Protein AF-A0A2N0PTM6-F1 (afdb_monomer_lite)

Sequence (950 aa):
MLVSFNCSVLSDTFNLIDSFLVNFNKENDENIIAKLGNNHYDFKDFKVGHLKDYICDRRKVADSDRHAVKLWKVDVKDESDIKEKPKEDEMKPRLMFKDYFQDELNGVKFTMSNIHVIAIIPTDPSQQGVTQMSFNCSVLSDTVNPLDSFLVNFNKENNENIIAKLGNNHYDFKDFKVGHLKDYICDRRKVADSDRHAVKLWKVDVKDESDIKEKPKEDEMKPRLMFKDYFQDELNGVKFTMSNIHVIAIIPTDPSQQGVTQNGVNWNDVNSIYNWMMTLKRPPKTVVPKLVSTSGADFPLQGREETMKILMEGNGSRNGICERFTKRNETDRNIHPIPILANGPGTGKSRFLQEIPTLLREQAEKYTNDDELLNMIKDRMYSVNVTFGNGTPAKLDDVFFGETSVALRILYEHFISGGAYDYEKFVMMCGENCKIKISGALEIVLKDVDTDINIIILGIDELNNLHSLYDRDLFKNNPLRSIIHAVGGLNCLGKNIFHVPILAGTIQGPLEEILKESTYRYLQLPLRLLQSREVQNIIEFVSERYSLGDYINSGTFRRCISDFGGQVRALEIFFEDLVKKFGRGTNNVDYVHCITNVKEELMDRYKFKHFAYTVTPAIAHAILNIPVSKHNVADKDGRVSYIDLSSEGILNLEKVADSASFYVRMPYIWIAILTSFNKSCEFWEVMIKQDSHVFWESFEFFNVKFWTLRLTLLSILNKDVTIKDLFRGAYGFNEFEFLENQEYKFKLLDESSIKYQELKHRYPHTSRNEHLSPCTVYKNCKGAPFDIFFFINNCLFAIQVKSSDATTNQPQTLSKKIIQDEYEKTEKAYKELKAKIPELKDWMLFICTNGPKTEDALDLLQSNCLVVYKANFKDFYGYTYSSRAEFSEANDKLDANTASEYELRTVEMMEEETAHEICNKRLYNDEDDLYSKVSMNEQAKKRIKVVKKN

Foldseek 3Di:
DKAKAKEFEAEVVLHTDDIDIFIWDDPDPQWIWTDQPPDIDTLVPAFPLVVLVSVCVVVVPDPVQSVVKWKDKFQAPDPVSSVPPPPDDIRDRVDRPCVVCVCVVVVHDDDRHRIYIYIYGYDDPVPVPWPKQKAKEFEAEVQLHTDDIDIFIWTDDPPPWIWTDQPPDIDTLVPAFPQVVLVSVCVVVVPDPVQSVVKWKDKFQAPDPVSSVPVPPDDTRDRVDRPCVVCVCVVVPPDDDSVRIYIYIYRYDPPVPPPDDLPQQDLVDLVSVLVNLVVQFFDPPFDQDQLDDAPLLVFDDFDCPQLVLCQQQNDVQEGHPPQLVVCLQAQDQRNLAAEEAAWAPLLCLSSCLRCVLVCCLVPVVVRDPPPVVNCLSNFQEDEDEFECDPQNNDDLVCQVLQQVSLLLRLSCSQGHGSHPDGSVVSVVSCDPPNHHGNVSSVVSSVVPVPDQHAEYEYHYEACVRLVVSDDVVPDVDGSVLSNCLRLSNQSRPGDRHHYRYYYYHLQDPVNVVSCVVNSHHHGYRDRDAGDPVRLVSRVVVLCVVLVVPCPCVDLLNVQCSQLCLRRSVLSSQLSVVVSVVVVVVPPDDQVLVSLVSSLVVCVVVAVLLVQLAWQLLLVLQQQLQPWDQQQADRTNVRDAGNSRCRSRVLWPWDDDPPDNTTRTHDRLSSVLSSCVNPVLCVLVCVVRPVLQDLLDDQLLVVCLSLLLVLLLSCVVVPQFDFPCSSQFLWPPVVPAPVRVVDSRTWGGDHSVVAEEDEDPAAPPPPDQDDPADANYKYQGDPPHLAGIWHDTQLEIEGEHEFAADPPPRHGDAQALVVLVVSVVSVVVSVVVVCVSPVSRDYYAYEYEGAGHYDPCNRPDHDNRYIYDYLVSLCRRRNSHCSVSSNSSSCLALAALQDQDLSSLSSQPQQDSVQSVQSVVPDDAQWLVSVVVRGPGDPSSSVRHTHDDDD

Structure (mmCIF, N/CA/C/O backbone):
data_AF-A0A2N0PTM6-F1
#
_entry.id   AF-A0A2N0PTM6-F1
#
loop_
_atom_site.group_PDB
_atom_site.id
_atom_site.type_symbol
_atom_site.label_atom_id
_atom_site.label_alt_id
_atom_site.label_comp_id
_atom_site.label_asym_id
_atom_site.label_entity_id
_atom_site.label_seq_id
_atom_site.pdbx_PDB_ins_code
_atom_site.Cartn_x
_atom_site.Cartn_y
_atom_site.Cartn_z
_atom_site.occupancy
_atom_site.B_iso_or_equiv
_atom_site.auth_seq_id
_atom_site.auth_comp_id
_atom_site.auth_asym_id
_atom_site.auth_atom_id
_atom_site.pdbx_PDB_model_num
ATOM 1 N N . MET A 1 1 ? -21.902 -26.264 -7.940 1.00 46.03 1 MET A N 1
ATOM 2 C CA . MET A 1 1 ? -22.927 -25.924 -6.926 1.00 46.03 1 MET A CA 1
ATOM 3 C C . MET A 1 1 ? -23.228 -27.194 -6.147 1.00 46.03 1 MET A C 1
ATOM 5 O O . MET A 1 1 ? -23.335 -28.237 -6.784 1.00 46.03 1 MET A O 1
ATOM 9 N N . LEU A 1 2 ? -23.293 -27.127 -4.817 1.00 51.78 2 LEU A N 1
ATOM 10 C CA . LEU A 1 2 ? -23.765 -28.236 -3.984 1.00 51.78 2 LEU A CA 1
ATOM 11 C C . LEU A 1 2 ? -25.254 -28.000 -3.717 1.00 51.78 2 LEU A C 1
ATOM 13 O O . LEU A 1 2 ? -25.620 -26.876 -3.379 1.00 51.78 2 LEU A O 1
ATOM 17 N N . VAL A 1 3 ? -26.092 -29.020 -3.875 1.00 62.19 3 VAL A N 1
ATOM 18 C CA . VAL A 1 3 ? -27.514 -28.952 -3.510 1.00 62.19 3 VAL A CA 1
ATOM 19 C C . VAL A 1 3 ? -27.774 -30.031 -2.469 1.00 62.19 3 VAL A C 1
ATOM 21 O O . VAL A 1 3 ? -27.386 -31.180 -2.671 1.00 62.19 3 VAL A O 1
ATOM 24 N N . SER A 1 4 ? -28.394 -29.676 -1.349 1.00 65.00 4 SER A N 1
ATOM 25 C CA . SER A 1 4 ? -28.648 -30.604 -0.249 1.00 65.00 4 SER A CA 1
ATOM 26 C C . SER A 1 4 ? -30.067 -30.459 0.285 1.00 65.00 4 SER A C 1
ATOM 28 O O . SER A 1 4 ? -30.577 -29.351 0.421 1.00 65.00 4 SER A O 1
ATOM 30 N N . PHE A 1 5 ? -30.699 -31.594 0.583 1.00 66.31 5 PHE A N 1
ATOM 31 C CA . PHE A 1 5 ? -32.048 -31.659 1.147 1.00 66.31 5 PHE A CA 1
ATOM 32 C C . PHE A 1 5 ? -31.991 -32.273 2.547 1.00 66.31 5 PHE A C 1
ATOM 34 O O . PHE A 1 5 ? -31.264 -33.247 2.772 1.00 66.31 5 PHE A O 1
ATOM 41 N N . ASN A 1 6 ? -32.780 -31.733 3.474 1.00 71.81 6 ASN A N 1
ATOM 42 C CA . ASN A 1 6 ? -32.934 -32.299 4.811 1.00 71.81 6 ASN A CA 1
ATOM 43 C C . ASN A 1 6 ? -33.772 -33.583 4.741 1.00 71.81 6 ASN A C 1
ATOM 45 O O . ASN A 1 6 ? -34.850 -33.588 4.149 1.00 71.81 6 ASN A O 1
ATOM 49 N N . CYS A 1 7 ? -33.314 -34.662 5.372 1.00 74.31 7 CYS A N 1
ATOM 50 C CA . CYS A 1 7 ? -34.103 -35.870 5.591 1.00 74.31 7 CYS A CA 1
ATOM 51 C C . CYS A 1 7 ? -34.346 -36.057 7.093 1.00 74.31 7 CYS A C 1
ATOM 53 O O . CYS A 1 7 ? -33.397 -36.118 7.879 1.00 74.31 7 CYS A O 1
ATOM 55 N N . SER A 1 8 ? -35.614 -36.175 7.484 1.00 76.81 8 SER A N 1
ATOM 56 C CA . SER A 1 8 ? -36.067 -36.342 8.869 1.00 76.81 8 SER A CA 1
ATOM 57 C C . SER A 1 8 ? -36.780 -37.687 8.998 1.00 76.81 8 SER A C 1
ATOM 59 O O . SER A 1 8 ? -37.805 -37.909 8.355 1.00 76.81 8 SER A O 1
ATOM 61 N N . VAL A 1 9 ? -36.244 -38.603 9.804 1.00 73.38 9 VAL A N 1
ATOM 62 C CA . VAL A 1 9 ? -36.830 -39.935 10.007 1.00 73.38 9 VAL A CA 1
ATOM 63 C C . VAL A 1 9 ? -37.585 -39.949 11.331 1.00 73.38 9 VAL A C 1
ATOM 65 O O . VAL A 1 9 ? -37.002 -39.668 12.378 1.00 73.38 9 VAL A O 1
ATOM 68 N N . LEU A 1 10 ? -38.869 -40.288 11.281 1.00 70.62 10 LEU A N 1
ATOM 69 C CA . LEU A 1 10 ? -39.782 -40.355 12.415 1.00 70.62 10 LEU A CA 1
ATOM 70 C C . LEU A 1 10 ? -40.209 -41.803 12.707 1.00 70.62 10 LEU A C 1
ATOM 72 O O . LEU A 1 10 ? -40.201 -42.666 11.824 1.00 70.62 10 LEU A O 1
ATOM 76 N N . SER A 1 11 ? -40.644 -42.052 13.939 1.00 70.44 11 SER A N 1
ATOM 77 C CA . SER A 1 11 ? -41.499 -43.197 14.263 1.00 70.44 11 SER A CA 1
ATOM 78 C C . SER A 1 11 ? -42.935 -43.000 13.752 1.00 70.44 11 SER A C 1
ATOM 80 O O . SER A 1 11 ? -43.364 -41.883 13.460 1.00 70.44 11 SER A O 1
ATOM 82 N N . ASP A 1 12 ? -43.711 -44.082 13.729 1.00 67.19 12 ASP A N 1
ATOM 83 C CA . ASP A 1 12 ? -45.187 -44.078 13.670 1.00 67.19 12 ASP A CA 1
ATOM 84 C C . ASP A 1 12 ? -45.871 -43.148 14.699 1.00 67.19 12 ASP A C 1
ATOM 86 O O . ASP A 1 12 ? -46.964 -42.640 14.459 1.00 67.19 12 ASP A O 1
ATOM 90 N N . THR A 1 13 ? -45.206 -42.883 15.823 1.00 62.34 13 THR A N 1
ATOM 91 C CA . THR A 1 13 ? -45.595 -41.926 16.873 1.00 62.34 13 THR A CA 1
ATOM 92 C C . THR A 1 13 ? -45.092 -40.489 16.639 1.00 62.34 13 THR A C 1
ATOM 94 O O . THR A 1 13 ? -45.174 -39.662 17.543 1.00 62.34 13 THR A O 1
ATOM 97 N N . PHE A 1 14 ? -44.582 -40.172 15.442 1.00 59.53 14 PHE A N 1
ATOM 98 C CA . PHE A 1 14 ? -44.073 -38.851 15.022 1.00 59.53 14 PHE A CA 1
ATOM 99 C C . PHE A 1 14 ? -42.919 -38.281 15.873 1.00 59.53 14 PHE A C 1
ATOM 101 O O . PHE A 1 14 ? -42.666 -37.073 15.874 1.00 59.53 14 PHE A O 1
ATOM 108 N N . ASN A 1 15 ? -42.173 -39.146 16.567 1.00 61.91 15 ASN A N 1
ATOM 109 C CA . ASN A 1 15 ? -40.946 -38.767 17.266 1.00 61.91 15 ASN A CA 1
ATOM 110 C C . ASN A 1 15 ? -39.757 -38.827 16.301 1.00 61.91 15 ASN A C 1
ATOM 112 O O . ASN A 1 15 ? -39.614 -39.805 15.570 1.00 61.91 15 ASN A O 1
ATOM 116 N N . LEU A 1 16 ? -38.892 -37.808 16.305 1.00 63.19 16 LEU A N 1
ATOM 117 C CA . LEU A 1 16 ? -37.683 -37.779 15.475 1.00 63.19 16 LEU A CA 1
ATOM 118 C C . LEU A 1 16 ? -36.670 -38.818 15.977 1.00 63.19 16 LEU A C 1
ATOM 120 O O . LEU A 1 16 ? -36.214 -38.746 17.116 1.00 63.19 16 LEU A O 1
ATOM 124 N N . ILE A 1 17 ? -36.319 -39.780 15.121 1.00 67.12 17 ILE A N 1
ATOM 125 C CA . ILE A 1 17 ? -35.415 -40.896 15.445 1.00 67.12 17 ILE A CA 1
ATOM 126 C C . ILE A 1 17 ? -34.086 -40.856 14.672 1.00 67.12 17 ILE A C 1
ATOM 128 O O . ILE A 1 17 ? -33.127 -41.503 15.100 1.00 67.12 17 ILE A O 1
ATOM 132 N N . ASP A 1 18 ? -34.006 -40.117 13.560 1.00 69.88 18 ASP A N 1
ATOM 133 C CA . ASP A 1 18 ? -32.776 -39.832 12.800 1.00 69.88 18 ASP A CA 1
ATOM 134 C C . ASP A 1 18 ? -32.940 -38.542 11.980 1.00 69.88 18 ASP A C 1
ATOM 136 O O . ASP A 1 18 ? -34.054 -38.197 11.578 1.00 69.88 18 ASP A O 1
ATOM 140 N N . SER A 1 19 ? -31.839 -37.867 11.657 1.00 76.88 19 SER A N 1
ATOM 141 C CA . SER A 1 19 ? -31.821 -36.777 10.678 1.00 76.88 19 SER A CA 1
ATOM 142 C C . SER A 1 19 ? -30.472 -36.702 9.960 1.00 76.88 19 SER A C 1
ATOM 144 O O . SER A 1 19 ? -29.413 -36.934 10.547 1.00 76.88 19 SER A O 1
ATOM 146 N N . PHE A 1 20 ? -30.500 -36.432 8.653 1.00 73.06 20 PHE A N 1
ATOM 147 C CA . PHE A 1 20 ? -29.295 -36.332 7.823 1.00 73.06 20 PHE A CA 1
ATOM 148 C C . PHE A 1 20 ? -29.551 -35.545 6.530 1.00 73.06 20 PHE A C 1
ATOM 150 O O . PHE A 1 20 ? -30.689 -35.389 6.097 1.00 73.06 20 PHE A O 1
ATOM 157 N N . LEU A 1 21 ? -28.478 -35.071 5.894 1.00 73.56 21 LEU A N 1
ATOM 158 C CA . LEU A 1 21 ? -28.527 -34.395 4.595 1.00 73.56 21 LEU A CA 1
ATOM 159 C C . LEU A 1 21 ? -28.369 -35.393 3.440 1.00 73.56 21 LEU A C 1
ATOM 161 O O . LEU A 1 21 ? -27.474 -36.241 3.467 1.00 73.56 21 LEU A O 1
ATOM 165 N N . VAL A 1 22 ? -29.189 -35.248 2.398 1.00 68.81 22 VAL A N 1
ATOM 166 C CA . VAL A 1 22 ? -28.984 -35.901 1.095 1.00 68.81 22 VAL A CA 1
ATOM 167 C C . VAL A 1 22 ? -28.283 -34.908 0.174 1.00 68.81 22 VAL A C 1
ATOM 169 O O . VAL A 1 22 ? -28.878 -33.903 -0.212 1.00 68.81 22 VAL A O 1
ATOM 172 N N . ASN A 1 23 ? -27.023 -35.185 -0.169 1.00 71.38 23 ASN A N 1
ATOM 173 C CA . ASN A 1 23 ? -26.178 -34.281 -0.951 1.00 71.38 23 ASN A CA 1
ATOM 174 C C . ASN A 1 23 ? -26.137 -34.679 -2.434 1.00 71.38 23 ASN A C 1
ATOM 176 O O . ASN A 1 23 ? -25.891 -35.841 -2.778 1.00 71.38 23 ASN A O 1
ATOM 180 N N . PHE A 1 24 ? -26.310 -33.680 -3.296 1.00 69.62 24 PHE A N 1
ATOM 181 C CA . PHE A 1 24 ? -26.225 -33.768 -4.747 1.00 69.62 24 PHE A CA 1
ATOM 182 C C . PHE A 1 24 ? -25.052 -32.912 -5.238 1.00 69.62 24 PHE A C 1
ATOM 184 O O . PHE A 1 24 ? -25.039 -31.683 -5.106 1.00 69.62 24 PHE A O 1
ATOM 191 N N . ASN A 1 25 ? -24.055 -33.580 -5.816 1.00 70.62 25 ASN A N 1
ATOM 192 C CA . ASN A 1 25 ? -22.853 -32.954 -6.350 1.00 70.62 25 ASN A CA 1
ATOM 193 C C . ASN A 1 25 ? -23.032 -32.721 -7.853 1.00 70.62 25 ASN A C 1
ATOM 195 O O . ASN A 1 25 ? -23.236 -33.675 -8.603 1.00 70.62 25 ASN A O 1
ATOM 199 N N . LYS A 1 26 ? -22.925 -31.470 -8.308 1.00 64.25 26 LYS A N 1
ATOM 200 C CA . LYS A 1 26 ? -22.855 -31.144 -9.739 1.00 64.25 26 LYS A CA 1
ATOM 201 C C . LYS A 1 26 ? -21.396 -31.179 -10.199 1.00 64.25 26 LYS A C 1
ATOM 203 O O . LYS A 1 26 ? -20.628 -30.303 -9.802 1.00 64.25 26 LYS A O 1
ATOM 208 N N . GLU A 1 27 ? -21.032 -32.173 -11.009 1.00 60.09 27 GLU A N 1
ATOM 209 C CA . GLU A 1 27 ? -19.667 -32.328 -11.545 1.00 60.09 27 GLU A CA 1
ATOM 210 C C . GLU A 1 27 ? -19.466 -31.525 -12.837 1.00 60.09 27 GLU A C 1
ATOM 212 O O . GLU A 1 27 ? -18.449 -30.861 -12.992 1.00 60.09 27 GLU A O 1
ATOM 217 N N . ASN A 1 28 ? -20.461 -31.541 -13.729 1.00 57.59 28 ASN A N 1
ATOM 218 C CA . ASN A 1 28 ? -20.512 -30.774 -14.980 1.00 57.59 28 ASN A CA 1
ATOM 219 C C . ASN A 1 28 ? -21.949 -30.278 -15.222 1.00 57.59 28 ASN A C 1
ATOM 221 O O . ASN A 1 28 ? -22.859 -30.630 -14.468 1.00 57.59 28 ASN A O 1
ATOM 225 N N . ASP A 1 29 ? -22.189 -29.478 -16.267 1.00 53.88 29 ASP A N 1
ATOM 226 C CA . ASP A 1 29 ? -23.510 -28.867 -16.482 1.00 53.88 29 ASP A CA 1
ATOM 227 C C . ASP A 1 29 ? -24.668 -29.855 -16.681 1.00 53.88 29 ASP A C 1
ATOM 229 O O . ASP A 1 29 ? -25.777 -29.572 -16.230 1.00 53.88 29 ASP A O 1
ATOM 233 N N . GLU A 1 30 ? -24.400 -31.041 -17.235 1.00 54.03 30 GLU A N 1
ATOM 234 C CA . GLU A 1 30 ? -25.413 -32.077 -17.484 1.00 54.03 30 GLU A CA 1
ATOM 235 C C . GLU A 1 30 ? -25.405 -33.242 -16.475 1.00 54.03 30 GLU A C 1
ATOM 237 O O . GLU A 1 30 ? -26.304 -34.084 -16.523 1.00 54.03 30 GLU A O 1
ATOM 242 N N . ASN A 1 31 ? -24.421 -33.320 -15.566 1.00 63.78 31 ASN A N 1
ATOM 243 C CA . ASN A 1 31 ? -24.233 -34.462 -14.660 1.00 63.78 31 ASN A CA 1
ATOM 244 C C . ASN A 1 31 ? -24.274 -34.035 -13.185 1.00 63.78 31 ASN A C 1
ATOM 246 O O . ASN A 1 31 ? -23.386 -33.339 -12.682 1.00 63.78 31 ASN A O 1
ATOM 250 N N . ILE A 1 32 ? -25.307 -34.516 -12.490 1.00 71.81 32 ILE A N 1
ATOM 251 C CA . ILE A 1 32 ? -25.527 -34.357 -11.050 1.00 71.81 32 ILE A CA 1
ATOM 252 C C . ILE A 1 32 ? -25.522 -35.759 -10.434 1.00 71.81 32 ILE A C 1
ATOM 254 O O . ILE A 1 32 ? -26.200 -36.651 -10.940 1.00 71.81 32 ILE A O 1
ATOM 258 N N . ILE A 1 33 ? -24.779 -35.956 -9.345 1.00 76.00 33 ILE A N 1
ATOM 259 C CA . ILE A 1 33 ? -24.645 -37.250 -8.664 1.00 76.00 33 ILE A CA 1
ATOM 260 C C . ILE A 1 33 ? -25.177 -37.140 -7.234 1.00 76.00 33 ILE A C 1
ATOM 262 O O . ILE A 1 33 ? -24.703 -36.323 -6.443 1.00 76.00 33 ILE A O 1
ATOM 266 N N . ALA A 1 34 ? -26.142 -37.993 -6.896 1.00 73.75 34 ALA A N 1
ATOM 267 C CA . ALA A 1 34 ? -26.639 -38.182 -5.538 1.00 73.75 34 ALA A CA 1
ATOM 268 C C . ALA A 1 34 ? -25.706 -39.129 -4.769 1.00 73.75 34 ALA A C 1
ATOM 270 O O . ALA A 1 34 ? -25.383 -40.212 -5.271 1.00 73.75 34 ALA A O 1
ATOM 271 N N . LYS A 1 35 ? -25.301 -38.761 -3.546 1.00 74.25 35 LYS A N 1
ATOM 272 C CA . LYS A 1 35 ? -24.480 -39.625 -2.680 1.00 74.25 35 LYS A CA 1
ATOM 273 C C . LYS A 1 35 ? -25.248 -40.078 -1.438 1.00 74.25 35 LYS A C 1
ATOM 275 O O . LYS A 1 35 ? -25.657 -39.252 -0.625 1.00 74.25 35 LYS A O 1
ATOM 280 N N . LEU A 1 36 ? -25.373 -41.395 -1.260 1.00 73.19 36 LEU A N 1
ATOM 281 C CA . LEU A 1 36 ? -25.976 -42.032 -0.084 1.00 73.19 36 LEU A CA 1
ATOM 282 C C . LEU A 1 36 ? -24.975 -43.009 0.542 1.00 73.19 36 LEU A C 1
ATOM 284 O O . LEU A 1 36 ? -24.764 -44.120 0.054 1.00 73.19 36 LEU A O 1
ATOM 288 N N . GLY A 1 37 ? -24.313 -42.576 1.619 1.00 71.69 37 GLY A N 1
ATOM 289 C CA . GLY A 1 37 ? -23.209 -43.324 2.224 1.00 71.69 37 GLY A CA 1
ATOM 290 C C . GLY A 1 37 ? -22.062 -43.535 1.230 1.00 71.69 37 GLY A C 1
ATOM 291 O O . GLY A 1 37 ? -21.460 -42.569 0.762 1.00 71.69 37 GLY A O 1
ATOM 292 N N . ASN A 1 38 ? -21.782 -44.798 0.900 1.00 73.88 38 ASN A N 1
ATOM 293 C CA . ASN A 1 38 ? -20.767 -45.182 -0.087 1.00 73.88 38 ASN A CA 1
ATOM 294 C C . ASN A 1 38 ? -21.327 -45.321 -1.517 1.00 73.88 38 ASN A C 1
ATOM 296 O O . ASN A 1 38 ? -20.546 -45.474 -2.453 1.00 73.88 38 ASN A O 1
ATOM 300 N N . ASN A 1 39 ? -22.651 -45.261 -1.698 1.00 73.06 39 ASN A N 1
ATOM 301 C CA . ASN A 1 39 ? -23.294 -45.435 -2.997 1.00 73.06 39 ASN A CA 1
ATOM 302 C C . ASN A 1 39 ? -23.455 -44.090 -3.719 1.00 73.06 39 ASN A C 1
ATOM 304 O O . AS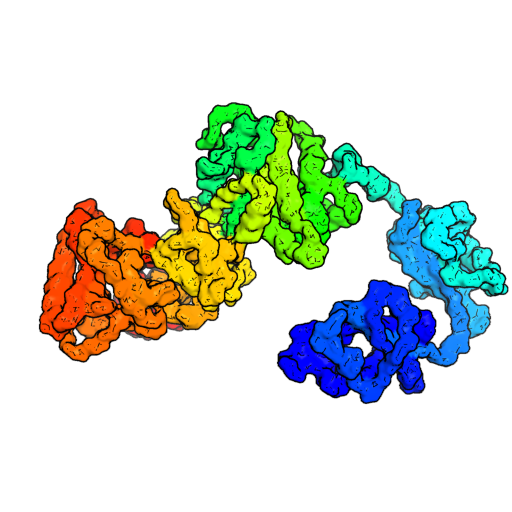N A 1 39 ? -23.765 -43.063 -3.108 1.00 73.06 39 ASN A O 1
ATOM 308 N N . HIS A 1 40 ? -23.271 -44.126 -5.036 1.00 81.44 40 HIS A N 1
ATOM 309 C CA . HIS A 1 40 ? -23.372 -42.987 -5.941 1.00 81.44 40 HIS A CA 1
ATOM 310 C C . HIS A 1 40 ? -24.394 -43.304 -7.041 1.00 81.44 40 HIS A C 1
ATOM 312 O O . HIS A 1 40 ? -24.359 -44.393 -7.614 1.00 81.44 40 HIS A O 1
ATOM 318 N N . TYR A 1 41 ? -25.286 -42.360 -7.343 1.00 80.06 41 TYR A N 1
ATOM 319 C CA . TYR A 1 41 ? -26.328 -42.503 -8.367 1.00 80.06 41 TYR A CA 1
ATOM 320 C C . TYR A 1 41 ? -26.353 -41.263 -9.269 1.00 80.06 41 TYR A C 1
ATOM 322 O O . TYR A 1 41 ? -26.359 -40.147 -8.748 1.00 80.06 41 TYR A O 1
ATOM 330 N N . ASP A 1 42 ? -26.423 -41.429 -10.595 1.00 79.44 42 ASP A N 1
ATOM 331 C CA . ASP A 1 42 ? -26.769 -40.311 -11.489 1.00 79.44 42 ASP A CA 1
ATOM 332 C C . ASP A 1 42 ? -28.192 -39.839 -11.151 1.00 79.44 42 ASP A C 1
ATOM 334 O O . ASP A 1 42 ? -29.118 -40.642 -10.997 1.00 79.44 42 ASP A O 1
ATOM 338 N N . PHE A 1 43 ? -28.371 -38.528 -11.020 1.00 77.38 43 PHE A N 1
ATOM 339 C CA . PHE A 1 43 ? -29.648 -37.901 -10.706 1.00 77.38 43 PHE A CA 1
ATOM 340 C C . PHE A 1 43 ? -30.769 -38.245 -11.704 1.00 77.38 43 PHE A C 1
ATOM 342 O O . PHE A 1 43 ? -31.942 -38.298 -11.327 1.00 77.38 43 PHE A O 1
ATOM 349 N N . LYS A 1 44 ? -30.427 -38.534 -12.965 1.00 76.31 44 LYS A N 1
ATOM 350 C CA . LYS A 1 44 ? -31.374 -38.948 -14.011 1.00 76.31 44 LYS A CA 1
ATOM 351 C C . LYS A 1 44 ? -32.057 -40.278 -13.670 1.00 76.31 44 LYS A C 1
ATOM 353 O O . LYS A 1 44 ? -33.240 -40.415 -13.999 1.00 76.31 44 LYS A O 1
ATOM 358 N N . ASP A 1 45 ? -31.350 -41.171 -12.972 1.00 80.62 45 ASP A N 1
ATOM 359 C CA . ASP A 1 45 ? -31.767 -42.529 -12.583 1.00 80.62 45 ASP A CA 1
ATOM 360 C C . ASP A 1 45 ? -32.031 -42.701 -11.072 1.00 80.62 45 ASP A C 1
ATOM 362 O O . ASP A 1 45 ? -32.420 -43.783 -10.614 1.00 80.62 45 ASP A O 1
ATOM 366 N N . PHE A 1 46 ? -31.822 -41.651 -10.274 1.00 84.25 46 PHE A N 1
ATOM 367 C CA . PHE A 1 46 ? -32.007 -41.685 -8.827 1.00 84.25 46 PHE A CA 1
ATOM 368 C C . PHE A 1 46 ? -33.498 -41.754 -8.459 1.00 84.25 46 PHE A C 1
ATOM 370 O O . PHE A 1 46 ? -34.263 -40.820 -8.703 1.00 84.25 46 PHE A O 1
ATOM 377 N N . LYS A 1 47 ? -33.917 -42.872 -7.856 1.00 86.19 47 LYS A N 1
ATOM 378 C CA . LYS A 1 47 ? -35.311 -43.160 -7.480 1.00 86.19 47 LYS A CA 1
ATOM 379 C C . LYS A 1 47 ? -35.563 -42.924 -6.002 1.00 86.19 47 LYS A C 1
ATOM 381 O O . LYS A 1 47 ? -34.678 -43.136 -5.175 1.00 86.19 47 LYS A O 1
ATOM 386 N N . VAL A 1 48 ? -36.817 -42.618 -5.667 1.00 84.00 48 VAL A N 1
ATOM 387 C CA . VAL A 1 48 ? -37.293 -42.539 -4.273 1.00 84.00 48 VAL A CA 1
ATOM 388 C C . VAL A 1 48 ? -36.977 -43.830 -3.501 1.00 84.00 48 VAL A C 1
ATOM 390 O O . VAL A 1 48 ? -36.599 -43.771 -2.332 1.00 84.00 48 VAL A O 1
ATOM 393 N N . GLY A 1 49 ? -37.049 -44.991 -4.165 1.00 81.25 49 GLY A N 1
ATOM 394 C CA . GLY A 1 49 ? -36.653 -46.282 -3.598 1.00 81.25 49 GLY A CA 1
ATOM 395 C C . GLY A 1 49 ? -35.222 -46.304 -3.058 1.00 81.25 49 GLY A C 1
ATOM 396 O O . GLY A 1 49 ? -35.025 -46.735 -1.933 1.00 81.25 49 GLY A O 1
ATOM 397 N N . HIS A 1 50 ? -34.242 -45.739 -3.774 1.00 85.38 50 HIS A N 1
ATOM 398 C CA . HIS A 1 50 ? -32.839 -45.762 -3.334 1.00 85.38 50 HIS A CA 1
ATOM 399 C C . HIS A 1 50 ? -32.629 -44.986 -2.018 1.00 85.38 50 HIS A C 1
ATOM 401 O O . HIS A 1 50 ? -31.825 -45.391 -1.180 1.00 85.38 50 HIS A O 1
ATOM 407 N N . LEU A 1 51 ? -33.378 -43.893 -1.809 1.00 84.44 51 LEU A N 1
ATOM 408 C CA . LEU A 1 51 ? -33.377 -43.154 -0.542 1.00 84.44 51 LEU A CA 1
ATOM 409 C C . LEU A 1 51 ? -34.089 -43.936 0.572 1.00 84.44 51 LEU A C 1
ATOM 411 O O . LEU A 1 51 ? -33.572 -44.020 1.685 1.00 84.44 51 LEU A O 1
ATOM 415 N N . LYS A 1 52 ? -35.243 -44.544 0.271 1.00 85.06 52 LYS A N 1
ATOM 416 C CA . LYS A 1 52 ? -35.980 -45.403 1.209 1.00 85.06 52 LYS A CA 1
ATOM 417 C C . LYS A 1 52 ? -35.136 -46.596 1.676 1.00 85.06 52 LYS A C 1
ATOM 419 O O . LYS A 1 52 ? -35.091 -46.862 2.875 1.00 85.06 52 LYS A O 1
ATOM 424 N N . ASP A 1 53 ? -34.448 -47.273 0.763 1.00 84.50 53 ASP A N 1
ATOM 425 C CA . ASP A 1 53 ? -33.609 -48.434 1.070 1.00 84.50 53 ASP A CA 1
ATOM 426 C C . ASP A 1 53 ? -32.402 -48.028 1.932 1.00 84.50 53 ASP A C 1
ATOM 428 O O . ASP A 1 53 ? -32.148 -48.663 2.954 1.00 84.50 53 ASP A O 1
ATOM 432 N N . TYR A 1 54 ? -31.750 -46.899 1.619 1.00 84.75 54 TYR A N 1
ATOM 433 C CA . TYR A 1 54 ? -30.686 -46.328 2.456 1.00 84.75 54 TYR A CA 1
ATOM 434 C C . TYR A 1 54 ? -31.161 -45.983 3.877 1.00 84.75 54 TYR A C 1
ATOM 436 O O . TYR A 1 54 ? -30.449 -46.256 4.843 1.00 84.75 54 TYR A O 1
ATOM 444 N N . ILE A 1 55 ? -32.368 -45.421 4.030 1.00 81.25 55 ILE A N 1
ATOM 445 C CA . ILE A 1 55 ? -32.980 -45.169 5.347 1.00 81.25 55 ILE A CA 1
ATOM 446 C C . ILE A 1 55 ? -33.217 -46.490 6.090 1.00 81.25 55 ILE A C 1
ATOM 448 O O . ILE A 1 55 ? -32.893 -46.588 7.274 1.00 81.25 55 ILE A O 1
ATOM 452 N N . CYS A 1 56 ? -33.726 -47.517 5.402 1.00 80.38 56 CYS A N 1
ATOM 453 C CA . CYS A 1 56 ? -33.954 -48.837 5.988 1.00 80.38 56 CYS A CA 1
ATOM 454 C C . CYS A 1 56 ? -32.648 -49.479 6.481 1.00 80.38 56 CYS A C 1
ATOM 456 O O . CYS A 1 56 ? -32.588 -49.900 7.635 1.00 80.38 56 CYS A O 1
ATOM 458 N N . ASP A 1 57 ? -31.591 -49.487 5.662 1.00 81.88 57 ASP A N 1
ATOM 459 C CA . ASP A 1 57 ? -30.278 -50.035 6.034 1.00 81.88 57 ASP A CA 1
ATOM 460 C C . ASP A 1 57 ? -29.642 -49.250 7.190 1.00 81.88 57 ASP A C 1
ATOM 462 O O . ASP A 1 57 ? -29.190 -49.836 8.177 1.00 81.88 57 ASP A O 1
ATOM 466 N N . ARG A 1 58 ? -29.665 -47.910 7.116 1.00 78.31 58 ARG A N 1
ATOM 467 C CA . ARG A 1 58 ? -29.145 -47.011 8.160 1.00 78.31 58 ARG A CA 1
ATOM 468 C C . ARG A 1 58 ? -29.832 -47.234 9.510 1.00 78.31 58 ARG A C 1
ATOM 470 O O . ARG A 1 58 ? -29.175 -47.157 10.547 1.00 78.31 58 ARG A O 1
ATOM 477 N N . ARG A 1 59 ? -31.138 -47.519 9.502 1.00 80.31 59 ARG A N 1
ATOM 478 C CA . ARG A 1 59 ? -31.945 -47.786 10.704 1.00 80.31 59 ARG A CA 1
ATOM 479 C C . ARG A 1 59 ? -32.056 -49.265 11.076 1.00 80.31 59 ARG A C 1
ATOM 481 O O . ARG A 1 59 ? -32.631 -49.555 12.120 1.00 80.31 59 ARG A O 1
ATOM 488 N N . LYS A 1 60 ? -31.479 -50.172 10.278 1.00 79.31 60 LYS A N 1
ATOM 489 C CA . LYS A 1 60 ? -31.578 -51.636 10.425 1.00 79.31 60 LYS A CA 1
ATOM 490 C C . LYS A 1 60 ? -33.029 -52.141 10.476 1.00 79.31 60 LYS A C 1
ATOM 492 O O . LYS A 1 60 ? -33.349 -53.030 11.260 1.00 79.31 60 LYS A O 1
ATOM 497 N N . VAL A 1 61 ? -33.901 -51.559 9.651 1.00 74.81 61 VAL A N 1
ATOM 498 C CA . VAL A 1 61 ? -35.292 -52.014 9.485 1.00 74.81 61 VAL A CA 1
ATOM 499 C C . VAL A 1 61 ? -35.280 -53.431 8.915 1.00 74.81 61 VAL A C 1
ATOM 501 O O . VAL A 1 61 ? -34.579 -53.687 7.935 1.00 74.81 61 VAL A O 1
ATOM 504 N N . ALA A 1 62 ? -36.051 -54.341 9.513 1.00 74.00 62 ALA A N 1
ATOM 505 C CA . ALA A 1 62 ? -36.150 -55.718 9.043 1.00 74.00 62 ALA A CA 1
ATOM 506 C C . ALA A 1 62 ? -36.678 -55.776 7.600 1.00 74.00 62 ALA A C 1
ATOM 508 O O . ALA A 1 62 ? -37.546 -54.993 7.210 1.00 74.00 62 ALA A O 1
ATOM 509 N N . ASP A 1 63 ? -36.187 -56.728 6.803 1.00 71.44 63 ASP A N 1
ATOM 510 C CA . ASP A 1 63 ? -36.556 -56.854 5.384 1.00 71.44 63 ASP A CA 1
ATOM 511 C C . ASP A 1 63 ? -38.062 -57.108 5.178 1.00 71.44 63 ASP A C 1
ATOM 513 O O . ASP A 1 63 ? -38.623 -56.707 4.156 1.00 71.44 63 ASP A O 1
ATOM 517 N N . SER A 1 64 ? -38.732 -57.695 6.177 1.00 71.06 64 SER A N 1
ATOM 518 C CA . SER A 1 64 ? -40.193 -57.811 6.254 1.00 71.06 64 SER A CA 1
ATOM 519 C C . SER A 1 64 ? -40.899 -56.456 6.294 1.00 71.06 64 SER A C 1
ATOM 521 O O . SER A 1 64 ? -41.967 -56.315 5.705 1.00 71.06 64 SER A O 1
ATOM 523 N N . ASP A 1 65 ? -40.300 -55.450 6.928 1.00 73.44 65 ASP A N 1
ATOM 524 C CA . ASP A 1 65 ? -40.974 -54.220 7.359 1.00 73.44 65 ASP A CA 1
ATOM 525 C C . ASP A 1 65 ? -40.614 -53.027 6.465 1.00 73.44 65 ASP A C 1
ATOM 527 O O . ASP A 1 65 ? -41.377 -52.062 6.372 1.00 73.44 65 ASP A O 1
ATOM 531 N N . ARG A 1 66 ? -39.506 -53.125 5.705 1.00 79.56 66 ARG A N 1
ATOM 532 C CA . ARG A 1 66 ? -39.100 -52.143 4.678 1.00 79.56 66 ARG A CA 1
ATOM 533 C C . ARG A 1 66 ? -40.259 -51.728 3.779 1.00 79.56 66 ARG A C 1
ATOM 535 O O . ARG A 1 66 ? -40.362 -50.562 3.402 1.00 79.56 66 ARG A O 1
ATOM 542 N N . HIS A 1 67 ? -41.153 -52.654 3.422 1.00 77.06 67 HIS A N 1
ATOM 543 C CA . HIS A 1 67 ? -42.288 -52.346 2.551 1.00 77.06 67 HIS A CA 1
ATOM 544 C C . HIS A 1 67 ? -43.196 -51.248 3.139 1.00 77.06 67 HIS A C 1
ATOM 546 O O . HIS A 1 67 ? -43.640 -50.385 2.382 1.00 77.06 67 HIS A O 1
ATOM 552 N N . ALA A 1 68 ? -43.373 -51.218 4.463 1.00 77.50 68 ALA A N 1
ATOM 553 C CA . ALA A 1 68 ? -44.269 -50.320 5.186 1.00 77.50 68 ALA A CA 1
ATOM 554 C C . ALA A 1 68 ? -43.639 -48.971 5.601 1.00 77.50 68 ALA A C 1
ATOM 556 O O . ALA A 1 68 ? -44.362 -48.086 6.053 1.00 77.50 68 ALA A O 1
ATOM 557 N N . VAL A 1 69 ? -42.328 -48.770 5.401 1.00 80.31 69 VAL A N 1
ATOM 558 C CA . VAL A 1 69 ? -41.676 -47.450 5.549 1.00 80.31 69 VAL A CA 1
ATOM 559 C C . VAL A 1 69 ? -42.186 -46.486 4.470 1.00 80.31 69 VAL A C 1
ATOM 561 O O . VAL A 1 69 ? -42.170 -46.828 3.285 1.00 80.31 69 VAL A O 1
ATOM 564 N N . LYS A 1 70 ? -42.608 -45.275 4.843 1.00 81.69 70 LYS A N 1
ATOM 565 C CA . LYS A 1 70 ? -43.227 -44.293 3.927 1.00 81.69 70 LYS A CA 1
ATOM 566 C C . LYS A 1 70 ? -42.459 -42.977 3.888 1.00 81.69 70 LYS A C 1
ATOM 568 O O . LYS A 1 70 ? -41.855 -42.614 4.892 1.00 81.69 70 LYS A O 1
ATOM 573 N N . LEU A 1 71 ? -42.467 -42.286 2.745 1.00 84.56 71 LEU A N 1
ATOM 574 C CA . LEU A 1 71 ? -41.752 -41.021 2.522 1.00 84.56 71 LEU A CA 1
ATOM 575 C C . LEU A 1 71 ? -42.705 -39.925 2.009 1.00 84.56 71 LEU A C 1
ATOM 577 O O . LEU A 1 71 ? -43.596 -40.211 1.210 1.00 84.56 71 LEU A O 1
ATOM 581 N N . TRP A 1 72 ? -42.464 -38.675 2.407 1.00 79.94 72 TRP A N 1
ATOM 582 C CA . TRP A 1 72 ? -43.178 -37.466 1.971 1.00 79.94 72 TRP A CA 1
ATOM 583 C C . TRP A 1 72 ? -42.204 -36.309 1.726 1.00 79.94 72 TRP A C 1
ATOM 585 O O . TRP A 1 72 ? -41.180 -36.206 2.401 1.00 79.94 72 TRP A O 1
ATOM 595 N N . LYS A 1 73 ? -42.560 -35.404 0.810 1.00 79.25 73 LYS A N 1
ATOM 596 C CA . LYS A 1 73 ? -41.952 -34.073 0.658 1.00 79.25 73 LYS A CA 1
ATOM 597 C C . LYS A 1 73 ? -42.775 -33.085 1.488 1.00 79.25 73 LYS A C 1
ATOM 599 O O . LYS A 1 73 ? -43.993 -33.097 1.366 1.00 79.25 73 LYS A O 1
ATOM 604 N N . VAL A 1 74 ? -42.136 -32.246 2.305 1.00 72.19 74 VAL A N 1
ATOM 605 C CA . VAL A 1 74 ? -42.819 -31.235 3.135 1.00 72.19 74 VAL A CA 1
ATOM 606 C C . VAL A 1 74 ? -42.063 -29.907 3.102 1.00 72.19 74 VAL A C 1
ATOM 608 O O . VAL A 1 74 ? -40.849 -29.871 3.290 1.00 72.19 74 VAL A O 1
ATOM 611 N N . ASP A 1 75 ? -42.797 -28.816 2.882 1.00 69.75 75 ASP A N 1
ATOM 612 C CA . ASP A 1 75 ? -42.344 -27.432 3.065 1.00 69.75 75 ASP A CA 1
ATOM 613 C C . ASP A 1 75 ? -42.561 -27.023 4.535 1.00 69.75 75 ASP A C 1
ATOM 615 O O . ASP A 1 75 ? -43.702 -26.847 4.990 1.00 69.75 75 ASP A O 1
ATOM 619 N N . VAL A 1 76 ? -41.448 -26.961 5.270 1.00 64.81 76 VAL A N 1
ATOM 620 C CA . VAL A 1 76 ? -41.339 -26.710 6.712 1.00 64.81 76 VAL A CA 1
ATOM 621 C C . VAL A 1 76 ? -41.028 -25.233 6.948 1.00 64.81 76 VAL A C 1
ATOM 623 O O . VAL A 1 76 ? -40.027 -24.699 6.462 1.00 64.81 76 VAL A O 1
ATOM 626 N N . LYS A 1 77 ? -41.891 -24.564 7.709 1.00 64.81 77 LYS A N 1
ATOM 627 C CA . LYS A 1 77 ? -41.752 -23.156 8.114 1.00 64.81 77 LYS A CA 1
ATOM 628 C C . LYS A 1 77 ? -41.656 -23.000 9.631 1.00 64.81 77 LYS A C 1
ATOM 630 O O . LYS A 1 77 ? -40.931 -22.120 10.075 1.00 64.81 77 LYS A O 1
ATOM 635 N N . ASP A 1 78 ? -42.273 -23.914 10.378 1.00 59.53 78 ASP A N 1
ATOM 636 C CA . ASP A 1 78 ? -42.105 -24.114 11.823 1.00 59.53 78 ASP A CA 1
ATOM 637 C C . ASP A 1 78 ? -41.958 -25.616 12.137 1.00 59.53 78 ASP A C 1
ATOM 639 O O . ASP A 1 78 ? -42.408 -26.461 11.363 1.00 59.53 78 ASP A O 1
ATOM 643 N N . GLU A 1 79 ? -41.374 -25.989 13.284 1.00 56.22 79 GLU A N 1
ATOM 644 C CA . GLU A 1 79 ? -41.189 -27.410 13.658 1.00 56.22 79 GLU A CA 1
ATOM 645 C C . GLU A 1 79 ? -42.505 -28.207 13.777 1.00 56.22 79 GLU A C 1
ATOM 647 O O . GLU A 1 79 ? -42.506 -29.435 13.648 1.00 56.22 79 GLU A O 1
ATOM 652 N N . SER A 1 80 ? -43.639 -27.534 13.993 1.00 60.00 80 SER A N 1
ATOM 653 C CA . SER A 1 80 ? -44.976 -28.146 14.006 1.00 60.00 80 SER A CA 1
ATOM 654 C C . SER A 1 80 ? -45.364 -28.759 12.654 1.00 60.00 80 SER A C 1
ATOM 656 O O . SER A 1 80 ? -46.015 -29.808 12.625 1.00 60.00 80 SER A O 1
ATOM 658 N N . ASP A 1 81 ? -44.899 -28.187 11.537 1.00 56.97 81 ASP A N 1
ATOM 659 C CA . ASP A 1 81 ? -45.176 -28.687 10.183 1.00 56.97 81 ASP A CA 1
ATOM 660 C C . ASP A 1 81 ? -44.741 -30.146 10.000 1.00 56.97 81 ASP A C 1
ATOM 662 O O . ASP A 1 81 ? -45.433 -30.928 9.345 1.00 56.97 81 ASP A O 1
ATOM 666 N N . ILE A 1 82 ? -43.624 -30.526 10.630 1.00 58.88 82 ILE A N 1
ATOM 667 C CA . ILE A 1 82 ? -43.040 -31.875 10.580 1.00 58.88 82 ILE A CA 1
ATOM 668 C C . ILE A 1 82 ? -44.008 -32.924 11.160 1.00 58.88 82 ILE A C 1
ATOM 670 O O . ILE A 1 82 ? -43.977 -34.088 10.755 1.00 58.88 82 ILE A O 1
ATOM 674 N N . LYS A 1 83 ? -44.891 -32.520 12.083 1.00 58.59 83 LYS A N 1
ATOM 675 C CA . LYS A 1 83 ? -45.855 -33.397 12.766 1.00 58.59 83 LYS A CA 1
ATOM 676 C C . LYS A 1 83 ? -47.270 -33.303 12.183 1.00 58.59 83 LYS A C 1
ATOM 678 O O . LYS A 1 83 ? -47.992 -34.297 12.197 1.00 58.59 83 LYS A O 1
ATOM 683 N N . GLU A 1 84 ? -47.683 -32.149 11.653 1.00 53.53 84 GLU A N 1
ATOM 684 C CA . GLU A 1 84 ? -49.078 -31.924 11.230 1.00 53.53 84 GLU A CA 1
ATOM 685 C C . GLU A 1 84 ? -49.379 -32.201 9.743 1.00 53.53 84 GLU A C 1
ATOM 687 O O . GLU A 1 84 ? -50.527 -32.550 9.413 1.00 53.53 84 GLU A O 1
ATOM 692 N N . LYS A 1 85 ? -48.372 -32.076 8.859 1.00 51.06 85 LYS A N 1
ATOM 693 C CA . LYS A 1 85 ? -48.507 -32.156 7.388 1.00 51.06 85 LYS A CA 1
ATOM 694 C C . LYS A 1 85 ? -48.359 -33.524 6.673 1.00 51.06 85 LYS A C 1
ATOM 696 O O . LYS A 1 85 ? -48.555 -33.512 5.458 1.00 51.06 85 LYS A O 1
ATOM 701 N N . PRO A 1 86 ? -48.107 -34.710 7.281 1.00 55.19 86 PRO A N 1
ATOM 702 C CA . PRO A 1 86 ? -47.997 -35.982 6.532 1.00 55.19 86 PRO A CA 1
ATOM 703 C C . PRO A 1 86 ? -49.358 -36.552 6.050 1.00 55.19 86 PRO A C 1
ATOM 705 O O . PRO A 1 86 ? -49.680 -37.725 6.227 1.00 55.19 86 PRO A O 1
ATOM 708 N N . LYS A 1 87 ? -50.177 -35.685 5.442 1.00 49.97 87 LYS A N 1
ATOM 709 C CA . LYS A 1 87 ? -51.493 -35.930 4.826 1.00 49.97 87 LYS A CA 1
ATOM 710 C C . LYS A 1 87 ? -51.479 -35.682 3.307 1.00 49.97 87 LYS A C 1
ATOM 712 O O . LYS A 1 87 ? -52.500 -35.884 2.657 1.00 49.97 87 LYS A O 1
ATOM 717 N N . GLU A 1 88 ? -50.351 -35.226 2.760 1.00 55.38 88 GLU A N 1
ATOM 718 C CA . GLU A 1 88 ? -50.123 -35.055 1.319 1.00 55.38 88 GLU A CA 1
ATOM 719 C C . GLU A 1 88 ? -49.684 -36.373 0.642 1.00 55.38 88 GLU A C 1
ATOM 721 O O . GLU A 1 88 ? -49.499 -37.401 1.301 1.00 55.38 88 GLU A O 1
ATOM 726 N N . ASP A 1 89 ? -49.551 -36.352 -0.688 1.00 64.56 89 ASP A N 1
ATOM 727 C CA . ASP A 1 89 ? -49.285 -37.536 -1.515 1.00 64.56 89 ASP A CA 1
ATOM 728 C C . ASP A 1 89 ? -47.952 -38.231 -1.164 1.00 64.56 89 ASP A C 1
ATOM 730 O O . ASP A 1 89 ? -46.868 -37.648 -1.231 1.00 64.56 89 ASP A O 1
ATOM 734 N N . GLU A 1 90 ? -48.031 -39.524 -0.844 1.00 78.19 90 GLU A N 1
ATOM 735 C CA . GLU A 1 90 ? -46.878 -40.367 -0.508 1.00 78.19 90 GLU A CA 1
ATOM 736 C C . GLU A 1 90 ? -45.900 -40.496 -1.694 1.00 78.19 90 GLU A C 1
ATOM 738 O O . GLU A 1 90 ? -46.292 -40.767 -2.838 1.00 78.19 90 GLU A O 1
ATOM 743 N N . MET A 1 91 ? -44.600 -40.353 -1.420 1.00 82.38 91 MET A N 1
ATOM 744 C CA . MET A 1 91 ? -43.542 -40.481 -2.421 1.00 82.38 91 MET A CA 1
ATOM 745 C C . MET A 1 91 ? -43.374 -41.942 -2.859 1.00 82.38 91 MET A C 1
ATOM 747 O O . MET A 1 91 ? -42.921 -42.800 -2.101 1.00 82.38 91 MET A O 1
ATOM 751 N N . LYS A 1 92 ? -43.713 -42.238 -4.117 1.00 82.56 92 LYS A N 1
ATOM 752 C CA . LYS A 1 92 ? -43.817 -43.609 -4.640 1.00 82.56 92 LYS A CA 1
ATOM 753 C C . LYS A 1 92 ? -42.423 -44.163 -4.984 1.00 82.56 92 LYS A C 1
ATOM 755 O O . LYS A 1 92 ? -41.807 -43.653 -5.920 1.00 82.56 92 LYS A O 1
ATOM 760 N N . PRO A 1 93 ? -41.939 -45.256 -4.349 1.00 82.38 93 PRO A N 1
ATOM 761 C CA . PRO A 1 93 ? -40.560 -45.751 -4.510 1.00 82.38 93 PRO A CA 1
ATOM 762 C C . PRO A 1 93 ? -40.094 -46.061 -5.944 1.00 82.38 93 PRO A C 1
ATOM 764 O O . PRO A 1 93 ? -38.893 -46.118 -6.198 1.00 82.38 93 PRO A O 1
ATOM 767 N N . ARG A 1 94 ? -41.028 -46.280 -6.882 1.00 79.19 94 ARG A N 1
ATOM 768 C CA . ARG A 1 94 ? -40.741 -46.585 -8.296 1.00 79.19 94 ARG A CA 1
ATOM 769 C C . ARG A 1 94 ? -40.518 -45.349 -9.180 1.00 79.19 94 ARG A C 1
ATOM 771 O O . ARG A 1 94 ? -40.032 -45.524 -10.295 1.00 79.19 94 ARG A O 1
ATOM 778 N N . LEU A 1 95 ? -40.888 -44.152 -8.721 1.00 83.06 95 LEU A N 1
ATOM 779 C CA . LEU A 1 95 ? -40.701 -42.896 -9.456 1.00 83.06 95 LEU A CA 1
ATOM 780 C C . LEU A 1 95 ? -39.298 -42.317 -9.217 1.00 83.06 95 LEU A C 1
ATOM 782 O O . LEU A 1 95 ? -38.620 -42.677 -8.243 1.00 83.06 95 LEU A O 1
ATOM 786 N N . MET A 1 96 ? -38.853 -41.432 -10.111 1.00 81.56 96 MET A N 1
ATOM 787 C CA . MET A 1 96 ? -37.570 -40.757 -9.948 1.00 81.56 96 MET A CA 1
ATOM 788 C C . MET A 1 96 ? -37.702 -39.668 -8.879 1.00 81.56 96 MET A C 1
ATOM 790 O O . MET A 1 96 ? -38.748 -39.045 -8.721 1.00 81.56 96 MET A O 1
ATOM 794 N N . PHE A 1 97 ? -36.627 -39.411 -8.140 1.00 81.56 97 PHE A N 1
ATOM 795 C CA . PHE A 1 97 ? -36.606 -38.360 -7.124 1.00 81.56 97 PHE A CA 1
ATOM 796 C C . PHE A 1 97 ? -36.835 -36.980 -7.758 1.00 81.56 97 PHE A C 1
ATOM 798 O O . PHE A 1 97 ? -37.598 -36.180 -7.228 1.00 81.56 97 PHE A O 1
ATOM 805 N N . LYS A 1 98 ? -36.254 -36.735 -8.943 1.00 75.31 98 LYS A N 1
ATOM 806 C CA . LYS A 1 98 ? -36.451 -35.499 -9.718 1.00 75.31 98 LYS A CA 1
ATOM 807 C C . LYS A 1 98 ? -37.926 -35.165 -9.963 1.00 75.31 98 LYS A C 1
ATOM 809 O O . LYS A 1 98 ? -38.285 -34.001 -9.868 1.00 75.31 98 LYS A O 1
ATOM 814 N N . ASP A 1 99 ? -38.780 -36.172 -10.161 1.00 78.62 99 ASP A N 1
ATOM 815 C CA . ASP A 1 99 ? -40.209 -35.998 -10.456 1.00 78.62 99 ASP A CA 1
ATOM 816 C C . ASP A 1 99 ? -40.961 -35.299 -9.298 1.00 78.62 99 ASP A C 1
ATOM 818 O O . ASP A 1 99 ? -42.013 -34.705 -9.516 1.00 78.62 99 ASP A O 1
ATOM 822 N N . TYR A 1 100 ? -40.404 -35.335 -8.079 1.00 74.25 100 TYR A N 1
ATOM 823 C CA . TYR A 1 100 ? -40.922 -34.657 -6.884 1.00 74.25 100 TYR A CA 1
ATOM 824 C C . TYR A 1 100 ? -40.238 -33.312 -6.573 1.00 74.25 100 TYR A C 1
ATOM 826 O O . TYR A 1 100 ? -40.766 -32.547 -5.766 1.00 74.25 100 TYR A O 1
ATOM 834 N N . PHE A 1 101 ? -39.078 -33.012 -7.172 1.00 73.56 101 PHE A N 1
ATOM 835 C CA . PHE A 1 101 ? -38.231 -31.853 -6.824 1.00 73.56 101 PHE A CA 1
ATOM 836 C C . PHE A 1 101 ? -37.805 -30.997 -8.033 1.00 73.56 101 PHE A C 1
ATOM 838 O O . PHE A 1 101 ? -36.838 -30.235 -7.969 1.00 73.56 101 PHE A O 1
ATOM 845 N N . GLN A 1 102 ? -38.491 -31.148 -9.169 1.00 65.88 102 GLN A N 1
ATOM 846 C CA . GLN A 1 102 ? -38.094 -30.518 -10.428 1.00 65.88 102 GLN A CA 1
ATOM 847 C C . GLN A 1 102 ? -38.220 -28.986 -10.395 1.00 65.88 102 GLN A C 1
ATOM 849 O O . GLN A 1 102 ? -37.387 -28.308 -10.993 1.00 65.88 102 GLN A O 1
ATOM 854 N N . ASP A 1 103 ? -39.212 -28.442 -9.686 1.00 65.44 103 ASP A N 1
ATOM 855 C CA . ASP A 1 103 ? -39.450 -26.995 -9.598 1.00 65.44 103 ASP A CA 1
ATOM 856 C C . ASP A 1 103 ? -38.402 -26.291 -8.724 1.00 65.44 103 ASP A C 1
ATOM 858 O O . ASP A 1 103 ? -37.897 -25.229 -9.096 1.00 65.44 103 ASP A O 1
ATOM 862 N N . GLU A 1 104 ? -37.998 -26.918 -7.613 1.00 66.19 104 GLU A N 1
ATOM 863 C CA . GLU A 1 104 ? -36.905 -26.439 -6.760 1.00 66.19 104 GLU A CA 1
ATOM 864 C C . GLU A 1 104 ? -35.578 -26.408 -7.523 1.00 66.19 104 GLU A C 1
ATOM 866 O O . GLU A 1 104 ? -34.849 -25.418 -7.478 1.00 66.19 104 GLU A O 1
ATOM 871 N N . LEU A 1 105 ? -35.280 -27.478 -8.265 1.00 61.09 105 LEU A N 1
ATOM 872 C CA . LEU A 1 105 ? -34.043 -27.612 -9.039 1.00 61.09 105 LEU A CA 1
ATOM 873 C C . LEU A 1 105 ? -34.020 -26.726 -10.293 1.00 61.09 105 LEU A C 1
ATOM 875 O O . LEU A 1 105 ? -32.942 -26.371 -10.769 1.00 61.09 105 LEU A O 1
ATOM 879 N N . ASN A 1 106 ? -35.193 -26.321 -10.787 1.00 58.59 106 ASN A N 1
ATOM 880 C CA . ASN A 1 106 ? -35.355 -25.316 -11.839 1.00 58.59 106 ASN A CA 1
ATOM 881 C C . ASN A 1 106 ? -35.416 -23.871 -11.290 1.00 58.59 106 ASN A C 1
ATOM 883 O O . ASN A 1 106 ? -35.567 -22.932 -12.072 1.00 58.59 106 ASN A O 1
ATOM 887 N N . GLY A 1 107 ? -35.291 -23.670 -9.970 1.00 53.88 107 GLY A N 1
ATOM 888 C CA . GLY A 1 107 ? -35.215 -22.348 -9.335 1.00 53.88 107 GLY A CA 1
ATOM 889 C C . GLY A 1 107 ? -36.550 -21.606 -9.194 1.00 53.88 107 GLY A C 1
ATOM 890 O O . GLY A 1 107 ? -36.560 -20.381 -9.060 1.00 53.88 107 GLY A O 1
ATOM 891 N N . VAL A 1 108 ? -37.687 -22.306 -9.235 1.00 43.03 108 VAL A N 1
ATOM 892 C CA . VAL A 1 108 ? -39.015 -21.676 -9.224 1.00 43.03 108 VAL A CA 1
ATOM 893 C C . VAL A 1 108 ? -39.577 -21.582 -7.799 1.00 43.03 108 VAL A C 1
ATOM 895 O O . VAL A 1 108 ? -40.101 -22.541 -7.250 1.00 43.03 108 VAL A O 1
ATOM 898 N N . LYS A 1 109 ? -39.560 -20.364 -7.239 1.00 47.84 109 LYS A N 1
ATOM 899 C CA . LYS A 1 109 ? -40.407 -19.898 -6.113 1.00 47.84 109 LYS A CA 1
ATOM 900 C C . LYS A 1 109 ? -40.250 -20.515 -4.706 1.00 47.84 109 LYS A C 1
ATOM 902 O O . LYS A 1 109 ? -41.005 -20.097 -3.829 1.00 47.84 109 LYS A O 1
ATOM 907 N N . PHE A 1 110 ? -39.277 -21.387 -4.438 1.00 41.81 110 PHE A N 1
ATOM 908 C CA . PHE A 1 110 ? -39.057 -21.953 -3.092 1.00 41.81 110 PHE A CA 1
ATOM 909 C C . PHE A 1 110 ? -37.664 -21.668 -2.514 1.00 41.81 110 PHE A C 1
ATOM 911 O O . PHE A 1 110 ? -36.659 -21.726 -3.221 1.00 41.81 110 PHE A O 1
ATOM 918 N N . THR A 1 111 ? -37.595 -21.429 -1.201 1.00 47.88 111 THR A N 1
ATOM 919 C CA . THR A 1 111 ? -36.333 -21.376 -0.446 1.00 47.88 111 THR A CA 1
ATOM 920 C C . THR A 1 111 ? -35.901 -22.803 -0.107 1.00 47.88 111 THR A C 1
ATOM 922 O O . THR A 1 111 ? -36.542 -23.464 0.708 1.00 47.88 111 THR A O 1
ATOM 925 N N . MET A 1 112 ? -34.828 -23.308 -0.728 1.00 49.88 112 MET A N 1
ATOM 926 C CA . MET A 1 112 ? -34.458 -24.734 -0.631 1.00 49.88 112 MET A CA 1
ATOM 927 C C . MET A 1 112 ? -34.195 -25.244 0.797 1.00 49.88 112 MET A C 1
ATOM 929 O O . MET A 1 112 ? -34.381 -26.430 1.052 1.00 49.88 112 MET A O 1
ATOM 933 N N . SER A 1 113 ? -33.815 -24.368 1.732 1.00 56.25 113 SER A N 1
ATOM 934 C CA . SER A 1 113 ? -33.612 -24.687 3.156 1.00 56.25 113 SER A CA 1
ATOM 935 C C . SER A 1 113 ? -34.832 -25.299 3.847 1.00 56.25 113 SER A C 1
ATOM 937 O O . SER A 1 113 ? -34.677 -26.048 4.806 1.00 56.25 113 SER A O 1
ATOM 939 N N . ASN A 1 114 ? -36.033 -24.966 3.375 1.00 59.59 114 ASN A N 1
ATOM 940 C CA . ASN A 1 114 ? -37.296 -25.282 4.038 1.00 59.59 114 ASN A CA 1
ATOM 941 C C . ASN A 1 114 ? -37.860 -26.651 3.636 1.00 59.59 114 ASN A C 1
ATOM 943 O O . ASN A 1 114 ? -38.829 -27.118 4.228 1.00 59.59 114 ASN A O 1
ATOM 947 N N . ILE A 1 115 ? -37.293 -27.303 2.619 1.00 63.41 115 ILE A N 1
ATOM 948 C CA . ILE A 1 115 ? -37.905 -28.482 2.005 1.00 63.41 115 ILE A CA 1
ATOM 949 C C . ILE A 1 115 ? -37.252 -29.760 2.540 1.00 63.41 115 ILE A C 1
ATOM 951 O O . ILE A 1 115 ? -36.087 -30.062 2.272 1.00 63.41 115 ILE A O 1
ATOM 955 N N . HIS A 1 116 ? -38.040 -30.518 3.302 1.00 71.38 116 HIS A N 1
ATOM 956 C CA . HIS A 1 116 ? -37.634 -31.750 3.968 1.00 71.38 116 HIS A CA 1
ATOM 957 C C . HIS A 1 116 ? -38.238 -32.983 3.283 1.00 71.38 116 HIS A C 1
ATOM 959 O O . HIS A 1 116 ? -39.389 -32.974 2.841 1.00 71.38 116 HIS A O 1
ATOM 965 N N . VAL A 1 117 ? -37.480 -34.080 3.269 1.00 73.44 117 VAL A N 1
ATOM 966 C CA . VAL A 1 117 ? -38.013 -35.434 3.081 1.00 73.44 117 VAL A CA 1
ATOM 967 C C . VAL A 1 117 ? -38.308 -36.016 4.460 1.00 73.44 117 VAL A C 1
ATOM 969 O O . VAL A 1 117 ? -37.387 -36.283 5.232 1.00 73.44 117 VAL A O 1
ATOM 972 N N . ILE A 1 118 ? -39.582 -36.227 4.779 1.00 75.44 118 ILE A N 1
ATOM 973 C CA . ILE A 1 118 ? -39.993 -36.919 6.006 1.00 75.44 118 ILE A CA 1
ATOM 974 C C . ILE A 1 118 ? -40.154 -38.403 5.690 1.00 75.44 118 ILE A C 1
ATOM 976 O O . ILE A 1 118 ? -40.837 -38.755 4.730 1.00 75.44 118 ILE A O 1
ATOM 980 N N . ALA A 1 119 ? -39.554 -39.276 6.497 1.00 76.56 119 ALA A N 1
ATOM 981 C CA . ALA A 1 119 ? -39.725 -40.722 6.400 1.00 76.56 119 ALA A CA 1
ATOM 982 C C . ALA A 1 119 ? -40.302 -41.283 7.704 1.00 76.56 119 ALA A C 1
ATOM 984 O O . ALA A 1 119 ? -39.752 -41.016 8.765 1.00 76.56 119 ALA A O 1
ATOM 985 N N . ILE A 1 120 ? -41.370 -42.080 7.642 1.00 75.88 120 ILE A N 1
ATOM 986 C CA . ILE A 1 120 ? -41.956 -42.749 8.816 1.00 75.88 120 ILE A CA 1
ATOM 987 C C . ILE A 1 120 ? -41.626 -44.237 8.763 1.00 75.88 120 ILE A C 1
ATOM 989 O O . ILE A 1 120 ? -41.910 -44.906 7.765 1.00 75.88 120 ILE A O 1
ATOM 993 N N . ILE A 1 121 ? -41.047 -44.745 9.851 1.00 74.75 121 ILE A N 1
ATOM 994 C CA . ILE A 1 121 ? -40.773 -46.168 10.063 1.00 74.75 121 ILE A CA 1
ATOM 995 C C . ILE A 1 121 ? -41.797 -46.713 11.076 1.00 74.75 121 ILE A C 1
ATOM 997 O O . ILE A 1 121 ? -41.845 -46.205 12.200 1.00 74.75 121 ILE A O 1
ATOM 1001 N N . PRO A 1 122 ? -42.611 -47.723 10.712 1.00 59.78 122 PRO A N 1
ATOM 1002 C CA . PRO A 1 122 ? -43.480 -48.407 11.665 1.00 59.78 122 PRO A CA 1
ATOM 1003 C C . PRO A 1 122 ? -42.653 -49.275 12.622 1.00 59.78 122 PRO A C 1
ATOM 1005 O O . PRO A 1 122 ? -41.630 -49.841 12.233 1.00 59.78 122 PRO A O 1
ATOM 1008 N N . THR A 1 123 ? -43.091 -49.377 13.873 1.00 53.69 123 THR A N 1
ATOM 1009 C CA . THR A 1 123 ? -42.408 -50.173 14.899 1.00 53.69 123 THR A CA 1
ATOM 1010 C C . THR A 1 123 ? -42.666 -51.677 14.752 1.00 53.69 123 THR A C 1
ATOM 1012 O O . THR A 1 123 ? -43.760 -52.117 14.399 1.00 53.69 123 THR A O 1
ATOM 1015 N N . ASP A 1 124 ? -41.622 -52.468 15.015 1.00 42.97 124 ASP A N 1
ATOM 1016 C CA . ASP A 1 124 ? -41.611 -53.932 14.906 1.00 42.97 124 ASP A CA 1
ATOM 1017 C C . ASP A 1 124 ? -42.626 -54.572 15.886 1.00 42.97 124 ASP A C 1
ATOM 1019 O O . ASP A 1 124 ? -42.488 -54.401 17.107 1.00 42.97 124 ASP A O 1
ATOM 1023 N N . PRO A 1 125 ? -43.624 -55.343 15.402 1.00 34.25 125 PRO A N 1
ATOM 1024 C CA . PRO A 1 125 ? -44.611 -56.007 16.256 1.00 34.25 125 PRO A CA 1
ATOM 1025 C C . PRO A 1 125 ? -44.010 -56.948 17.311 1.00 34.25 125 PRO A C 1
ATOM 1027 O O . PRO A 1 125 ? -44.646 -57.198 18.336 1.00 34.25 125 PRO A O 1
ATOM 1030 N N . SER A 1 126 ? -42.790 -57.456 17.105 1.00 35.09 126 SER A N 1
ATOM 1031 C CA . SER A 1 126 ? -42.104 -58.345 18.049 1.00 35.09 126 SER A CA 1
ATOM 1032 C C . SER A 1 126 ? -41.636 -57.652 19.338 1.00 35.09 126 SER A C 1
ATOM 1034 O O . SER A 1 126 ? -41.303 -58.340 20.303 1.00 35.09 126 SER A O 1
ATOM 1036 N N . GLN A 1 127 ? -41.690 -56.313 19.413 1.00 35.59 127 GLN A N 1
ATOM 1037 C CA . GLN A 1 127 ? -41.458 -55.561 20.656 1.00 35.59 127 GLN A CA 1
ATOM 1038 C C . GLN A 1 127 ? -42.739 -55.231 21.449 1.00 35.59 127 GLN A C 1
ATOM 1040 O O . GLN A 1 127 ? -42.667 -54.552 22.477 1.00 35.59 127 GLN A O 1
ATOM 1045 N N . GLN A 1 128 ? -43.904 -55.777 21.067 1.00 34.06 128 GLN A N 1
ATOM 1046 C CA . GLN A 1 128 ? -45.111 -55.761 21.909 1.00 34.06 128 GLN A CA 1
ATOM 1047 C C . GLN A 1 128 ? -44.963 -56.692 23.131 1.00 34.06 128 GLN A C 1
ATOM 1049 O O . GLN A 1 128 ? -45.534 -57.777 23.202 1.00 34.06 128 GLN A O 1
ATOM 1054 N N . GLY A 1 129 ? -44.184 -56.245 24.118 1.00 34.84 129 GLY A N 1
ATOM 1055 C CA . GLY A 1 129 ? -43.952 -56.970 25.372 1.00 34.84 129 GLY A CA 1
ATOM 1056 C C . GLY A 1 129 ? -43.302 -56.154 26.494 1.00 34.84 129 GLY A C 1
ATOM 1057 O O . GLY A 1 129 ? -43.457 -56.506 27.663 1.00 34.84 129 GLY A O 1
ATOM 1058 N N . VAL A 1 130 ? -42.621 -55.044 26.182 1.00 33.38 130 VAL A N 1
ATOM 1059 C CA . VAL A 1 130 ? -41.987 -54.187 27.197 1.00 33.38 130 VAL A CA 1
ATOM 1060 C C . VAL A 1 130 ? -42.876 -52.983 27.502 1.00 33.38 130 VAL A C 1
ATOM 1062 O O . VAL A 1 130 ? -42.889 -51.999 26.768 1.00 33.38 130 VAL A O 1
ATOM 1065 N N . THR A 1 131 ? -43.574 -53.015 28.640 1.00 38.19 131 THR A N 1
ATOM 1066 C CA . THR A 1 131 ? -44.110 -51.796 29.266 1.00 38.19 131 THR A CA 1
ATOM 1067 C C . THR A 1 131 ? -42.944 -50.974 29.817 1.00 38.19 131 THR A C 1
ATOM 1069 O O . THR A 1 131 ? -42.591 -51.098 30.992 1.00 38.19 131 THR A O 1
ATOM 1072 N N . GLN A 1 132 ? -42.301 -50.188 28.953 1.00 43.81 132 GLN A N 1
ATOM 1073 C CA . GLN A 1 132 ? -41.251 -49.256 29.346 1.00 43.81 132 GLN A CA 1
ATOM 1074 C C . GLN A 1 132 ? -41.898 -48.053 30.034 1.00 43.81 132 GLN A C 1
ATOM 1076 O O . GLN A 1 132 ? -42.606 -47.272 29.403 1.00 43.81 132 GLN A O 1
ATOM 1081 N N . MET A 1 133 ? -41.653 -47.909 31.333 1.00 57.03 133 MET A N 1
ATOM 1082 C CA . MET A 1 133 ? -42.048 -46.718 32.079 1.00 57.03 133 MET A CA 1
ATOM 1083 C C . MET A 1 133 ? -40.872 -45.748 32.076 1.00 57.03 133 MET A C 1
ATOM 1085 O O . MET A 1 133 ? -39.753 -46.132 32.416 1.00 57.03 133 MET A O 1
ATOM 1089 N N . SER A 1 134 ? -41.102 -44.497 31.698 1.00 59.22 134 SER A N 1
ATOM 1090 C CA . SER A 1 134 ? -40.070 -43.464 31.705 1.00 59.22 134 SER A CA 1
ATOM 1091 C C . SER A 1 134 ? -40.575 -42.196 32.385 1.00 59.22 134 SER A C 1
ATOM 1093 O O . SER A 1 134 ? -41.754 -41.860 32.305 1.00 59.22 134 SER A O 1
ATOM 1095 N N . PHE A 1 135 ? -39.671 -41.522 33.093 1.00 64.31 135 PHE A N 1
ATOM 1096 C CA . PHE A 1 135 ? -39.945 -40.269 33.794 1.00 64.31 135 PHE A CA 1
ATOM 1097 C C . PHE A 1 135 ? -38.964 -39.206 33.304 1.00 64.31 135 PHE A C 1
ATOM 1099 O O . PHE A 1 135 ? -37.760 -39.471 33.205 1.00 64.31 135 PHE A O 1
ATOM 1106 N N . ASN A 1 136 ? -39.465 -38.005 33.022 1.00 66.94 136 ASN A N 1
ATOM 1107 C CA . ASN A 1 136 ? -38.625 -36.863 32.676 1.00 66.94 136 ASN A CA 1
ATOM 1108 C C . ASN A 1 136 ? -37.862 -36.405 33.924 1.00 66.94 136 ASN A C 1
ATOM 1110 O O . ASN A 1 136 ? -38.477 -36.126 34.950 1.00 66.94 136 ASN A O 1
ATOM 1114 N N . CYS A 1 137 ? -36.537 -36.292 33.854 1.00 70.62 137 CYS A N 1
ATOM 1115 C CA . CYS A 1 137 ? -35.734 -35.644 34.886 1.00 70.62 137 CYS A CA 1
ATOM 1116 C C . CYS A 1 137 ? -35.203 -34.310 34.351 1.00 70.62 137 CYS A C 1
ATOM 1118 O O . CYS A 1 137 ? -34.543 -34.272 33.310 1.00 70.62 137 CYS A O 1
ATOM 1120 N N . SER A 1 138 ? -35.468 -33.225 35.077 1.00 73.75 138 SER A N 1
ATOM 1121 C CA . SER A 1 138 ? -35.071 -31.858 34.723 1.00 73.75 138 SER A CA 1
ATOM 1122 C C . SER A 1 138 ? -34.142 -31.316 35.809 1.00 73.75 138 SER A C 1
ATOM 1124 O O . SER A 1 138 ? -34.572 -31.082 36.936 1.00 73.75 138 SER A O 1
ATOM 1126 N N . VAL A 1 139 ? -32.857 -31.145 35.495 1.00 73.31 139 VAL A N 1
ATOM 1127 C CA . VAL A 1 139 ? -31.862 -30.625 36.442 1.00 73.31 139 VAL A CA 1
ATOM 1128 C C . VAL A 1 139 ? -31.757 -29.116 36.261 1.00 73.31 139 VAL A C 1
ATOM 1130 O O . VAL A 1 139 ? -31.483 -28.653 35.154 1.00 73.31 139 VAL A O 1
ATOM 1133 N N . LEU A 1 140 ? -31.960 -28.359 37.336 1.00 70.06 140 LEU A N 1
ATOM 1134 C CA . LEU A 1 140 ? -31.985 -26.898 37.354 1.00 70.06 140 LEU A CA 1
ATOM 1135 C C . LEU A 1 140 ? -30.951 -26.335 38.349 1.00 70.06 140 LEU A C 1
ATOM 1137 O O . LEU A 1 140 ? -30.491 -27.040 39.252 1.00 70.06 140 LEU A O 1
ATOM 1141 N N . SER A 1 141 ? -30.605 -25.056 38.208 1.00 69.31 141 SER A N 1
ATOM 1142 C CA . SER A 1 141 ? -29.886 -24.292 39.238 1.00 69.31 141 SER A CA 1
ATOM 1143 C C . SER A 1 141 ? -30.809 -23.869 40.390 1.00 69.31 141 SER A C 1
ATOM 1145 O O . SER A 1 141 ? -32.035 -23.934 40.279 1.00 69.31 141 SER A O 1
ATOM 1147 N N . ASP A 1 142 ? -30.231 -23.364 41.483 1.00 67.94 142 ASP A N 1
ATOM 1148 C CA . ASP A 1 142 ? -30.944 -22.614 42.541 1.00 67.94 142 ASP A CA 1
ATOM 1149 C C . ASP A 1 142 ? -31.825 -21.464 42.006 1.00 67.94 142 ASP A C 1
ATOM 1151 O O . ASP A 1 142 ? -32.878 -21.148 42.556 1.00 67.94 142 ASP A O 1
ATOM 1155 N N . THR A 1 143 ? -31.399 -20.883 40.892 1.00 63.94 143 THR A N 1
ATOM 1156 C CA . THR A 1 143 ? -32.037 -19.828 40.100 1.00 63.94 143 THR A CA 1
ATOM 1157 C C . THR A 1 143 ? -33.050 -20.359 39.075 1.00 63.94 143 THR A C 1
ATOM 1159 O O . THR A 1 143 ? -33.574 -19.585 38.279 1.00 63.94 143 THR A O 1
ATOM 1162 N N . VAL A 1 144 ? -33.367 -21.660 39.119 1.00 60.75 144 VAL A N 1
ATOM 1163 C CA . VAL A 1 144 ? -34.393 -22.347 38.308 1.00 60.75 144 VAL A CA 1
ATOM 1164 C C . VAL A 1 144 ? -34.101 -22.321 36.792 1.00 60.75 144 VAL A C 1
ATOM 1166 O O . VAL A 1 144 ? -34.991 -22.503 35.962 1.00 60.75 144 VAL A O 1
ATOM 1169 N N . ASN A 1 145 ? -32.830 -22.142 36.410 1.00 59.91 145 ASN A N 1
ATOM 1170 C CA . ASN A 1 145 ? -32.377 -22.236 35.020 1.00 59.91 145 ASN A CA 1
ATOM 1171 C C . ASN A 1 145 ? -32.055 -23.697 34.657 1.00 59.91 145 ASN A C 1
ATOM 1173 O O . ASN A 1 145 ? -31.435 -24.384 35.473 1.00 59.91 145 ASN A O 1
ATOM 1177 N N . PRO A 1 146 ? -32.419 -24.192 33.459 1.00 59.38 146 PRO A N 1
ATOM 1178 C CA . PRO A 1 146 ? -32.132 -25.564 33.050 1.00 59.38 146 PRO A CA 1
ATOM 1179 C C . PRO A 1 146 ? -30.631 -25.811 32.853 1.00 59.38 146 PRO A C 1
ATOM 1181 O O . PRO A 1 146 ? -29.948 -25.077 32.142 1.00 59.38 146 PRO A O 1
ATOM 1184 N N . LEU A 1 147 ? -30.128 -26.879 33.475 1.00 58.19 147 LEU A N 1
ATOM 1185 C CA . LEU A 1 147 ? -28.728 -27.311 33.431 1.00 58.19 147 LEU A CA 1
ATOM 1186 C C . LEU A 1 147 ? -28.535 -28.610 32.635 1.00 58.19 147 LEU A C 1
ATOM 1188 O O . LEU A 1 147 ? -27.498 -28.780 31.993 1.00 58.19 147 LEU A O 1
ATOM 1192 N N . ASP A 1 148 ? -29.485 -29.544 32.725 1.00 68.31 148 ASP A N 1
ATOM 1193 C CA . ASP A 1 148 ? -29.481 -30.862 32.069 1.00 68.31 148 ASP A CA 1
ATOM 1194 C C . ASP A 1 148 ? -30.920 -31.407 32.019 1.00 68.31 148 ASP A C 1
ATOM 1196 O O . ASP A 1 148 ? -31.751 -31.054 32.860 1.00 68.31 148 ASP A O 1
ATOM 1200 N N . SER A 1 149 ? -31.221 -32.304 31.083 1.00 71.06 149 SER A N 1
ATOM 1201 C CA . SER A 1 149 ? -32.464 -33.080 31.115 1.00 71.06 149 SER A CA 1
ATOM 1202 C C . SER A 1 149 ? -32.270 -34.462 30.496 1.00 71.06 149 SER A C 1
ATOM 1204 O O . SER A 1 149 ? -31.510 -34.635 29.541 1.00 71.06 149 SER A O 1
ATOM 1206 N N . PHE A 1 150 ? -32.911 -35.474 31.079 1.00 69.75 150 PHE A N 1
ATOM 1207 C CA . PHE A 1 150 ? -32.795 -36.862 30.630 1.00 69.75 150 PHE A CA 1
ATOM 1208 C C . PHE A 1 150 ? -33.978 -37.714 31.104 1.00 69.75 150 PHE A C 1
ATOM 1210 O O . PHE A 1 150 ? -34.623 -37.407 32.103 1.00 69.75 150 PHE A O 1
ATOM 1217 N N . LEU A 1 151 ? -34.239 -38.818 30.403 1.00 67.06 151 LEU A N 1
ATOM 1218 C CA . LEU A 1 151 ? -35.243 -39.807 30.797 1.00 67.06 151 LEU A CA 1
ATOM 1219 C C . LEU A 1 151 ? -34.652 -40.823 31.782 1.00 67.06 151 LEU A C 1
ATOM 1221 O O . LEU A 1 151 ? -33.617 -41.433 31.504 1.00 67.06 151 LEU A O 1
ATOM 1225 N N . VAL A 1 152 ? -35.343 -41.060 32.899 1.00 64.19 152 VAL A N 1
ATOM 1226 C CA . VAL A 1 152 ? -35.100 -42.225 33.763 1.00 64.19 152 VAL A CA 1
ATOM 1227 C C . VAL A 1 152 ? -35.968 -43.370 33.254 1.00 64.19 152 VAL A C 1
ATOM 1229 O O . VAL A 1 152 ? -37.191 -43.316 33.368 1.00 64.19 152 VAL A O 1
ATOM 1232 N N . ASN A 1 153 ? -35.336 -44.392 32.674 1.00 66.81 153 ASN A N 1
ATOM 1233 C CA . ASN A 1 153 ? -36.020 -45.540 32.081 1.00 66.81 153 ASN A CA 1
ATOM 1234 C C . ASN A 1 153 ? -36.102 -46.720 33.059 1.00 66.81 153 ASN A C 1
ATOM 1236 O O . ASN A 1 153 ? -35.093 -47.139 33.639 1.00 66.81 153 ASN A O 1
ATOM 1240 N N . PHE A 1 154 ? -37.304 -47.279 33.175 1.00 64.94 154 PHE A N 1
ATOM 1241 C CA . PHE A 1 154 ? -37.627 -48.475 33.940 1.00 64.94 154 PHE A CA 1
ATOM 1242 C C . PHE A 1 154 ? -38.093 -49.568 32.974 1.00 64.94 154 PHE A C 1
ATOM 1244 O O . PHE A 1 154 ? -39.172 -49.487 32.380 1.00 64.94 154 PHE A O 1
ATOM 1251 N N . ASN A 1 155 ? -37.262 -50.596 32.821 1.00 61.56 155 ASN A N 1
ATOM 1252 C CA . ASN A 1 155 ? -37.504 -51.706 31.905 1.00 61.56 155 ASN A CA 1
ATOM 1253 C C . ASN A 1 155 ? -38.078 -52.898 32.677 1.00 61.56 155 ASN A C 1
ATOM 1255 O O . ASN A 1 155 ? -37.644 -53.182 33.793 1.00 61.56 155 ASN A O 1
ATOM 1259 N N . LYS A 1 156 ? -39.034 -53.619 32.087 1.00 56.00 156 LYS A N 1
ATOM 1260 C CA . LYS A 1 156 ? -39.605 -54.834 32.681 1.00 56.00 156 LYS A CA 1
ATOM 1261 C C . LYS A 1 156 ? -38.910 -56.064 32.098 1.00 56.00 156 LYS A C 1
ATOM 1263 O O . LYS A 1 156 ? -39.097 -56.367 30.923 1.00 56.00 156 LYS A O 1
ATOM 1268 N N . GLU A 1 157 ? -38.129 -56.770 32.910 1.00 53.31 157 GLU A N 1
ATOM 1269 C CA . GLU A 1 157 ? -37.444 -58.000 32.498 1.00 53.31 157 GLU A CA 1
ATOM 1270 C C . GLU A 1 157 ? -38.188 -59.219 33.059 1.00 53.31 157 GLU A C 1
ATOM 1272 O O . GLU A 1 157 ? -38.413 -59.333 34.262 1.00 53.31 157 GLU A O 1
ATOM 1277 N N . ASN A 1 158 ? -38.592 -60.131 32.167 1.00 47.22 158 ASN A N 1
ATOM 1278 C CA . ASN A 1 158 ? -39.162 -61.447 32.488 1.00 47.22 158 ASN A CA 1
ATOM 1279 C C . ASN A 1 158 ? -40.290 -61.430 33.547 1.00 47.22 158 ASN A C 1
ATOM 1281 O O . ASN A 1 158 ? -40.280 -62.163 34.533 1.00 47.22 158 ASN A O 1
ATOM 1285 N N . ASN A 1 159 ? -41.309 -60.611 33.274 1.00 51.22 159 ASN A N 1
ATOM 1286 C CA . ASN A 1 159 ? -42.626 -60.532 33.925 1.00 51.22 159 ASN A CA 1
ATOM 1287 C C . ASN A 1 159 ? -42.739 -60.112 35.407 1.00 51.22 159 ASN A C 1
ATOM 1289 O O . ASN A 1 159 ? -43.758 -59.491 35.717 1.00 51.22 159 ASN A O 1
ATOM 1293 N N . GLU A 1 160 ? -41.763 -60.351 36.292 1.00 53.12 160 GLU A N 1
ATOM 1294 C CA . GLU A 1 160 ? -41.925 -60.079 37.745 1.00 53.12 160 GLU A CA 1
ATOM 1295 C C . GLU A 1 160 ? -41.012 -58.995 38.353 1.00 53.12 160 GLU A C 1
ATOM 1297 O O . GLU A 1 160 ? -41.310 -58.491 39.446 1.00 53.12 160 GLU A O 1
ATOM 1302 N N . ASN A 1 161 ? -39.948 -58.578 37.655 1.00 57.91 161 ASN A N 1
ATOM 1303 C CA . ASN A 1 161 ? -39.055 -57.504 38.101 1.00 57.91 161 ASN A CA 1
ATOM 1304 C C . ASN A 1 161 ? -39.032 -56.331 37.106 1.00 57.91 161 ASN A C 1
ATOM 1306 O O . ASN A 1 161 ? -39.042 -56.499 35.886 1.00 57.91 161 ASN A O 1
ATOM 1310 N N . ILE A 1 162 ? -38.992 -55.120 37.662 1.00 67.69 162 ILE A N 1
ATOM 1311 C CA . ILE A 1 162 ? -38.804 -53.862 36.934 1.00 67.69 162 ILE A CA 1
ATOM 1312 C C . ILE A 1 162 ? -37.429 -53.341 37.347 1.00 67.69 162 ILE A C 1
ATOM 1314 O O . ILE A 1 162 ? -37.112 -53.344 38.534 1.00 67.69 162 ILE A O 1
ATOM 1318 N N . ILE A 1 163 ? -36.610 -52.909 36.392 1.00 71.50 163 ILE A N 1
ATOM 1319 C CA . ILE A 1 163 ? -35.230 -52.480 36.629 1.00 71.50 163 ILE A CA 1
ATOM 1320 C C . ILE A 1 163 ? -35.060 -51.030 36.177 1.00 71.50 163 ILE A C 1
ATOM 1322 O O . ILE A 1 163 ? -35.288 -50.696 35.014 1.00 71.50 163 ILE A O 1
ATOM 1326 N N . ALA A 1 164 ? -34.629 -50.176 37.103 1.00 70.94 164 ALA A N 1
ATOM 1327 C CA . ALA A 1 164 ? -34.201 -48.811 36.829 1.00 70.94 164 ALA A CA 1
ATOM 1328 C C . ALA A 1 164 ? -32.761 -48.823 36.299 1.00 70.94 164 ALA A C 1
ATOM 1330 O O . ALA A 1 164 ? -31.877 -49.392 36.950 1.00 70.94 164 ALA A O 1
ATOM 1331 N N . LYS A 1 165 ? -32.505 -48.178 35.154 1.00 68.94 165 LYS A N 1
ATOM 1332 C CA . LYS A 1 165 ? -31.146 -48.052 34.602 1.00 68.94 165 LYS A CA 1
ATOM 1333 C C . LYS A 1 165 ? -30.637 -46.613 34.682 1.00 68.94 165 LYS A C 1
ATOM 1335 O O . LYS A 1 165 ? -31.208 -45.715 34.067 1.00 68.94 165 LYS A O 1
ATOM 1340 N N . LEU A 1 166 ? -29.524 -46.415 35.389 1.00 71.50 166 LEU A N 1
ATOM 1341 C CA . LEU A 1 166 ? -28.842 -45.127 35.539 1.00 71.50 166 LEU A CA 1
ATOM 1342 C C . LEU A 1 166 ? -27.386 -45.260 35.076 1.00 71.50 166 LEU A C 1
ATOM 1344 O O . LEU A 1 166 ? -26.519 -45.755 35.797 1.00 71.50 166 LEU A O 1
ATOM 1348 N N . GLY A 1 167 ? -27.123 -44.858 33.829 1.00 70.06 167 GLY A N 1
ATOM 1349 C CA . GLY A 1 167 ? -25.832 -45.084 33.176 1.00 70.06 167 GLY A CA 1
ATOM 1350 C C . GLY A 1 167 ? -25.512 -46.578 33.069 1.00 70.06 167 GLY A C 1
ATOM 1351 O O . GLY A 1 167 ? -26.234 -47.323 32.404 1.00 70.06 167 GLY A O 1
ATOM 1352 N N . ASN A 1 168 ? -24.440 -47.008 33.740 1.00 71.56 168 ASN A N 1
ATOM 1353 C CA . ASN A 1 168 ? -24.025 -48.414 33.812 1.00 71.56 168 ASN A CA 1
ATOM 1354 C C . ASN A 1 168 ? -24.637 -49.169 35.008 1.00 71.56 168 ASN A C 1
ATOM 1356 O O . ASN A 1 168 ? -24.506 -50.390 35.076 1.00 71.56 168 ASN A O 1
ATOM 1360 N N . ASN A 1 169 ? -25.304 -48.475 35.937 1.00 71.31 169 ASN A N 1
ATOM 1361 C CA . ASN A 1 169 ? -25.884 -49.085 37.131 1.00 71.31 169 ASN A CA 1
ATOM 1362 C C . ASN A 1 169 ? -27.323 -49.549 36.871 1.00 71.31 169 ASN A C 1
ATOM 1364 O O . ASN A 1 169 ? -28.103 -48.878 36.190 1.00 71.31 169 ASN A O 1
ATOM 1368 N N . HIS A 1 170 ? -27.671 -50.691 37.461 1.00 77.88 170 HIS A N 1
ATOM 1369 C CA . HIS A 1 170 ? -28.987 -51.318 37.390 1.00 77.88 170 HIS A CA 1
ATOM 1370 C C . HIS A 1 170 ? -29.515 -51.536 38.815 1.00 77.88 170 HIS A C 1
ATOM 1372 O O . HIS A 1 170 ? -28.784 -52.038 39.669 1.00 77.88 170 HIS A O 1
ATOM 1378 N N . TYR A 1 171 ? -30.774 -51.177 39.071 1.00 78.31 171 TYR A N 1
ATOM 1379 C CA . TYR A 1 171 ? -31.426 -51.327 40.378 1.00 78.31 171 TYR A CA 1
ATOM 1380 C C . TYR A 1 171 ? -32.799 -51.984 40.208 1.00 78.31 171 TYR A C 1
ATOM 1382 O O . TYR A 1 171 ? -33.573 -51.533 39.365 1.00 78.31 171 TYR A O 1
ATOM 1390 N N . ASP A 1 172 ? -33.143 -52.988 41.022 1.00 77.00 172 ASP A N 1
ATOM 1391 C CA . ASP A 1 172 ? -34.535 -53.452 41.105 1.00 77.00 172 ASP A CA 1
ATOM 1392 C C . ASP A 1 172 ? -35.409 -52.306 41.637 1.00 77.00 172 ASP A C 1
ATOM 1394 O O . ASP A 1 172 ? -35.076 -51.644 42.623 1.00 77.00 172 ASP A O 1
ATOM 1398 N N . PHE A 1 173 ? -36.537 -52.060 40.979 1.00 73.81 173 PHE A N 1
ATOM 1399 C CA . PHE A 1 173 ? -37.503 -51.028 41.331 1.00 73.81 173 PHE A CA 1
ATOM 1400 C C . PHE A 1 173 ? -38.056 -51.166 42.759 1.00 73.81 173 PHE A C 1
ATOM 1402 O O . PHE A 1 173 ? -38.426 -50.170 43.384 1.00 73.81 173 PHE A O 1
ATOM 1409 N N . LYS A 1 174 ? -38.073 -52.387 43.307 1.00 73.25 174 LYS A N 1
ATOM 1410 C CA . LYS A 1 174 ? -38.465 -52.672 44.694 1.00 73.25 174 LYS A CA 1
ATOM 1411 C C . LYS A 1 174 ? -37.509 -52.009 45.697 1.00 73.25 174 LYS A C 1
ATOM 1413 O O . LYS A 1 174 ? -37.994 -51.555 46.737 1.00 73.25 174 LYS A O 1
ATOM 1418 N N . ASP A 1 175 ? -36.229 -51.871 45.339 1.00 78.62 175 ASP A N 1
ATOM 1419 C CA . ASP A 1 175 ? -35.136 -51.329 46.164 1.00 78.62 175 ASP A CA 1
ATOM 1420 C C . ASP A 1 175 ? -34.570 -49.983 45.664 1.00 78.62 175 ASP A C 1
ATOM 1422 O O . ASP A 1 175 ? -33.658 -49.409 46.272 1.00 78.62 175 ASP A O 1
ATOM 1426 N N . PHE A 1 176 ? -35.093 -49.457 44.553 1.00 82.19 176 PHE A N 1
ATOM 1427 C CA . PHE A 1 176 ? -34.644 -48.203 43.958 1.00 82.19 176 PHE A CA 1
ATOM 1428 C C . PHE A 1 176 ? -35.057 -47.000 44.820 1.00 82.19 176 PHE A C 1
ATOM 1430 O O . PHE A 1 176 ? -36.240 -46.689 44.967 1.00 82.19 176 PHE A O 1
ATOM 1437 N N . LYS A 1 177 ? -34.067 -46.308 45.393 1.00 86.31 177 LYS A N 1
ATOM 1438 C CA . LYS A 1 177 ? -34.249 -45.150 46.283 1.00 86.31 177 LYS A CA 1
ATOM 1439 C C . LYS A 1 177 ? -34.073 -43.836 45.545 1.00 86.31 177 LYS A C 1
ATOM 1441 O O . LYS A 1 177 ? -33.269 -43.742 44.621 1.00 86.31 177 LYS A O 1
ATOM 1446 N N . VAL A 1 178 ? -34.727 -42.791 46.053 1.00 83.25 178 VAL A N 1
ATOM 1447 C CA . VAL A 1 178 ? -34.521 -41.404 45.596 1.00 83.25 178 VAL A CA 1
ATOM 1448 C C . VAL A 1 178 ? -33.034 -41.012 45.662 1.00 83.25 178 VAL A C 1
ATOM 1450 O O . VAL A 1 178 ? -32.536 -40.332 44.767 1.00 83.25 178 VAL A O 1
ATOM 1453 N N . GLY A 1 179 ? -32.300 -41.508 46.667 1.00 79.75 179 GLY A N 1
ATOM 1454 C CA . GLY A 1 179 ? -30.850 -41.338 46.780 1.00 79.75 179 GLY A CA 1
ATOM 1455 C C . GLY A 1 179 ? -30.071 -41.822 45.555 1.00 79.75 179 GLY A C 1
ATOM 1456 O O . GLY A 1 179 ? -29.231 -41.084 45.065 1.00 79.75 179 GLY A O 1
ATOM 1457 N N . HIS A 1 180 ? -30.408 -42.981 44.976 1.00 84.06 180 HIS A N 1
ATOM 1458 C CA . HIS A 1 180 ? -29.677 -43.516 43.817 1.00 84.06 180 HIS A CA 1
ATOM 1459 C C . HIS A 1 180 ? -29.813 -42.610 42.577 1.00 84.06 180 HIS A C 1
ATOM 1461 O O . HIS A 1 180 ? -28.864 -42.461 41.809 1.00 84.06 180 HIS A O 1
ATOM 1467 N N . LEU A 1 181 ? -30.978 -41.970 42.396 1.00 82.38 181 LEU A N 1
ATOM 1468 C CA . LEU A 1 181 ? -31.184 -40.973 41.340 1.00 82.38 181 LEU A CA 1
ATOM 1469 C C . LEU A 1 181 ? -30.423 -39.673 41.634 1.00 82.38 181 LEU A C 1
ATOM 1471 O O . LEU A 1 181 ? -29.769 -39.130 40.746 1.00 82.38 181 LEU A O 1
ATOM 1475 N N . LYS A 1 182 ? -30.471 -39.197 42.884 1.00 83.62 182 LYS A N 1
ATOM 1476 C CA . LYS A 1 182 ? -29.726 -38.015 43.338 1.00 83.62 182 LYS A CA 1
ATOM 1477 C C . LYS A 1 182 ? -28.214 -38.184 43.149 1.00 83.62 182 LYS A C 1
ATOM 1479 O O . LYS A 1 182 ? -27.575 -37.281 42.614 1.00 83.62 182 LYS A O 1
ATOM 1484 N N . ASP A 1 183 ? -27.658 -39.330 43.530 1.00 83.62 183 ASP A N 1
ATOM 1485 C CA . ASP A 1 183 ? -26.230 -39.628 43.401 1.00 83.62 183 ASP A CA 1
ATOM 1486 C C . ASP A 1 183 ? -25.811 -39.687 41.923 1.00 83.62 183 ASP A C 1
ATOM 1488 O O . ASP A 1 183 ? -24.828 -39.049 41.546 1.00 83.62 183 ASP A O 1
ATOM 1492 N N . TYR A 1 184 ? -26.617 -40.321 41.058 1.00 83.56 184 TYR A N 1
ATOM 1493 C CA . TYR A 1 184 ? -26.394 -40.318 39.606 1.00 83.56 184 TYR A CA 1
ATOM 1494 C C . TYR A 1 184 ? -26.410 -38.905 39.000 1.00 83.56 184 TYR A C 1
ATOM 1496 O O . TYR A 1 184 ? -25.570 -38.594 38.156 1.00 83.56 184 TYR A O 1
ATOM 1504 N N . ILE A 1 185 ? -27.327 -38.030 39.433 1.00 79.44 185 ILE A N 1
ATOM 1505 C CA . ILE A 1 185 ? -27.364 -36.620 39.004 1.00 79.44 185 ILE A CA 1
ATOM 1506 C C . ILE A 1 185 ? -26.096 -35.886 39.460 1.00 79.44 185 ILE A C 1
ATOM 1508 O O . ILE A 1 185 ? -25.502 -35.150 38.670 1.00 79.44 185 ILE A O 1
ATOM 1512 N N . CYS A 1 186 ? -25.648 -36.122 40.697 1.00 78.38 186 CYS A N 1
ATOM 1513 C CA . CYS A 1 186 ? -24.420 -35.534 41.229 1.00 78.38 186 CYS A CA 1
ATOM 1514 C C . CYS A 1 186 ? -23.185 -35.967 40.427 1.00 78.38 186 CYS A C 1
ATOM 1516 O O . CYS A 1 186 ? -22.418 -35.108 39.997 1.00 78.38 186 CYS A O 1
ATOM 1518 N N . ASP A 1 187 ? -23.023 -37.267 40.155 1.00 81.69 187 ASP A N 1
ATOM 1519 C CA . ASP A 1 187 ? -21.905 -37.796 39.361 1.00 81.69 187 ASP A CA 1
ATOM 1520 C C . ASP A 1 187 ? -21.939 -37.276 37.916 1.00 81.69 187 ASP A C 1
ATOM 1522 O O . ASP A 1 187 ? -20.932 -36.789 37.396 1.00 81.69 187 ASP A O 1
ATOM 1526 N N . ARG A 1 188 ? -23.118 -37.303 37.278 1.00 76.88 188 ARG A N 1
ATOM 1527 C CA . ARG A 1 188 ? -23.339 -36.815 35.907 1.00 76.88 188 ARG A CA 1
ATOM 1528 C C . ARG A 1 188 ? -23.011 -35.326 35.756 1.00 76.88 188 ARG A C 1
ATOM 1530 O O . ARG A 1 188 ? -22.504 -34.920 34.711 1.00 76.88 188 ARG A O 1
ATOM 1537 N N . ARG A 1 189 ? -23.266 -34.520 36.793 1.00 79.31 189 ARG A N 1
ATOM 1538 C CA . ARG A 1 189 ? -22.960 -33.079 36.834 1.00 79.31 189 ARG A CA 1
ATOM 1539 C C . ARG A 1 189 ? -21.629 -32.731 37.504 1.00 79.31 189 ARG A C 1
ATOM 1541 O O . ARG A 1 189 ? -21.280 -31.555 37.517 1.00 79.31 189 ARG A O 1
ATOM 1548 N N . LYS A 1 190 ? -20.876 -33.722 38.000 1.00 79.38 190 LYS A N 1
ATOM 1549 C CA . LYS A 1 190 ? -19.617 -33.556 38.754 1.00 79.38 190 LYS A CA 1
ATOM 1550 C C . LYS A 1 190 ? -19.755 -32.633 39.978 1.00 79.38 190 LYS A C 1
ATOM 1552 O O . LYS A 1 190 ? -18.863 -31.836 40.257 1.00 79.38 190 LYS A O 1
ATOM 1557 N N . VAL A 1 191 ? -20.878 -32.736 40.691 1.00 73.12 191 VAL A N 1
ATOM 1558 C CA . VAL A 1 191 ? -21.114 -32.015 41.954 1.00 73.12 191 VAL A CA 1
ATOM 1559 C C . VAL A 1 191 ? -20.103 -32.495 42.998 1.00 73.12 191 VAL A C 1
ATOM 1561 O O . VAL A 1 191 ? -19.920 -33.702 43.158 1.00 73.12 191 VAL A O 1
ATOM 1564 N N . ALA A 1 192 ? -19.454 -31.567 43.704 1.00 74.75 192 ALA A N 1
ATOM 1565 C CA . ALA A 1 192 ? -18.468 -31.908 44.723 1.00 74.75 192 ALA A CA 1
ATOM 1566 C C . ALA A 1 192 ? -19.107 -32.684 45.886 1.00 74.75 192 ALA A C 1
ATOM 1568 O O . ALA A 1 192 ? -20.255 -32.439 46.264 1.00 74.75 192 ALA A O 1
ATOM 1569 N N . ASP A 1 193 ? -18.355 -33.609 46.487 1.00 72.50 193 ASP A N 1
ATOM 1570 C CA . ASP A 1 193 ? -18.856 -34.490 47.553 1.00 72.50 193 ASP A CA 1
ATOM 1571 C C . ASP A 1 193 ? -19.334 -33.718 48.797 1.00 72.50 193 ASP A C 1
ATOM 1573 O O . ASP A 1 193 ? -20.238 -34.176 49.499 1.00 72.50 193 ASP A O 1
ATOM 1577 N N . SER A 1 194 ? -18.791 -32.516 49.026 1.00 69.62 194 SER A N 1
ATOM 1578 C CA . SER A 1 194 ? -19.273 -31.555 50.025 1.00 69.62 194 SER A CA 1
ATOM 1579 C C . SER A 1 194 ? -20.710 -31.103 49.773 1.00 69.62 194 SER A C 1
ATOM 1581 O O . SER A 1 194 ? -21.462 -30.924 50.727 1.00 69.62 194 SER A O 1
ATOM 1583 N N . ASP A 1 195 ? -21.121 -30.972 48.512 1.00 73.00 195 ASP A N 1
ATOM 1584 C CA . ASP A 1 195 ? -22.319 -30.229 48.105 1.00 73.00 195 ASP A CA 1
ATOM 1585 C C . ASP A 1 195 ? -23.463 -31.169 47.705 1.00 73.00 195 ASP A C 1
ATOM 1587 O O . ASP A 1 195 ? -24.637 -30.791 47.771 1.00 73.00 195 ASP A O 1
ATOM 1591 N N . ARG A 1 196 ? -23.146 -32.440 47.397 1.00 79.25 196 ARG A N 1
ATOM 1592 C CA . ARG A 1 196 ? -24.123 -33.520 47.150 1.00 79.25 196 ARG A CA 1
ATOM 1593 C C . ARG A 1 196 ? -25.246 -33.532 48.182 1.00 79.25 196 ARG A C 1
ATOM 1595 O O . ARG A 1 196 ? -26.400 -33.772 47.836 1.00 79.25 196 ARG A O 1
ATOM 1602 N N . HIS A 1 197 ? -24.944 -33.270 49.456 1.00 78.19 197 HIS A N 1
ATOM 1603 C CA . HIS A 1 197 ? -25.957 -33.280 50.512 1.00 78.19 197 HIS A CA 1
ATOM 1604 C C . HIS A 1 197 ? -27.080 -32.254 50.260 1.00 78.19 197 HIS A C 1
ATOM 1606 O O . HIS A 1 197 ? -28.241 -32.583 50.507 1.00 78.19 197 HIS A O 1
ATOM 1612 N N . ALA A 1 198 ? -26.759 -31.090 49.686 1.00 78.12 198 ALA A N 1
ATOM 1613 C CA . ALA A 1 198 ? -27.664 -29.963 49.479 1.00 78.12 198 ALA A CA 1
ATOM 1614 C C . ALA A 1 198 ? -28.451 -30.002 48.149 1.00 78.12 198 ALA A C 1
ATOM 1616 O O . ALA A 1 198 ? -29.407 -29.245 47.999 1.00 78.12 198 ALA A O 1
ATOM 1617 N N . VAL A 1 199 ? -28.117 -30.903 47.213 1.00 79.38 199 VAL A N 1
ATOM 1618 C CA . VAL A 1 199 ? -28.930 -31.163 46.004 1.00 79.38 199 VAL A CA 1
ATOM 1619 C C . VAL A 1 199 ? -30.308 -31.709 46.400 1.00 79.38 199 VAL A C 1
ATOM 1621 O O . VAL A 1 199 ? -30.394 -32.658 47.184 1.00 79.38 199 VAL A O 1
ATOM 1624 N N . LYS A 1 200 ? -31.392 -31.153 45.856 1.00 82.12 200 LYS A N 1
ATOM 1625 C CA . LYS A 1 200 ? -32.778 -31.509 46.221 1.00 82.12 200 LYS A CA 1
ATOM 1626 C C . LYS A 1 200 ? -33.577 -31.997 45.019 1.00 82.12 200 LYS A C 1
ATOM 1628 O O . LYS A 1 200 ? -33.312 -31.559 43.905 1.00 82.12 200 LYS A O 1
ATOM 1633 N N . LEU A 1 201 ? -34.533 -32.899 45.250 1.00 82.38 201 LEU A N 1
ATOM 1634 C CA . LEU A 1 201 ? -35.407 -33.478 44.223 1.00 82.38 201 LEU A CA 1
ATOM 1635 C C . LEU A 1 201 ? -36.889 -33.243 44.576 1.00 82.38 201 LEU A C 1
ATOM 1637 O O . LEU A 1 201 ? -37.253 -33.311 45.749 1.00 82.38 201 LEU A O 1
ATOM 1641 N N . TRP A 1 202 ? -37.735 -33.039 43.565 1.00 78.19 202 TRP A N 1
ATOM 1642 C CA . TRP A 1 202 ? -39.194 -32.884 43.672 1.00 78.19 202 TRP A CA 1
ATOM 1643 C C . TRP A 1 202 ? -39.910 -33.653 42.561 1.00 78.19 202 TRP A C 1
ATOM 1645 O O . TRP A 1 202 ? -39.396 -33.755 41.447 1.00 78.19 202 TRP A O 1
ATOM 1655 N N . LYS A 1 203 ? -41.126 -34.127 42.846 1.00 77.25 203 LYS A N 1
ATOM 1656 C CA . LYS A 1 203 ? -42.099 -34.594 41.849 1.00 77.25 203 LYS A CA 1
ATOM 1657 C C . LYS A 1 203 ? -42.984 -33.409 41.461 1.00 77.25 203 LYS A C 1
ATOM 1659 O O . LYS A 1 203 ? -43.500 -32.751 42.355 1.00 77.25 203 LYS A O 1
ATOM 1664 N N . VAL A 1 204 ? -43.181 -33.160 40.166 1.00 70.44 204 VAL A N 1
ATOM 1665 C CA . VAL A 1 204 ? -44.061 -32.090 39.663 1.00 70.44 204 VAL A CA 1
ATOM 1666 C C . VAL A 1 204 ? -44.929 -32.605 38.514 1.00 70.44 204 VAL A C 1
ATOM 1668 O O . VAL A 1 204 ? -44.423 -33.222 37.578 1.00 70.44 204 VAL A O 1
ATOM 1671 N N . ASP A 1 205 ? -46.234 -32.333 38.583 1.00 68.50 205 ASP A N 1
ATOM 1672 C CA . ASP A 1 205 ? -47.190 -32.486 37.477 1.00 68.50 205 ASP A CA 1
ATOM 1673 C C . ASP A 1 205 ? -47.178 -31.207 36.622 1.00 68.50 205 ASP A C 1
ATOM 1675 O O . ASP A 1 205 ? -47.571 -30.132 37.091 1.00 68.50 205 ASP A O 1
ATOM 1679 N N . VAL A 1 206 ? -46.666 -31.338 35.397 1.00 61.97 206 VAL A N 1
ATOM 1680 C CA . VAL A 1 206 ? -46.378 -30.273 34.430 1.00 61.97 206 VAL A CA 1
ATOM 1681 C C . VAL A 1 206 ? -47.439 -30.277 33.328 1.00 61.97 206 VAL A C 1
ATOM 1683 O O . VAL A 1 206 ? -47.610 -31.257 32.597 1.00 61.97 206 VAL A O 1
ATOM 1686 N N . LYS A 1 207 ? -48.159 -29.163 33.193 1.00 61.38 207 LYS A N 1
ATOM 1687 C CA . LYS A 1 207 ? -49.173 -28.929 32.148 1.00 61.38 207 LYS A CA 1
ATOM 1688 C C . LYS A 1 207 ? -48.738 -27.857 31.149 1.00 61.38 207 LYS A C 1
ATOM 1690 O O . LYS A 1 207 ? -49.192 -27.885 30.009 1.00 61.38 207 LYS A O 1
ATOM 1695 N N . ASP A 1 208 ? -47.818 -26.989 31.557 1.00 59.31 208 ASP A N 1
ATOM 1696 C CA . ASP A 1 208 ? -47.115 -26.000 30.739 1.00 59.31 208 ASP A CA 1
ATOM 1697 C C . ASP A 1 208 ? -45.706 -25.727 31.316 1.00 59.31 208 ASP A C 1
ATOM 1699 O O . ASP A 1 208 ? -45.357 -26.222 32.386 1.00 59.31 208 ASP A O 1
ATOM 1703 N N . GLU A 1 209 ? -44.863 -24.955 30.623 1.00 53.97 209 GLU A N 1
ATOM 1704 C CA . GLU A 1 209 ? -43.495 -24.664 31.095 1.00 53.97 209 GLU A CA 1
ATOM 1705 C C . GLU A 1 209 ? -43.429 -23.751 32.337 1.00 53.97 209 GLU A C 1
ATOM 1707 O O . GLU A 1 209 ? -42.386 -23.681 32.996 1.00 53.97 209 GLU A O 1
ATOM 1712 N N . SER A 1 210 ? -44.515 -23.050 32.681 1.00 57.78 210 SER A N 1
ATOM 1713 C CA . SER A 1 210 ? -44.597 -22.200 33.881 1.00 57.78 210 SER A CA 1
ATOM 1714 C C . SER A 1 210 ? -44.643 -23.044 35.155 1.00 57.78 210 SER A C 1
ATOM 1716 O O . SER A 1 210 ? -43.980 -22.702 36.137 1.00 57.78 210 SER A O 1
ATOM 1718 N N . ASP A 1 211 ? -45.338 -24.186 35.118 1.00 58.69 211 ASP A N 1
ATOM 1719 C CA . ASP A 1 211 ? -45.419 -25.141 36.232 1.00 58.69 211 ASP A CA 1
ATOM 1720 C C . ASP A 1 211 ? -44.037 -25.535 36.781 1.00 58.69 211 ASP A C 1
ATOM 1722 O O . ASP A 1 211 ? -43.843 -25.599 37.996 1.00 58.69 211 ASP A O 1
ATOM 1726 N N . ILE A 1 212 ? -43.057 -25.739 35.891 1.00 59.66 212 ILE A N 1
ATOM 1727 C CA . ILE A 1 212 ? -41.670 -26.104 36.235 1.00 59.66 212 ILE A CA 1
ATOM 1728 C C . ILE A 1 212 ? -40.998 -25.021 37.097 1.00 59.66 212 ILE A C 1
ATOM 1730 O O . ILE A 1 212 ? -40.136 -25.334 37.921 1.00 59.66 212 ILE A O 1
ATOM 1734 N N . LYS A 1 213 ? -41.391 -23.752 36.930 1.00 58.25 213 LYS A N 1
ATOM 1735 C CA . LYS A 1 213 ? -40.788 -22.597 37.612 1.00 58.25 213 LYS A CA 1
ATOM 1736 C C . LYS A 1 213 ? -41.524 -22.198 38.891 1.00 58.25 213 LYS A C 1
ATOM 1738 O O . LYS A 1 213 ? -40.882 -21.725 39.827 1.00 58.25 213 LYS A O 1
ATOM 1743 N N . GLU A 1 214 ? -42.840 -22.399 38.964 1.00 55.69 214 GLU A N 1
ATOM 1744 C CA . GLU A 1 214 ? -43.638 -21.973 40.125 1.00 55.69 214 GLU A CA 1
ATOM 1745 C C . GLU A 1 214 ? -43.818 -23.057 41.204 1.00 55.69 214 GLU A C 1
ATOM 1747 O O . GLU A 1 214 ? -43.819 -22.727 42.397 1.00 55.69 214 GLU A O 1
ATOM 1752 N N . LYS A 1 215 ? -43.909 -24.339 40.810 1.00 55.34 215 LYS A N 1
ATOM 1753 C CA . LYS A 1 215 ? -44.169 -25.489 41.703 1.00 55.34 215 LYS A CA 1
ATOM 1754 C C . LYS A 1 215 ? -42.990 -26.104 42.493 1.00 55.34 215 LYS A C 1
ATOM 1756 O O . LYS A 1 215 ? -43.292 -26.937 43.348 1.00 55.34 215 LYS A O 1
ATOM 1761 N N . PRO A 1 216 ? -41.693 -25.725 42.369 1.00 56.47 216 PRO A N 1
ATOM 1762 C CA . PRO A 1 216 ? -40.602 -26.234 43.236 1.00 56.47 216 PRO A CA 1
ATOM 1763 C C . PRO A 1 216 ? -40.692 -25.917 44.754 1.00 56.47 216 PRO A C 1
ATOM 1765 O O . PRO A 1 216 ? -39.678 -25.859 45.448 1.00 56.47 216 PRO A O 1
ATOM 1768 N N . LYS A 1 217 ? -41.899 -25.673 45.277 1.00 52.94 217 LYS A N 1
ATOM 1769 C CA . LYS A 1 217 ? -42.238 -25.369 46.676 1.00 52.94 217 LYS A CA 1
ATOM 1770 C C . LYS A 1 217 ? -43.085 -26.473 47.334 1.00 52.94 217 LYS A C 1
ATOM 1772 O O . LYS A 1 217 ? -43.440 -26.335 48.501 1.00 52.94 217 LYS A O 1
ATOM 1777 N N . GLU A 1 218 ? -43.421 -27.533 46.595 1.00 56.94 218 GLU A N 1
ATOM 1778 C CA . GLU A 1 218 ? -44.096 -28.733 47.109 1.00 56.94 218 GLU A CA 1
ATOM 1779 C C . GLU A 1 218 ? -43.119 -29.670 47.863 1.00 56.94 218 GLU A C 1
ATOM 1781 O O . GLU A 1 218 ? -41.938 -29.354 48.038 1.00 56.94 218 GLU A O 1
ATOM 1786 N N . ASP A 1 219 ? -43.614 -30.808 48.363 1.00 63.09 219 ASP A N 1
ATOM 1787 C CA . ASP A 1 219 ? -42.875 -31.702 49.268 1.00 63.09 219 ASP A CA 1
ATOM 1788 C C . ASP A 1 219 ? -41.598 -32.306 48.642 1.00 63.09 219 ASP A C 1
ATOM 1790 O O . ASP A 1 219 ? -41.619 -32.973 47.606 1.00 63.09 219 ASP A O 1
ATOM 1794 N N . GLU A 1 220 ? -40.467 -32.123 49.329 1.00 76.00 220 GLU A N 1
ATOM 1795 C CA . GLU A 1 220 ? -39.147 -32.598 48.898 1.00 76.00 220 GLU A CA 1
ATOM 1796 C C . GLU A 1 220 ? -39.043 -34.138 48.916 1.00 76.00 220 GLU A C 1
ATOM 1798 O O . GLU A 1 220 ? -39.385 -34.810 49.902 1.00 76.00 220 GLU A O 1
ATOM 1803 N N . MET A 1 221 ? -38.497 -34.714 47.841 1.00 81.88 221 MET A N 1
ATOM 1804 C CA . MET A 1 221 ? -38.255 -36.151 47.717 1.00 81.88 221 MET A CA 1
ATOM 1805 C C . MET A 1 221 ? -37.070 -36.584 48.594 1.00 81.88 221 MET A C 1
ATOM 1807 O O . MET A 1 221 ? -35.907 -36.293 48.311 1.00 81.88 221 MET A O 1
ATOM 1811 N N . LYS A 1 222 ? -37.356 -37.321 49.671 1.00 80.56 222 LYS A N 1
ATOM 1812 C CA . LYS A 1 222 ? -36.383 -37.662 50.720 1.00 80.56 222 LYS A CA 1
ATOM 1813 C C . LYS A 1 222 ? -35.463 -38.808 50.263 1.00 80.56 222 LYS A C 1
ATOM 1815 O O . LYS A 1 222 ? -35.958 -39.922 50.087 1.00 80.56 222 LYS A O 1
ATOM 1820 N N . PRO A 1 223 ? -34.125 -38.621 50.175 1.00 79.88 223 PRO A N 1
ATOM 1821 C CA . PRO A 1 223 ? -33.195 -39.606 49.593 1.00 79.88 223 PRO A CA 1
ATOM 1822 C C . PRO A 1 223 ? -33.224 -41.028 50.181 1.00 79.88 223 PRO A C 1
ATOM 1824 O O . PRO A 1 223 ? -32.801 -41.973 49.519 1.00 79.88 223 PRO A O 1
ATOM 1827 N N . ARG A 1 224 ? -33.703 -41.195 51.423 1.00 76.94 224 ARG A N 1
ATOM 1828 C CA . ARG A 1 224 ? -33.783 -42.495 52.116 1.00 76.94 224 ARG A CA 1
ATOM 1829 C C . ARG A 1 224 ? -35.034 -43.321 51.778 1.00 76.94 224 ARG A C 1
ATOM 1831 O O . ARG A 1 224 ? -35.053 -44.500 52.121 1.00 76.94 224 ARG A O 1
ATOM 1838 N N . LEU A 1 225 ? -36.055 -42.724 51.160 1.00 81.94 225 LEU A N 1
ATOM 1839 C CA . LEU A 1 225 ? -37.298 -43.405 50.779 1.00 81.94 225 LEU A CA 1
ATOM 1840 C C . LEU A 1 225 ? -37.170 -44.074 49.401 1.00 81.94 225 LEU A C 1
ATOM 1842 O O . LEU A 1 225 ? -36.296 -43.713 48.602 1.00 81.94 225 LEU A O 1
ATOM 1846 N N . MET A 1 226 ? -38.034 -45.055 49.121 1.00 80.00 226 MET A N 1
ATOM 1847 C CA . MET A 1 226 ? -38.055 -45.699 47.808 1.00 80.00 226 MET A CA 1
ATOM 1848 C C . MET A 1 226 ? -38.696 -44.754 46.790 1.00 80.00 226 MET A C 1
ATOM 1850 O O . MET A 1 226 ? -39.665 -44.060 47.085 1.00 80.00 226 MET A O 1
ATOM 1854 N N . PHE A 1 227 ? -38.175 -44.741 45.567 1.00 79.31 227 PHE A N 1
ATOM 1855 C CA . PHE A 1 227 ? -38.697 -43.909 44.484 1.00 79.31 227 PHE A CA 1
ATOM 1856 C C . PHE A 1 227 ? -40.168 -44.239 44.198 1.00 79.31 227 PHE A C 1
ATOM 1858 O O . PHE A 1 227 ? -40.992 -43.336 44.110 1.00 79.31 227 PHE A O 1
ATOM 1865 N N . LYS A 1 228 ? -40.512 -45.535 44.167 1.00 73.31 228 LYS A N 1
ATOM 1866 C CA . LYS A 1 228 ? -41.881 -46.045 43.970 1.00 73.31 228 LYS A CA 1
ATOM 1867 C C . LYS A 1 228 ? -42.917 -45.429 44.924 1.00 73.31 228 LYS A C 1
ATOM 1869 O O . LYS A 1 228 ? -44.068 -45.282 44.535 1.00 73.31 228 LYS A O 1
ATOM 1874 N N . ASP A 1 229 ? -42.515 -45.042 46.139 1.00 77.38 229 ASP A N 1
ATOM 1875 C CA . ASP A 1 229 ? -43.421 -44.517 47.167 1.00 77.38 229 ASP A CA 1
ATOM 1876 C C . ASP A 1 229 ? -43.946 -43.116 46.807 1.00 77.38 229 ASP A C 1
ATOM 1878 O O . ASP A 1 229 ? -45.028 -42.737 47.241 1.00 77.38 229 ASP A O 1
ATOM 1882 N N . TYR A 1 230 ? -43.224 -42.380 45.954 1.00 72.62 230 TYR A N 1
ATOM 1883 C CA . TYR A 1 230 ? -43.645 -41.085 45.412 1.00 72.62 230 TYR A CA 1
ATOM 1884 C C . TYR A 1 230 ? -44.533 -41.195 44.161 1.00 72.62 230 TYR A C 1
ATOM 1886 O O . TYR A 1 230 ? -45.117 -40.192 43.752 1.00 72.62 230 TYR A O 1
ATOM 1894 N N . PHE A 1 231 ? -44.653 -42.379 43.549 1.00 71.12 231 PHE A N 1
ATOM 1895 C CA . PHE A 1 231 ? -45.349 -42.572 42.266 1.00 71.12 231 PHE A CA 1
ATOM 1896 C C . PHE A 1 231 ? -46.420 -43.677 42.299 1.00 71.12 231 PHE A C 1
ATOM 1898 O O . PHE A 1 231 ? -46.763 -44.247 41.265 1.00 71.12 231 PHE A O 1
ATOM 1905 N N . GLN A 1 232 ? -46.929 -44.037 43.484 1.00 63.84 232 GLN A N 1
ATOM 1906 C CA . GLN A 1 232 ? -47.848 -45.175 43.624 1.00 63.84 232 GLN A CA 1
ATOM 1907 C C . GLN A 1 232 ? -49.148 -45.003 42.818 1.00 63.84 232 GLN A C 1
ATOM 1909 O O . GLN A 1 232 ? -49.639 -45.985 42.268 1.00 63.84 232 GLN A O 1
ATOM 1914 N N . ASP A 1 233 ? -49.685 -43.788 42.693 1.00 61.59 233 ASP A N 1
ATOM 1915 C CA . ASP A 1 233 ? -50.932 -43.535 41.956 1.00 61.59 233 ASP A CA 1
ATOM 1916 C C . ASP A 1 233 ? -50.753 -43.693 40.436 1.00 61.59 233 ASP A C 1
ATOM 1918 O O . ASP A 1 233 ? -51.594 -44.294 39.761 1.00 61.59 233 ASP A O 1
ATOM 1922 N N . GLU A 1 234 ? -49.616 -43.234 39.906 1.00 59.81 234 GLU A N 1
ATOM 1923 C CA . GLU A 1 234 ? -49.219 -43.419 38.509 1.00 59.81 234 GLU A CA 1
ATOM 1924 C C . GLU A 1 234 ? -48.985 -44.900 38.184 1.00 59.81 234 GLU A C 1
ATOM 1926 O O . GLU A 1 234 ? -49.491 -45.411 37.185 1.00 59.81 234 GLU A O 1
ATOM 1931 N N . LEU A 1 235 ? -48.258 -45.604 39.059 1.00 58.50 235 LEU A N 1
ATOM 1932 C CA . LEU A 1 235 ? -47.923 -47.025 38.910 1.00 58.50 235 LEU A CA 1
ATOM 1933 C C . LEU A 1 235 ? -49.158 -47.936 39.009 1.00 58.50 235 LEU A C 1
ATOM 1935 O O . LEU A 1 235 ? -49.177 -49.006 38.403 1.00 58.50 235 LEU A O 1
ATOM 1939 N N . ASN A 1 236 ? -50.188 -47.507 39.745 1.00 55.09 236 ASN A N 1
ATOM 1940 C CA . ASN A 1 236 ? -51.465 -48.211 39.887 1.00 55.09 236 ASN A CA 1
ATOM 1941 C C . ASN A 1 236 ? -52.534 -47.759 38.864 1.00 55.09 236 ASN A C 1
ATOM 1943 O O . ASN A 1 236 ? -53.674 -48.220 38.926 1.00 55.09 236 ASN A O 1
ATOM 1947 N N . GLY A 1 237 ? -52.186 -46.891 37.903 1.00 49.25 237 GLY A N 1
ATOM 1948 C CA . GLY A 1 237 ? -53.043 -46.544 36.761 1.00 49.25 237 GLY A CA 1
ATOM 1949 C C . GLY A 1 237 ? -54.145 -45.511 37.035 1.00 49.25 237 GLY A C 1
ATOM 1950 O O . GLY A 1 237 ? -55.114 -45.427 36.274 1.00 49.25 237 GLY A O 1
ATOM 1951 N N . VAL A 1 238 ? -54.033 -44.705 38.096 1.00 41.00 238 VAL A N 1
ATOM 1952 C CA . VAL A 1 238 ? -55.048 -43.699 38.447 1.00 41.00 238 VAL A CA 1
ATOM 1953 C C . VAL A 1 238 ? -54.859 -42.418 37.623 1.00 41.00 238 VAL A C 1
ATOM 1955 O O . VAL A 1 238 ? -54.209 -41.479 38.052 1.00 41.00 238 VAL A O 1
ATOM 1958 N N . LYS A 1 239 ? -55.481 -42.357 36.438 1.00 41.56 239 LYS A N 1
ATOM 1959 C CA . LYS A 1 239 ? -55.846 -41.115 35.709 1.00 41.56 239 LYS A CA 1
ATOM 1960 C C . LYS A 1 239 ? -54.777 -40.001 35.537 1.00 41.56 239 LYS A C 1
ATOM 1962 O O . LYS A 1 239 ? -55.148 -38.839 35.382 1.00 41.56 239 LYS A O 1
ATOM 1967 N N . PHE A 1 240 ? -53.493 -40.340 35.420 1.00 40.84 240 PHE A N 1
ATOM 1968 C CA . PHE A 1 240 ? -52.437 -39.404 34.996 1.00 40.84 240 PHE A CA 1
ATOM 1969 C C . PHE A 1 240 ? -51.841 -39.783 33.632 1.00 40.84 240 PHE A C 1
ATOM 1971 O O . PHE A 1 240 ? -51.571 -40.954 33.364 1.00 40.84 240 PHE A O 1
ATOM 1978 N N . THR A 1 241 ? -51.583 -38.793 32.771 1.00 45.56 241 THR A N 1
ATOM 1979 C CA . THR A 1 241 ? -50.698 -38.953 31.607 1.00 45.56 241 THR A CA 1
ATOM 1980 C C . THR A 1 241 ? -49.247 -38.899 32.076 1.00 45.56 241 THR A C 1
ATOM 1982 O O . THR A 1 241 ? -48.754 -37.836 32.441 1.00 45.56 241 THR A O 1
ATOM 1985 N N . MET A 1 242 ? -48.543 -40.037 32.053 1.00 45.34 242 MET A N 1
ATOM 1986 C CA . MET A 1 242 ? -47.150 -40.139 32.531 1.00 45.34 242 MET A CA 1
ATOM 1987 C C . MET A 1 242 ? -46.185 -39.122 31.898 1.00 45.34 242 MET A C 1
ATOM 1989 O O . MET A 1 242 ? -45.236 -38.703 32.552 1.00 45.34 242 MET A O 1
ATOM 1993 N N . SER A 1 243 ? -46.450 -38.687 30.662 1.00 50.53 243 SER A N 1
ATOM 1994 C CA . SER A 1 243 ? -45.701 -37.639 29.949 1.00 50.53 243 SER A CA 1
ATOM 1995 C C . SER A 1 243 ? -45.564 -36.320 30.712 1.00 50.53 243 SER A C 1
ATOM 1997 O O . SER A 1 243 ? -44.631 -35.567 30.456 1.00 50.53 243 SER A O 1
ATOM 1999 N N . ASN A 1 244 ? -46.499 -36.033 31.618 1.00 55.75 244 ASN A N 1
ATOM 2000 C CA . ASN A 1 244 ? -46.605 -34.763 32.329 1.00 55.75 244 ASN A CA 1
ATOM 2001 C C . ASN A 1 244 ? -45.783 -34.732 33.625 1.00 55.75 244 ASN A C 1
ATOM 2003 O O . ASN A 1 244 ? -45.646 -33.675 34.231 1.00 55.75 244 ASN A O 1
ATOM 2007 N N . ILE A 1 245 ? -45.263 -35.867 34.099 1.00 59.25 245 ILE A N 1
ATOM 2008 C CA . ILE A 1 245 ? -44.710 -35.959 35.454 1.00 59.25 245 ILE A CA 1
ATOM 2009 C C . ILE A 1 245 ? -43.182 -35.913 35.412 1.00 59.25 245 ILE A C 1
ATOM 2011 O O . ILE A 1 245 ? -42.511 -36.816 34.907 1.00 59.25 245 ILE A O 1
ATOM 2015 N N . HIS A 1 246 ? -42.640 -34.828 35.964 1.00 67.81 246 HIS A N 1
ATOM 2016 C CA . HIS A 1 246 ? -41.215 -34.527 35.988 1.00 67.81 246 HIS A CA 1
ATOM 2017 C C . HIS A 1 246 ? -40.625 -34.728 37.388 1.00 67.81 246 HIS A C 1
ATOM 2019 O O . HIS A 1 246 ? -41.221 -34.353 38.399 1.00 67.81 246 HIS A O 1
ATOM 2025 N N . VAL A 1 247 ? -39.405 -35.262 37.435 1.00 70.94 247 VAL A N 1
ATOM 2026 C CA . VAL A 1 247 ? -38.513 -35.178 38.592 1.00 70.94 247 VAL A CA 1
ATOM 2027 C C . VAL A 1 247 ? -37.622 -33.955 38.402 1.00 70.94 247 VAL A C 1
ATOM 2029 O O . VAL A 1 247 ? -36.685 -33.977 37.601 1.00 70.94 247 VAL A O 1
ATOM 2032 N N . ILE A 1 248 ? -37.913 -32.873 39.119 1.00 72.06 248 ILE A N 1
ATOM 2033 C CA . ILE A 1 248 ? -37.050 -31.688 39.134 1.00 72.06 248 ILE A CA 1
ATOM 2034 C C . ILE A 1 248 ? -35.930 -31.925 40.145 1.00 72.06 248 ILE A C 1
ATOM 2036 O O . ILE A 1 248 ? -36.200 -32.337 41.271 1.00 72.06 248 ILE A O 1
ATOM 2040 N N . ALA A 1 249 ? -34.684 -31.643 39.768 1.00 73.06 249 ALA A N 1
ATOM 2041 C CA . ALA A 1 249 ? -33.538 -31.677 40.669 1.00 73.06 249 ALA A CA 1
ATOM 2042 C C . ALA A 1 249 ? -32.833 -30.316 40.687 1.00 73.06 249 ALA A C 1
ATOM 2044 O O . ALA A 1 249 ? -32.318 -29.890 39.658 1.00 73.06 249 ALA A O 1
ATOM 2045 N N . ILE A 1 250 ? -32.780 -29.645 41.839 1.00 73.25 250 ILE A N 1
ATOM 2046 C CA . ILE A 1 250 ? -32.062 -28.371 41.992 1.00 73.25 250 ILE A CA 1
ATOM 2047 C C . ILE A 1 250 ? -30.676 -28.641 42.570 1.00 73.25 250 ILE A C 1
ATOM 2049 O O . ILE A 1 250 ? -30.542 -29.227 43.649 1.00 73.25 250 ILE A O 1
ATOM 2053 N N . ILE A 1 251 ? -29.656 -28.179 41.849 1.00 73.00 251 ILE A N 1
ATOM 2054 C CA . ILE A 1 251 ? -28.267 -28.136 42.304 1.00 73.00 251 ILE A CA 1
ATOM 2055 C C . ILE A 1 251 ? -27.993 -26.716 42.829 1.00 73.00 251 ILE A C 1
ATOM 2057 O O . ILE A 1 251 ? -28.095 -25.764 42.051 1.00 73.00 251 ILE A O 1
ATOM 2061 N N . PRO A 1 252 ? -27.660 -26.547 44.124 1.00 60.81 252 PRO A N 1
ATOM 2062 C CA . PRO A 1 252 ? -27.183 -25.273 44.649 1.00 60.81 252 PRO A CA 1
ATOM 2063 C C . PRO A 1 252 ? -25.876 -24.875 43.966 1.00 60.81 252 PRO A C 1
ATOM 2065 O O . PRO A 1 252 ? -24.980 -25.710 43.822 1.00 60.81 252 PRO A O 1
ATOM 2068 N N . THR A 1 253 ? -25.748 -23.613 43.568 1.00 52.59 253 THR A N 1
ATOM 2069 C CA . THR A 1 253 ? -24.477 -23.096 43.056 1.00 52.59 253 THR A CA 1
ATOM 2070 C C . THR A 1 253 ? -23.533 -22.853 44.234 1.00 52.59 253 THR A C 1
ATOM 2072 O O . THR A 1 253 ? -23.955 -22.308 45.256 1.00 52.59 253 THR A O 1
ATOM 2075 N N . ASP A 1 254 ? -22.267 -23.257 44.104 1.00 42.88 254 ASP A N 1
ATOM 2076 C CA . ASP A 1 254 ? -21.233 -23.042 45.125 1.00 42.88 254 ASP A CA 1
ATOM 2077 C C . ASP A 1 254 ? -21.197 -21.555 45.554 1.00 42.88 254 ASP A C 1
ATOM 2079 O O . ASP A 1 254 ? -21.081 -20.680 44.686 1.00 42.88 254 ASP A O 1
ATOM 2083 N N . PRO A 1 255 ? -21.268 -21.234 46.865 1.00 36.28 255 PRO A N 1
ATOM 2084 C CA . PRO A 1 255 ? -21.084 -19.876 47.374 1.00 36.28 255 PRO A CA 1
ATOM 2085 C C . PRO A 1 255 ? -19.813 -19.171 46.870 1.00 36.28 255 PRO A C 1
ATOM 2087 O O . PRO A 1 255 ? -19.797 -17.943 46.811 1.00 36.28 255 PRO A O 1
ATOM 2090 N N . SER A 1 256 ? -18.773 -19.909 46.457 1.00 34.12 256 SER A N 1
ATOM 2091 C CA . SER A 1 256 ? -17.565 -19.345 45.835 1.00 34.12 256 SER A CA 1
ATOM 2092 C C . SER A 1 256 ? -17.794 -18.719 44.446 1.00 34.12 256 SER A C 1
ATOM 2094 O O . SER A 1 256 ? -16.950 -17.950 43.987 1.00 34.12 256 SER A O 1
ATOM 2096 N N . GLN A 1 257 ? -18.937 -18.990 43.798 1.00 37.84 257 GLN A N 1
ATOM 2097 C CA . GLN A 1 257 ? -19.334 -18.416 42.502 1.00 37.84 257 GLN A CA 1
ATOM 2098 C C . GLN A 1 257 ? -20.608 -17.550 42.558 1.00 37.84 257 GLN A C 1
ATOM 2100 O O . GLN A 1 257 ? -21.115 -17.131 41.515 1.00 37.84 257 GLN A O 1
ATOM 2105 N N . GLN A 1 258 ? -21.126 -17.214 43.747 1.00 29.78 258 GLN A N 1
ATOM 2106 C CA . GLN A 1 258 ? -22.259 -16.285 43.869 1.00 29.78 258 GLN A CA 1
ATOM 2107 C C . GLN A 1 258 ? -21.825 -14.818 43.681 1.00 29.78 258 GLN A C 1
ATOM 2109 O O . GLN A 1 258 ? -21.618 -14.065 44.630 1.00 29.78 258 GLN A O 1
ATOM 2114 N N . GLY A 1 259 ? -21.713 -14.423 42.411 1.00 30.84 259 GLY A N 1
ATOM 2115 C CA . GLY A 1 259 ? -21.336 -13.085 41.949 1.00 30.84 259 GLY A CA 1
ATOM 2116 C C . GLY A 1 259 ? -20.616 -13.196 40.600 1.00 30.84 259 GLY A C 1
ATOM 2117 O O . GLY A 1 259 ? -19.399 -13.307 40.573 1.00 30.84 259 GLY A O 1
ATOM 2118 N N . VAL A 1 260 ? -21.302 -13.226 39.452 1.00 34.34 260 VAL A N 1
ATOM 2119 C CA . VAL A 1 260 ? -22.470 -12.397 39.095 1.00 34.34 260 VAL A CA 1
ATOM 2120 C C . VAL A 1 260 ? -23.636 -13.202 38.512 1.00 34.34 260 VAL A C 1
ATOM 2122 O O . VAL A 1 260 ? -23.445 -14.052 37.649 1.00 34.34 260 VAL A O 1
ATOM 2125 N N . THR A 1 261 ? -24.865 -12.850 38.893 1.00 35.03 261 THR A N 1
ATOM 2126 C CA . THR A 1 261 ? -26.096 -13.265 38.201 1.00 35.03 261 THR A CA 1
ATOM 2127 C C . THR A 1 261 ? -26.491 -12.250 37.117 1.00 35.03 261 THR A C 1
ATOM 2129 O O . THR A 1 261 ? -26.553 -11.049 37.375 1.00 35.03 261 THR A O 1
ATOM 2132 N N . GLN A 1 262 ? -26.814 -12.711 35.900 1.00 44.31 262 GLN A N 1
ATOM 2133 C CA . GLN A 1 262 ? -27.174 -11.826 34.771 1.00 44.31 262 GLN A CA 1
ATOM 2134 C C . GLN A 1 262 ? -28.433 -10.964 35.011 1.00 44.31 262 GLN A C 1
ATOM 2136 O O . GLN A 1 262 ? -28.587 -9.917 34.387 1.00 44.31 262 GLN A O 1
ATOM 2141 N N . ASN A 1 263 ? -29.301 -11.340 35.957 1.00 42.88 263 ASN A N 1
ATOM 2142 C CA . ASN A 1 263 ? -30.585 -10.678 36.239 1.00 42.88 263 ASN A CA 1
ATOM 2143 C C . ASN A 1 263 ? -30.477 -9.291 36.927 1.00 42.88 263 ASN A C 1
ATOM 2145 O O . ASN A 1 263 ? -31.464 -8.819 37.489 1.00 42.88 263 ASN A O 1
ATOM 2149 N N . GLY A 1 264 ? -29.301 -8.646 36.929 1.00 57.62 264 GLY A N 1
ATOM 2150 C CA . GLY A 1 264 ? -29.042 -7.392 37.656 1.00 57.62 264 GLY A CA 1
ATOM 2151 C C . GLY A 1 264 ? -28.459 -6.222 36.848 1.00 57.62 264 GLY A C 1
ATOM 2152 O O . GLY A 1 264 ? -28.336 -5.129 37.401 1.00 57.62 264 GLY A O 1
ATOM 2153 N N . VAL A 1 265 ? -28.091 -6.408 35.573 1.00 75.69 265 VAL A N 1
ATOM 2154 C CA . VAL A 1 265 ? -27.427 -5.356 34.774 1.00 75.69 265 VAL A CA 1
ATOM 2155 C C . VAL A 1 265 ? -28.458 -4.505 34.027 1.00 75.69 265 VAL A C 1
ATOM 2157 O O . VAL A 1 265 ? -29.000 -4.906 32.997 1.00 75.69 265 VAL A O 1
ATOM 2160 N N . ASN A 1 266 ? -28.714 -3.293 34.521 1.00 86.81 266 ASN A N 1
ATOM 2161 C CA . ASN A 1 266 ? -29.521 -2.303 33.815 1.00 86.81 266 ASN A CA 1
ATOM 2162 C C . ASN A 1 266 ? -28.665 -1.593 32.759 1.00 86.81 266 ASN A C 1
ATOM 2164 O O . ASN A 1 266 ? -27.978 -0.619 33.055 1.00 86.81 266 ASN A O 1
ATOM 2168 N N . TRP A 1 267 ? -28.777 -2.031 31.505 1.00 87.88 267 TRP A N 1
ATOM 2169 C CA . TRP A 1 267 ? -28.080 -1.438 30.357 1.00 87.88 267 TRP A CA 1
ATOM 2170 C C . TRP A 1 267 ? -28.417 0.041 30.061 1.00 87.88 267 TRP A C 1
ATOM 2172 O O . TRP A 1 267 ? -27.758 0.658 29.229 1.00 87.88 267 TRP A O 1
ATOM 2182 N N . ASN A 1 268 ? -29.391 0.638 30.760 1.00 86.06 268 ASN A N 1
ATOM 2183 C CA . ASN A 1 268 ? -29.688 2.074 30.691 1.00 86.06 268 ASN A CA 1
ATOM 2184 C C . ASN A 1 268 ? -29.042 2.894 31.831 1.00 86.06 268 ASN A C 1
ATOM 2186 O O . ASN A 1 268 ? -29.206 4.112 31.853 1.00 86.06 268 ASN A O 1
ATOM 2190 N N . ASP A 1 269 ? -28.337 2.262 32.779 1.00 89.00 269 ASP A N 1
ATOM 2191 C CA . ASP A 1 269 ? -27.631 2.929 33.881 1.00 89.00 269 ASP A CA 1
ATOM 2192 C C . ASP A 1 269 ? -26.125 2.629 33.846 1.00 89.00 269 ASP A C 1
ATOM 2194 O O . ASP A 1 269 ? -25.669 1.514 34.108 1.00 89.00 269 ASP A O 1
ATOM 2198 N N . VAL A 1 270 ? -25.345 3.683 33.599 1.00 89.06 270 VAL A N 1
ATOM 2199 C CA . VAL A 1 270 ? -23.874 3.696 33.636 1.00 89.06 270 VAL A CA 1
ATOM 2200 C C . VAL A 1 270 ? -23.319 3.124 34.947 1.00 89.06 270 VAL A C 1
ATOM 2202 O O . VAL A 1 270 ? -22.272 2.480 34.933 1.00 89.06 270 VAL A O 1
ATOM 2205 N N . ASN A 1 271 ? -24.007 3.295 36.081 1.00 90.75 271 ASN A N 1
ATOM 2206 C CA . ASN A 1 271 ? -23.537 2.788 37.372 1.00 90.75 271 ASN A CA 1
ATOM 2207 C C . ASN A 1 271 ? -23.703 1.274 37.499 1.00 90.75 271 ASN A C 1
ATOM 2209 O O . ASN A 1 271 ? -22.753 0.606 37.902 1.00 90.75 271 ASN A O 1
ATOM 2213 N N . SER A 1 272 ? -24.862 0.733 37.120 1.00 91.69 272 SER A N 1
ATOM 2214 C CA . SER A 1 272 ? -25.112 -0.708 37.042 1.00 91.69 272 SER A CA 1
ATOM 2215 C C . SER A 1 272 ? -24.097 -1.408 36.130 1.00 91.69 272 SER A C 1
ATOM 2217 O O . SER A 1 272 ? -23.471 -2.382 36.552 1.00 91.69 272 SER A O 1
ATOM 2219 N N . ILE A 1 273 ? -23.849 -0.866 34.930 1.00 93.25 273 ILE A N 1
ATOM 2220 C CA . ILE A 1 273 ? -22.887 -1.451 33.983 1.00 93.25 273 ILE A CA 1
ATOM 2221 C C . ILE A 1 273 ? -21.448 -1.321 34.508 1.00 93.25 273 ILE A C 1
ATOM 2223 O O . ILE A 1 273 ? -20.708 -2.298 34.465 1.00 93.25 273 ILE A O 1
ATOM 2227 N N . TYR A 1 274 ? -21.048 -0.165 35.057 1.00 94.06 274 TYR A N 1
ATOM 2228 C CA . TYR A 1 274 ? -19.721 0.021 35.666 1.00 94.06 274 TYR A CA 1
ATOM 2229 C C . TYR A 1 274 ? -19.464 -0.969 36.809 1.00 94.06 274 TYR A C 1
ATOM 2231 O O . TYR A 1 274 ? -18.436 -1.643 36.830 1.00 94.06 274 TYR A O 1
ATOM 2239 N N . ASN A 1 275 ? -20.419 -1.105 37.734 1.00 92.50 275 ASN A N 1
ATOM 2240 C CA . ASN A 1 275 ? -20.301 -2.032 38.859 1.00 92.50 275 ASN A CA 1
ATOM 2241 C C . ASN A 1 275 ? -20.154 -3.483 38.369 1.00 92.50 275 ASN A C 1
ATOM 2243 O O . ASN A 1 275 ? -19.421 -4.259 38.979 1.00 92.50 275 ASN A O 1
ATOM 2247 N N . TRP A 1 276 ? -20.794 -3.839 37.250 1.00 92.38 276 TRP A N 1
ATOM 2248 C CA . TRP A 1 276 ? -20.606 -5.138 36.609 1.00 92.38 276 TRP A CA 1
ATOM 2249 C C . TRP A 1 276 ? -19.240 -5.273 35.916 1.00 92.38 276 TRP A C 1
ATOM 2251 O O . TRP A 1 276 ? -18.553 -6.273 36.132 1.00 92.38 276 TRP A O 1
ATOM 2261 N N . MET A 1 277 ? -18.783 -4.261 35.169 1.00 93.69 277 MET A N 1
ATOM 2262 C CA . MET A 1 277 ? -17.447 -4.258 34.547 1.00 93.69 277 MET A CA 1
ATOM 2263 C C . MET A 1 277 ? -16.337 -4.478 35.581 1.00 93.69 277 MET A C 1
ATOM 2265 O O . MET A 1 277 ? -15.405 -5.239 35.328 1.00 93.69 277 MET A O 1
ATOM 2269 N N . MET A 1 278 ? -16.477 -3.902 36.779 1.00 91.94 278 MET A N 1
ATOM 2270 C CA . MET A 1 278 ? -15.531 -4.094 37.883 1.00 91.94 278 MET A CA 1
ATOM 2271 C C . MET A 1 278 ? -15.424 -5.545 38.376 1.00 91.94 278 MET A C 1
ATOM 2273 O O . MET A 1 278 ? -14.365 -5.926 38.868 1.00 91.94 278 MET A O 1
ATOM 2277 N N . THR A 1 279 ? -16.461 -6.375 38.212 1.00 89.38 279 THR A N 1
ATOM 2278 C CA . THR A 1 279 ? -16.397 -7.816 38.543 1.00 89.38 279 THR A CA 1
ATOM 2279 C C . THR A 1 279 ? -15.733 -8.661 37.453 1.00 89.38 279 THR A C 1
ATOM 2281 O O . THR A 1 279 ? -15.193 -9.725 37.745 1.00 89.38 279 THR A O 1
ATOM 2284 N N . LEU A 1 280 ? -15.735 -8.182 36.203 1.00 90.31 280 LEU A N 1
ATOM 2285 C CA . LEU A 1 280 ? -15.070 -8.825 35.063 1.00 90.31 280 LEU A CA 1
ATOM 2286 C C . LEU A 1 280 ? -13.643 -8.300 34.827 1.00 90.31 280 LEU A C 1
ATOM 2288 O O . LEU A 1 280 ? -12.934 -8.813 33.957 1.00 90.31 280 LEU A O 1
ATOM 2292 N N . LYS A 1 281 ? -13.227 -7.263 35.565 1.00 91.56 281 LYS A N 1
ATOM 2293 C CA . LYS A 1 281 ? -11.989 -6.522 35.322 1.00 91.56 281 LYS A CA 1
ATOM 2294 C C . LYS A 1 281 ? -10.753 -7.412 35.476 1.00 91.56 281 LYS A C 1
ATOM 2296 O O . LYS A 1 281 ? -10.543 -8.060 36.502 1.00 91.56 281 LYS A O 1
ATOM 2301 N N . ARG A 1 282 ? -9.899 -7.407 34.451 1.00 91.19 282 ARG A N 1
ATOM 2302 C CA . ARG A 1 282 ? -8.629 -8.143 34.407 1.00 91.19 282 ARG A CA 1
ATOM 2303 C C . ARG A 1 282 ? -7.692 -7.733 35.559 1.00 91.19 282 ARG A C 1
ATOM 2305 O O . ARG A 1 282 ? -7.672 -6.559 35.939 1.00 91.19 282 ARG A O 1
ATOM 2312 N N . PRO A 1 283 ? -6.863 -8.655 36.085 1.00 87.56 283 PRO A N 1
ATOM 2313 C CA . PRO A 1 283 ? -5.857 -8.325 37.092 1.00 87.56 283 PRO A CA 1
ATOM 2314 C C . PRO A 1 283 ? -4.928 -7.172 36.655 1.00 87.56 283 PRO A C 1
ATOM 2316 O O . PRO A 1 283 ? -4.504 -7.149 35.499 1.00 87.56 283 PRO A O 1
ATOM 2319 N N . PRO A 1 284 ? -4.494 -6.265 37.556 1.00 78.56 284 PRO A N 1
ATOM 2320 C CA . PRO A 1 284 ? -3.676 -5.097 37.185 1.00 78.56 284 PRO A CA 1
ATOM 2321 C C . PRO A 1 284 ? -2.307 -5.392 36.544 1.00 78.56 284 PRO A C 1
ATOM 2323 O O . PRO A 1 284 ? -1.660 -4.483 36.039 1.00 78.56 284 PRO A O 1
ATOM 2326 N N . LYS A 1 285 ? -1.837 -6.647 36.589 1.00 78.44 285 LYS A N 1
ATOM 2327 C CA . LYS A 1 285 ? -0.579 -7.098 35.962 1.00 78.44 285 LYS A CA 1
ATOM 2328 C C . LYS A 1 285 ? -0.777 -7.731 34.578 1.00 78.44 285 LYS A C 1
ATOM 2330 O O . LYS A 1 285 ? 0.196 -8.177 33.975 1.00 78.44 285 LYS A O 1
ATOM 2335 N N . THR A 1 286 ? -2.014 -7.821 34.092 1.00 82.56 286 THR A N 1
ATOM 2336 C CA . THR A 1 286 ? -2.334 -8.399 32.786 1.00 82.56 286 THR A CA 1
ATOM 2337 C C . THR A 1 286 ? -1.860 -7.480 31.663 1.00 82.56 286 THR A C 1
ATOM 2339 O O . THR A 1 286 ? -2.244 -6.314 31.599 1.00 82.56 286 THR A O 1
ATOM 2342 N N . VAL A 1 287 ? -1.045 -8.016 30.752 1.00 79.06 287 VAL A N 1
ATOM 2343 C CA . VAL A 1 287 ? -0.623 -7.301 29.542 1.00 79.06 287 VAL A CA 1
ATOM 2344 C C . VAL A 1 287 ? -1.817 -7.185 28.597 1.00 79.06 287 VAL A C 1
ATOM 2346 O O . VAL A 1 287 ? -2.369 -8.196 28.164 1.00 79.06 287 VAL A O 1
ATOM 2349 N N . VAL A 1 288 ? -2.206 -5.954 28.270 1.00 80.81 288 VAL A N 1
ATOM 2350 C CA . VAL A 1 288 ? -3.261 -5.686 27.285 1.00 80.81 288 VAL A CA 1
ATOM 2351 C C . VAL A 1 288 ? -2.754 -6.072 25.887 1.00 80.81 288 VAL A C 1
ATOM 2353 O O . VAL A 1 288 ? -1.633 -5.689 25.535 1.00 80.81 288 VAL A O 1
ATOM 2356 N N . PRO A 1 289 ? -3.534 -6.812 25.077 1.00 84.06 289 PRO A N 1
ATOM 2357 C CA . PRO A 1 289 ? -3.180 -7.107 23.694 1.00 84.06 289 PRO A CA 1
ATOM 2358 C C . PRO A 1 289 ? -2.886 -5.837 22.887 1.00 84.06 289 PRO A C 1
ATOM 2360 O O . PRO A 1 289 ? -3.625 -4.856 22.932 1.00 84.06 289 PRO A O 1
ATOM 2363 N N . LYS A 1 290 ? -1.793 -5.864 22.120 1.00 87.75 290 LYS A N 1
ATOM 2364 C CA . LYS A 1 290 ? -1.479 -4.829 21.129 1.00 87.75 290 LYS A CA 1
ATOM 2365 C C . LYS A 1 290 ? -2.305 -5.062 19.861 1.00 87.75 290 LYS A C 1
ATOM 2367 O O . LYS A 1 290 ? -2.375 -6.192 19.383 1.00 87.75 290 LYS A O 1
ATOM 2372 N N . LEU A 1 291 ? -2.834 -3.987 19.272 1.00 88.44 291 LEU A N 1
ATOM 2373 C CA . LEU A 1 291 ? -3.511 -4.001 17.967 1.00 88.44 291 LEU A CA 1
ATOM 2374 C C . LEU A 1 291 ? -2.569 -4.464 16.833 1.00 88.44 291 LEU A C 1
ATOM 2376 O O . LEU A 1 291 ? -3.019 -5.048 15.850 1.00 88.44 291 LEU A O 1
ATOM 2380 N N . VAL A 1 292 ? -1.254 -4.253 16.981 1.00 89.50 292 VAL A N 1
ATOM 2381 C CA . VAL A 1 292 ? -0.216 -4.865 16.135 1.00 89.50 292 VAL A CA 1
ATOM 2382 C C . VAL A 1 292 ? 0.899 -5.459 16.997 1.00 89.50 292 VAL A C 1
ATOM 2384 O O . VAL A 1 292 ? 1.560 -4.745 17.756 1.00 89.50 292 VAL A O 1
ATOM 2387 N N . SER A 1 293 ? 1.119 -6.765 16.830 1.00 86.75 293 SER A N 1
ATOM 2388 C CA . SER A 1 293 ? 2.080 -7.596 17.572 1.00 86.75 293 SER A CA 1
ATOM 2389 C C . SER A 1 293 ? 3.085 -8.350 16.681 1.00 86.75 293 SER A C 1
ATOM 2391 O O . SER A 1 293 ? 3.828 -9.193 17.179 1.00 86.75 293 SER A O 1
ATOM 2393 N N . THR A 1 294 ? 3.119 -8.069 15.372 1.00 87.19 294 THR A N 1
ATOM 2394 C CA . THR A 1 294 ? 4.112 -8.637 14.440 1.00 87.19 294 THR A CA 1
ATOM 2395 C C . THR A 1 294 ? 5.470 -7.933 14.569 1.00 87.19 294 THR A C 1
ATOM 2397 O O . THR A 1 294 ? 5.554 -6.856 15.160 1.00 87.19 294 THR A O 1
ATOM 2400 N N . SER A 1 295 ? 6.549 -8.521 14.040 1.00 83.81 295 SER A N 1
ATOM 2401 C CA . SER A 1 295 ? 7.920 -8.008 14.235 1.00 83.81 295 SER A CA 1
ATOM 2402 C C . SER A 1 295 ? 8.122 -6.567 13.738 1.00 83.81 295 SER A C 1
ATOM 2404 O O . SER A 1 295 ? 8.852 -5.794 14.355 1.00 83.81 295 SER A O 1
ATOM 2406 N N . GLY A 1 296 ? 7.402 -6.155 12.693 1.00 85.19 296 GLY A N 1
ATOM 2407 C CA . GLY A 1 296 ? 7.403 -4.793 12.163 1.00 85.19 296 GLY A CA 1
ATOM 2408 C C . GLY A 1 296 ? 6.703 -3.762 13.056 1.00 85.19 296 GLY A C 1
ATOM 2409 O O . GLY A 1 296 ? 6.704 -2.580 12.713 1.00 85.19 296 GLY A O 1
ATOM 2410 N N . ALA A 1 297 ? 6.124 -4.159 14.196 1.00 88.69 297 ALA A N 1
ATOM 2411 C CA . ALA A 1 297 ? 5.719 -3.237 15.260 1.00 88.69 297 ALA A CA 1
ATOM 2412 C C . ALA A 1 297 ? 6.920 -2.698 16.061 1.00 88.69 297 ALA A C 1
ATOM 2414 O O . ALA A 1 297 ? 6.820 -1.624 16.646 1.00 88.69 297 ALA A O 1
ATOM 2415 N N . ASP A 1 298 ? 8.045 -3.419 16.057 1.00 88.56 298 ASP A N 1
ATOM 2416 C CA . ASP A 1 298 ? 9.246 -3.114 16.842 1.00 88.56 298 ASP A CA 1
ATOM 2417 C C . ASP A 1 298 ? 10.274 -2.247 16.085 1.00 88.56 298 ASP A C 1
ATOM 2419 O O . ASP A 1 298 ? 11.216 -1.745 16.692 1.00 88.56 298 ASP A O 1
ATOM 2423 N N . PHE A 1 299 ? 10.114 -2.070 14.767 1.00 91.06 299 PHE A N 1
ATOM 2424 C CA . PHE A 1 299 ? 10.924 -1.164 13.932 1.00 91.06 299 PHE A CA 1
ATOM 2425 C C . PHE A 1 299 ? 10.533 0.305 14.187 1.00 91.06 299 PHE A C 1
ATOM 2427 O O . PHE A 1 299 ? 9.392 0.540 14.584 1.00 91.06 299 PHE A O 1
ATOM 2434 N N . PRO A 1 300 ? 11.362 1.327 13.902 1.00 91.94 300 PRO A N 1
ATOM 2435 C CA . PRO A 1 300 ? 10.929 2.722 14.010 1.00 91.94 300 PRO A CA 1
ATOM 2436 C C . PRO A 1 300 ? 9.724 3.003 13.097 1.00 91.94 300 PRO A C 1
ATOM 2438 O O . PRO A 1 300 ? 9.696 2.587 11.937 1.00 91.94 300 PRO A O 1
ATOM 2441 N N . LEU A 1 301 ? 8.714 3.713 13.611 1.00 92.06 301 LEU A N 1
ATOM 2442 C CA . LEU A 1 301 ? 7.604 4.198 12.789 1.00 92.06 301 LEU A CA 1
ATOM 2443 C C . LEU A 1 301 ? 8.098 5.363 11.924 1.00 92.06 301 LEU A C 1
ATOM 2445 O O . LEU A 1 301 ? 8.770 6.258 12.429 1.00 92.06 301 LEU A O 1
ATOM 2449 N N . GLN A 1 302 ? 7.784 5.349 10.629 1.00 92.94 302 GLN A N 1
ATOM 2450 C CA . GLN A 1 302 ? 8.333 6.283 9.640 1.00 92.94 302 GLN A CA 1
ATOM 2451 C C . GLN A 1 302 ? 7.282 6.703 8.604 1.00 92.94 302 GLN A C 1
ATOM 2453 O O . GLN A 1 302 ? 6.331 5.959 8.345 1.00 92.94 302 GLN A O 1
ATOM 2458 N N . GLY A 1 303 ? 7.464 7.875 7.987 1.00 89.06 303 GLY A N 1
ATOM 2459 C CA . GLY A 1 303 ? 6.620 8.343 6.882 1.00 89.06 303 GLY A CA 1
ATOM 2460 C C . GLY A 1 303 ? 5.197 8.688 7.318 1.00 89.06 303 GLY A C 1
ATOM 2461 O O . GLY A 1 303 ? 4.238 8.380 6.606 1.00 89.06 303 GLY A O 1
ATOM 2462 N N . ARG A 1 304 ? 5.038 9.235 8.528 1.00 92.12 304 ARG A N 1
ATOM 2463 C CA . ARG A 1 304 ? 3.744 9.603 9.141 1.00 92.12 304 ARG A CA 1
ATOM 2464 C C . ARG A 1 304 ? 3.661 11.085 9.510 1.00 92.12 304 ARG A C 1
ATOM 2466 O O . ARG A 1 304 ? 2.680 11.518 10.101 1.00 92.12 304 ARG A O 1
ATOM 2473 N N . GLU A 1 305 ? 4.658 11.874 9.128 1.00 91.31 305 GLU A N 1
ATOM 2474 C CA . GLU A 1 305 ? 4.801 13.297 9.442 1.00 91.31 305 GLU A CA 1
ATOM 2475 C C . GLU A 1 305 ? 3.699 14.120 8.759 1.00 91.31 305 GLU A C 1
ATOM 2477 O O . GLU A 1 305 ? 3.105 15.000 9.376 1.00 91.31 305 GLU A O 1
ATOM 2482 N N . GLU A 1 306 ? 3.370 13.778 7.508 1.00 91.50 306 GLU A N 1
ATOM 2483 C CA . GLU A 1 306 ? 2.233 14.329 6.759 1.00 91.50 306 GLU A CA 1
ATOM 2484 C C . GLU A 1 306 ? 0.890 13.873 7.355 1.00 91.50 306 GLU A C 1
ATOM 2486 O O . GLU A 1 306 ? -0.025 14.678 7.514 1.00 91.50 306 GLU A O 1
ATOM 2491 N N . THR A 1 307 ? 0.785 12.599 7.750 1.00 93.88 307 THR A N 1
ATOM 2492 C CA . THR A 1 307 ? -0.402 12.028 8.405 1.00 93.88 307 THR A CA 1
ATOM 2493 C C . THR A 1 307 ? -0.706 12.740 9.728 1.00 93.88 307 THR A C 1
ATOM 2495 O O . THR A 1 307 ? -1.850 13.120 9.973 1.00 93.88 307 THR A O 1
ATOM 2498 N N . MET A 1 308 ? 0.322 12.974 10.553 1.00 95.62 308 MET A N 1
ATOM 2499 C CA . MET A 1 308 ? 0.240 13.731 11.806 1.00 95.62 308 MET A CA 1
ATOM 2500 C C . MET A 1 308 ? -0.044 15.211 11.561 1.00 95.62 308 MET A C 1
ATOM 2502 O O . MET A 1 308 ? -0.914 15.768 12.226 1.00 95.62 308 MET A O 1
ATOM 2506 N N . LYS A 1 309 ? 0.611 15.836 10.572 1.00 95.44 309 LYS A N 1
ATOM 2507 C CA . LYS A 1 309 ? 0.334 17.228 10.194 1.00 95.44 309 LYS A CA 1
ATOM 2508 C C . LYS A 1 309 ? -1.134 17.418 9.817 1.00 95.44 309 LYS A C 1
ATOM 2510 O O . LYS A 1 309 ? -1.783 18.320 10.334 1.00 95.44 309 LYS A O 1
ATOM 2515 N N . ILE A 1 310 ? -1.678 16.542 8.972 1.00 95.75 310 ILE A N 1
ATOM 2516 C CA . ILE A 1 310 ? -3.079 16.616 8.542 1.00 95.75 310 ILE A CA 1
ATOM 2517 C C . ILE A 1 310 ? -4.038 16.300 9.696 1.00 95.75 310 ILE A C 1
ATOM 2519 O O . ILE A 1 310 ? -5.090 16.925 9.783 1.00 95.75 310 ILE A O 1
ATOM 2523 N N . LEU A 1 311 ? -3.681 15.396 10.614 1.00 97.00 311 LEU A N 1
ATOM 2524 C CA . LEU A 1 311 ? -4.465 15.144 11.827 1.00 97.00 311 LEU A CA 1
ATOM 2525 C C . LEU A 1 311 ? -4.496 16.369 12.766 1.00 97.00 311 LEU A C 1
ATOM 2527 O O . LEU A 1 311 ? -5.548 16.665 13.329 1.00 97.00 311 LEU A O 1
ATOM 2531 N N . MET A 1 312 ? -3.383 17.094 12.914 1.00 97.00 312 MET A N 1
ATOM 2532 C CA . MET A 1 312 ? -3.263 18.254 13.809 1.00 97.00 312 MET A CA 1
ATOM 2533 C C . MET A 1 312 ? -3.806 19.552 13.195 1.00 97.00 312 MET A C 1
ATOM 2535 O O . MET A 1 312 ? -4.717 20.163 13.751 1.00 97.00 312 MET A O 1
ATOM 2539 N N . GLU A 1 313 ? -3.285 19.963 12.040 1.00 96.31 313 GLU A N 1
ATOM 2540 C CA . GLU A 1 313 ? -3.620 21.230 11.373 1.00 96.31 313 GLU A CA 1
ATOM 2541 C C . GLU A 1 313 ? -4.862 21.113 10.477 1.00 96.31 313 GLU A C 1
ATOM 2543 O O . GLU A 1 313 ? -5.641 22.057 10.353 1.00 96.31 313 GLU A O 1
ATOM 2548 N N . GLY A 1 314 ? -5.077 19.946 9.864 1.00 94.25 314 GLY A N 1
ATOM 2549 C CA . GLY A 1 314 ? -6.088 19.739 8.828 1.00 94.25 314 GLY A CA 1
ATOM 2550 C C . GLY A 1 314 ? -5.496 19.748 7.418 1.00 94.25 314 GLY A C 1
ATOM 2551 O O . GLY A 1 314 ? -4.306 19.522 7.216 1.00 94.25 314 GLY A O 1
ATOM 2552 N N . ASN A 1 315 ? -6.333 19.996 6.407 1.00 89.12 315 ASN A N 1
ATOM 2553 C CA . ASN A 1 315 ? -5.912 19.994 4.993 1.00 89.12 315 ASN A CA 1
ATOM 2554 C C . ASN A 1 315 ? -6.292 21.270 4.215 1.00 89.12 315 ASN A C 1
ATOM 2556 O O . ASN A 1 315 ? -6.469 21.228 2.998 1.00 89.12 315 ASN A O 1
ATOM 2560 N N . GLY A 1 316 ? -6.503 22.388 4.918 1.00 84.44 316 GLY A N 1
ATOM 2561 C CA . GLY A 1 316 ? -6.950 23.667 4.344 1.00 84.44 316 GLY A CA 1
ATOM 2562 C C . GLY A 1 316 ? -8.426 23.710 3.917 1.00 84.44 316 GLY A C 1
ATOM 2563 O O . GLY A 1 316 ? -8.998 24.788 3.814 1.00 84.44 316 GLY A O 1
ATOM 2564 N N . SER A 1 317 ? -9.072 22.554 3.717 1.00 85.94 317 SER A N 1
ATOM 2565 C CA . SER A 1 317 ? -10.521 22.440 3.456 1.00 85.94 317 SER A CA 1
ATOM 2566 C C . SER A 1 317 ? -11.306 21.793 4.606 1.00 85.94 317 SER A C 1
ATOM 2568 O O . SER A 1 317 ? -12.541 21.800 4.608 1.00 85.94 317 SER A O 1
ATOM 2570 N N . ARG A 1 318 ? -10.596 21.184 5.562 1.00 91.56 318 ARG A N 1
ATOM 2571 C CA . ARG A 1 318 ? -11.115 20.439 6.713 1.00 91.56 318 ARG A CA 1
ATOM 2572 C C . ARG A 1 318 ? -10.191 20.645 7.907 1.00 91.56 318 ARG A C 1
ATOM 2574 O O . ARG A 1 318 ? -8.979 20.493 7.763 1.00 91.56 318 ARG A O 1
ATOM 2581 N N . ASN A 1 319 ? -10.800 20.943 9.046 1.00 94.75 319 ASN A N 1
ATOM 2582 C CA . ASN A 1 319 ? -10.178 21.259 10.327 1.00 94.75 319 ASN A CA 1
ATOM 2583 C C . ASN A 1 319 ? -9.459 20.037 10.927 1.00 94.75 319 ASN A C 1
ATOM 2585 O O . ASN A 1 319 ? -10.069 18.972 11.049 1.00 94.75 319 ASN A O 1
ATOM 2589 N N . GLY A 1 320 ? -8.201 20.194 11.344 1.00 95.75 320 GLY A N 1
ATOM 2590 C CA . GLY A 1 320 ? -7.512 19.221 12.203 1.00 95.75 320 GLY A CA 1
ATOM 2591 C C . GLY A 1 320 ? -7.853 19.400 13.688 1.00 95.75 320 GLY A C 1
ATOM 2592 O O . GLY A 1 320 ? -8.690 20.232 14.047 1.00 95.75 320 GLY A O 1
ATOM 2593 N N . ILE A 1 321 ? -7.190 18.635 14.561 1.00 95.88 321 ILE A N 1
ATOM 2594 C CA . ILE A 1 321 ? -7.325 18.707 16.028 1.00 95.88 321 ILE A CA 1
ATOM 2595 C C . ILE A 1 321 ? -7.234 20.150 16.545 1.00 95.88 321 ILE A C 1
ATOM 2597 O O . ILE A 1 321 ? -8.079 20.535 17.348 1.00 95.88 321 ILE A O 1
ATOM 2601 N N . CYS A 1 322 ? -6.282 20.959 16.072 1.00 95.81 322 CYS A N 1
ATOM 2602 C CA . CYS A 1 322 ? -6.049 22.311 16.591 1.00 95.81 322 CYS A CA 1
ATOM 2603 C C . CYS A 1 322 ? -7.254 23.242 16.357 1.00 95.81 322 CYS A C 1
ATOM 2605 O O . CYS A 1 322 ? -7.753 23.864 17.292 1.00 95.81 322 CYS A O 1
ATOM 2607 N N . GLU A 1 323 ? -7.781 23.305 15.129 1.00 94.62 323 GLU A N 1
ATOM 2608 C CA . GLU A 1 323 ? -8.940 24.160 14.820 1.00 94.62 323 GLU A CA 1
ATOM 2609 C C . GLU A 1 323 ? -10.263 23.555 15.330 1.00 94.62 323 GLU A C 1
ATOM 2611 O O . GLU A 1 323 ? -11.192 24.281 15.682 1.00 94.62 323 GLU A O 1
ATOM 2616 N N . ARG A 1 324 ? -10.355 22.222 15.439 1.00 93.88 324 ARG A N 1
ATOM 2617 C CA . ARG A 1 324 ? -11.461 21.571 16.157 1.00 93.88 324 ARG A CA 1
ATOM 2618 C C . ARG A 1 324 ? -11.448 21.907 17.650 1.00 93.88 324 ARG A C 1
ATOM 2620 O O . ARG A 1 324 ? -12.515 22.037 18.243 1.00 93.88 324 ARG A O 1
ATOM 2627 N N . PHE A 1 325 ? -10.270 22.051 18.257 1.00 93.31 325 PHE A N 1
ATOM 2628 C CA . PHE A 1 325 ? -10.125 22.368 19.675 1.00 93.31 325 PHE A CA 1
ATOM 2629 C 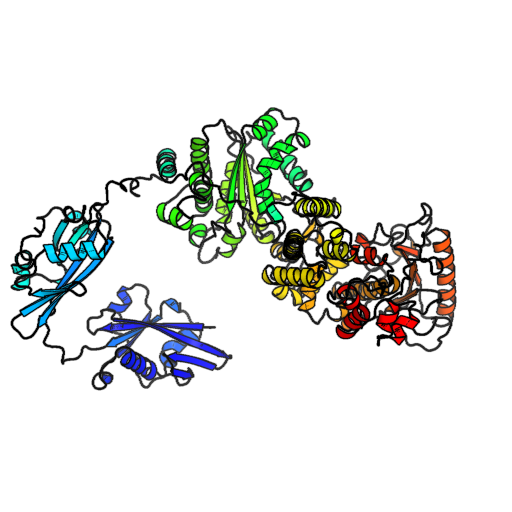C . PHE A 1 325 ? -10.496 23.819 19.989 1.00 93.31 325 PHE A C 1
ATOM 2631 O O . PHE A 1 325 ? -11.225 24.059 20.951 1.00 93.31 325 PHE A O 1
ATOM 2638 N N . THR A 1 326 ? -10.091 24.794 19.169 1.00 92.19 326 THR A N 1
ATOM 2639 C CA . THR A 1 326 ? -10.536 26.190 19.360 1.00 92.19 326 THR A CA 1
ATOM 2640 C C . THR A 1 326 ? -12.054 26.325 19.196 1.00 92.19 326 THR A C 1
ATOM 2642 O O . THR A 1 326 ? -12.696 27.051 19.953 1.00 92.19 326 THR A O 1
ATOM 2645 N N . LYS A 1 327 ? -12.653 25.536 18.295 1.00 91.38 327 LYS A N 1
ATOM 2646 C CA . LYS A 1 327 ? -14.105 25.475 18.049 1.00 91.38 327 LYS A CA 1
ATOM 2647 C C . LYS A 1 327 ? -14.847 24.405 18.867 1.00 91.38 327 LYS A C 1
ATOM 2649 O O . LYS A 1 327 ? -15.992 24.074 18.560 1.00 91.38 327 LYS A O 1
ATOM 2654 N N . ARG A 1 328 ? -14.241 23.855 19.930 1.00 89.75 328 ARG A N 1
ATOM 2655 C CA . ARG A 1 328 ? -14.767 22.688 20.682 1.00 89.75 328 ARG A CA 1
ATOM 2656 C C . ARG A 1 328 ? -16.141 22.873 21.333 1.00 89.75 328 ARG A C 1
ATOM 2658 O O . ARG A 1 328 ? -16.748 21.884 21.720 1.00 89.75 328 ARG A O 1
ATOM 2665 N N . ASN A 1 329 ? -16.618 24.111 21.461 1.00 88.00 329 ASN A N 1
ATOM 2666 C CA . ASN A 1 329 ? -17.931 24.451 22.024 1.00 88.00 329 ASN A CA 1
ATOM 2667 C C . ASN A 1 329 ? -19.028 24.654 20.956 1.00 88.00 329 ASN A C 1
ATOM 2669 O O . ASN A 1 329 ? -20.191 24.857 21.306 1.00 88.00 329 ASN A O 1
ATOM 2673 N N . GLU A 1 330 ? -18.675 24.618 19.669 1.00 89.38 330 GLU A N 1
ATOM 2674 C CA . GLU A 1 330 ? -19.612 24.708 18.547 1.00 89.38 330 GLU A CA 1
ATOM 2675 C C . GLU A 1 330 ? -20.143 23.321 18.150 1.00 89.38 330 GLU A C 1
ATOM 2677 O O . GLU A 1 330 ? -19.432 22.320 18.235 1.00 89.38 330 GLU A O 1
ATOM 2682 N N . THR A 1 331 ? -21.388 23.260 17.668 1.00 85.69 331 THR A N 1
ATOM 2683 C CA . THR A 1 331 ? -22.089 22.005 17.329 1.00 85.69 331 THR A CA 1
ATOM 2684 C C . THR A 1 331 ? -22.252 21.757 15.823 1.00 85.69 331 THR A C 1
ATOM 2686 O O . THR A 1 331 ? -22.913 20.792 15.431 1.00 85.69 331 THR A O 1
ATOM 2689 N N . ASP A 1 332 ? -21.661 22.593 14.959 1.00 87.06 332 ASP A N 1
ATOM 2690 C CA . ASP A 1 332 ? -21.682 22.364 13.510 1.00 87.06 332 ASP A CA 1
ATOM 2691 C C . ASP A 1 332 ? -20.821 21.148 13.121 1.00 87.06 332 ASP A C 1
ATOM 2693 O O . ASP A 1 332 ? -19.667 20.984 13.516 1.00 87.06 332 ASP A O 1
ATOM 2697 N N . ARG A 1 333 ? -21.402 20.286 12.288 1.00 86.25 333 ARG A N 1
ATOM 2698 C CA . ARG A 1 333 ? -20.808 19.037 11.801 1.00 86.25 333 ARG A CA 1
ATOM 2699 C C . ARG A 1 333 ? -19.766 19.253 10.701 1.00 86.25 333 ARG A C 1
ATOM 2701 O O . ARG A 1 333 ? -19.046 18.315 10.360 1.00 86.25 333 ARG A O 1
ATOM 2708 N N . ASN A 1 334 ? -19.703 20.448 10.103 1.00 86.81 334 ASN A N 1
ATOM 2709 C CA . ASN A 1 334 ? -18.753 20.745 9.028 1.00 86.81 334 ASN A CA 1
ATOM 2710 C C . ASN A 1 334 ? -17.356 21.103 9.555 1.00 86.81 334 ASN A C 1
ATOM 2712 O O . ASN A 1 334 ? -16.370 20.697 8.940 1.00 86.81 334 ASN A O 1
ATOM 2716 N N . ILE A 1 335 ? -17.286 21.805 10.689 1.00 89.81 335 ILE A N 1
ATOM 2717 C CA . ILE A 1 335 ? -16.042 22.187 11.383 1.00 89.81 335 ILE A CA 1
ATOM 2718 C C . ILE A 1 335 ? -15.437 21.066 12.240 1.00 89.81 335 ILE A C 1
ATOM 2720 O O . ILE A 1 335 ? -14.260 21.139 12.579 1.00 89.81 335 ILE A O 1
ATOM 2724 N N . HIS A 1 336 ? -16.197 20.006 12.546 1.00 91.12 336 HIS A N 1
ATOM 2725 C CA . HIS A 1 336 ? -15.727 18.836 13.303 1.00 91.12 336 HIS A CA 1
ATOM 2726 C C . HIS A 1 336 ? -15.670 17.561 12.443 1.00 91.12 336 HIS A C 1
ATOM 2728 O O . HIS A 1 336 ? -16.405 16.603 12.708 1.00 91.12 336 HIS A O 1
ATOM 2734 N N . PRO A 1 337 ? -14.825 17.513 11.393 1.00 93.00 337 PRO A N 1
ATOM 2735 C CA . PRO A 1 337 ? -14.719 16.346 10.531 1.00 93.00 337 PRO A CA 1
ATOM 2736 C C . PRO A 1 337 ? -14.182 15.120 11.282 1.00 93.00 337 PRO A C 1
ATOM 2738 O O . PRO A 1 337 ? -13.399 15.233 12.228 1.00 93.00 337 PRO A O 1
ATOM 2741 N N . ILE A 1 338 ? -14.583 13.936 10.824 1.00 92.62 338 ILE A N 1
ATOM 2742 C CA . ILE A 1 338 ? -14.100 12.641 11.319 1.00 92.62 338 ILE A CA 1
ATOM 2743 C C . ILE A 1 338 ? -12.772 12.303 10.604 1.00 92.62 338 ILE A C 1
ATOM 2745 O O . ILE A 1 338 ? -12.782 12.207 9.375 1.00 92.62 338 ILE A O 1
ATOM 2749 N N . PRO A 1 339 ? -11.632 12.134 11.302 1.00 94.06 339 PRO A N 1
ATOM 2750 C CA . PRO A 1 339 ? -10.383 11.642 10.714 1.00 94.06 339 PRO A CA 1
ATOM 2751 C C . PRO A 1 339 ? -10.470 10.175 10.270 1.00 94.06 339 PRO A C 1
ATOM 2753 O O . PRO A 1 339 ? -11.017 9.339 10.993 1.00 94.06 339 PRO A O 1
ATOM 2756 N N . ILE A 1 340 ? -9.929 9.853 9.087 1.00 91.12 340 ILE A N 1
ATOM 2757 C CA . ILE A 1 340 ? -10.084 8.524 8.467 1.00 91.12 340 ILE A CA 1
ATOM 2758 C C . ILE A 1 340 ? -8.793 8.002 7.832 1.00 91.12 340 ILE A C 1
ATOM 2760 O O . ILE A 1 340 ? -8.195 8.649 6.975 1.00 91.12 340 ILE A O 1
ATOM 2764 N N . LEU A 1 341 ? -8.427 6.777 8.204 1.00 90.19 341 LEU A N 1
ATOM 2765 C CA . LEU A 1 341 ? -7.310 5.980 7.697 1.00 90.19 341 LEU A CA 1
ATOM 2766 C C . LEU A 1 341 ? -7.841 4.894 6.749 1.00 90.19 341 LEU A C 1
ATOM 2768 O O . LEU A 1 341 ? -7.745 3.700 7.029 1.00 90.19 341 LEU A O 1
ATOM 2772 N N . ALA A 1 342 ? -8.441 5.304 5.633 1.00 85.44 342 ALA A N 1
ATOM 2773 C CA . ALA A 1 342 ? -8.903 4.386 4.593 1.00 85.44 342 ALA A CA 1
ATOM 2774 C C . ALA A 1 342 ? -7.781 4.165 3.572 1.00 85.44 342 ALA A C 1
ATOM 2776 O O . ALA A 1 342 ? -7.333 5.127 2.943 1.00 85.44 342 ALA A O 1
ATOM 2777 N N . ASN A 1 343 ? -7.273 2.935 3.472 1.00 82.81 343 ASN A N 1
ATOM 2778 C CA . ASN A 1 343 ? -6.146 2.563 2.607 1.00 82.81 343 ASN A CA 1
ATOM 2779 C C . ASN A 1 343 ? -5.996 1.033 2.541 1.00 82.81 343 ASN A C 1
ATOM 2781 O O . ASN A 1 343 ? -6.365 0.348 3.496 1.00 82.81 343 ASN A O 1
ATOM 2785 N N . GLY A 1 344 ? -5.383 0.486 1.489 1.00 80.88 344 GLY A N 1
ATOM 2786 C CA . GLY A 1 344 ? -5.238 -0.966 1.303 1.00 80.88 344 GLY A CA 1
ATOM 2787 C C . GLY A 1 344 ? -4.485 -1.710 2.429 1.00 80.88 344 GLY A C 1
ATOM 2788 O O . GLY A 1 344 ? -3.859 -1.085 3.298 1.00 80.88 344 GLY A O 1
ATOM 2789 N N . PRO A 1 345 ? -4.552 -3.053 2.489 1.00 83.75 345 PRO A N 1
ATOM 2790 C CA . PRO A 1 345 ? -3.775 -3.867 3.432 1.00 83.75 345 PRO A CA 1
ATOM 2791 C C . PRO A 1 345 ? -2.258 -3.570 3.402 1.00 83.75 345 PRO A C 1
ATOM 2793 O O . PRO A 1 345 ? -1.713 -3.067 2.425 1.00 83.75 345 PRO A O 1
ATOM 2796 N N . GLY A 1 346 ? -1.567 -3.820 4.522 1.00 82.19 346 GLY A N 1
ATOM 2797 C CA . GLY A 1 346 ? -0.110 -3.618 4.656 1.00 82.19 346 GLY A CA 1
ATOM 2798 C C . GLY A 1 346 ? 0.388 -2.169 4.800 1.00 82.19 346 GLY A C 1
ATOM 2799 O O . GLY A 1 346 ? 1.553 -1.963 5.120 1.00 82.19 346 GLY A O 1
ATOM 2800 N N . THR A 1 347 ? -0.475 -1.161 4.644 1.00 84.88 347 THR A N 1
ATOM 2801 C CA . THR A 1 347 ? -0.139 0.281 4.755 1.00 84.88 347 THR A CA 1
ATOM 2802 C C . THR A 1 347 ? 0.135 0.789 6.182 1.00 84.88 347 THR A C 1
ATOM 2804 O O . THR A 1 347 ? 0.555 1.930 6.372 1.00 84.88 347 THR A O 1
ATOM 2807 N N . GLY A 1 348 ? -0.079 -0.040 7.210 1.00 88.69 348 GLY A N 1
ATOM 2808 C CA . GLY A 1 348 ? 0.223 0.302 8.606 1.00 88.69 348 GLY A CA 1
ATOM 2809 C C . GLY A 1 348 ? -0.845 1.121 9.348 1.00 88.69 348 GLY A C 1
ATOM 2810 O O . GLY A 1 348 ? -0.513 1.723 10.364 1.00 88.69 348 GLY A O 1
ATOM 2811 N N . LYS A 1 349 ? -2.108 1.125 8.886 1.00 90.44 349 LYS A N 1
ATOM 2812 C CA . LYS A 1 349 ? -3.272 1.748 9.566 1.00 90.44 349 LYS A CA 1
ATOM 2813 C C . LYS A 1 349 ? -3.324 1.439 11.069 1.00 90.44 349 LYS A C 1
ATOM 2815 O O . LYS A 1 349 ? -3.224 2.337 11.899 1.00 90.44 349 LYS A O 1
ATOM 2820 N N . SER A 1 350 ? -3.408 0.150 11.386 1.00 92.38 350 SER A N 1
ATOM 2821 C CA . SER A 1 350 ? -3.518 -0.422 12.729 1.00 92.38 350 SER A CA 1
ATOM 2822 C C . SER A 1 350 ? -2.333 -0.036 13.614 1.00 92.38 350 SER A C 1
ATOM 2824 O O . SER A 1 350 ? -2.496 0.294 14.786 1.00 92.38 350 SER A O 1
ATOM 2826 N N . ARG A 1 351 ? -1.124 0.008 13.030 1.00 92.75 351 ARG A N 1
ATOM 2827 C CA . ARG A 1 351 ? 0.074 0.467 13.738 1.00 92.75 351 ARG A CA 1
ATOM 2828 C C . ARG A 1 351 ? -0.007 1.965 14.032 1.00 92.75 351 ARG A C 1
ATOM 2830 O O . ARG A 1 351 ? 0.261 2.361 15.154 1.00 92.75 351 ARG A O 1
ATOM 2837 N N . PHE A 1 352 ? -0.427 2.794 13.078 1.00 94.38 352 PHE A N 1
ATOM 2838 C CA . PHE A 1 352 ? -0.583 4.230 13.318 1.00 94.38 352 PHE A CA 1
ATOM 2839 C C . PHE A 1 352 ? -1.613 4.519 14.429 1.00 94.38 352 PHE A C 1
ATOM 2841 O O . PHE A 1 352 ? -1.301 5.286 15.334 1.00 94.38 352 PHE A O 1
ATOM 2848 N N . LEU A 1 353 ? -2.767 3.835 14.452 1.00 94.62 353 LEU A N 1
ATOM 2849 C CA . LEU A 1 353 ? -3.728 3.923 15.569 1.00 94.62 353 LEU A CA 1
ATOM 2850 C C . LEU A 1 353 ? -3.108 3.555 16.930 1.00 94.62 353 LEU A C 1
ATOM 2852 O O . LEU A 1 353 ? -3.373 4.219 17.931 1.00 94.62 353 LEU A O 1
ATOM 2856 N N . GLN A 1 354 ? -2.266 2.520 16.974 1.00 94.00 354 GLN A N 1
ATOM 2857 C CA . GLN A 1 354 ? -1.550 2.104 18.185 1.00 94.00 354 GLN A CA 1
ATOM 2858 C C . GLN A 1 354 ? -0.534 3.150 18.681 1.00 94.00 354 GLN A C 1
ATOM 2860 O O . GLN A 1 354 ? -0.303 3.244 19.883 1.00 94.00 354 GLN A O 1
ATOM 2865 N N . GLU A 1 355 ? 0.057 3.932 17.777 1.00 94.75 355 GLU A N 1
ATOM 2866 C CA . GLU A 1 355 ? 1.189 4.830 18.061 1.00 94.75 355 GLU A CA 1
ATOM 2867 C C . GLU A 1 355 ? 0.756 6.289 18.291 1.00 94.75 355 GLU A C 1
ATOM 2869 O O . GLU A 1 355 ? 1.455 7.035 18.976 1.00 94.75 355 GLU A O 1
ATOM 2874 N N . ILE A 1 356 ? -0.410 6.705 17.773 1.00 94.94 356 ILE A N 1
ATOM 2875 C CA . ILE A 1 356 ? -0.979 8.060 17.935 1.00 94.94 356 ILE A CA 1
ATOM 2876 C C . ILE A 1 356 ? -0.879 8.616 19.376 1.00 94.94 356 ILE A C 1
ATOM 2878 O O . ILE A 1 356 ? -0.476 9.771 19.515 1.00 94.94 356 ILE A O 1
ATOM 2882 N N . PRO A 1 357 ? -1.169 7.862 20.459 1.00 93.75 357 PRO A N 1
ATOM 2883 C CA . PRO A 1 357 ? -1.085 8.389 21.828 1.00 93.75 357 PRO A CA 1
ATOM 2884 C C . PRO A 1 357 ? 0.339 8.720 22.300 1.00 93.75 357 PRO A C 1
ATOM 2886 O O . PRO A 1 357 ? 0.500 9.492 23.247 1.00 93.75 357 PRO A O 1
ATOM 2889 N N . THR A 1 358 ? 1.356 8.140 21.661 1.00 94.44 358 THR A N 1
ATOM 2890 C CA . THR A 1 358 ? 2.773 8.472 21.859 1.00 94.44 358 THR A CA 1
ATOM 2891 C C . THR A 1 358 ? 3.148 9.651 20.962 1.00 94.44 358 THR A C 1
ATOM 2893 O O . THR A 1 358 ? 3.615 10.675 21.455 1.00 94.44 358 THR A O 1
ATOM 2896 N N . LEU A 1 359 ? 2.819 9.570 19.665 1.00 94.94 359 LEU A N 1
ATOM 2897 C CA . LEU A 1 359 ? 3.101 10.617 18.675 1.00 94.94 359 LEU A CA 1
ATOM 2898 C C . LEU A 1 359 ? 2.508 11.981 19.059 1.00 94.94 359 LEU A C 1
ATOM 2900 O O . LEU A 1 359 ? 3.153 13.004 18.852 1.00 94.94 359 LEU A O 1
ATOM 2904 N N . LEU A 1 360 ? 1.299 12.020 19.627 1.00 95.69 360 LEU A N 1
ATOM 2905 C CA . LEU A 1 360 ? 0.691 13.264 20.102 1.00 95.69 360 LEU A CA 1
ATOM 2906 C C . LEU A 1 360 ? 1.485 13.865 21.273 1.00 95.69 360 LEU A C 1
ATOM 2908 O O . LEU A 1 360 ? 1.806 15.049 21.233 1.00 95.69 360 LEU A O 1
ATOM 2912 N N . ARG A 1 361 ? 1.870 13.058 22.272 1.00 95.00 361 ARG A N 1
ATOM 2913 C CA . ARG A 1 361 ? 2.649 13.528 23.436 1.00 95.00 361 ARG A CA 1
ATOM 2914 C C . ARG A 1 361 ? 4.052 14.005 23.071 1.00 95.00 361 ARG A C 1
ATOM 2916 O O . ARG A 1 361 ? 4.536 14.958 23.665 1.00 95.00 361 ARG A O 1
ATOM 2923 N N . GLU A 1 362 ? 4.695 13.354 22.107 1.00 93.19 362 GLU A N 1
ATOM 2924 C CA . GLU A 1 362 ? 6.057 13.685 21.671 1.00 93.19 362 GLU A CA 1
ATOM 2925 C C . GLU A 1 362 ? 6.122 14.822 20.641 1.00 93.19 362 GLU A C 1
ATOM 2927 O O . GLU A 1 362 ? 7.199 15.373 20.407 1.00 93.19 362 GLU A O 1
ATOM 2932 N N . GLN A 1 363 ? 5.020 15.116 19.937 1.00 93.38 363 GLN A N 1
ATOM 2933 C CA . GLN A 1 363 ? 5.080 15.933 18.717 1.00 93.38 363 GLN A CA 1
ATOM 2934 C C . GLN A 1 363 ? 4.007 17.022 18.597 1.00 93.38 363 GLN A C 1
ATOM 2936 O O . GLN A 1 363 ? 4.104 17.813 17.662 1.00 93.38 363 GLN A O 1
ATOM 2941 N N . ALA A 1 364 ? 3.029 17.133 19.507 1.00 94.06 364 ALA A N 1
ATOM 2942 C CA . ALA A 1 364 ? 2.007 18.188 19.428 1.00 94.06 364 ALA A CA 1
ATOM 2943 C C . ALA A 1 364 ? 2.601 19.612 19.429 1.00 94.06 364 ALA A C 1
ATOM 2945 O O . ALA A 1 364 ? 2.135 20.456 18.666 1.00 94.06 364 ALA A O 1
ATOM 2946 N N . GLU A 1 365 ? 3.685 19.841 20.179 1.00 95.69 365 GLU A N 1
ATOM 2947 C CA . GLU A 1 365 ? 4.443 21.109 20.232 1.00 95.69 365 GLU A CA 1
ATOM 2948 C C . GLU A 1 365 ? 5.005 21.552 18.860 1.00 95.69 365 GLU A C 1
ATOM 2950 O O . GLU A 1 365 ? 5.359 22.712 18.675 1.00 95.69 365 GLU A O 1
ATOM 2955 N N . LYS A 1 366 ? 5.063 20.657 17.860 1.00 95.62 366 LYS A N 1
ATOM 2956 C CA . LYS A 1 366 ? 5.460 20.994 16.477 1.00 95.62 366 LYS A CA 1
ATOM 2957 C C . LYS A 1 366 ? 4.326 21.619 15.652 1.00 95.62 366 LYS A C 1
ATOM 2959 O O . LYS A 1 366 ? 4.594 22.149 14.576 1.00 95.62 366 LYS A O 1
ATOM 2964 N N . TYR A 1 367 ? 3.080 21.499 16.116 1.00 95.19 367 TYR A N 1
ATOM 2965 C CA . TYR A 1 367 ? 1.858 21.806 15.360 1.00 95.19 367 TYR A CA 1
ATOM 2966 C C . TYR A 1 367 ? 0.912 22.784 16.080 1.00 95.19 367 TYR A C 1
ATOM 2968 O O . TYR A 1 367 ? -0.073 23.231 15.489 1.00 95.19 367 TYR A O 1
ATOM 2976 N N . THR A 1 368 ? 1.160 23.100 17.354 1.00 94.44 368 THR A N 1
ATOM 2977 C CA . THR A 1 368 ? 0.382 24.084 18.116 1.00 94.44 368 THR A CA 1
ATOM 2978 C C . THR A 1 368 ? 1.200 24.715 19.240 1.00 94.44 368 THR A C 1
ATOM 2980 O O . THR A 1 368 ? 2.058 24.063 19.827 1.00 94.44 368 THR A O 1
ATOM 2983 N N . ASN A 1 369 ? 0.867 25.968 19.558 1.00 94.44 369 ASN A N 1
ATOM 2984 C CA . ASN A 1 369 ? 1.354 26.724 20.717 1.00 94.44 369 ASN A CA 1
ATOM 2985 C C . ASN A 1 369 ? 0.209 26.994 21.724 1.00 94.44 369 ASN A C 1
ATOM 2987 O O . ASN A 1 369 ? 0.257 27.959 22.480 1.00 94.44 369 ASN A O 1
ATOM 2991 N N . ASP A 1 370 ? -0.875 26.214 21.659 1.00 95.44 370 ASP A N 1
ATOM 2992 C CA . ASP A 1 370 ? -2.019 26.306 22.571 1.00 95.44 370 ASP A CA 1
ATOM 2993 C C . ASP A 1 370 ? -1.701 25.540 23.866 1.00 95.44 370 ASP A C 1
ATOM 2995 O O . ASP A 1 370 ? -1.741 24.308 23.897 1.00 95.44 370 ASP A O 1
ATOM 2999 N N . ASP A 1 371 ? -1.355 26.275 24.927 1.00 94.94 371 ASP A N 1
ATOM 3000 C CA . ASP A 1 371 ? -0.978 25.705 26.227 1.00 94.94 371 ASP A CA 1
ATOM 3001 C C . ASP A 1 371 ? -2.083 24.824 26.842 1.00 94.94 371 ASP A C 1
ATOM 3003 O O . ASP A 1 371 ? -1.777 23.852 27.534 1.00 94.94 371 ASP A O 1
ATOM 3007 N N . GLU A 1 372 ? -3.366 25.120 26.604 1.00 93.81 372 GLU A N 1
ATOM 3008 C CA . GLU A 1 372 ? -4.474 24.312 27.127 1.00 93.81 372 GLU A CA 1
ATOM 3009 C C . GLU A 1 372 ? -4.478 22.936 26.443 1.00 93.81 372 GLU A C 1
ATOM 3011 O O . GLU A 1 372 ? -4.443 21.899 27.113 1.00 93.81 372 GLU A O 1
ATOM 3016 N N . LEU A 1 373 ? -4.415 22.925 25.107 1.00 94.56 373 LEU A N 1
ATOM 3017 C CA . LEU A 1 373 ? -4.354 21.707 24.301 1.00 94.56 373 LEU A CA 1
ATOM 3018 C C . LEU A 1 373 ? -3.089 20.882 24.582 1.00 94.56 373 LEU A C 1
ATOM 3020 O O . LEU A 1 373 ? -3.177 19.658 24.689 1.00 94.56 373 LEU A O 1
ATOM 3024 N N . LEU A 1 374 ? -1.924 21.523 24.722 1.00 95.88 374 LEU A N 1
ATOM 3025 C CA . LEU A 1 374 ? -0.655 20.836 24.987 1.00 95.88 374 LEU A CA 1
ATOM 3026 C C . LEU A 1 374 ? -0.656 20.138 26.353 1.00 95.88 374 LEU A C 1
ATOM 3028 O O . LEU A 1 374 ? -0.360 18.942 26.424 1.00 95.88 374 LEU A O 1
ATOM 3032 N N . ASN A 1 375 ? -1.061 20.835 27.420 1.00 93.31 375 ASN A N 1
ATOM 3033 C CA . ASN A 1 375 ? -1.185 20.231 28.752 1.00 93.31 375 ASN A CA 1
ATOM 3034 C C . ASN A 1 375 ? -2.243 19.108 28.765 1.00 93.31 375 ASN A C 1
ATOM 3036 O O . ASN A 1 375 ? -2.027 18.052 29.366 1.00 93.31 375 ASN A O 1
ATOM 3040 N N . MET A 1 376 ? -3.358 19.282 28.043 1.00 93.31 376 MET A N 1
ATOM 3041 C CA . MET A 1 376 ? -4.381 18.242 27.914 1.00 93.31 376 MET A CA 1
ATOM 3042 C C . MET A 1 376 ? -3.885 16.990 27.166 1.00 93.31 376 MET A C 1
ATOM 3044 O O . MET A 1 376 ? -4.188 15.876 27.591 1.00 93.31 376 MET A O 1
ATOM 3048 N N . ILE A 1 377 ? -3.106 17.141 26.087 1.00 94.69 377 ILE A N 1
ATOM 3049 C CA . ILE A 1 377 ? -2.512 16.015 25.339 1.00 94.69 377 ILE A CA 1
ATOM 3050 C C . ILE A 1 377 ? -1.488 15.259 26.195 1.00 94.69 377 ILE A C 1
ATOM 3052 O O . ILE A 1 377 ? -1.449 14.026 26.175 1.00 94.69 377 ILE A O 1
ATOM 3056 N N . LYS A 1 378 ? -0.660 15.993 26.940 1.00 92.06 378 LYS A N 1
ATOM 3057 C CA . LYS A 1 378 ? 0.432 15.444 27.748 1.00 92.06 378 LYS A CA 1
ATOM 3058 C C . LYS A 1 378 ? -0.096 14.572 28.887 1.00 92.06 378 LYS A C 1
ATOM 3060 O O . LYS A 1 378 ? 0.147 13.360 28.903 1.00 92.06 378 LYS A O 1
ATOM 3065 N N . ASP A 1 379 ? -0.892 15.183 29.765 1.00 89.38 379 ASP A N 1
ATOM 3066 C CA . ASP A 1 379 ? -1.207 14.645 31.091 1.00 89.38 379 ASP A CA 1
ATOM 3067 C C . ASP A 1 379 ? -2.675 14.203 31.250 1.00 89.38 379 ASP A C 1
ATOM 3069 O O . ASP A 1 379 ? -2.999 13.486 32.193 1.00 89.38 379 ASP A O 1
ATOM 3073 N N . ARG A 1 380 ? -3.575 14.592 30.329 1.00 92.56 380 ARG A N 1
ATOM 3074 C CA . ARG A 1 380 ? -5.040 14.401 30.456 1.00 92.56 380 ARG A CA 1
ATOM 3075 C C . ARG A 1 380 ? -5.698 13.686 29.268 1.00 92.56 380 ARG A C 1
ATOM 3077 O O . ARG A 1 380 ? -6.911 13.791 29.058 1.00 92.56 380 ARG A O 1
ATOM 3084 N N . MET A 1 381 ? -4.899 12.962 28.486 1.00 93.94 381 MET A N 1
ATOM 3085 C CA . MET A 1 381 ? -5.338 12.223 27.302 1.00 93.94 381 MET A CA 1
ATOM 3086 C C . MET A 1 381 ? -5.444 10.722 27.576 1.00 93.94 381 MET A C 1
ATOM 3088 O O . MET A 1 381 ? -4.433 10.031 27.752 1.00 93.94 381 MET A O 1
ATOM 3092 N N . TYR A 1 382 ? -6.668 10.203 27.508 1.00 94.06 382 TYR A N 1
ATOM 3093 C CA . TYR A 1 382 ? -6.932 8.771 27.431 1.00 94.06 382 TYR A CA 1
ATOM 3094 C C . TYR A 1 382 ? -6.998 8.304 25.967 1.00 94.06 382 TYR A C 1
ATOM 3096 O O . TYR A 1 382 ? -7.341 9.072 25.065 1.00 94.06 382 TYR A O 1
ATOM 3104 N N . SER A 1 383 ? -6.676 7.033 25.721 1.00 94.25 383 SER A N 1
ATOM 3105 C CA . SER A 1 383 ? -6.817 6.407 24.406 1.00 94.25 383 SER A CA 1
ATOM 3106 C C . SER A 1 383 ? -7.314 4.974 24.531 1.00 94.25 383 SER A C 1
ATOM 3108 O O . SER A 1 383 ? -6.810 4.211 25.356 1.00 94.25 383 SER A O 1
ATOM 3110 N N . VAL A 1 384 ? -8.257 4.605 23.668 1.00 94.62 384 VAL A N 1
ATOM 3111 C CA . VAL A 1 384 ? -8.700 3.226 23.456 1.00 94.62 384 VAL A CA 1
ATOM 3112 C C . VAL A 1 384 ? -8.779 2.956 21.956 1.00 94.62 384 VAL A C 1
ATOM 3114 O O . VAL A 1 384 ? -9.306 3.759 21.187 1.00 94.62 384 VAL A O 1
ATOM 3117 N N . ASN A 1 385 ? -8.246 1.812 21.539 1.00 95.25 385 ASN A N 1
ATOM 3118 C CA . ASN A 1 385 ? -8.356 1.316 20.175 1.00 95.25 385 ASN A CA 1
ATOM 3119 C C . ASN A 1 385 ? -9.192 0.038 20.197 1.00 95.25 385 ASN A C 1
ATOM 3121 O O . ASN A 1 385 ? -8.919 -0.853 20.996 1.00 95.25 385 ASN A O 1
ATOM 3125 N N . VAL A 1 386 ? -10.177 -0.052 19.310 1.00 95.62 386 VAL A N 1
ATOM 3126 C CA . VAL A 1 386 ? -10.996 -1.248 19.081 1.00 95.62 386 VAL A CA 1
ATOM 3127 C C . VAL A 1 386 ? -10.850 -1.701 17.632 1.00 95.62 386 VAL A C 1
ATOM 3129 O O . VAL A 1 386 ? -10.545 -0.892 16.755 1.00 95.62 386 VAL A O 1
ATOM 3132 N N . THR A 1 387 ? -11.080 -2.982 17.358 1.00 94.69 387 THR A N 1
ATOM 3133 C CA . THR A 1 387 ? -11.019 -3.533 15.998 1.00 94.69 387 THR A CA 1
ATOM 3134 C C . THR A 1 387 ? -12.204 -4.447 15.707 1.00 94.69 387 THR A C 1
ATOM 3136 O O . THR A 1 387 ? -12.856 -4.963 16.611 1.00 94.69 387 THR A O 1
ATOM 3139 N N . PHE A 1 388 ? -12.498 -4.627 14.425 1.00 93.62 388 PHE A N 1
ATOM 3140 C CA . PHE A 1 388 ? -13.415 -5.642 13.907 1.00 93.62 388 PHE A CA 1
ATOM 3141 C C . PHE A 1 388 ? -12.665 -6.818 13.251 1.00 93.62 388 PHE A C 1
ATOM 3143 O O . PHE A 1 388 ? -13.272 -7.632 12.549 1.00 93.62 388 PHE A O 1
ATOM 3150 N N . GLY A 1 389 ? -11.345 -6.890 13.453 1.00 89.62 389 GLY A N 1
ATOM 3151 C CA . GLY A 1 389 ? -10.435 -7.922 12.954 1.00 89.62 389 GLY A CA 1
ATOM 3152 C C . GLY A 1 389 ? -9.914 -8.855 14.049 1.00 89.62 389 GLY A C 1
ATOM 3153 O O . GLY A 1 389 ? -10.672 -9.368 14.868 1.00 89.62 389 GLY A O 1
ATOM 3154 N N . ASN A 1 390 ? -8.604 -9.106 14.057 1.00 83.31 390 ASN A N 1
ATOM 3155 C CA . ASN A 1 390 ? -7.974 -10.064 14.975 1.00 83.31 390 ASN A CA 1
ATOM 3156 C C . ASN A 1 390 ? -8.273 -9.762 16.459 1.00 83.31 390 ASN A C 1
ATOM 3158 O O . ASN A 1 390 ? -8.115 -8.636 16.919 1.00 83.31 390 ASN A O 1
ATOM 3162 N N . GLY A 1 391 ? -8.664 -10.795 17.215 1.00 83.81 391 GLY A N 1
ATOM 3163 C CA . GLY A 1 391 ? -9.015 -10.714 18.641 1.00 83.81 391 GLY A CA 1
ATOM 3164 C C . GLY A 1 391 ? -10.489 -10.386 18.918 1.00 83.81 391 GLY A C 1
ATOM 3165 O O . GLY A 1 391 ? -11.070 -10.954 19.840 1.00 83.81 391 GLY A O 1
ATOM 3166 N N . THR A 1 392 ? -11.112 -9.544 18.092 1.00 92.69 392 THR A N 1
ATOM 3167 C CA . THR A 1 392 ? -12.509 -9.083 18.232 1.00 92.69 392 THR A CA 1
ATOM 3168 C C . THR A 1 392 ? -13.273 -9.118 16.884 1.00 92.69 392 THR A C 1
ATOM 3170 O O . THR A 1 392 ? -13.912 -8.129 16.501 1.00 92.69 392 THR A O 1
ATOM 3173 N N . PRO A 1 393 ? -13.229 -10.242 16.130 1.00 91.88 393 PRO A N 1
ATOM 3174 C CA . PRO A 1 393 ? -13.672 -10.295 14.734 1.00 91.88 393 PRO A CA 1
ATOM 3175 C C . PRO A 1 393 ? -15.164 -9.999 14.575 1.00 91.88 393 PRO A C 1
ATOM 3177 O O . PRO A 1 393 ? -15.973 -10.389 15.417 1.00 91.88 393 PRO A O 1
ATOM 3180 N N . ALA A 1 394 ? -15.523 -9.316 13.487 1.00 92.25 394 ALA A N 1
ATOM 3181 C CA . ALA A 1 394 ? -16.913 -8.998 13.176 1.00 92.25 394 ALA A CA 1
ATOM 3182 C C . ALA A 1 394 ? -17.773 -10.258 12.987 1.00 92.25 394 ALA A C 1
ATOM 3184 O O . ALA A 1 394 ? -17.379 -11.192 12.283 1.00 92.25 394 ALA A O 1
ATOM 3185 N N . LYS A 1 395 ? -18.980 -10.240 13.558 1.00 89.88 395 LYS A N 1
ATOM 3186 C CA . LYS A 1 395 ? -20.027 -11.252 13.348 1.00 89.88 395 LYS A CA 1
ATOM 3187 C C . LYS A 1 395 ? -21.309 -10.620 12.809 1.00 89.88 395 LYS A C 1
ATOM 3189 O O . LYS A 1 395 ? -21.461 -9.401 12.807 1.00 89.88 395 LYS A O 1
ATOM 3194 N N . LEU A 1 396 ? -22.244 -11.458 12.359 1.00 86.12 396 LEU A N 1
ATOM 3195 C CA . LEU A 1 396 ? -23.553 -11.010 11.869 1.00 86.12 396 LEU A CA 1
ATOM 3196 C C . LEU A 1 396 ? -24.314 -10.200 12.938 1.00 86.12 396 LEU A C 1
ATOM 3198 O O . LEU A 1 396 ? -24.964 -9.209 12.621 1.00 86.12 396 LEU A O 1
ATOM 3202 N N . ASP A 1 397 ? -24.143 -10.554 14.211 1.00 85.25 397 ASP A N 1
ATOM 3203 C CA . ASP A 1 397 ? -24.756 -9.851 15.342 1.00 85.25 397 ASP A CA 1
ATOM 3204 C C . ASP A 1 397 ? -24.234 -8.410 15.481 1.00 85.25 397 ASP A C 1
ATOM 3206 O O . ASP A 1 397 ? -24.992 -7.513 15.841 1.00 85.25 397 ASP A O 1
ATOM 3210 N N . ASP A 1 398 ? -22.978 -8.130 15.103 1.00 88.31 398 ASP A N 1
ATOM 3211 C CA . ASP A 1 398 ? -22.442 -6.762 15.105 1.00 88.31 398 ASP A CA 1
ATOM 3212 C C . ASP A 1 398 ? -23.145 -5.861 14.067 1.00 88.31 398 ASP A C 1
ATOM 3214 O O . ASP A 1 398 ? -23.290 -4.655 14.289 1.00 88.31 398 ASP A O 1
ATOM 3218 N N . VAL A 1 399 ? -23.636 -6.437 12.958 1.00 85.62 399 VAL A N 1
ATOM 3219 C CA . VAL A 1 399 ? -24.458 -5.733 11.952 1.00 85.62 399 VAL A CA 1
ATOM 3220 C C . VAL A 1 399 ? -25.824 -5.356 12.536 1.00 85.62 399 VAL A C 1
ATOM 3222 O O . VAL A 1 399 ? -26.340 -4.278 12.237 1.00 85.62 399 VAL A O 1
ATOM 3225 N N . PHE A 1 400 ? -26.385 -6.189 13.418 1.00 83.12 400 PHE A N 1
ATOM 3226 C CA . PHE A 1 400 ? -27.617 -5.885 14.150 1.00 83.12 400 PHE A CA 1
ATOM 3227 C C . PHE A 1 400 ? -27.391 -4.884 15.300 1.00 83.12 400 PHE A C 1
ATOM 3229 O O . PHE A 1 400 ? -28.182 -3.954 15.472 1.00 83.12 400 PHE A O 1
ATOM 3236 N N . PHE A 1 401 ? -26.300 -5.027 16.061 1.00 86.81 401 PHE A N 1
ATOM 3237 C CA . PHE A 1 401 ? -25.966 -4.153 17.191 1.00 86.81 401 PHE A CA 1
ATOM 3238 C C . PHE A 1 401 ? -25.519 -2.742 16.770 1.00 86.81 401 PHE A C 1
ATOM 3240 O O . PHE A 1 401 ? -25.696 -1.796 17.542 1.00 86.81 401 PHE A O 1
ATOM 3247 N N . GLY A 1 402 ? -24.938 -2.566 15.576 1.00 88.75 402 GLY A N 1
ATOM 3248 C CA . GLY A 1 402 ? -24.549 -1.252 15.048 1.00 88.75 402 GLY A CA 1
ATOM 3249 C C . GLY A 1 402 ? -23.599 -0.509 15.993 1.00 88.75 402 GLY A C 1
ATOM 3250 O O . GLY A 1 402 ? -22.527 -1.015 16.316 1.00 88.75 402 GLY A O 1
ATOM 3251 N N . GLU A 1 403 ? -23.995 0.671 16.483 1.00 92.38 403 GLU A N 1
ATOM 3252 C CA . GLU A 1 403 ? -23.256 1.433 17.509 1.00 92.38 403 GLU A CA 1
ATOM 3253 C C . GLU A 1 403 ? -22.846 0.576 18.729 1.00 92.38 403 GLU A C 1
ATOM 3255 O O . GLU A 1 403 ? -21.720 0.697 19.222 1.00 92.38 403 GLU A O 1
ATOM 3260 N N . THR A 1 404 ? -23.719 -0.324 19.197 1.00 93.56 404 THR A N 1
ATOM 3261 C CA . THR A 1 404 ? -23.457 -1.149 20.388 1.00 93.56 404 THR A CA 1
ATOM 3262 C C . THR A 1 404 ? -22.301 -2.137 20.180 1.00 93.56 404 THR A C 1
ATOM 3264 O O . THR A 1 404 ? -21.584 -2.424 21.137 1.00 93.56 404 THR A O 1
ATOM 3267 N N . SER A 1 405 ? -22.013 -2.559 18.940 1.00 94.31 405 SER A N 1
ATOM 3268 C CA . SER A 1 405 ? -20.847 -3.412 18.631 1.00 94.31 405 SER A CA 1
ATOM 3269 C C . SER A 1 405 ? -19.500 -2.730 18.923 1.00 94.31 405 SER A C 1
ATOM 3271 O O . SER A 1 405 ? -18.531 -3.392 19.303 1.00 94.31 405 SER A O 1
ATOM 3273 N N . VAL A 1 406 ? -19.441 -1.399 18.786 1.00 96.25 406 VAL A N 1
ATOM 3274 C CA . VAL A 1 406 ? -18.271 -0.570 19.114 1.00 96.25 406 VAL A CA 1
ATOM 3275 C C . VAL A 1 406 ? -18.222 -0.313 20.618 1.00 96.25 406 VAL A C 1
ATOM 3277 O O . VAL A 1 406 ? -17.169 -0.448 21.237 1.00 96.25 406 VAL A O 1
ATOM 3280 N N . ALA A 1 407 ? -19.366 0.025 21.220 1.00 96.44 407 ALA A N 1
ATOM 3281 C CA . ALA A 1 407 ? -19.477 0.293 22.652 1.00 96.44 407 ALA A CA 1
ATOM 3282 C C . ALA A 1 407 ? -19.070 -0.922 23.511 1.00 96.44 407 ALA A C 1
ATOM 3284 O O . ALA A 1 407 ? -18.333 -0.767 24.485 1.00 96.44 407 ALA A O 1
ATOM 3285 N N . LEU A 1 408 ? -19.467 -2.136 23.110 1.00 95.81 408 LEU A N 1
ATOM 3286 C CA . LEU A 1 408 ? -19.032 -3.378 23.753 1.00 95.81 408 LEU A CA 1
ATOM 3287 C C . LEU A 1 408 ? -17.525 -3.612 23.609 1.00 95.81 408 LEU A C 1
ATOM 3289 O O . LEU A 1 408 ? -16.870 -3.942 24.596 1.00 95.81 408 LEU A O 1
ATOM 3293 N N . ARG A 1 409 ? -16.940 -3.375 22.429 1.00 96.19 409 ARG A N 1
ATOM 3294 C CA . ARG A 1 409 ? -15.483 -3.484 22.246 1.00 96.19 409 ARG A CA 1
ATOM 3295 C C . ARG A 1 409 ? -14.709 -2.473 23.101 1.00 96.19 409 ARG A C 1
ATOM 3297 O O . ARG A 1 409 ? -13.672 -2.833 23.642 1.00 96.19 409 ARG A O 1
ATOM 3304 N N . ILE A 1 410 ? -15.223 -1.255 23.305 1.00 97.12 410 ILE A N 1
ATOM 3305 C CA . ILE A 1 410 ? -14.605 -0.259 24.206 1.00 97.12 410 ILE A CA 1
ATOM 3306 C C . ILE A 1 410 ? -14.555 -0.781 25.648 1.00 97.12 410 ILE A C 1
ATOM 3308 O O . ILE A 1 410 ? -13.503 -0.711 26.286 1.00 97.12 410 ILE A O 1
ATOM 3312 N N . LEU A 1 411 ? -15.662 -1.341 26.150 1.00 96.69 411 LEU A N 1
ATOM 3313 C CA . LEU A 1 411 ? -15.695 -1.956 27.481 1.00 96.69 411 LEU A CA 1
ATOM 3314 C C . LEU A 1 411 ? -14.755 -3.168 27.566 1.00 96.69 411 LEU A C 1
ATOM 3316 O O . LEU A 1 411 ? -13.992 -3.290 28.523 1.00 96.69 411 LEU A O 1
ATOM 3320 N N . TYR A 1 412 ? -14.753 -4.031 26.551 1.00 95.94 412 TYR A N 1
ATOM 3321 C CA . TYR A 1 412 ? -13.877 -5.198 26.507 1.00 95.94 412 TYR A CA 1
ATOM 3322 C C . TYR A 1 412 ? -12.389 -4.814 26.536 1.00 95.94 412 TYR A C 1
ATOM 3324 O O . TYR A 1 412 ? -11.654 -5.304 27.393 1.00 95.94 412 TYR A O 1
ATOM 3332 N N . GLU A 1 413 ? -11.933 -3.906 25.667 1.00 94.81 413 GLU A N 1
ATOM 3333 C CA . GLU A 1 413 ? -10.519 -3.511 25.608 1.00 94.81 413 GLU A CA 1
ATOM 3334 C C . GLU A 1 413 ? -10.063 -2.751 26.865 1.00 94.81 413 GLU A C 1
ATOM 3336 O O . GLU A 1 413 ? -8.913 -2.902 27.298 1.00 94.81 413 GLU A O 1
ATOM 3341 N N . HIS A 1 414 ? -10.961 -2.006 27.519 1.00 94.06 414 HIS A N 1
ATOM 3342 C CA . HIS A 1 414 ? -10.654 -1.324 28.776 1.00 94.06 414 HIS A CA 1
ATOM 3343 C C . HIS A 1 414 ? -10.632 -2.256 30.000 1.00 94.06 414 HIS A C 1
ATOM 3345 O O . HIS A 1 414 ? -9.687 -2.206 30.790 1.00 94.06 414 HIS A O 1
ATOM 3351 N N . PHE A 1 415 ? -11.648 -3.104 30.182 1.00 94.12 415 PHE A N 1
ATOM 3352 C CA . PHE A 1 415 ? -11.808 -3.880 31.416 1.00 94.12 415 PHE A CA 1
ATOM 3353 C C . PHE A 1 415 ? -11.266 -5.310 31.316 1.00 94.12 415 PHE A C 1
ATOM 3355 O O . PHE A 1 415 ? -10.713 -5.805 32.294 1.00 94.12 415 PHE A O 1
ATOM 3362 N N . ILE A 1 416 ? -11.399 -5.987 30.170 1.00 94.50 416 ILE A N 1
ATOM 3363 C CA . ILE A 1 416 ? -11.367 -7.463 30.106 1.00 94.50 416 ILE A CA 1
ATOM 3364 C C . ILE A 1 416 ? -10.198 -8.003 29.270 1.00 94.50 416 ILE A C 1
ATOM 3366 O O . ILE A 1 416 ? -9.567 -8.978 29.670 1.00 94.50 416 ILE A O 1
ATOM 3370 N N . SER A 1 417 ? -9.882 -7.370 28.139 1.00 92.19 417 SER A N 1
ATOM 3371 C CA . SER A 1 417 ? -8.968 -7.879 27.105 1.00 92.19 417 SER A CA 1
ATOM 3372 C C . SER A 1 417 ? -7.592 -8.301 27.645 1.00 92.19 417 SER A C 1
ATOM 3374 O O . SER A 1 417 ? -6.979 -7.596 28.449 1.00 92.19 417 SER A O 1
ATOM 3376 N N . GLY A 1 418 ? -7.125 -9.487 27.244 1.00 85.69 418 GLY A N 1
ATOM 3377 C CA . GLY A 1 418 ? -5.946 -10.163 27.813 1.00 85.69 418 GLY A CA 1
ATOM 3378 C C . GLY A 1 418 ? -6.192 -10.896 29.143 1.00 85.69 418 GLY A C 1
ATOM 3379 O O . GLY A 1 418 ? -5.298 -11.583 29.633 1.00 85.69 418 GLY A O 1
ATOM 3380 N N . GLY A 1 419 ? -7.376 -10.747 29.744 1.00 86.44 419 GLY A N 1
ATOM 3381 C CA . GLY A 1 419 ? -7.804 -11.428 30.966 1.00 86.44 419 GLY A CA 1
ATOM 3382 C C . GLY A 1 419 ? -8.349 -12.843 30.730 1.00 86.44 419 GLY A C 1
ATOM 3383 O O . GLY A 1 419 ? -7.987 -13.525 29.777 1.00 86.44 419 GLY A O 1
ATOM 3384 N N . ALA A 1 420 ? -9.227 -13.299 31.629 1.00 83.56 420 ALA A N 1
ATOM 3385 C CA . ALA A 1 420 ? -9.756 -14.669 31.627 1.00 83.56 420 ALA A CA 1
ATOM 3386 C C . ALA A 1 420 ? -10.816 -14.951 30.542 1.00 83.56 420 ALA A C 1
ATOM 3388 O O . ALA A 1 420 ? -11.118 -16.114 30.266 1.00 83.56 420 ALA A O 1
ATOM 3389 N N . TYR A 1 421 ? -11.387 -13.906 29.938 1.00 88.00 421 TYR A N 1
ATOM 3390 C CA . TYR A 1 421 ? -12.465 -14.008 28.959 1.00 88.00 421 TYR A CA 1
ATOM 3391 C C . TYR A 1 421 ? -12.044 -13.386 27.630 1.00 88.00 421 TYR A C 1
ATOM 3393 O O . TYR A 1 421 ? -11.543 -12.265 27.591 1.00 88.00 421 TYR A O 1
ATOM 3401 N N . ASP A 1 422 ? -12.279 -14.122 26.548 1.00 90.75 422 ASP A N 1
ATOM 3402 C CA . ASP A 1 422 ? -12.281 -13.593 25.187 1.00 90.75 422 ASP A CA 1
ATOM 3403 C C . ASP A 1 422 ? -13.556 -12.774 24.906 1.00 90.75 422 ASP A C 1
ATOM 3405 O O . ASP A 1 422 ? -14.530 -12.802 25.666 1.00 90.75 422 ASP A O 1
ATOM 3409 N N . TYR A 1 423 ? -13.545 -12.035 23.795 1.00 92.44 423 TYR A N 1
ATOM 3410 C CA . TYR A 1 423 ? -14.648 -11.157 23.406 1.00 92.44 423 TYR A CA 1
ATOM 3411 C C . TYR A 1 423 ? -15.963 -11.908 23.158 1.00 92.44 423 TYR A C 1
ATOM 3413 O O . TYR A 1 423 ? -17.036 -11.392 23.454 1.00 92.44 423 TYR A O 1
ATOM 3421 N N . GLU A 1 424 ? -15.897 -13.144 22.663 1.00 89.50 424 GLU A N 1
ATOM 3422 C CA . GLU A 1 424 ? -17.081 -13.963 22.400 1.00 89.50 424 GLU A CA 1
ATOM 3423 C C . GLU A 1 424 ? -17.781 -14.376 23.700 1.00 89.50 424 GLU A C 1
ATOM 3425 O O . GLU A 1 424 ? -18.992 -14.185 23.834 1.00 89.50 424 GLU A O 1
ATOM 3430 N N . LYS A 1 425 ? -17.024 -14.831 24.707 1.00 89.06 425 LYS A N 1
ATOM 3431 C CA . LYS A 1 425 ? -17.557 -15.057 26.060 1.00 89.06 425 LYS A CA 1
ATOM 3432 C C . LYS A 1 425 ? -18.119 -13.780 26.670 1.00 89.06 425 LYS A C 1
ATOM 3434 O O . LYS A 1 425 ? -19.186 -13.836 27.272 1.00 89.06 425 LYS A O 1
ATOM 3439 N N . PHE A 1 426 ? -17.451 -12.641 26.490 1.00 91.94 426 PHE A N 1
ATOM 3440 C CA . PHE A 1 426 ? -17.959 -11.361 26.980 1.00 91.94 426 PHE A CA 1
ATOM 3441 C C . PHE A 1 426 ? -19.316 -10.989 26.353 1.00 91.94 426 PHE A C 1
ATOM 3443 O O . PHE A 1 426 ? -20.256 -10.703 27.090 1.00 91.94 426 PHE A O 1
ATOM 3450 N N . VAL A 1 427 ? -19.466 -11.075 25.027 1.00 90.25 427 VAL A N 1
ATOM 3451 C CA . VAL A 1 427 ? -20.747 -10.790 24.349 1.00 90.25 427 VAL A CA 1
ATOM 3452 C C . VAL A 1 427 ? -21.849 -11.763 24.794 1.00 90.25 427 VAL A C 1
ATOM 3454 O O . VAL A 1 427 ? -22.963 -11.321 25.083 1.00 90.25 427 VAL A O 1
ATOM 3457 N N . MET A 1 428 ? -21.544 -13.058 24.956 1.00 86.81 428 MET A N 1
ATOM 3458 C CA . MET A 1 428 ? -22.497 -14.027 25.525 1.00 86.81 428 MET A CA 1
ATOM 3459 C C . MET A 1 428 ? -22.917 -13.671 26.963 1.00 86.81 428 MET A C 1
ATOM 3461 O O . MET A 1 428 ? -24.079 -13.850 27.326 1.00 86.81 428 MET A O 1
ATOM 3465 N N . MET A 1 429 ? -22.010 -13.120 27.777 1.00 86.75 429 MET A N 1
ATOM 3466 C CA . MET A 1 429 ? -22.339 -12.624 29.119 1.00 86.75 429 MET A CA 1
ATOM 3467 C C . MET A 1 429 ? -23.198 -11.349 29.094 1.00 86.75 429 MET A C 1
ATOM 3469 O O . MET A 1 429 ? -23.986 -11.146 30.018 1.00 86.75 429 MET A O 1
ATOM 3473 N N . CYS A 1 430 ? -23.092 -10.507 28.060 1.00 86.25 430 CYS A N 1
ATOM 3474 C CA . CYS A 1 430 ? -23.932 -9.313 27.905 1.00 86.25 430 CYS A CA 1
ATOM 3475 C C . CYS A 1 430 ? -25.393 -9.638 27.550 1.00 86.25 430 CYS A C 1
ATOM 3477 O O . CYS A 1 430 ? -26.298 -8.932 28.004 1.00 86.25 430 CYS A O 1
ATOM 3479 N N . GLY A 1 431 ? -25.610 -10.699 26.765 1.00 79.50 431 GLY A N 1
ATOM 3480 C CA . GLY A 1 431 ? -26.927 -11.170 26.330 1.00 79.50 431 GLY A CA 1
ATOM 3481 C C . GLY A 1 431 ? -27.578 -10.328 25.222 1.00 79.50 431 GLY A C 1
ATOM 3482 O O . GLY A 1 431 ? -27.247 -9.164 25.002 1.00 79.50 431 GLY A O 1
ATOM 3483 N N . GLU A 1 432 ? -28.557 -10.921 24.534 1.00 71.44 432 GLU A N 1
ATOM 3484 C CA . GLU A 1 432 ? -29.199 -10.388 23.314 1.00 71.44 432 GLU A CA 1
ATOM 3485 C C . GLU A 1 432 ? -29.837 -8.996 23.476 1.00 71.44 432 GLU A C 1
ATOM 3487 O O . GLU A 1 432 ? -29.923 -8.220 22.525 1.00 71.44 432 GLU A O 1
ATOM 3492 N N . ASN A 1 433 ? -30.285 -8.661 24.690 1.00 72.06 433 ASN A N 1
ATOM 3493 C CA . ASN A 1 433 ? -30.925 -7.380 25.001 1.00 72.06 433 ASN A CA 1
ATOM 3494 C C . ASN A 1 433 ? -29.938 -6.267 25.405 1.00 72.06 433 ASN A C 1
ATOM 3496 O O . ASN A 1 433 ? -30.376 -5.165 25.747 1.00 72.06 433 ASN A O 1
ATOM 3500 N N . CYS A 1 434 ? -28.625 -6.519 25.356 1.00 83.38 434 CYS A N 1
ATOM 3501 C CA . CYS A 1 434 ? -27.604 -5.502 25.588 1.00 83.38 434 CYS A CA 1
ATOM 3502 C C . CYS A 1 434 ? -27.750 -4.331 24.602 1.00 83.38 434 CYS A C 1
ATOM 3504 O O . CYS A 1 434 ? -27.681 -4.503 23.384 1.00 83.38 434 CYS A O 1
ATOM 3506 N N . LYS A 1 435 ? -27.938 -3.117 25.134 1.00 88.38 435 LYS A N 1
ATOM 3507 C CA . LYS A 1 435 ? -28.019 -1.875 24.353 1.00 88.38 435 LYS A CA 1
ATOM 3508 C C . LYS A 1 435 ? -27.262 -0.768 25.067 1.00 88.38 435 LYS A C 1
ATOM 3510 O O . LYS A 1 435 ? -27.749 -0.208 26.042 1.00 88.38 435 LYS A O 1
ATOM 3515 N N . ILE A 1 436 ? -26.080 -0.444 24.555 1.00 92.94 436 ILE A N 1
ATOM 3516 C CA . ILE A 1 436 ? -25.211 0.615 25.074 1.00 92.94 436 ILE A CA 1
ATOM 3517 C C . ILE A 1 436 ? -24.663 1.469 23.923 1.00 92.94 436 ILE A C 1
ATOM 3519 O O . ILE A 1 436 ? -24.331 0.960 22.853 1.00 92.94 436 ILE A O 1
ATOM 3523 N N . LYS A 1 437 ? -24.584 2.783 24.147 1.00 93.88 437 LYS A N 1
ATOM 3524 C CA . LYS A 1 437 ? -24.022 3.769 23.210 1.00 93.88 437 LYS A CA 1
ATOM 3525 C C . LYS A 1 437 ? -22.520 3.936 23.408 1.00 93.88 437 LYS A C 1
ATOM 3527 O O . LYS A 1 437 ? -22.034 3.776 24.527 1.00 93.88 437 LYS A O 1
ATOM 3532 N N . ILE A 1 438 ? -21.800 4.366 22.371 1.00 95.38 438 ILE A N 1
ATOM 3533 C CA . ILE A 1 438 ? -20.357 4.645 22.462 1.00 95.38 438 ILE A CA 1
ATOM 3534 C C . ILE A 1 438 ? -20.090 5.703 23.541 1.00 95.38 438 ILE A C 1
ATOM 3536 O O . ILE A 1 438 ? -19.172 5.539 24.338 1.00 95.38 438 ILE A O 1
ATOM 3540 N N . SER A 1 439 ? -20.929 6.743 23.635 1.00 92.56 439 SER A N 1
ATOM 3541 C CA . SER A 1 439 ? -20.800 7.767 24.682 1.00 92.56 439 SER A CA 1
ATOM 3542 C C . SER A 1 439 ? -20.913 7.186 26.098 1.00 92.56 439 SER A C 1
ATOM 3544 O O . SER A 1 439 ? -20.130 7.557 26.963 1.00 92.56 439 SER A O 1
ATOM 3546 N N . GLY A 1 440 ? -21.835 6.241 26.321 1.00 93.44 440 GLY A N 1
ATOM 3547 C CA . GLY A 1 440 ? -22.016 5.580 27.618 1.00 93.44 440 GLY A CA 1
ATOM 3548 C C . GLY A 1 440 ? -20.879 4.612 27.954 1.00 93.44 440 GLY A C 1
ATOM 3549 O O . GLY A 1 440 ? -20.440 4.559 29.097 1.00 93.44 440 GLY A O 1
ATOM 3550 N N . ALA A 1 441 ? -20.337 3.899 26.961 1.00 95.81 441 ALA A N 1
ATOM 3551 C CA . ALA A 1 441 ? -19.142 3.075 27.157 1.00 95.81 441 ALA A CA 1
ATOM 3552 C C . ALA A 1 441 ? -17.919 3.925 27.540 1.00 95.81 441 ALA A C 1
ATOM 3554 O O . ALA A 1 441 ? -17.173 3.554 28.443 1.00 95.81 441 ALA A O 1
ATOM 3555 N N . LEU A 1 442 ? -17.745 5.093 26.910 1.00 94.06 442 LEU A N 1
ATOM 3556 C CA . LEU A 1 442 ? -16.696 6.044 27.284 1.00 94.06 442 LEU A CA 1
ATOM 3557 C C . LEU A 1 442 ? -16.927 6.648 28.681 1.00 94.06 442 LEU A C 1
ATOM 3559 O O . LEU A 1 442 ? -15.965 6.800 29.423 1.00 94.06 442 LEU A O 1
ATOM 3563 N N . GLU A 1 443 ? -18.170 6.931 29.078 1.00 91.88 443 GLU A N 1
ATOM 3564 C CA . GLU A 1 443 ? -18.515 7.405 30.431 1.00 91.88 443 GLU A CA 1
ATOM 3565 C C . GLU A 1 443 ? -18.159 6.374 31.521 1.00 91.88 443 GLU A C 1
ATOM 3567 O O . GLU A 1 443 ? -17.560 6.722 32.539 1.00 91.88 443 GLU A O 1
ATOM 3572 N N . ILE A 1 444 ? -18.437 5.088 31.274 1.00 94.19 444 ILE A N 1
ATOM 3573 C CA . ILE A 1 444 ? -1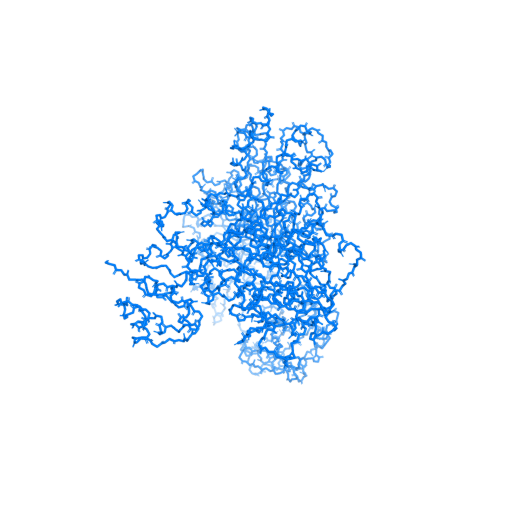8.045 3.973 32.155 1.00 94.19 444 ILE A CA 1
ATOM 3574 C C . ILE A 1 444 ? -16.515 3.863 32.265 1.00 94.19 444 ILE A C 1
ATOM 3576 O O . ILE A 1 444 ? -15.997 3.639 33.356 1.00 94.19 444 ILE A O 1
ATOM 3580 N N . VAL A 1 445 ? -15.791 4.042 31.155 1.00 93.88 445 VAL A N 1
ATOM 3581 C CA . VAL A 1 445 ? -14.318 4.035 31.126 1.00 93.88 445 VAL A CA 1
ATOM 3582 C C . VAL A 1 445 ? -13.728 5.223 31.891 1.00 93.88 445 VAL A C 1
ATOM 3584 O O . VAL A 1 445 ? -12.816 5.048 32.693 1.00 93.88 445 VAL A O 1
ATOM 3587 N N . LEU A 1 446 ? -14.267 6.427 31.703 1.00 91.00 446 LEU A N 1
ATOM 3588 C CA . LEU A 1 446 ? -13.836 7.632 32.421 1.00 91.00 446 LEU A CA 1
ATOM 3589 C C . LEU A 1 446 ? -13.991 7.494 33.939 1.00 91.00 446 LEU A C 1
ATOM 3591 O O . LEU A 1 446 ? -13.139 7.965 34.688 1.00 91.00 446 LEU A O 1
ATOM 3595 N N . LYS A 1 447 ? -15.052 6.809 34.381 1.00 91.25 447 LYS A N 1
ATOM 3596 C CA . LYS A 1 447 ? -15.311 6.509 35.792 1.00 91.25 447 LYS A CA 1
ATOM 3597 C C . LYS A 1 447 ? -14.292 5.534 36.409 1.00 91.25 447 LYS A C 1
ATOM 3599 O O . LYS A 1 447 ? -14.135 5.542 37.624 1.00 91.25 447 LYS A O 1
ATOM 3604 N N . ASP A 1 448 ? -13.604 4.722 35.602 1.00 92.00 448 ASP A N 1
ATOM 3605 C CA . ASP A 1 448 ? -12.573 3.780 36.070 1.00 92.00 448 ASP A CA 1
ATOM 3606 C C . ASP A 1 448 ? -11.182 4.411 36.215 1.00 92.00 448 ASP A C 1
ATOM 3608 O O . ASP A 1 448 ? -10.432 4.074 37.128 1.00 92.00 448 ASP A O 1
ATOM 3612 N N . VAL A 1 449 ? -10.837 5.327 35.304 1.00 86.94 449 VAL A N 1
ATOM 3613 C CA . VAL A 1 449 ? -9.470 5.858 35.140 1.00 86.94 449 VAL A CA 1
ATOM 3614 C C . VAL A 1 449 ? -9.037 6.788 36.292 1.00 86.94 449 VAL A C 1
ATOM 3616 O O . VAL A 1 449 ? -7.853 7.103 36.398 1.00 86.94 449 VAL A O 1
ATOM 3619 N N . ASP A 1 450 ? -9.968 7.213 37.157 1.00 69.56 450 ASP A N 1
ATOM 3620 C CA . ASP A 1 450 ? -9.741 8.002 38.390 1.00 69.56 450 ASP A CA 1
ATOM 3621 C C . ASP A 1 450 ? -8.800 9.216 38.200 1.00 69.56 450 ASP A C 1
ATOM 3623 O O . ASP A 1 450 ? -7.995 9.583 39.054 1.00 69.56 450 ASP A O 1
ATOM 3627 N N . THR A 1 451 ? -8.873 9.826 37.013 1.00 73.25 451 THR A N 1
ATOM 3628 C CA . THR A 1 451 ? -8.011 10.923 36.553 1.00 73.25 451 THR A CA 1
ATOM 3629 C C . THR A 1 451 ? -8.868 11.964 35.833 1.00 73.25 451 THR A C 1
ATOM 3631 O O . THR A 1 451 ? -9.833 11.616 35.153 1.00 73.25 451 THR A O 1
ATOM 3634 N N . ASP A 1 452 ? -8.499 13.244 35.933 1.00 84.75 452 ASP A N 1
ATOM 3635 C CA . ASP A 1 452 ? -9.126 14.358 35.204 1.00 84.75 452 ASP A CA 1
ATOM 3636 C C . ASP A 1 452 ? -8.768 14.301 33.701 1.00 84.75 452 ASP A C 1
ATOM 3638 O O . ASP A 1 452 ? -7.892 15.014 33.209 1.00 84.75 452 ASP A O 1
ATOM 3642 N N . ILE A 1 453 ? -9.405 13.369 32.986 1.00 90.25 453 ILE A N 1
ATOM 3643 C CA . ILE A 1 453 ? -9.260 13.154 31.544 1.00 90.25 453 ILE A CA 1
ATOM 3644 C C . ILE A 1 453 ? -10.138 14.150 30.787 1.00 90.25 453 ILE A C 1
ATOM 3646 O O . ILE A 1 453 ? -11.361 14.167 30.935 1.00 90.25 453 ILE A O 1
ATOM 3650 N N . ASN A 1 454 ? -9.522 14.941 29.907 1.00 90.31 454 ASN A N 1
ATOM 3651 C CA . ASN A 1 454 ? -10.232 15.919 29.077 1.00 90.31 454 ASN A CA 1
ATOM 3652 C C . ASN A 1 454 ? -10.090 15.649 27.566 1.00 90.31 454 ASN A C 1
ATOM 3654 O O . ASN A 1 454 ? -10.791 16.282 26.777 1.00 90.31 454 ASN A O 1
ATOM 3658 N N . ILE A 1 455 ? -9.243 14.697 27.144 1.00 92.81 455 ILE A N 1
ATOM 3659 C CA . ILE A 1 455 ? -9.161 14.215 25.751 1.00 92.81 455 ILE A CA 1
ATOM 3660 C C . ILE A 1 455 ? -9.358 12.698 25.704 1.00 92.81 455 ILE A C 1
ATOM 3662 O O . ILE A 1 455 ? -8.733 11.963 26.468 1.00 92.81 455 ILE A O 1
ATOM 3666 N N . ILE A 1 456 ? -10.171 12.229 24.752 1.00 94.19 456 ILE A N 1
ATOM 3667 C CA . ILE A 1 456 ? -10.277 10.807 24.393 1.00 94.19 456 ILE A CA 1
ATOM 3668 C C . ILE A 1 456 ? -9.915 10.620 22.922 1.00 94.19 456 ILE A C 1
ATOM 3670 O O . ILE A 1 456 ? -10.609 11.130 22.039 1.00 94.19 456 ILE A O 1
ATOM 3674 N N . ILE A 1 457 ? -8.881 9.820 22.666 1.00 95.56 457 ILE A N 1
ATOM 3675 C CA . ILE A 1 457 ? -8.607 9.243 21.348 1.00 95.56 457 ILE A CA 1
ATOM 3676 C C . ILE A 1 457 ? -9.352 7.902 21.244 1.00 95.56 457 ILE A C 1
ATOM 3678 O O . ILE A 1 457 ? -9.229 7.058 22.133 1.00 95.56 457 ILE A O 1
ATOM 3682 N N . LEU A 1 458 ? -10.136 7.706 20.181 1.00 96.88 458 LEU A N 1
ATOM 3683 C CA . LEU A 1 458 ? -10.886 6.464 19.935 1.00 96.88 458 LEU A CA 1
ATOM 3684 C C . LEU A 1 458 ? -10.565 5.922 18.537 1.00 96.88 458 LEU A C 1
ATOM 3686 O O . LEU A 1 458 ? -11.172 6.343 17.554 1.00 96.88 458 LEU A O 1
ATOM 3690 N N . GLY A 1 459 ? -9.617 4.993 18.430 1.00 96.44 459 GLY A N 1
ATOM 3691 C CA . GLY A 1 459 ? -9.360 4.290 17.172 1.00 96.44 459 GLY A CA 1
ATOM 3692 C C . GLY A 1 459 ? -10.376 3.173 16.946 1.00 96.44 459 GLY A C 1
ATOM 3693 O O . GLY A 1 459 ? -10.618 2.372 17.847 1.00 96.44 459 GLY A O 1
ATOM 3694 N N . ILE A 1 460 ? -10.963 3.104 15.750 1.00 95.06 460 ILE A N 1
ATOM 3695 C CA . ILE A 1 460 ? -11.894 2.039 15.350 1.00 95.06 460 ILE A CA 1
ATOM 3696 C C . ILE A 1 460 ? -11.381 1.420 14.046 1.00 95.06 460 ILE A C 1
ATOM 3698 O O . ILE A 1 460 ? -11.514 2.028 12.983 1.00 95.06 460 ILE A O 1
ATOM 3702 N N . ASP A 1 461 ? -10.769 0.239 14.133 1.00 94.06 461 ASP A N 1
ATOM 3703 C CA . ASP A 1 461 ? -10.092 -0.433 13.017 1.00 94.06 461 ASP A CA 1
ATOM 3704 C C . ASP A 1 461 ? -10.915 -1.560 12.371 1.00 94.06 461 ASP A C 1
ATOM 3706 O O . ASP A 1 461 ? -11.864 -2.095 12.947 1.00 94.06 461 ASP A O 1
ATOM 3710 N N . GLU A 1 462 ? -10.528 -1.917 11.148 1.00 90.25 462 GLU A N 1
ATOM 3711 C CA . GLU A 1 462 ? -11.130 -2.957 10.307 1.00 90.25 462 GLU A CA 1
ATOM 3712 C C . GLU A 1 462 ? -12.652 -2.843 10.068 1.00 90.25 462 GLU A C 1
ATOM 3714 O O . GLU A 1 462 ? -13.338 -3.842 9.842 1.00 90.25 462 GLU A O 1
ATOM 3719 N N . LEU A 1 463 ? -13.197 -1.622 10.001 1.00 88.00 463 LEU A N 1
ATOM 3720 C CA . LEU A 1 463 ? -14.624 -1.382 9.698 1.00 88.00 463 LEU A CA 1
ATOM 3721 C C . LEU A 1 463 ? -15.094 -1.963 8.344 1.00 88.00 463 LEU A C 1
ATOM 3723 O O . LEU A 1 463 ? -16.293 -2.149 8.128 1.00 88.00 463 LEU A O 1
ATOM 3727 N N . ASN A 1 464 ? -14.160 -2.326 7.457 1.00 84.50 464 ASN A N 1
ATOM 3728 C CA . ASN A 1 464 ? -14.399 -3.192 6.295 1.00 84.50 464 ASN A CA 1
ATOM 3729 C C . ASN A 1 464 ? -15.139 -4.496 6.631 1.00 84.50 464 ASN A C 1
ATOM 3731 O O . ASN A 1 464 ? -15.941 -4.947 5.819 1.00 84.50 464 ASN A O 1
ATOM 3735 N N . ASN A 1 465 ? -14.900 -5.101 7.795 1.00 87.88 465 ASN A N 1
ATOM 3736 C CA . ASN A 1 465 ? -15.473 -6.409 8.115 1.00 87.88 465 ASN A CA 1
ATOM 3737 C C . ASN A 1 465 ? -16.987 -6.313 8.373 1.00 87.88 465 ASN A C 1
ATOM 3739 O O . ASN A 1 465 ? -17.730 -7.178 7.919 1.00 87.88 465 ASN A O 1
ATOM 3743 N N . LEU A 1 466 ? -17.468 -5.209 8.965 1.00 86.25 466 LEU A N 1
ATOM 3744 C CA . LEU A 1 466 ? -18.907 -4.920 9.062 1.00 86.25 466 LEU A CA 1
ATOM 3745 C C . LEU A 1 466 ? -19.550 -4.665 7.694 1.00 86.25 466 LEU A C 1
ATOM 3747 O O . LEU A 1 466 ? -20.684 -5.078 7.469 1.00 86.25 466 LEU A O 1
ATOM 3751 N N . HIS A 1 467 ? -18.842 -4.002 6.774 1.00 81.06 467 HIS A N 1
ATOM 3752 C CA . HIS A 1 467 ? -19.349 -3.784 5.416 1.00 81.06 467 HIS A CA 1
ATOM 3753 C C . HIS A 1 467 ? -19.532 -5.104 4.660 1.00 81.06 467 HIS A C 1
ATOM 3755 O O . HIS A 1 467 ? -20.547 -5.304 4.003 1.00 81.06 467 HIS A O 1
ATOM 3761 N N . SER A 1 468 ? -18.561 -6.013 4.773 1.00 81.75 468 SER A N 1
ATOM 3762 C CA . SER A 1 468 ? -18.581 -7.324 4.111 1.00 81.75 468 SER A CA 1
ATOM 3763 C C . SER A 1 468 ? -19.675 -8.267 4.628 1.00 81.75 468 SER A C 1
ATOM 3765 O O . SER A 1 468 ? -20.000 -9.234 3.947 1.00 81.75 468 SER A O 1
ATOM 3767 N N . LEU A 1 469 ? -20.234 -7.995 5.812 1.00 84.75 469 LEU A N 1
ATOM 3768 C CA . LEU A 1 469 ? -21.345 -8.742 6.419 1.00 84.75 469 LEU A CA 1
ATOM 3769 C C . LEU A 1 469 ? -22.713 -8.058 6.229 1.00 84.75 469 LEU A C 1
ATOM 3771 O O . LEU A 1 469 ? -23.739 -8.631 6.592 1.00 84.75 469 LEU A O 1
ATOM 3775 N N . TYR A 1 470 ? -22.749 -6.835 5.690 1.00 82.06 470 TYR A N 1
ATOM 3776 C CA . TYR A 1 470 ? -23.980 -6.069 5.515 1.00 82.06 470 TYR A CA 1
ATOM 3777 C C . TYR A 1 470 ? -24.677 -6.408 4.191 1.00 82.06 470 TYR A C 1
ATOM 3779 O O . TYR A 1 470 ? -24.298 -5.930 3.120 1.00 82.06 470 TYR A O 1
ATOM 3787 N N . ASP A 1 471 ? -25.751 -7.188 4.291 1.00 79.69 471 ASP A N 1
ATOM 3788 C CA . ASP A 1 471 ? -26.703 -7.426 3.207 1.00 79.69 471 ASP A CA 1
ATOM 3789 C C . ASP A 1 471 ? -27.880 -6.432 3.289 1.00 79.69 471 ASP A C 1
ATOM 3791 O O . ASP A 1 471 ? -28.498 -6.269 4.344 1.00 79.69 471 ASP A O 1
ATOM 3795 N N . ARG A 1 472 ? -28.210 -5.772 2.171 1.00 75.00 472 ARG A N 1
ATOM 3796 C CA . ARG A 1 472 ? -29.322 -4.807 2.079 1.00 75.00 472 ARG A CA 1
ATOM 3797 C C . ARG A 1 472 ? -30.706 -5.456 2.124 1.00 75.00 472 ARG A C 1
ATOM 3799 O O . ARG A 1 472 ? -31.652 -4.786 2.539 1.00 75.00 472 ARG A O 1
ATOM 3806 N N . ASP A 1 473 ? -30.824 -6.717 1.719 1.00 77.69 473 ASP A N 1
ATOM 3807 C CA . ASP A 1 473 ? -32.104 -7.428 1.686 1.00 77.69 473 ASP A CA 1
ATOM 3808 C C . ASP A 1 473 ? -32.445 -8.017 3.067 1.00 77.69 473 ASP A C 1
ATOM 3810 O O . ASP A 1 473 ? -33.618 -8.094 3.441 1.00 77.69 473 ASP A O 1
ATOM 3814 N N . LEU A 1 474 ? -31.423 -8.339 3.874 1.00 75.25 474 LEU A N 1
ATOM 3815 C CA . LEU A 1 474 ? -31.574 -8.740 5.279 1.00 75.25 474 LEU A CA 1
ATOM 3816 C C . LEU A 1 474 ? -31.680 -7.533 6.230 1.00 75.25 474 LEU A C 1
ATOM 3818 O O . LEU A 1 474 ? -32.508 -7.533 7.146 1.00 75.25 474 LEU A O 1
ATOM 3822 N N . PHE A 1 475 ? -30.870 -6.486 6.028 1.00 72.12 475 PHE A N 1
ATOM 3823 C CA . PHE A 1 475 ? -30.738 -5.367 6.966 1.00 72.12 475 PHE A CA 1
ATOM 3824 C C . PHE A 1 475 ? -31.197 -4.034 6.361 1.00 72.12 475 PHE A C 1
ATOM 3826 O O . PHE A 1 475 ? -30.519 -3.410 5.551 1.00 72.12 475 PHE A O 1
ATOM 3833 N N . LYS A 1 476 ? -32.327 -3.517 6.862 1.00 68.12 476 LYS A N 1
ATOM 3834 C CA . LYS A 1 476 ? -32.918 -2.235 6.418 1.00 68.12 476 LYS A CA 1
ATOM 3835 C C . LYS A 1 476 ? -32.065 -0.991 6.717 1.00 68.12 476 LYS A C 1
ATOM 3837 O O . LYS A 1 476 ? -32.341 0.071 6.169 1.00 68.12 476 LYS A O 1
ATOM 3842 N N . ASN A 1 477 ? -31.079 -1.100 7.610 1.00 68.38 477 ASN A N 1
ATOM 3843 C CA . ASN A 1 477 ? -30.203 -0.009 8.036 1.00 68.38 477 ASN A CA 1
ATOM 3844 C C . ASN A 1 477 ? -28.740 -0.459 7.959 1.00 68.38 477 ASN A C 1
ATOM 3846 O O . ASN A 1 477 ? -28.383 -1.483 8.534 1.00 68.38 477 ASN A O 1
ATOM 3850 N N . ASN A 1 478 ? -27.882 0.343 7.327 1.00 77.62 478 ASN A N 1
ATOM 3851 C CA . ASN A 1 478 ? -26.442 0.093 7.288 1.00 77.62 478 ASN A CA 1
ATOM 3852 C C . ASN A 1 478 ? -25.809 0.320 8.684 1.00 77.62 478 ASN A C 1
ATOM 3854 O O . ASN A 1 478 ? -25.909 1.440 9.204 1.00 77.62 478 ASN A O 1
ATOM 3858 N N . PRO A 1 479 ? -25.122 -0.673 9.291 1.00 79.50 479 PRO A N 1
ATOM 3859 C CA . PRO A 1 479 ? -24.543 -0.540 10.631 1.00 79.50 479 PRO A CA 1
ATOM 3860 C C . PRO A 1 479 ? -23.486 0.566 10.694 1.00 79.50 479 PRO A C 1
ATOM 3862 O O . PRO A 1 479 ? -23.457 1.340 11.655 1.00 79.50 479 PRO A O 1
ATOM 3865 N N . LEU A 1 480 ? -22.675 0.717 9.640 1.00 81.81 480 LEU A N 1
ATOM 3866 C CA . LEU A 1 480 ? -21.633 1.740 9.558 1.00 81.81 480 LEU A CA 1
ATOM 3867 C C . LEU A 1 480 ? -22.227 3.146 9.568 1.00 81.81 480 LEU A C 1
ATOM 3869 O O . LEU A 1 480 ? -21.639 4.045 10.160 1.00 81.81 480 LEU A O 1
ATOM 3873 N N . ARG A 1 481 ? -23.422 3.337 8.998 1.00 84.19 481 ARG A N 1
ATOM 3874 C CA . ARG A 1 481 ? -24.132 4.620 9.073 1.00 84.19 481 ARG A CA 1
ATOM 3875 C C . ARG A 1 481 ? -24.539 4.955 10.513 1.00 84.19 481 ARG A C 1
ATOM 3877 O O . ARG A 1 481 ? -24.429 6.115 10.903 1.00 84.19 481 ARG A O 1
ATOM 3884 N N . SER A 1 482 ? -24.933 3.966 11.323 1.00 86.62 482 SER A N 1
ATOM 3885 C CA . SER A 1 482 ? -25.206 4.182 12.755 1.00 86.62 482 SER A CA 1
ATOM 3886 C C . SER A 1 482 ? -23.933 4.553 13.529 1.00 86.62 482 SER A C 1
ATOM 3888 O O . SER A 1 482 ? -23.925 5.552 14.248 1.00 86.62 482 SER A O 1
ATOM 3890 N N . ILE A 1 483 ? -22.829 3.836 13.282 1.00 90.31 483 ILE A N 1
ATOM 3891 C CA . ILE A 1 483 ? -21.518 4.088 13.898 1.00 90.31 483 ILE A CA 1
ATOM 3892 C C . ILE A 1 483 ? -20.996 5.481 13.515 1.00 90.31 483 ILE A C 1
ATOM 3894 O O . ILE A 1 483 ? -20.587 6.238 14.389 1.00 90.31 483 ILE A O 1
ATOM 3898 N N . ILE A 1 484 ? -21.078 5.870 12.238 1.00 89.44 484 ILE A N 1
ATOM 3899 C CA . ILE A 1 484 ? -20.666 7.197 11.752 1.00 89.44 484 ILE A CA 1
ATOM 3900 C C . ILE A 1 484 ? -21.526 8.310 12.368 1.00 89.44 484 ILE A C 1
ATOM 3902 O O . ILE A 1 484 ? -20.982 9.346 12.746 1.00 89.44 484 ILE A O 1
ATOM 3906 N N . HIS A 1 485 ? -22.842 8.118 12.524 1.00 89.75 485 HIS A N 1
ATOM 3907 C CA . HIS A 1 485 ? -23.685 9.109 13.200 1.00 89.75 485 HIS A CA 1
ATOM 3908 C C . HIS A 1 485 ? -23.364 9.244 14.697 1.00 89.75 485 HIS A C 1
ATOM 3910 O O . HIS A 1 485 ? -23.374 10.370 15.199 1.00 89.75 485 HIS A O 1
ATOM 3916 N N . ALA A 1 486 ? -23.046 8.146 15.389 1.00 91.44 486 ALA A N 1
ATOM 3917 C CA . ALA A 1 486 ? -22.626 8.163 16.791 1.00 91.44 486 ALA A CA 1
ATOM 3918 C C . ALA A 1 486 ? -21.251 8.832 16.971 1.00 91.44 486 ALA A C 1
ATOM 3920 O O . ALA A 1 486 ? -21.109 9.759 17.765 1.00 91.44 486 ALA A O 1
ATOM 3921 N N . VAL A 1 487 ? -20.265 8.433 16.163 1.00 92.12 487 VAL A N 1
ATOM 3922 C CA . VAL A 1 487 ? -18.901 8.988 16.130 1.00 92.12 487 VAL A CA 1
ATOM 3923 C C . VAL A 1 487 ? -18.899 10.477 15.774 1.00 92.12 487 VAL A C 1
ATOM 3925 O O . VAL A 1 487 ? -18.274 11.280 16.465 1.00 92.12 487 VAL A O 1
ATOM 3928 N N . GLY A 1 488 ? -19.648 10.871 14.742 1.00 89.69 488 GLY A N 1
ATOM 3929 C CA . GLY A 1 488 ? -19.867 12.277 14.408 1.00 89.69 488 GLY A CA 1
ATOM 3930 C C . GLY A 1 488 ? -20.630 13.032 15.504 1.00 89.69 488 GLY A C 1
ATOM 3931 O O . GLY A 1 488 ? -20.409 14.223 15.697 1.00 89.69 488 GLY A O 1
ATOM 3932 N N . GLY A 1 489 ? -21.478 12.338 16.269 1.00 89.69 489 GLY A N 1
ATOM 3933 C CA . GLY A 1 489 ? -22.116 12.871 17.469 1.00 89.69 489 GLY A CA 1
ATOM 3934 C C . GLY A 1 489 ? -21.094 13.260 18.538 1.00 89.69 489 GLY A C 1
ATOM 3935 O O . GLY A 1 489 ? -21.106 14.406 18.978 1.00 89.69 489 GLY A O 1
ATOM 3936 N N . LEU A 1 490 ? -20.170 12.353 18.894 1.00 89.31 490 LEU A N 1
ATOM 3937 C CA . LEU A 1 490 ? -19.084 12.614 19.860 1.00 89.31 490 LEU A CA 1
ATOM 3938 C C . LEU A 1 490 ? -18.263 13.855 19.488 1.00 89.31 490 LEU A C 1
ATOM 3940 O O . LEU A 1 490 ? -17.953 14.676 20.348 1.00 89.31 490 LEU A O 1
ATOM 3944 N N . ASN A 1 491 ? -17.964 14.010 18.195 1.00 86.19 491 ASN A N 1
ATOM 3945 C CA . ASN A 1 491 ? -17.263 15.166 17.634 1.00 86.19 491 ASN A CA 1
ATOM 3946 C C . ASN A 1 491 ? -17.950 16.518 17.922 1.00 86.19 491 ASN A C 1
ATOM 3948 O O . ASN A 1 491 ? -17.279 17.544 17.851 1.00 86.19 491 ASN A O 1
ATOM 3952 N N . CYS A 1 492 ? -19.251 16.524 18.239 1.00 85.25 492 CYS A N 1
ATOM 3953 C CA . CYS A 1 492 ? -20.078 17.715 18.453 1.00 85.25 492 CYS A CA 1
ATOM 3954 C C . CYS A 1 492 ? -20.675 17.821 19.879 1.00 85.25 492 CYS A C 1
ATOM 3956 O O . CYS A 1 492 ? -21.489 18.711 20.121 1.00 85.25 492 CYS A O 1
ATOM 3958 N N . LEU A 1 493 ? -20.297 16.956 20.835 1.00 77.19 493 LEU A N 1
ATOM 3959 C CA . LEU A 1 493 ? -20.810 16.947 22.228 1.00 77.19 493 LEU A CA 1
ATOM 3960 C C . LEU A 1 493 ? -20.210 18.043 23.146 1.00 77.19 493 LEU A C 1
ATOM 3962 O O . LEU A 1 493 ? -20.215 17.912 24.369 1.00 77.19 493 LEU A O 1
ATOM 3966 N N . GLY A 1 494 ? -19.673 19.119 22.572 1.00 60.06 494 GLY A N 1
ATOM 3967 C CA . GLY A 1 494 ? -18.795 20.085 23.235 1.00 60.06 494 GLY A CA 1
ATOM 3968 C C . GLY A 1 494 ? -19.255 20.624 24.596 1.00 60.06 494 GLY A C 1
ATOM 3969 O O . GLY A 1 494 ? -20.246 21.357 24.659 1.00 60.06 494 GLY A O 1
ATOM 3970 N N . LYS A 1 495 ? -18.484 20.306 25.655 1.00 60.78 495 LYS A N 1
ATOM 3971 C CA . LYS A 1 495 ? -18.294 21.132 26.874 1.00 60.78 495 LYS A CA 1
ATOM 3972 C C . LYS A 1 495 ? -17.239 20.607 27.854 1.00 60.78 495 LYS A C 1
ATOM 3974 O O . LYS A 1 495 ? -16.455 21.409 28.342 1.00 60.78 495 LYS A O 1
ATOM 3979 N N . ASN A 1 496 ? -17.204 19.298 28.127 1.00 75.06 496 ASN A N 1
ATOM 3980 C CA . ASN A 1 496 ? -16.344 18.740 29.189 1.00 75.06 496 ASN A CA 1
ATOM 3981 C C . ASN A 1 496 ? -15.160 17.909 28.668 1.00 75.06 496 ASN A C 1
ATOM 3983 O O . ASN A 1 496 ? -14.106 17.898 29.294 1.00 75.06 496 ASN A O 1
ATOM 3987 N N . ILE A 1 497 ? -15.332 17.182 27.559 1.00 88.25 497 ILE A N 1
ATOM 3988 C CA . ILE A 1 497 ? -14.327 16.253 27.021 1.00 88.25 497 ILE A CA 1
ATOM 3989 C C . ILE A 1 497 ? -14.239 16.428 25.508 1.00 88.25 497 ILE A C 1
ATOM 3991 O O . ILE A 1 497 ? -15.253 16.542 24.817 1.00 88.25 497 ILE A O 1
ATOM 3995 N N . PHE A 1 498 ? -13.012 16.458 24.995 1.00 92.31 498 PHE A N 1
ATOM 3996 C CA . PHE A 1 498 ? -12.711 16.595 23.580 1.00 92.31 498 PHE A CA 1
ATOM 3997 C C . PHE A 1 498 ? -12.444 15.219 22.953 1.00 92.31 498 PHE A C 1
ATOM 3999 O O . PHE A 1 498 ? -11.469 14.540 23.278 1.00 92.31 498 PHE A O 1
ATOM 4006 N N . HIS A 1 499 ? -13.331 14.794 22.051 1.00 93.25 499 HIS A N 1
ATOM 4007 C CA . HIS A 1 499 ? -13.247 13.489 21.399 1.00 93.25 499 HIS A CA 1
ATOM 4008 C C . HIS A 1 499 ? -12.529 13.570 20.042 1.00 93.25 499 HIS A C 1
ATOM 4010 O O . HIS A 1 499 ? -12.931 14.321 19.145 1.00 93.25 499 HIS A O 1
ATOM 4016 N N . VAL A 1 500 ? -11.516 12.719 19.865 1.00 94.25 500 VAL A N 1
ATOM 4017 C CA . VAL A 1 500 ? -10.823 12.467 18.592 1.00 94.25 500 VAL A CA 1
ATOM 4018 C C . VAL A 1 500 ? -11.009 10.991 18.202 1.00 94.25 500 VAL A C 1
ATOM 4020 O O . VAL A 1 500 ? -10.106 10.169 18.376 1.00 94.25 500 VAL A O 1
ATOM 4023 N N . PRO A 1 501 ? -12.198 10.611 17.706 1.00 94.56 501 PRO A N 1
ATOM 4024 C CA . PRO A 1 501 ? -12.415 9.303 17.113 1.00 94.56 501 PRO A CA 1
ATOM 4025 C C . PRO A 1 501 ? -11.757 9.236 15.729 1.00 94.56 501 PRO A C 1
ATOM 4027 O O . PRO A 1 501 ? -11.833 10.197 14.969 1.00 94.56 501 PRO A O 1
ATOM 4030 N N . ILE A 1 502 ? -11.127 8.114 15.385 1.00 95.50 502 ILE A N 1
ATOM 4031 C CA . ILE A 1 502 ? -10.402 7.913 14.123 1.00 95.50 502 ILE A CA 1
ATOM 4032 C C . ILE A 1 502 ? -10.839 6.574 13.526 1.00 95.50 502 ILE A C 1
ATOM 4034 O O . ILE A 1 502 ? -10.658 5.524 14.143 1.00 95.50 502 ILE A O 1
ATOM 4038 N N . LEU A 1 503 ? -11.416 6.606 12.323 1.00 92.75 503 LEU A N 1
ATOM 4039 C CA . LEU A 1 503 ? -11.920 5.405 11.647 1.00 92.75 503 LEU A CA 1
ATOM 4040 C C . LEU A 1 503 ? -10.844 4.819 10.727 1.00 92.75 503 LEU A C 1
ATOM 4042 O O . LEU A 1 503 ? -10.228 5.557 9.960 1.00 92.75 503 LEU A O 1
ATOM 4046 N N . ALA A 1 504 ? -10.645 3.505 10.747 1.00 91.12 504 ALA A N 1
ATOM 4047 C CA . ALA A 1 504 ? -9.698 2.814 9.880 1.00 91.12 504 ALA A CA 1
ATOM 4048 C C . ALA A 1 504 ? -10.322 1.583 9.206 1.00 91.12 504 ALA A C 1
ATOM 4050 O O . ALA A 1 504 ? -11.235 0.936 9.724 1.00 91.12 504 ALA A O 1
ATOM 4051 N N . GLY A 1 505 ? -9.831 1.278 8.004 1.00 87.12 505 GLY A N 1
ATOM 4052 C CA . GLY A 1 505 ? -10.270 0.117 7.237 1.00 87.12 505 GLY A CA 1
ATOM 4053 C C . GLY A 1 505 ? -9.608 0.014 5.864 1.00 87.12 505 GLY A C 1
ATOM 4054 O O . GLY A 1 505 ? -8.915 0.928 5.412 1.00 87.12 505 GLY A O 1
ATOM 4055 N N . THR A 1 506 ? -9.784 -1.129 5.206 1.00 79.94 506 THR A N 1
ATOM 4056 C CA . THR A 1 506 ? -9.312 -1.372 3.833 1.00 79.94 506 THR A CA 1
ATOM 4057 C C . THR A 1 506 ? -10.241 -0.787 2.777 1.00 79.94 506 THR A C 1
ATOM 4059 O O . THR A 1 506 ? -9.756 -0.305 1.761 1.00 79.94 506 THR A O 1
ATOM 4062 N N . ILE A 1 507 ? -11.555 -0.748 3.022 1.00 68.12 507 ILE A N 1
ATOM 4063 C CA . ILE A 1 507 ? -12.511 -0.125 2.098 1.00 68.12 507 ILE A CA 1
ATOM 4064 C C . ILE A 1 507 ? -12.322 1.397 2.055 1.00 68.12 507 ILE A C 1
ATOM 4066 O O . ILE A 1 507 ? -12.586 2.098 3.029 1.00 68.12 507 ILE A O 1
ATOM 4070 N N . GLN A 1 508 ? -11.894 1.926 0.908 1.00 71.38 508 GLN A N 1
ATOM 4071 C CA . GLN A 1 508 ? -11.883 3.365 0.662 1.00 71.38 508 GLN A CA 1
ATOM 4072 C C . GLN A 1 508 ? -13.151 3.803 -0.078 1.00 71.38 508 GLN A C 1
ATOM 4074 O O . GLN A 1 508 ? -13.843 4.698 0.399 1.00 71.38 508 GLN A O 1
ATOM 4079 N N . GLY A 1 509 ? -13.503 3.143 -1.188 1.00 69.69 509 GLY A N 1
ATOM 4080 C CA . GLY A 1 509 ? -14.678 3.488 -2.003 1.00 69.69 509 GLY A CA 1
ATOM 4081 C C . GLY A 1 509 ? -15.994 3.464 -1.210 1.00 69.69 509 GLY A C 1
ATOM 4082 O O . GLY A 1 509 ? -16.563 4.532 -0.972 1.00 69.69 509 GLY A O 1
ATOM 4083 N N . PRO A 1 510 ? -16.441 2.292 -0.717 1.00 68.50 510 PRO A N 1
ATOM 4084 C CA . PRO A 1 510 ? -17.707 2.176 0.012 1.00 68.50 510 PRO A CA 1
ATOM 4085 C C . PRO A 1 510 ? -17.771 3.003 1.304 1.00 68.50 510 PRO A C 1
ATOM 4087 O O . PRO A 1 510 ? -18.827 3.525 1.657 1.00 68.50 510 PRO A O 1
ATOM 4090 N N . LEU A 1 511 ? -16.641 3.187 2.001 1.00 71.00 511 LEU A N 1
ATOM 4091 C CA . LEU A 1 511 ? -16.596 4.034 3.195 1.00 71.00 511 LEU A CA 1
ATOM 4092 C C . LEU A 1 511 ? -16.804 5.512 2.829 1.00 71.00 511 LEU A C 1
ATOM 4094 O O . LEU A 1 511 ? -17.633 6.177 3.448 1.00 71.00 511 LEU A O 1
ATOM 4098 N N . GLU A 1 512 ? -16.126 6.014 1.789 1.00 70.88 512 GLU A N 1
ATOM 4099 C CA . GLU A 1 512 ? -16.358 7.366 1.264 1.00 70.88 512 GLU A CA 1
ATOM 4100 C C . GLU A 1 512 ? -17.805 7.578 0.784 1.00 70.88 512 GLU A C 1
ATOM 4102 O O . GLU A 1 512 ? -18.317 8.692 0.887 1.00 70.88 512 GLU A O 1
ATOM 4107 N N . GLU A 1 513 ? -18.484 6.549 0.273 1.00 70.31 513 GLU A N 1
ATOM 4108 C CA . GLU A 1 513 ? -19.900 6.626 -0.118 1.00 70.31 513 GLU A CA 1
ATOM 4109 C C . GLU A 1 513 ? -20.841 6.745 1.085 1.00 70.31 513 GLU A C 1
ATOM 4111 O O . GLU A 1 513 ? -21.620 7.698 1.156 1.00 70.31 513 GLU A O 1
ATOM 4116 N N . ILE A 1 514 ? -20.705 5.869 2.084 1.00 71.75 514 ILE A N 1
ATOM 4117 C CA . ILE A 1 514 ? -21.513 5.922 3.317 1.00 71.75 514 ILE A CA 1
ATOM 4118 C C . ILE A 1 514 ? -21.296 7.256 4.058 1.00 71.75 514 ILE A C 1
ATOM 4120 O O . ILE A 1 514 ? -22.229 7.825 4.629 1.00 71.75 514 ILE A O 1
ATOM 4124 N N . LEU A 1 515 ? -20.083 7.817 4.001 1.00 69.06 515 LEU A N 1
ATOM 4125 C CA . LEU A 1 515 ? -19.783 9.139 4.557 1.00 69.06 515 LEU A CA 1
ATOM 4126 C C . LEU A 1 515 ? -20.456 10.279 3.787 1.00 69.06 515 LEU A C 1
ATOM 4128 O O . LEU A 1 515 ? -20.964 11.199 4.431 1.00 69.06 515 LEU A O 1
ATOM 4132 N N . LYS A 1 516 ? -20.518 10.223 2.447 1.00 69.31 516 LYS A N 1
ATOM 4133 C CA . LYS A 1 516 ? -21.250 11.215 1.631 1.00 69.31 516 LYS A CA 1
ATOM 4134 C C . LYS A 1 516 ? -22.740 11.255 1.996 1.00 69.31 516 LYS A C 1
ATOM 4136 O O . LYS A 1 516 ? -23.309 12.344 2.034 1.00 69.31 516 LYS A O 1
ATOM 4141 N N . GLU A 1 517 ? -23.353 10.117 2.336 1.00 71.69 517 GLU A N 1
ATOM 4142 C CA . GLU A 1 517 ? -24.733 10.070 2.853 1.00 71.69 517 GLU A CA 1
ATOM 4143 C C . GLU A 1 517 ? -24.889 10.636 4.278 1.00 71.69 517 GLU A C 1
ATOM 4145 O O . GLU A 1 517 ? -25.965 11.105 4.653 1.00 71.69 517 GLU A O 1
ATOM 4150 N N . SER A 1 518 ? -23.841 10.570 5.104 1.00 68.06 518 SER A N 1
ATOM 4151 C CA . SER A 1 518 ? -23.940 10.734 6.564 1.00 68.06 518 SER A CA 1
ATOM 4152 C C . SER A 1 518 ? -24.186 12.164 7.070 1.00 68.06 518 SER A C 1
ATOM 4154 O O . SER A 1 518 ? -24.369 12.368 8.271 1.00 68.06 518 SER A O 1
ATOM 4156 N N . THR A 1 519 ? -24.160 13.173 6.193 1.00 77.25 519 THR A N 1
ATOM 4157 C CA . THR A 1 519 ? -24.077 14.627 6.492 1.00 77.25 519 THR A CA 1
ATOM 4158 C C . THR A 1 519 ? -22.797 15.102 7.195 1.00 77.25 519 THR A C 1
ATOM 4160 O O . THR A 1 519 ? -22.501 16.295 7.144 1.00 77.25 519 THR A O 1
ATOM 4163 N N . TYR A 1 520 ? -22.016 14.211 7.811 1.00 82.25 520 TYR A N 1
ATOM 4164 C CA . TYR A 1 520 ? -20.735 14.559 8.422 1.00 82.25 520 TYR A CA 1
ATOM 4165 C C . TYR A 1 520 ? -19.644 14.753 7.365 1.00 82.25 520 TYR A C 1
ATOM 4167 O O . TYR A 1 520 ? -19.651 14.144 6.293 1.00 82.25 520 TYR A O 1
ATOM 4175 N N . ARG A 1 521 ? -18.672 15.614 7.673 1.00 86.19 521 ARG A N 1
ATOM 4176 C CA . ARG A 1 521 ? -17.444 15.734 6.879 1.00 86.19 521 ARG A CA 1
ATOM 4177 C C . ARG A 1 521 ? -16.396 14.751 7.393 1.00 86.19 521 ARG A C 1
ATOM 4179 O O . ARG A 1 521 ? -16.381 14.412 8.572 1.00 86.19 521 ARG A O 1
ATOM 4186 N N . TYR A 1 522 ? -15.495 14.332 6.512 1.00 88.50 522 TYR A N 1
ATOM 4187 C CA . TYR A 1 522 ? -14.334 13.520 6.867 1.00 88.50 522 TYR A CA 1
ATOM 4188 C C . TYR A 1 522 ? -13.027 14.226 6.502 1.00 88.50 522 TYR A C 1
ATOM 4190 O O . TYR A 1 522 ? -12.985 15.086 5.617 1.00 88.50 522 TYR A O 1
ATOM 4198 N N . LEU A 1 523 ? -11.972 13.852 7.218 1.00 91.31 523 LEU A N 1
ATOM 4199 C CA . LEU A 1 523 ? -10.597 14.308 7.072 1.00 91.31 523 LEU A CA 1
ATOM 4200 C C . LEU A 1 523 ? -9.753 13.076 6.718 1.00 91.31 523 LEU A C 1
ATOM 4202 O O . LEU A 1 523 ? -9.368 12.299 7.588 1.00 91.31 523 LEU A O 1
ATOM 4206 N N . GLN A 1 524 ? -9.523 12.858 5.423 1.00 88.94 524 GLN A N 1
ATOM 4207 C CA . GLN A 1 524 ? -8.710 11.735 4.955 1.00 88.94 524 GLN A CA 1
ATOM 4208 C C . GLN A 1 524 ? -7.258 11.913 5.420 1.00 88.94 524 GLN A C 1
ATOM 4210 O O . GLN A 1 524 ? -6.611 12.902 5.073 1.00 88.94 524 GLN A O 1
ATOM 4215 N N . LEU A 1 525 ? -6.748 10.931 6.160 1.00 91.62 525 LEU A N 1
ATOM 4216 C CA . LEU A 1 525 ? -5.362 10.848 6.601 1.00 91.62 525 LEU A CA 1
ATOM 4217 C C . LEU A 1 525 ? -4.572 9.976 5.600 1.00 91.62 525 LEU A C 1
ATOM 4219 O O . LEU A 1 525 ? -4.945 8.818 5.378 1.00 91.62 525 LEU A O 1
ATOM 4223 N N . PRO A 1 526 ? -3.513 10.494 4.949 1.00 88.12 526 PRO A N 1
ATOM 4224 C CA . PRO A 1 526 ? -2.755 9.730 3.962 1.00 88.12 526 PRO A CA 1
ATOM 4225 C C . PRO A 1 526 ? -1.817 8.711 4.621 1.00 88.12 526 PRO A C 1
ATOM 4227 O O . PRO A 1 526 ? -1.155 9.004 5.616 1.00 88.12 526 PRO A O 1
ATOM 4230 N N . LEU A 1 527 ? -1.708 7.527 4.012 1.00 87.50 527 LEU A N 1
ATOM 4231 C CA . LEU A 1 527 ? -0.720 6.495 4.341 1.00 87.50 527 LEU A CA 1
ATOM 4232 C C . LEU A 1 527 ? 0.049 6.109 3.072 1.00 87.50 527 LEU A C 1
ATOM 4234 O O . LEU A 1 527 ? -0.158 5.048 2.476 1.00 87.50 527 LEU A O 1
ATOM 4238 N N . ARG A 1 528 ? 0.926 7.015 2.630 1.00 87.69 528 ARG A N 1
ATOM 4239 C CA . ARG A 1 528 ? 1.817 6.770 1.492 1.00 87.69 528 ARG A CA 1
ATOM 4240 C C . ARG A 1 528 ? 2.827 5.654 1.789 1.00 87.69 528 ARG A C 1
ATOM 4242 O O . ARG A 1 528 ? 3.100 5.316 2.945 1.00 87.69 528 ARG A O 1
ATOM 4249 N N . LEU A 1 529 ? 3.399 5.109 0.717 1.00 90.50 529 LEU A N 1
ATOM 4250 C CA . LEU A 1 529 ? 4.570 4.235 0.784 1.00 90.50 529 LEU A CA 1
ATOM 4251 C C . LEU A 1 529 ? 5.762 4.991 1.400 1.00 90.50 529 LEU A C 1
ATOM 4253 O O . LEU A 1 529 ? 5.833 6.226 1.337 1.00 90.50 529 LEU A O 1
ATOM 4257 N N . LEU A 1 530 ? 6.689 4.249 2.006 1.00 92.25 530 LEU A N 1
ATOM 4258 C CA . LEU A 1 530 ? 7.883 4.838 2.607 1.00 92.25 530 LEU A CA 1
ATOM 4259 C C . LEU A 1 530 ? 8.831 5.396 1.533 1.00 92.25 530 LEU A C 1
ATOM 4261 O O . LEU A 1 530 ? 9.028 4.802 0.471 1.00 92.25 530 LEU A O 1
ATOM 4265 N N . GLN A 1 531 ? 9.445 6.540 1.819 1.00 90.38 531 GLN A N 1
ATOM 4266 C CA . GLN A 1 531 ? 10.507 7.122 0.996 1.00 90.38 531 GLN A CA 1
ATOM 4267 C C . GLN A 1 531 ? 11.865 6.481 1.315 1.00 90.38 531 GLN A C 1
ATOM 4269 O O . GLN A 1 531 ? 12.065 5.920 2.389 1.00 90.38 531 GLN A O 1
ATOM 4274 N N . SER A 1 532 ? 12.844 6.606 0.414 1.00 87.81 532 SER A N 1
ATOM 4275 C CA . SER A 1 532 ? 14.156 5.951 0.555 1.00 87.81 532 SER A CA 1
ATOM 4276 C C . SER A 1 532 ? 14.856 6.244 1.892 1.00 87.81 532 SER A C 1
ATOM 4278 O O . SER A 1 532 ? 15.470 5.349 2.460 1.00 87.81 532 SER A O 1
ATOM 4280 N N . ARG A 1 533 ? 14.716 7.466 2.433 1.00 91.25 533 ARG A N 1
ATOM 4281 C CA . ARG A 1 533 ? 15.264 7.849 3.749 1.00 91.25 533 ARG A CA 1
ATOM 4282 C C . ARG A 1 533 ? 14.540 7.176 4.921 1.00 91.25 533 ARG A C 1
ATOM 4284 O O . ARG A 1 533 ? 15.176 6.767 5.879 1.00 91.25 533 ARG A O 1
ATOM 4291 N N . GLU A 1 534 ? 13.224 7.036 4.835 1.00 94.38 534 GLU A N 1
ATOM 4292 C CA . GLU A 1 534 ? 12.399 6.370 5.853 1.00 94.38 534 GLU A CA 1
ATOM 4293 C C . GLU A 1 534 ? 12.701 4.868 5.912 1.00 94.38 534 GLU A C 1
ATOM 4295 O O . GLU A 1 534 ? 12.784 4.285 6.989 1.00 94.38 534 GLU A O 1
ATOM 4300 N N . VAL A 1 535 ? 12.931 4.251 4.749 1.00 93.12 535 VAL A N 1
ATOM 4301 C CA . VAL A 1 535 ? 13.389 2.859 4.660 1.00 93.12 535 VAL A CA 1
ATOM 4302 C C . VAL A 1 535 ? 14.824 2.719 5.183 1.00 93.12 535 VAL A C 1
ATOM 4304 O O . VAL A 1 535 ? 15.099 1.779 5.922 1.00 93.12 535 VAL A O 1
ATOM 4307 N N . GLN A 1 536 ? 15.719 3.668 4.881 1.00 91.31 536 GLN A N 1
ATOM 4308 C CA . GLN A 1 536 ? 17.092 3.687 5.404 1.00 91.31 536 GLN A CA 1
ATOM 4309 C C . GLN A 1 536 ? 17.133 3.735 6.941 1.00 91.31 536 GLN A C 1
ATOM 4311 O O . GLN A 1 536 ? 17.833 2.929 7.548 1.00 91.31 536 GLN A O 1
ATOM 4316 N N . ASN A 1 537 ? 16.311 4.578 7.574 1.00 93.81 537 ASN A N 1
ATOM 4317 C CA . ASN A 1 537 ? 16.206 4.648 9.036 1.00 93.81 537 ASN A CA 1
ATOM 4318 C C . ASN A 1 537 ? 15.759 3.300 9.663 1.00 93.81 537 ASN A C 1
ATOM 4320 O O . ASN A 1 537 ? 16.146 2.972 10.784 1.00 93.81 537 ASN A O 1
ATOM 4324 N N . ILE A 1 538 ? 14.957 2.494 8.947 1.00 93.00 538 ILE A N 1
ATOM 4325 C CA . ILE A 1 538 ? 14.587 1.129 9.371 1.00 93.00 538 ILE A CA 1
ATOM 4326 C C . ILE A 1 538 ? 15.762 0.157 9.176 1.00 93.00 538 ILE A C 1
ATOM 4328 O O . ILE A 1 538 ? 16.022 -0.647 10.069 1.00 93.00 538 ILE A O 1
ATOM 4332 N N . ILE A 1 539 ? 16.488 0.231 8.050 1.00 91.69 539 ILE A N 1
ATOM 4333 C CA . ILE A 1 539 ? 17.688 -0.594 7.797 1.00 91.69 539 ILE A CA 1
ATOM 4334 C C . ILE A 1 539 ? 18.718 -0.396 8.914 1.00 91.69 539 ILE A C 1
ATOM 4336 O O . ILE A 1 539 ? 19.245 -1.380 9.426 1.00 91.69 539 ILE A O 1
ATOM 4340 N N . GLU A 1 540 ? 18.985 0.853 9.297 1.00 91.12 540 GLU A N 1
ATOM 4341 C CA . GLU A 1 540 ? 19.953 1.210 10.340 1.00 91.12 540 GLU A CA 1
ATOM 4342 C C . GLU A 1 540 ? 19.560 0.594 11.689 1.00 91.12 540 GLU A C 1
ATOM 4344 O O . GLU A 1 540 ? 20.320 -0.204 12.237 1.00 91.12 540 GLU A O 1
ATOM 4349 N N . PHE A 1 541 ? 18.326 0.831 12.151 1.00 91.75 541 PHE A N 1
ATOM 4350 C CA . PHE A 1 541 ? 17.808 0.244 13.392 1.00 91.75 541 PHE A CA 1
ATOM 4351 C C . PHE A 1 541 ? 17.861 -1.292 13.412 1.00 91.75 541 PHE A C 1
ATOM 4353 O O . PHE A 1 541 ? 18.264 -1.891 14.409 1.00 91.75 541 PHE A O 1
ATOM 4360 N N . VAL A 1 542 ? 17.446 -1.955 12.325 1.00 89.31 542 VAL A N 1
ATOM 4361 C CA . VAL A 1 542 ? 17.450 -3.426 12.252 1.00 89.31 542 VAL A CA 1
ATOM 4362 C C . VAL A 1 542 ? 18.887 -3.962 12.177 1.00 89.31 542 VAL A C 1
ATOM 4364 O O . VAL A 1 542 ? 19.184 -4.993 12.779 1.00 89.31 542 VAL A O 1
ATOM 4367 N N . SER A 1 543 ? 19.799 -3.252 11.510 1.00 87.56 543 SER A N 1
ATOM 4368 C CA . SER A 1 543 ? 21.214 -3.627 11.442 1.00 87.56 543 SER A CA 1
ATOM 4369 C C . SER A 1 543 ? 21.908 -3.530 12.799 1.00 87.56 543 SER A C 1
ATOM 4371 O O . SER A 1 543 ? 22.596 -4.472 13.188 1.00 87.56 543 SER A O 1
ATOM 4373 N N . GLU A 1 544 ? 21.674 -2.451 13.553 1.00 88.69 544 GLU A N 1
ATOM 4374 C CA . GLU A 1 544 ? 22.184 -2.289 14.921 1.00 88.69 544 GLU A CA 1
ATOM 4375 C C . GLU A 1 544 ? 21.587 -3.333 15.875 1.00 88.69 544 GLU A C 1
ATOM 4377 O O . GLU A 1 544 ? 22.318 -4.011 16.596 1.00 88.69 544 GLU A O 1
ATOM 4382 N N . ARG A 1 545 ? 20.259 -3.513 15.852 1.00 88.12 545 ARG A N 1
ATOM 4383 C CA . ARG A 1 545 ? 19.537 -4.397 16.782 1.00 88.12 545 ARG A CA 1
ATOM 4384 C C . ARG A 1 545 ? 19.869 -5.884 16.612 1.00 88.12 545 ARG A C 1
ATOM 4386 O O . ARG A 1 545 ? 19.771 -6.631 17.585 1.00 88.12 545 ARG A O 1
ATOM 4393 N N . TYR A 1 546 ? 20.232 -6.317 15.404 1.00 85.19 546 TYR A N 1
ATOM 4394 C CA . TYR A 1 546 ? 20.538 -7.721 15.091 1.00 85.19 546 TYR A CA 1
ATOM 4395 C C . TYR A 1 546 ? 21.983 -7.951 14.611 1.00 85.19 546 TYR A C 1
ATOM 4397 O O . TYR A 1 546 ? 22.307 -9.054 14.175 1.00 85.19 546 TYR A O 1
ATOM 4405 N N . SER A 1 547 ? 22.856 -6.942 14.714 1.00 82.50 547 SER A N 1
ATOM 4406 C CA . SER A 1 547 ? 24.271 -6.985 14.304 1.00 82.50 547 SER A CA 1
ATOM 4407 C C . SER A 1 547 ? 24.496 -7.465 12.860 1.00 82.50 547 SER A C 1
ATOM 4409 O O . SER A 1 547 ? 25.401 -8.258 12.597 1.00 82.50 547 SER A O 1
ATOM 4411 N N . LEU A 1 548 ? 23.686 -6.985 11.906 1.00 78.06 548 LEU A N 1
ATOM 4412 C CA . LEU A 1 548 ? 23.683 -7.486 10.519 1.00 78.06 548 LEU A CA 1
ATOM 4413 C C . LEU A 1 548 ? 24.923 -7.096 9.689 1.00 78.06 548 LEU A C 1
ATOM 4415 O O . LEU A 1 548 ? 25.095 -7.614 8.585 1.00 78.06 548 LEU A O 1
ATOM 4419 N N . GLY A 1 549 ? 25.797 -6.222 10.199 1.00 69.75 549 GLY A N 1
ATOM 4420 C CA . GLY A 1 549 ? 27.130 -5.964 9.641 1.00 69.75 549 GLY A CA 1
ATOM 4421 C C . GLY A 1 549 ? 27.139 -5.664 8.136 1.00 69.75 549 GLY A C 1
ATOM 4422 O O . GLY A 1 549 ? 26.348 -4.863 7.640 1.00 69.75 549 GLY A O 1
ATOM 4423 N N . ASP A 1 550 ? 28.030 -6.321 7.392 1.00 66.81 550 ASP A N 1
ATOM 4424 C CA . ASP A 1 550 ? 28.220 -6.061 5.959 1.00 66.81 550 ASP A CA 1
ATOM 4425 C C . ASP A 1 550 ? 27.107 -6.597 5.044 1.00 66.81 550 ASP A C 1
ATOM 4427 O O . ASP A 1 550 ? 27.036 -6.195 3.880 1.00 66.81 550 ASP A O 1
ATOM 4431 N N . TYR A 1 551 ? 26.190 -7.442 5.534 1.00 68.12 551 TYR A N 1
ATOM 4432 C CA . TYR A 1 551 ? 25.106 -7.982 4.701 1.00 68.12 551 TYR A CA 1
ATOM 4433 C C . TYR A 1 551 ? 24.245 -6.856 4.094 1.00 68.12 551 TYR A C 1
ATOM 4435 O O . TYR A 1 551 ? 23.949 -6.883 2.891 1.00 68.12 551 TYR A O 1
ATOM 4443 N N . ILE A 1 552 ? 23.944 -5.815 4.884 1.00 75.12 552 ILE A N 1
ATOM 4444 C CA . ILE A 1 552 ? 23.173 -4.637 4.445 1.00 75.12 552 ILE A CA 1
ATOM 4445 C C . ILE A 1 552 ? 23.939 -3.709 3.478 1.00 75.12 552 ILE A C 1
ATOM 4447 O O . ILE A 1 552 ? 23.343 -2.861 2.808 1.00 75.12 552 ILE A O 1
ATOM 4451 N N . ASN A 1 553 ? 25.264 -3.864 3.372 1.00 67.06 553 ASN A N 1
ATOM 4452 C CA . ASN A 1 553 ? 26.103 -3.070 2.473 1.00 67.06 553 ASN A CA 1
ATOM 4453 C C . ASN A 1 553 ? 26.154 -3.632 1.046 1.00 67.06 553 ASN A C 1
ATOM 4455 O O . ASN A 1 553 ? 26.535 -2.908 0.125 1.00 67.06 553 ASN A O 1
ATOM 4459 N N . SER A 1 554 ? 25.727 -4.882 0.840 1.00 69.81 554 SER A N 1
ATOM 4460 C CA . SER A 1 554 ? 25.697 -5.505 -0.485 1.00 69.81 554 SER A CA 1
ATOM 4461 C C . SER A 1 554 ? 24.766 -4.768 -1.463 1.00 69.81 554 SER A C 1
ATOM 4463 O O . SER A 1 554 ? 23.656 -4.346 -1.123 1.00 69.81 554 SER A O 1
ATOM 4465 N N . GLY A 1 555 ? 25.190 -4.652 -2.728 1.00 69.31 555 GLY A N 1
ATOM 4466 C CA . GLY A 1 555 ? 24.347 -4.085 -3.787 1.00 69.31 555 GLY A CA 1
ATOM 4467 C C . GLY A 1 555 ? 23.042 -4.870 -3.962 1.00 69.31 555 GLY A C 1
ATOM 4468 O O . GLY A 1 555 ? 21.980 -4.279 -4.155 1.00 69.31 555 GLY A O 1
ATOM 4469 N N . THR A 1 556 ? 23.108 -6.196 -3.812 1.00 71.00 556 THR A N 1
ATOM 4470 C CA . THR A 1 556 ? 21.964 -7.119 -3.855 1.00 71.00 556 THR A CA 1
ATOM 4471 C C . THR A 1 556 ? 20.924 -6.809 -2.773 1.00 71.00 556 THR A C 1
ATOM 4473 O O . THR A 1 556 ? 19.746 -6.692 -3.106 1.00 71.00 556 THR A O 1
ATOM 4476 N N . PHE A 1 557 ? 21.329 -6.562 -1.519 1.00 78.88 557 PHE A N 1
ATOM 4477 C CA . PHE A 1 557 ? 20.413 -6.120 -0.457 1.00 78.88 557 PHE A CA 1
ATOM 4478 C C . PHE A 1 557 ? 19.719 -4.797 -0.815 1.00 78.88 557 PHE A C 1
ATOM 4480 O O . PHE A 1 557 ? 18.492 -4.706 -0.767 1.00 78.88 557 PHE A O 1
ATOM 4487 N N . ARG A 1 558 ? 20.482 -3.783 -1.248 1.00 78.69 558 ARG A N 1
ATOM 4488 C CA . ARG A 1 558 ? 19.937 -2.452 -1.590 1.00 78.69 558 ARG A CA 1
ATOM 4489 C C . ARG A 1 558 ? 18.931 -2.514 -2.748 1.00 78.69 558 ARG A C 1
ATOM 4491 O O . ARG A 1 558 ? 17.926 -1.805 -2.726 1.00 78.69 558 ARG A O 1
ATOM 4498 N N . ARG A 1 559 ? 19.161 -3.408 -3.716 1.00 77.19 559 ARG A N 1
ATOM 4499 C CA . ARG A 1 559 ? 18.224 -3.734 -4.804 1.00 77.19 559 ARG A CA 1
ATOM 4500 C C . ARG A 1 559 ? 16.939 -4.387 -4.277 1.00 77.19 559 ARG A C 1
ATOM 4502 O O . ARG A 1 559 ? 15.862 -3.883 -4.578 1.00 77.19 559 ARG A O 1
ATOM 4509 N N . CYS A 1 560 ? 17.047 -5.424 -3.438 1.00 80.81 560 CYS A N 1
ATOM 4510 C CA . CYS A 1 560 ? 15.900 -6.103 -2.813 1.00 80.81 560 CYS A CA 1
ATOM 4511 C C . CYS A 1 560 ? 14.995 -5.117 -2.058 1.00 80.81 560 CYS A C 1
ATOM 4513 O O . CYS A 1 560 ? 13.795 -5.039 -2.312 1.00 80.81 560 CYS A O 1
ATOM 4515 N N . ILE A 1 561 ? 15.600 -4.302 -1.188 1.00 87.31 561 ILE A N 1
ATOM 4516 C CA . ILE A 1 561 ? 14.915 -3.257 -0.419 1.00 87.31 561 ILE A CA 1
ATOM 4517 C C . ILE A 1 561 ? 14.196 -2.256 -1.335 1.00 87.31 561 ILE A C 1
ATOM 4519 O O . ILE A 1 561 ? 13.076 -1.833 -1.037 1.00 87.31 561 ILE A O 1
ATOM 4523 N N . SER A 1 562 ? 14.807 -1.884 -2.464 1.00 85.38 562 SER A N 1
ATOM 4524 C CA . SER A 1 562 ? 14.177 -0.964 -3.408 1.00 85.38 562 SER A CA 1
ATOM 4525 C C . SER A 1 562 ? 13.010 -1.578 -4.182 1.00 85.38 562 SER A C 1
ATOM 4527 O O . SER A 1 562 ? 12.091 -0.835 -4.530 1.00 85.38 562 SER A O 1
ATOM 4529 N N . ASP A 1 563 ? 13.015 -2.885 -4.448 1.00 85.56 563 ASP A N 1
ATOM 4530 C CA . ASP A 1 563 ? 11.938 -3.555 -5.192 1.00 85.56 563 ASP A CA 1
ATOM 4531 C C . ASP A 1 563 ? 10.634 -3.618 -4.396 1.00 85.56 563 ASP A C 1
ATOM 4533 O O . ASP A 1 563 ? 9.540 -3.625 -4.972 1.00 85.56 563 ASP A O 1
ATOM 4537 N N . PHE A 1 564 ? 10.745 -3.570 -3.068 1.00 89.88 564 PHE A N 1
ATOM 4538 C CA . PHE A 1 564 ? 9.617 -3.395 -2.161 1.00 89.88 564 PHE A CA 1
ATOM 4539 C C . PHE A 1 564 ? 8.984 -2.005 -2.242 1.00 89.88 564 PHE A C 1
ATOM 4541 O O . PHE A 1 564 ? 7.878 -1.843 -1.738 1.00 89.88 564 PHE A O 1
ATOM 4548 N N . GLY A 1 565 ? 9.633 -1.005 -2.855 1.00 88.62 565 GLY A N 1
ATOM 4549 C CA . GLY A 1 565 ? 9.047 0.319 -3.104 1.00 88.62 565 GLY A CA 1
ATOM 4550 C C . GLY A 1 565 ? 8.397 0.944 -1.865 1.00 88.62 565 GLY A C 1
ATOM 4551 O O . GLY A 1 565 ? 7.252 1.380 -1.927 1.00 88.62 565 GLY A O 1
ATOM 4552 N N . GLY A 1 566 ? 9.070 0.883 -0.711 1.00 90.62 566 GLY A N 1
ATOM 4553 C CA . GLY A 1 566 ? 8.552 1.428 0.549 1.00 90.62 566 GLY A CA 1
ATOM 4554 C C . GLY A 1 566 ? 7.326 0.712 1.138 1.00 90.62 566 GLY A C 1
ATOM 4555 O O . GLY A 1 566 ? 6.658 1.274 2.009 1.00 90.62 566 GLY A O 1
ATOM 4556 N N . GLN A 1 567 ? 6.996 -0.497 0.677 1.00 90.75 567 GLN A N 1
ATOM 4557 C CA . GLN A 1 567 ? 5.882 -1.298 1.190 1.00 90.75 567 GLN A CA 1
ATOM 4558 C C . GLN A 1 567 ? 6.283 -1.981 2.510 1.00 90.75 567 GLN A C 1
ATOM 4560 O O . GLN A 1 567 ? 7.205 -2.796 2.564 1.00 90.75 567 GLN A O 1
ATOM 4565 N N . VAL A 1 568 ? 5.589 -1.620 3.594 1.00 89.62 568 VAL A N 1
ATOM 4566 C CA . VAL A 1 568 ? 5.993 -1.941 4.977 1.00 89.62 568 VAL A CA 1
ATOM 4567 C C . VAL A 1 568 ? 5.960 -3.444 5.278 1.00 89.62 568 VAL A C 1
ATOM 4569 O O . VAL A 1 568 ? 6.874 -3.955 5.918 1.00 89.62 568 VAL A O 1
ATOM 4572 N N . ARG A 1 569 ? 4.944 -4.171 4.792 1.00 90.75 569 ARG A N 1
ATOM 4573 C CA . ARG A 1 569 ? 4.804 -5.621 5.020 1.00 90.75 569 ARG A CA 1
ATOM 4574 C C . ARG A 1 569 ? 5.875 -6.417 4.262 1.00 90.75 569 ARG A C 1
ATOM 4576 O O . ARG A 1 569 ? 6.364 -7.405 4.789 1.00 90.75 569 ARG A O 1
ATOM 4583 N N . ALA A 1 570 ? 6.263 -5.986 3.061 1.00 92.38 570 ALA A N 1
ATOM 4584 C CA . ALA A 1 570 ? 7.336 -6.615 2.290 1.00 92.38 570 ALA A CA 1
ATOM 4585 C C . ALA A 1 570 ? 8.701 -6.467 2.990 1.00 92.38 570 ALA A C 1
ATOM 4587 O O . ALA A 1 570 ? 9.433 -7.446 3.121 1.00 92.38 570 ALA A O 1
ATOM 4588 N N . LEU A 1 571 ? 8.994 -5.267 3.512 1.00 92.31 571 LEU A N 1
ATOM 4589 C CA . LEU A 1 571 ? 10.173 -5.003 4.347 1.00 92.31 571 LEU A CA 1
ATOM 4590 C C . LEU A 1 571 ? 10.182 -5.873 5.615 1.00 92.31 571 LEU A C 1
ATOM 4592 O O . LEU A 1 571 ? 11.204 -6.463 5.948 1.00 92.31 571 LEU A O 1
ATOM 4596 N N . GLU A 1 572 ? 9.042 -5.987 6.298 1.00 92.94 572 GLU A N 1
ATOM 4597 C CA . GLU A 1 572 ? 8.874 -6.825 7.490 1.00 92.94 572 GLU A CA 1
ATOM 4598 C C . GLU A 1 572 ? 9.150 -8.311 7.213 1.00 92.94 572 GLU A C 1
ATOM 4600 O O . GLU A 1 572 ? 10.004 -8.895 7.877 1.00 92.94 572 GLU A O 1
ATOM 4605 N N . ILE A 1 573 ? 8.508 -8.910 6.200 1.00 93.12 573 ILE A N 1
ATOM 4606 C CA . ILE A 1 573 ? 8.726 -10.323 5.833 1.00 93.12 573 ILE A CA 1
ATOM 4607 C C . ILE A 1 573 ? 10.200 -10.568 5.452 1.00 93.12 573 ILE A C 1
ATOM 4609 O O . ILE A 1 573 ? 10.785 -11.575 5.854 1.00 93.12 573 ILE A O 1
ATOM 4613 N N . PHE A 1 574 ? 10.817 -9.638 4.714 1.00 91.44 574 PHE A N 1
ATOM 4614 C CA . PHE A 1 574 ? 12.222 -9.730 4.313 1.00 91.44 574 PHE A CA 1
ATOM 4615 C C . PHE A 1 574 ? 13.178 -9.702 5.511 1.00 91.44 574 PHE A C 1
ATOM 4617 O O . PHE A 1 574 ? 14.073 -10.542 5.601 1.00 91.44 574 PHE A O 1
ATOM 4624 N N . PHE A 1 575 ? 12.987 -8.764 6.445 1.00 90.31 575 PHE A N 1
ATOM 4625 C CA . PHE A 1 575 ? 13.816 -8.684 7.647 1.00 90.31 575 PHE A CA 1
ATOM 4626 C C . PHE A 1 575 ? 13.584 -9.865 8.594 1.00 90.31 575 PHE A C 1
ATOM 4628 O O . PHE A 1 575 ? 14.539 -10.334 9.211 1.00 90.31 575 PHE A O 1
ATOM 4635 N N . GLU A 1 576 ? 12.363 -10.402 8.669 1.00 89.38 576 GLU A N 1
ATOM 4636 C CA . GLU A 1 576 ? 12.101 -11.629 9.419 1.00 89.38 576 GLU A CA 1
ATOM 4637 C C . GLU A 1 576 ? 12.896 -12.824 8.885 1.00 89.38 576 GLU A C 1
ATOM 4639 O O . GLU A 1 576 ? 13.533 -13.516 9.679 1.00 89.38 576 GLU A O 1
ATOM 4644 N N . ASP A 1 577 ? 12.883 -13.083 7.574 1.00 87.00 577 ASP A N 1
ATOM 4645 C CA . ASP A 1 577 ? 13.667 -14.180 6.987 1.00 87.00 577 ASP A CA 1
ATOM 4646 C C . ASP A 1 577 ? 15.180 -13.928 7.110 1.00 87.00 577 ASP A C 1
ATOM 4648 O O . ASP A 1 577 ? 15.929 -14.817 7.518 1.00 87.00 577 ASP A O 1
ATOM 4652 N N . LEU A 1 578 ? 15.635 -12.690 6.878 1.00 85.19 578 LEU A N 1
ATOM 4653 C CA . LEU A 1 578 ? 17.041 -12.302 7.027 1.00 85.19 578 LEU A CA 1
ATOM 4654 C C . LEU A 1 578 ? 17.576 -12.575 8.445 1.00 85.19 578 LEU A C 1
ATOM 4656 O O . LEU A 1 578 ? 18.631 -13.193 8.597 1.00 85.19 578 LEU A O 1
ATOM 4660 N N . VAL A 1 579 ? 16.834 -12.177 9.485 1.00 85.25 579 VAL A N 1
ATOM 4661 C CA . VAL A 1 579 ? 17.211 -12.420 10.889 1.00 85.25 579 VAL A CA 1
ATOM 4662 C C . VAL A 1 579 ? 17.108 -13.912 11.244 1.00 85.25 579 VAL A C 1
ATOM 4664 O O . VAL A 1 579 ? 17.998 -14.439 11.915 1.00 85.25 579 VAL A O 1
ATOM 4667 N N . LYS A 1 580 ? 16.085 -14.631 10.749 1.00 84.50 580 LYS A N 1
ATOM 4668 C CA . LYS A 1 580 ? 15.949 -16.094 10.929 1.00 84.50 580 LYS A CA 1
ATOM 4669 C C . LYS A 1 580 ? 17.106 -16.869 10.282 1.00 84.50 580 LYS A C 1
ATOM 4671 O O . LYS A 1 580 ? 17.526 -17.882 10.842 1.00 84.50 580 LYS A O 1
ATOM 4676 N N . LYS A 1 581 ? 17.633 -16.409 9.141 1.00 77.94 581 LYS A N 1
ATOM 4677 C CA . LYS A 1 581 ? 18.819 -16.969 8.466 1.00 77.94 581 LYS A CA 1
ATOM 4678 C C . LYS A 1 581 ? 20.108 -16.644 9.220 1.00 77.94 581 LYS A C 1
ATOM 4680 O O . LYS A 1 581 ? 20.847 -17.561 9.565 1.00 77.94 581 LYS A O 1
ATOM 4685 N N . PHE A 1 582 ? 20.337 -15.374 9.564 1.00 74.00 582 PHE A N 1
ATOM 4686 C CA . PHE A 1 582 ? 21.517 -14.941 10.323 1.00 74.00 582 PHE A CA 1
ATOM 4687 C C . PHE A 1 582 ? 21.657 -15.703 11.655 1.00 74.00 582 PHE A C 1
ATOM 4689 O O . PHE A 1 582 ? 22.723 -16.236 11.962 1.00 74.00 582 PHE A O 1
ATOM 4696 N N . GLY A 1 583 ? 20.550 -15.884 12.388 1.00 72.50 583 GLY A N 1
ATOM 4697 C CA . GLY A 1 583 ? 20.504 -16.667 13.630 1.00 72.50 583 GLY A CA 1
ATOM 4698 C C . GLY A 1 583 ? 20.813 -18.169 13.490 1.00 72.50 583 GLY A C 1
ATOM 4699 O O . GLY A 1 583 ? 20.976 -18.842 14.505 1.00 72.50 583 GLY A O 1
ATOM 4700 N N . ARG A 1 584 ? 20.921 -18.708 12.266 1.00 73.19 584 ARG A N 1
ATOM 4701 C CA . ARG A 1 584 ? 21.360 -20.091 11.988 1.00 73.19 584 ARG A CA 1
ATOM 4702 C C . ARG A 1 584 ? 22.864 -20.207 11.704 1.00 73.19 584 ARG A C 1
ATOM 4704 O O . ARG A 1 584 ? 23.337 -21.313 11.460 1.00 73.19 584 ARG A O 1
ATOM 4711 N N . GLY A 1 585 ? 23.615 -19.101 11.722 1.00 62.62 585 GLY A N 1
ATOM 4712 C CA . GLY A 1 585 ? 25.066 -19.106 11.493 1.00 62.62 585 GLY A CA 1
ATOM 4713 C C . GLY A 1 585 ? 25.478 -19.372 10.040 1.00 62.62 585 GLY A C 1
ATOM 4714 O O . GLY A 1 585 ? 26.590 -19.831 9.789 1.00 62.62 585 GLY A O 1
ATOM 4715 N N . THR A 1 586 ? 24.597 -19.117 9.068 1.00 59.84 586 THR A N 1
ATOM 4716 C CA . THR A 1 586 ? 24.934 -19.238 7.645 1.00 59.84 586 THR A CA 1
ATOM 4717 C C . THR A 1 586 ? 25.787 -18.050 7.199 1.00 59.84 586 THR A C 1
ATOM 4719 O O . THR A 1 586 ? 25.280 -16.937 7.095 1.00 59.84 586 THR A O 1
ATOM 4722 N N . ASN A 1 587 ? 27.061 -18.290 6.866 1.00 56.91 587 ASN A N 1
ATOM 4723 C CA . ASN A 1 587 ? 28.014 -17.264 6.393 1.00 56.91 587 ASN A CA 1
ATOM 4724 C C . ASN A 1 587 ? 27.666 -16.621 5.028 1.00 56.91 587 ASN A C 1
ATOM 4726 O O . ASN A 1 587 ? 28.424 -15.793 4.537 1.00 56.91 587 ASN A O 1
ATOM 4730 N N . ASN A 1 588 ? 26.557 -17.022 4.401 1.00 63.72 588 ASN A N 1
ATOM 4731 C CA . ASN A 1 588 ? 25.995 -16.430 3.191 1.00 63.72 588 ASN A CA 1
ATOM 4732 C C . ASN A 1 588 ? 24.481 -16.278 3.387 1.00 63.72 588 ASN A C 1
ATOM 4734 O O . ASN A 1 588 ? 23.839 -17.171 3.944 1.00 63.72 588 ASN A O 1
ATOM 4738 N N . VAL A 1 589 ? 23.907 -15.189 2.872 1.00 68.31 589 VAL A N 1
ATOM 4739 C CA . VAL A 1 589 ? 22.453 -14.983 2.804 1.00 68.31 589 VAL A CA 1
ATOM 4740 C C . VAL A 1 589 ? 21.990 -15.209 1.371 1.00 68.31 589 VAL A C 1
ATOM 4742 O O . VAL A 1 589 ? 22.391 -14.483 0.463 1.00 68.31 589 VAL A O 1
ATOM 4745 N N . ASP A 1 590 ? 21.106 -16.186 1.175 1.00 72.56 590 ASP A N 1
ATOM 4746 C CA . ASP A 1 590 ? 20.373 -16.335 -0.080 1.00 72.56 590 ASP A CA 1
ATOM 4747 C C . ASP A 1 590 ? 19.238 -15.300 -0.147 1.00 72.56 590 ASP A C 1
ATOM 4749 O O . ASP A 1 590 ? 18.166 -15.478 0.448 1.00 72.56 590 ASP A O 1
ATOM 4753 N N . TYR A 1 591 ? 19.508 -14.213 -0.875 1.00 75.12 591 TYR A N 1
ATOM 4754 C CA . TYR A 1 591 ? 18.552 -13.147 -1.169 1.00 75.12 591 TYR A CA 1
ATOM 4755 C C . TYR A 1 591 ? 17.491 -13.536 -2.209 1.00 75.12 591 TYR A C 1
ATOM 4757 O O . TYR A 1 591 ? 16.413 -12.943 -2.177 1.00 75.12 591 TYR A O 1
ATOM 4765 N N . VAL A 1 592 ? 17.740 -14.525 -3.082 1.00 72.12 592 VAL A N 1
ATOM 4766 C CA . VAL A 1 592 ? 16.709 -15.043 -4.003 1.00 72.12 592 VAL A CA 1
ATOM 4767 C C . VAL A 1 592 ? 15.618 -15.692 -3.172 1.00 72.12 592 VAL A C 1
ATOM 4769 O O . VAL A 1 592 ? 14.465 -15.290 -3.266 1.00 72.12 592 VAL A O 1
ATOM 4772 N N . HIS A 1 593 ? 15.987 -16.597 -2.261 1.00 77.19 593 HIS A N 1
ATOM 4773 C CA . HIS A 1 593 ? 15.033 -17.209 -1.341 1.00 77.19 593 HIS A CA 1
ATOM 4774 C C . HIS A 1 593 ? 14.325 -16.169 -0.460 1.00 77.19 593 HIS A C 1
ATOM 4776 O O . HIS A 1 593 ? 13.124 -16.297 -0.246 1.00 77.19 593 HIS A O 1
ATOM 4782 N N . CYS A 1 594 ? 15.015 -15.115 0.007 1.00 81.56 594 CYS A N 1
ATOM 4783 C CA . CYS A 1 594 ? 14.339 -14.023 0.725 1.00 81.56 594 CYS A CA 1
ATOM 4784 C C . CYS A 1 594 ? 13.249 -13.366 -0.143 1.00 81.56 594 CYS A C 1
ATOM 4786 O O . CYS A 1 594 ? 12.129 -13.165 0.320 1.00 81.56 594 CYS A O 1
ATOM 4788 N N . ILE A 1 595 ? 13.557 -13.034 -1.403 1.00 83.44 595 ILE A N 1
ATOM 4789 C CA . ILE A 1 595 ? 12.611 -12.405 -2.337 1.00 83.44 595 ILE A CA 1
ATOM 4790 C C . ILE A 1 595 ? 11.473 -13.354 -2.733 1.00 83.44 595 ILE A C 1
ATOM 4792 O O . ILE A 1 595 ? 10.328 -12.907 -2.803 1.00 83.44 595 ILE A O 1
ATOM 4796 N N . THR A 1 596 ? 11.747 -14.642 -2.940 1.00 82.50 596 THR A N 1
ATOM 4797 C CA . THR A 1 596 ? 10.731 -15.665 -3.227 1.00 82.50 596 THR A CA 1
ATOM 4798 C C . THR A 1 596 ? 9.785 -15.846 -2.043 1.00 82.50 596 THR A C 1
ATOM 4800 O O . THR A 1 596 ? 8.577 -15.744 -2.227 1.00 82.50 596 THR A O 1
ATOM 4803 N N . ASN A 1 597 ? 10.305 -15.959 -0.816 1.00 88.00 597 ASN A N 1
ATOM 4804 C CA . ASN A 1 597 ? 9.480 -16.020 0.392 1.00 88.00 597 ASN A CA 1
ATOM 4805 C C . ASN A 1 597 ? 8.625 -14.746 0.568 1.00 88.00 597 ASN A C 1
ATOM 4807 O O . ASN A 1 597 ? 7.440 -14.843 0.873 1.00 88.00 597 ASN A O 1
ATOM 4811 N N . VAL A 1 598 ? 9.171 -13.545 0.307 1.00 91.12 598 VAL A N 1
ATOM 4812 C CA . VAL A 1 598 ? 8.362 -12.305 0.278 1.00 91.12 598 VAL A CA 1
ATOM 4813 C C . VAL A 1 598 ? 7.287 -12.353 -0.814 1.00 91.12 598 VAL A C 1
ATOM 4815 O O . VAL A 1 598 ? 6.166 -11.910 -0.578 1.00 91.12 598 VAL A O 1
ATOM 4818 N N . LYS A 1 599 ? 7.597 -12.876 -2.004 1.00 89.31 599 LYS A N 1
ATOM 4819 C CA . LYS A 1 599 ? 6.649 -12.998 -3.121 1.00 89.31 599 LYS A CA 1
ATOM 4820 C C . LYS A 1 599 ? 5.476 -13.914 -2.765 1.00 89.31 599 LYS A C 1
ATOM 4822 O O . LYS A 1 599 ? 4.333 -13.535 -3.000 1.00 89.31 599 LYS A O 1
ATOM 4827 N N . GLU A 1 600 ? 5.760 -15.076 -2.185 1.00 90.75 600 GLU A N 1
ATOM 4828 C CA . GLU A 1 600 ? 4.774 -16.082 -1.774 1.00 90.75 600 GLU A CA 1
ATOM 4829 C C . GLU A 1 600 ? 3.887 -15.556 -0.635 1.00 90.75 600 GLU A C 1
ATOM 4831 O O . GLU A 1 600 ? 2.666 -15.509 -0.774 1.00 90.75 600 GLU A O 1
ATOM 4836 N N . GLU A 1 601 ? 4.487 -15.000 0.420 1.00 93.25 601 GLU A N 1
ATOM 4837 C CA . GLU A 1 601 ? 3.766 -14.340 1.519 1.00 93.25 601 GLU A CA 1
ATOM 4838 C C . GLU A 1 601 ? 2.890 -13.161 1.046 1.00 93.25 601 GLU A C 1
ATOM 4840 O O . GLU A 1 601 ? 1.811 -12.918 1.588 1.00 93.25 601 GLU A O 1
ATOM 4845 N N . LEU A 1 602 ? 3.308 -12.415 0.017 1.00 92.88 602 LEU A N 1
ATOM 4846 C CA . LEU A 1 602 ? 2.472 -11.381 -0.607 1.00 92.88 602 LEU A CA 1
ATOM 4847 C C . LEU A 1 602 ? 1.392 -11.964 -1.540 1.00 92.88 602 LEU A C 1
ATOM 4849 O O . LEU A 1 602 ? 0.342 -11.343 -1.696 1.00 92.88 602 LEU A O 1
ATOM 4853 N N . MET A 1 603 ? 1.602 -13.134 -2.143 1.00 91.25 603 MET A N 1
ATOM 4854 C CA . MET A 1 603 ? 0.595 -13.820 -2.962 1.00 91.25 603 MET A CA 1
ATOM 4855 C C . MET A 1 603 ? -0.544 -14.407 -2.121 1.00 91.25 603 MET A C 1
ATOM 4857 O O . MET A 1 603 ? -1.696 -14.320 -2.543 1.00 91.25 603 MET A O 1
ATOM 4861 N N . ASP A 1 604 ? -0.250 -14.919 -0.925 1.00 90.75 604 ASP A N 1
ATOM 4862 C CA . ASP A 1 604 ? -1.268 -15.453 -0.009 1.00 90.75 604 ASP A CA 1
ATOM 4863 C C . ASP A 1 604 ? -2.068 -14.346 0.702 1.00 90.75 604 ASP A C 1
ATOM 4865 O O . ASP A 1 604 ? -3.237 -14.528 1.047 1.00 90.75 604 ASP A O 1
ATOM 4869 N N . ARG A 1 605 ? -1.462 -13.167 0.910 1.00 88.50 605 ARG A N 1
ATOM 4870 C CA . ARG A 1 605 ? -2.072 -12.052 1.665 1.00 88.50 605 ARG A CA 1
ATOM 4871 C C . ARG A 1 605 ? -2.878 -11.056 0.821 1.00 88.50 605 ARG A C 1
ATOM 4873 O O . ARG A 1 605 ? -3.603 -10.249 1.401 1.00 88.50 605 ARG A O 1
ATOM 4880 N N . TYR A 1 606 ? -2.746 -11.059 -0.509 1.00 91.00 606 TYR A N 1
ATOM 4881 C CA . TYR A 1 606 ? -3.357 -10.063 -1.405 1.00 91.00 606 TYR A CA 1
ATOM 4882 C C . TYR A 1 606 ? -3.937 -10.734 -2.657 1.00 91.00 606 TYR A C 1
ATOM 4884 O O . TYR A 1 606 ? -3.354 -11.657 -3.218 1.00 91.00 606 TYR A O 1
ATOM 4892 N N . LYS A 1 607 ? -5.066 -10.228 -3.169 1.00 90.00 607 LYS A N 1
ATOM 4893 C CA . LYS A 1 607 ? -5.837 -10.857 -4.263 1.00 90.00 607 LYS A CA 1
ATOM 4894 C C . LYS A 1 607 ? -5.203 -10.718 -5.665 1.00 90.00 607 LYS A C 1
ATOM 4896 O O . LYS A 1 607 ? -5.929 -10.675 -6.657 1.00 90.00 607 LYS A O 1
ATOM 4901 N N . PHE A 1 608 ? -3.875 -10.657 -5.797 1.00 91.38 608 PHE A N 1
ATOM 4902 C CA . PHE A 1 608 ? -3.185 -10.385 -7.070 1.00 91.38 608 PHE A CA 1
ATOM 4903 C C . PHE A 1 608 ? -3.648 -11.294 -8.221 1.00 91.38 608 PHE A C 1
ATOM 4905 O O . PHE A 1 608 ? -3.932 -10.802 -9.311 1.00 91.38 608 PHE A O 1
ATOM 4912 N N . LYS A 1 609 ? -3.822 -12.599 -7.969 1.00 90.62 609 LYS A N 1
ATOM 4913 C CA . LYS A 1 609 ? -4.295 -13.581 -8.964 1.00 90.62 609 LYS A CA 1
ATOM 4914 C C . LYS A 1 609 ? -5.688 -13.271 -9.538 1.00 90.62 609 LYS A C 1
ATOM 4916 O O . LYS A 1 609 ? -5.957 -13.629 -10.680 1.00 90.62 609 LYS A O 1
ATOM 4921 N N . HIS A 1 610 ? -6.565 -12.617 -8.771 1.00 90.31 610 HIS A N 1
ATOM 4922 C CA . HIS A 1 610 ? -7.901 -12.213 -9.228 1.00 90.31 610 HIS A CA 1
ATOM 4923 C C . HIS A 1 610 ? -7.830 -11.048 -10.227 1.00 90.31 610 HIS A C 1
ATOM 4925 O O . HIS A 1 610 ? -8.563 -11.024 -11.209 1.00 90.31 610 HIS A O 1
ATOM 4931 N N . PHE A 1 611 ? -6.907 -10.111 -9.996 1.00 90.12 611 PHE A N 1
ATOM 4932 C CA . PHE A 1 611 ? -6.787 -8.865 -10.755 1.00 90.12 611 PHE A CA 1
ATOM 4933 C C . PHE A 1 611 ? -5.783 -8.924 -11.919 1.00 90.12 611 PHE A C 1
ATOM 4935 O O . PHE A 1 611 ? -5.896 -8.145 -12.863 1.00 90.12 611 PHE A O 1
ATOM 4942 N N . ALA A 1 612 ? -4.820 -9.850 -11.887 1.00 87.38 612 ALA A N 1
ATOM 4943 C CA . ALA A 1 612 ? -3.683 -9.933 -12.812 1.00 87.38 612 ALA A CA 1
ATOM 4944 C C . ALA A 1 612 ? -4.022 -9.824 -14.311 1.00 87.38 612 ALA A C 1
ATOM 4946 O O . ALA A 1 612 ? -3.257 -9.229 -15.072 1.00 87.38 612 ALA A O 1
ATOM 4947 N N . TYR A 1 613 ? -5.154 -10.387 -14.738 1.00 85.62 613 TYR A N 1
ATOM 4948 C CA . TYR A 1 613 ? -5.581 -10.392 -16.139 1.00 85.62 613 TYR A CA 1
ATOM 4949 C C . TYR A 1 613 ? -6.236 -9.081 -16.596 1.00 85.62 613 TYR A C 1
ATOM 4951 O O . TYR A 1 613 ? -6.199 -8.775 -17.786 1.00 85.62 613 TYR A O 1
ATOM 4959 N N . THR A 1 614 ? -6.814 -8.304 -15.674 1.00 87.06 614 THR A N 1
ATOM 4960 C CA . THR A 1 614 ? -7.655 -7.143 -15.999 1.00 87.06 614 THR A CA 1
ATOM 4961 C C . THR A 1 614 ? -6.968 -5.806 -15.715 1.00 87.06 614 THR A C 1
ATOM 4963 O O . THR A 1 614 ? -7.169 -4.861 -16.473 1.00 87.06 614 THR A O 1
ATOM 4966 N N . VAL A 1 615 ? -6.090 -5.705 -14.706 1.00 90.62 615 VAL A N 1
ATOM 4967 C CA . VAL A 1 615 ? -5.462 -4.430 -14.268 1.00 90.62 615 VAL A CA 1
ATOM 4968 C C . VAL A 1 615 ? -4.283 -3.947 -15.127 1.00 90.62 615 VAL A C 1
ATOM 4970 O O . VAL A 1 615 ? -3.486 -3.108 -14.706 1.00 90.62 615 VAL A O 1
ATOM 4973 N N . THR A 1 616 ? -4.170 -4.444 -16.360 1.00 88.75 616 THR A N 1
ATOM 4974 C CA . THR A 1 616 ? -3.184 -3.990 -17.354 1.00 88.75 616 THR A CA 1
ATOM 4975 C C . THR A 1 616 ? -3.173 -2.458 -17.547 1.00 88.75 616 THR A C 1
ATOM 4977 O O . THR A 1 616 ? -2.074 -1.903 -17.614 1.00 88.75 616 THR A O 1
ATOM 4980 N N . PRO A 1 617 ? -4.321 -1.738 -17.575 1.00 91.62 617 PRO A N 1
ATOM 4981 C CA . PRO A 1 617 ? -4.322 -0.275 -17.660 1.00 91.62 617 PRO A CA 1
ATOM 4982 C C . PRO A 1 617 ? -3.730 0.389 -16.409 1.00 91.62 617 PRO A C 1
ATOM 4984 O O . PRO A 1 617 ? -2.896 1.283 -16.537 1.00 91.62 617 PRO A O 1
ATOM 4987 N N . ALA A 1 618 ? -4.075 -0.077 -15.203 1.00 93.62 618 ALA A N 1
ATOM 4988 C CA . ALA A 1 618 ? -3.495 0.446 -13.963 1.00 93.62 618 ALA A CA 1
ATOM 4989 C C . ALA A 1 618 ? -1.965 0.276 -13.904 1.00 93.62 618 ALA A C 1
ATOM 4991 O O . ALA A 1 618 ? -1.258 1.203 -13.505 1.00 93.62 618 ALA A O 1
ATOM 4992 N N . ILE A 1 619 ? -1.452 -0.870 -14.372 1.00 91.12 619 ILE A N 1
ATOM 4993 C CA . ILE A 1 619 ? -0.009 -1.121 -14.513 1.00 91.12 619 ILE A CA 1
ATOM 4994 C C . ILE A 1 619 ? 0.627 -0.116 -15.489 1.00 91.12 619 ILE A C 1
ATOM 4996 O O . ILE A 1 619 ? 1.667 0.468 -15.176 1.00 91.12 619 ILE A O 1
ATOM 5000 N N . ALA A 1 620 ? -0.010 0.151 -16.634 1.00 91.00 620 ALA A N 1
ATOM 5001 C CA . ALA A 1 620 ? 0.459 1.159 -17.583 1.00 91.00 620 ALA A CA 1
ATOM 5002 C C . ALA A 1 620 ? 0.479 2.571 -16.973 1.00 91.00 620 ALA A C 1
ATOM 5004 O O . ALA A 1 620 ? 1.491 3.262 -17.080 1.00 91.00 620 ALA A O 1
ATOM 5005 N N . HIS A 1 621 ? -0.573 2.984 -16.261 1.00 94.06 621 HIS A N 1
ATOM 5006 C CA . HIS A 1 621 ? -0.611 4.280 -15.573 1.00 94.06 621 HIS A CA 1
ATOM 5007 C C . HIS A 1 621 ? 0.475 4.424 -14.489 1.00 94.06 621 HIS A C 1
ATOM 5009 O O . HIS A 1 621 ? 1.063 5.502 -14.365 1.00 94.06 621 HIS A O 1
ATOM 5015 N N . ALA A 1 622 ? 0.785 3.352 -13.749 1.00 92.44 622 ALA A N 1
ATOM 5016 C CA . ALA A 1 622 ? 1.843 3.339 -12.736 1.00 92.44 622 ALA A CA 1
ATOM 5017 C C . ALA A 1 622 ? 3.251 3.487 -13.343 1.00 92.44 622 ALA A C 1
ATOM 5019 O O . ALA A 1 622 ? 4.042 4.313 -12.882 1.00 92.44 622 ALA A O 1
ATOM 5020 N N . ILE A 1 623 ? 3.556 2.717 -14.394 1.00 89.56 623 ILE A N 1
ATOM 5021 C CA . ILE A 1 623 ? 4.878 2.710 -15.046 1.00 89.56 623 ILE A CA 1
ATOM 5022 C C . ILE A 1 623 ? 5.104 3.990 -15.863 1.00 89.56 623 ILE A C 1
ATOM 5024 O O . ILE A 1 623 ? 6.191 4.556 -15.833 1.00 89.56 623 ILE A O 1
ATOM 5028 N N . LEU A 1 624 ? 4.078 4.487 -16.560 1.00 91.81 624 LEU A N 1
ATOM 5029 C CA . LEU A 1 624 ? 4.158 5.713 -17.365 1.00 91.81 624 LEU A CA 1
ATOM 5030 C C . LEU A 1 624 ? 4.038 7.004 -16.528 1.00 91.81 624 LEU A C 1
ATOM 5032 O O . LEU A 1 624 ? 4.076 8.098 -17.093 1.00 91.81 624 LEU A O 1
ATOM 5036 N N . ASN A 1 625 ? 3.856 6.893 -15.204 1.00 92.44 625 ASN A N 1
ATOM 5037 C CA . ASN A 1 625 ? 3.626 8.006 -14.275 1.00 92.44 625 ASN A CA 1
ATOM 5038 C C . ASN A 1 625 ? 2.488 8.953 -14.730 1.00 92.44 625 ASN A C 1
ATOM 5040 O O . ASN A 1 625 ? 2.580 10.180 -14.625 1.00 92.44 625 ASN A O 1
ATOM 5044 N N . ILE A 1 626 ? 1.409 8.386 -15.281 1.00 92.44 626 ILE A N 1
ATOM 5045 C CA . ILE A 1 626 ? 0.249 9.143 -15.771 1.00 92.44 626 ILE A CA 1
ATOM 5046 C C . ILE A 1 626 ? -0.762 9.267 -14.621 1.00 92.44 626 ILE A C 1
ATOM 5048 O O . ILE A 1 626 ? -1.343 8.250 -14.232 1.00 92.44 626 ILE A O 1
ATOM 5052 N N . PRO A 1 627 ? -1.012 10.476 -14.082 1.00 93.94 627 PRO A N 1
ATOM 5053 C CA . PRO A 1 627 ? -1.948 10.658 -12.983 1.00 93.94 627 PRO A CA 1
ATOM 5054 C C . PRO A 1 627 ? -3.400 10.479 -13.449 1.00 93.94 627 PRO A C 1
ATOM 5056 O O . PRO A 1 627 ? -3.753 10.794 -14.586 1.00 93.94 627 PRO A O 1
ATOM 5059 N N . VAL A 1 628 ? -4.247 9.995 -12.545 1.00 95.31 628 VAL A N 1
ATOM 5060 C CA . VAL A 1 628 ? -5.637 9.588 -12.798 1.00 95.31 628 VAL A CA 1
ATOM 5061 C C . VAL A 1 628 ? -6.595 10.236 -11.800 1.00 95.31 628 VAL A C 1
ATOM 5063 O O . VAL A 1 628 ? -6.195 10.645 -10.711 1.00 95.31 628 VAL A O 1
ATOM 5066 N N . SER A 1 629 ? -7.885 10.296 -12.131 1.00 94.56 629 SER A N 1
ATOM 5067 C CA . SER A 1 629 ? -8.920 10.454 -11.103 1.00 94.56 629 SER A CA 1
ATOM 5068 C C . SER A 1 629 ? -9.165 9.098 -10.444 1.00 94.56 629 SER A C 1
ATOM 5070 O O . SER A 1 629 ? -9.283 8.083 -11.131 1.00 94.56 629 SER A O 1
ATOM 5072 N N . LYS A 1 630 ? -9.284 9.073 -9.112 1.00 90.06 630 LYS A N 1
ATOM 5073 C CA . LYS A 1 630 ? -9.475 7.834 -8.339 1.00 90.06 630 LYS A CA 1
ATOM 5074 C C . LYS A 1 630 ? -10.767 7.070 -8.678 1.00 90.06 630 LYS A C 1
ATOM 5076 O O . LYS A 1 630 ? -10.866 5.892 -8.368 1.00 90.06 630 LYS A O 1
ATOM 5081 N N . HIS A 1 631 ? -11.737 7.737 -9.307 1.00 90.50 631 HIS A N 1
ATOM 5082 C CA . HIS A 1 631 ? -13.010 7.153 -9.745 1.00 90.50 631 HIS A CA 1
ATOM 5083 C C . HIS A 1 631 ? -13.020 6.743 -11.230 1.00 90.50 631 HIS A C 1
ATOM 5085 O O . HIS A 1 631 ? -14.048 6.294 -11.728 1.00 90.50 631 HIS A O 1
ATOM 5091 N N . ASN A 1 632 ? -11.903 6.889 -11.952 1.00 93.75 632 ASN A N 1
ATOM 5092 C CA . ASN A 1 632 ? -11.788 6.361 -13.312 1.00 93.75 632 ASN A CA 1
ATOM 5093 C C . ASN A 1 632 ? -11.672 4.830 -13.292 1.00 93.75 632 ASN A C 1
ATOM 5095 O O . ASN A 1 632 ? -11.110 4.258 -12.355 1.00 93.75 632 ASN A O 1
ATOM 5099 N N . VAL A 1 633 ? -12.133 4.196 -14.373 1.00 93.44 633 VAL A N 1
ATOM 5100 C CA . VAL A 1 633 ? -11.860 2.788 -14.705 1.00 93.44 633 VAL A CA 1
ATOM 5101 C C . VAL A 1 633 ? -10.349 2.531 -14.730 1.00 93.44 633 VAL A C 1
ATOM 5103 O O . VAL A 1 633 ? -9.587 3.334 -15.275 1.00 93.44 633 VAL A O 1
ATOM 5106 N N . ALA A 1 634 ? -9.936 1.406 -14.150 1.00 92.19 634 ALA A N 1
ATOM 5107 C CA . ALA A 1 634 ? -8.545 0.981 -14.001 1.00 92.19 634 ALA A CA 1
ATOM 5108 C C . ALA A 1 634 ? -8.251 -0.396 -14.639 1.00 92.19 634 ALA A C 1
ATOM 5110 O O . ALA A 1 634 ? -7.093 -0.823 -14.690 1.00 92.19 634 ALA A O 1
ATOM 5111 N N . ASP A 1 635 ? -9.283 -1.086 -15.131 1.00 91.06 635 ASP A N 1
ATOM 5112 C CA . ASP A 1 635 ? -9.234 -2.443 -15.671 1.00 91.06 635 ASP A CA 1
ATOM 5113 C C . ASP A 1 635 ? -9.688 -2.530 -17.144 1.00 91.06 635 ASP A C 1
ATOM 5115 O O . ASP A 1 635 ? -10.351 -1.630 -17.660 1.00 91.06 635 ASP A O 1
ATOM 5119 N N . LYS A 1 636 ? -9.330 -3.622 -17.837 1.00 84.56 636 LYS A N 1
ATOM 5120 C CA . LYS A 1 636 ? -9.736 -3.865 -19.236 1.00 84.56 636 LYS A CA 1
ATOM 5121 C C . LYS A 1 636 ? -11.251 -4.090 -19.402 1.00 84.56 636 LYS A C 1
ATOM 5123 O O . LYS A 1 636 ? -11.767 -3.802 -20.479 1.00 84.56 636 LYS A O 1
ATOM 5128 N N . ASP A 1 637 ? -11.956 -4.567 -18.372 1.00 85.62 637 ASP A N 1
ATOM 5129 C CA . ASP A 1 637 ? -13.367 -4.977 -18.483 1.00 85.62 637 ASP A CA 1
ATOM 5130 C C . ASP A 1 637 ? -14.360 -3.836 -18.189 1.00 85.62 637 ASP A C 1
ATOM 5132 O O . ASP A 1 637 ? -15.569 -4.012 -18.374 1.00 85.62 637 ASP A O 1
ATOM 5136 N N . GLY A 1 638 ? -13.876 -2.671 -17.737 1.00 85.06 638 GLY A N 1
ATOM 5137 C CA . GLY A 1 638 ? -14.703 -1.501 -17.431 1.00 85.06 638 GLY A CA 1
ATOM 5138 C C . GLY A 1 638 ? -15.459 -1.588 -16.103 1.00 85.06 638 GLY A C 1
ATOM 5139 O O . GLY A 1 638 ? -16.514 -0.966 -15.971 1.00 85.06 638 GLY A O 1
ATOM 5140 N N . ARG A 1 639 ? -14.972 -2.387 -15.145 1.00 87.06 639 ARG A N 1
ATOM 5141 C CA . ARG A 1 639 ? -15.713 -2.781 -13.930 1.00 87.06 639 ARG A CA 1
ATOM 5142 C C . ARG A 1 639 ? -15.094 -2.304 -12.624 1.00 87.06 639 ARG A C 1
ATOM 5144 O O . ARG A 1 639 ? -15.799 -2.274 -11.619 1.00 87.06 639 ARG A O 1
ATOM 5151 N N . VAL A 1 640 ? -13.802 -1.985 -12.613 1.00 91.00 640 VAL A N 1
ATOM 5152 C CA . VAL A 1 640 ? -13.031 -1.741 -11.389 1.00 91.00 640 VAL A CA 1
ATOM 5153 C C . VAL A 1 640 ? -12.333 -0.393 -11.494 1.00 91.00 640 VAL A C 1
ATOM 5155 O O . VAL A 1 640 ? -11.615 -0.122 -12.459 1.00 91.00 640 VAL A O 1
ATOM 5158 N N . SER A 1 641 ? -12.526 0.470 -10.500 1.00 93.25 641 SER A N 1
ATOM 5159 C CA . SER A 1 641 ? -11.902 1.791 -10.463 1.00 93.25 641 SER A CA 1
ATOM 5160 C C . SER A 1 641 ? -10.604 1.806 -9.649 1.00 93.25 641 SER A C 1
ATOM 5162 O O . SER A 1 641 ? -10.288 0.881 -8.895 1.00 93.25 641 SER A O 1
ATOM 5164 N N . TYR A 1 642 ? -9.827 2.884 -9.780 1.00 93.62 642 TYR A N 1
ATOM 5165 C CA . TYR A 1 642 ? -8.565 3.036 -9.048 1.00 93.62 642 TYR A CA 1
ATOM 5166 C C . TYR A 1 642 ? -8.736 2.991 -7.523 1.00 93.62 642 TYR A C 1
ATOM 5168 O O . TYR A 1 642 ? -7.885 2.429 -6.833 1.00 93.62 642 TYR A O 1
ATOM 5176 N N . ILE A 1 643 ? -9.828 3.545 -6.985 1.00 89.44 643 ILE A N 1
ATOM 5177 C CA . ILE A 1 643 ? -10.125 3.505 -5.546 1.00 89.44 643 ILE A CA 1
ATOM 5178 C C . ILE A 1 643 ? -10.469 2.085 -5.060 1.00 89.44 643 ILE A C 1
ATOM 5180 O O . ILE A 1 643 ? -10.157 1.747 -3.916 1.00 89.44 643 ILE A O 1
ATOM 5184 N N . ASP A 1 644 ? -11.011 1.221 -5.921 1.00 89.00 644 ASP A N 1
ATOM 5185 C CA . ASP A 1 644 ? -11.310 -0.179 -5.588 1.00 89.00 644 ASP A CA 1
ATOM 5186 C C . ASP A 1 644 ? -10.019 -1.006 -5.521 1.00 89.00 644 ASP A C 1
ATOM 5188 O O . ASP A 1 644 ? -9.747 -1.661 -4.514 1.00 89.00 644 ASP A O 1
ATOM 5192 N N . LEU A 1 645 ? -9.149 -0.879 -6.531 1.00 91.31 645 LEU A N 1
ATOM 5193 C CA . LEU A 1 645 ? -7.818 -1.503 -6.529 1.00 91.31 645 LEU A CA 1
ATOM 5194 C C . LEU A 1 645 ? -6.939 -1.009 -5.367 1.00 91.31 645 LEU A C 1
ATOM 5196 O O . LEU A 1 645 ? -6.153 -1.783 -4.816 1.00 91.31 645 LEU A O 1
ATOM 5200 N N . SER A 1 646 ? -7.085 0.260 -4.970 1.00 90.38 646 SER A N 1
ATOM 5201 C CA . SER A 1 646 ? -6.410 0.819 -3.793 1.00 90.38 646 SER A CA 1
ATOM 5202 C C . SER A 1 646 ? -6.987 0.292 -2.474 1.00 90.38 646 SER A C 1
ATOM 5204 O O . SER A 1 646 ? -6.252 0.172 -1.494 1.00 90.38 646 SER A O 1
ATOM 5206 N N . SER A 1 647 ? -8.281 -0.049 -2.441 1.00 85.56 647 SER A N 1
ATOM 5207 C CA . SER A 1 647 ? -8.940 -0.658 -1.275 1.00 85.56 647 SER A CA 1
ATOM 5208 C C . SER A 1 647 ? -8.499 -2.115 -1.078 1.00 85.56 647 SER A C 1
ATOM 5210 O O . SER A 1 647 ? -8.175 -2.539 0.030 1.00 85.56 647 SER A O 1
ATOM 5212 N N . GLU A 1 648 ? -8.402 -2.863 -2.180 1.00 86.50 648 GLU A N 1
ATOM 5213 C CA . GLU A 1 648 ? -7.915 -4.250 -2.230 1.00 86.50 648 GLU A CA 1
ATOM 5214 C C . GLU A 1 648 ? -6.382 -4.373 -2.076 1.00 86.50 648 GLU A C 1
ATOM 5216 O O . GLU A 1 648 ? -5.848 -5.475 -1.964 1.00 86.50 648 GLU A O 1
ATOM 5221 N N . GLY A 1 649 ? -5.655 -3.248 -2.036 1.00 87.94 649 GLY A N 1
ATOM 5222 C CA . GLY A 1 649 ? -4.202 -3.215 -1.825 1.00 87.94 649 GLY A CA 1
ATOM 5223 C C . GLY A 1 649 ? -3.369 -3.667 -3.025 1.00 87.94 649 GLY A C 1
ATOM 5224 O O . GLY A 1 649 ? -2.230 -4.086 -2.847 1.00 87.94 649 GLY A O 1
ATOM 5225 N N . ILE A 1 650 ? -3.931 -3.590 -4.233 1.00 91.44 650 ILE A N 1
ATOM 5226 C CA . ILE A 1 650 ? -3.260 -3.931 -5.499 1.00 91.44 650 ILE A CA 1
ATOM 5227 C C . ILE A 1 650 ? -2.393 -2.762 -6.002 1.00 91.44 650 ILE A C 1
ATOM 5229 O O . ILE A 1 650 ? -1.413 -2.964 -6.718 1.00 91.44 650 ILE A O 1
ATOM 5233 N N . LEU A 1 651 ? -2.746 -1.535 -5.609 1.00 92.81 651 LEU A N 1
ATOM 5234 C CA . LEU A 1 651 ? -2.005 -0.296 -5.851 1.00 92.81 651 LEU A CA 1
ATOM 5235 C C . LEU A 1 651 ? -2.147 0.650 -4.643 1.00 92.81 651 LEU A C 1
ATOM 5237 O O . LEU A 1 651 ? -2.965 0.410 -3.757 1.00 92.81 651 LEU A O 1
ATOM 5241 N N . ASN A 1 652 ? -1.365 1.729 -4.604 1.00 91.62 652 ASN A N 1
ATOM 5242 C CA . ASN A 1 652 ? -1.584 2.874 -3.712 1.00 91.62 652 ASN A CA 1
ATOM 5243 C C . ASN A 1 652 ? -1.788 4.150 -4.558 1.00 91.62 652 ASN A C 1
ATOM 5245 O O . ASN A 1 652 ? -1.286 4.238 -5.683 1.00 91.62 652 ASN A O 1
ATOM 5249 N N . LEU A 1 653 ? -2.527 5.129 -4.034 1.00 90.94 653 LEU A N 1
ATOM 5250 C CA . LEU A 1 653 ? -2.841 6.398 -4.694 1.00 90.94 653 LEU A CA 1
ATOM 5251 C C . LEU A 1 653 ? -2.168 7.563 -3.963 1.00 90.94 653 LEU A C 1
ATOM 5253 O O . LEU A 1 653 ? -2.635 8.032 -2.926 1.00 90.94 653 LEU A O 1
ATOM 5257 N N . GLU A 1 654 ? -1.078 8.066 -4.538 1.00 89.62 654 GLU A N 1
ATOM 5258 C CA . GLU A 1 654 ? -0.385 9.258 -4.043 1.00 89.62 654 GLU A CA 1
ATOM 5259 C C . GLU A 1 654 ? -1.030 10.508 -4.654 1.00 89.62 654 GLU A C 1
ATOM 5261 O O . GLU A 1 654 ? -1.138 10.621 -5.874 1.00 89.62 654 GLU A O 1
ATOM 5266 N N . LYS A 1 655 ? -1.497 11.451 -3.829 1.00 86.62 655 LYS A N 1
ATOM 5267 C CA . LYS A 1 655 ? -2.150 12.667 -4.333 1.00 86.62 655 LYS A CA 1
ATOM 5268 C C . LYS A 1 655 ? -1.136 13.544 -5.080 1.00 86.62 655 LYS A C 1
ATOM 5270 O O . LYS A 1 655 ? -0.054 13.814 -4.568 1.00 86.62 655 LYS A O 1
ATOM 5275 N N . VAL A 1 656 ? -1.503 14.039 -6.263 1.00 88.94 656 VAL A N 1
ATOM 5276 C CA . VAL A 1 656 ? -0.712 15.053 -6.975 1.00 88.94 656 VAL A CA 1
ATOM 5277 C C . VAL A 1 656 ? -0.837 16.394 -6.236 1.00 88.94 656 VAL A C 1
ATOM 5279 O O . VAL A 1 656 ? -1.941 16.794 -5.851 1.00 88.94 656 VAL A O 1
ATOM 5282 N N . ALA A 1 657 ? 0.284 17.095 -6.037 1.00 82.25 657 ALA A N 1
ATOM 5283 C CA . ALA A 1 657 ? 0.293 18.432 -5.441 1.00 82.25 657 ALA A CA 1
ATOM 5284 C C . ALA A 1 657 ? -0.646 19.385 -6.205 1.00 82.25 657 ALA A C 1
ATOM 5286 O O . ALA A 1 657 ? -0.734 19.327 -7.431 1.00 82.25 657 ALA A O 1
ATOM 5287 N N . ASP A 1 658 ? -1.395 20.201 -5.457 1.00 80.06 658 ASP A N 1
ATOM 5288 C CA . ASP A 1 658 ? -2.333 21.224 -5.952 1.00 80.06 658 ASP A CA 1
ATOM 5289 C C . ASP A 1 658 ? -3.363 20.759 -7.003 1.00 80.06 658 ASP A C 1
ATOM 5291 O O . ASP A 1 658 ? -3.965 21.559 -7.717 1.00 80.06 658 ASP A O 1
ATOM 5295 N N . SER A 1 659 ? -3.630 19.450 -7.055 1.00 82.81 659 SER A N 1
ATOM 5296 C CA . SER A 1 659 ? -4.525 18.822 -8.026 1.00 82.81 659 SER A CA 1
ATOM 5297 C C . SER A 1 659 ? -5.528 17.868 -7.365 1.00 82.81 659 SER A C 1
ATOM 5299 O O . SER A 1 659 ? -5.365 17.426 -6.225 1.00 82.81 659 SER A O 1
ATOM 5301 N N . ALA A 1 660 ? -6.602 17.558 -8.096 1.00 84.69 660 ALA A N 1
ATOM 5302 C CA . ALA A 1 660 ? -7.576 16.521 -7.749 1.00 84.69 660 ALA A CA 1
ATOM 5303 C C . ALA A 1 660 ? -7.171 15.121 -8.260 1.00 84.69 660 ALA A C 1
ATOM 5305 O O . ALA A 1 660 ? -7.853 14.139 -7.964 1.00 84.69 660 ALA A O 1
ATOM 5306 N N . SER A 1 661 ? -6.084 15.029 -9.032 1.00 92.69 661 SER A N 1
ATOM 5307 C CA . SER A 1 661 ? -5.557 13.775 -9.573 1.00 92.69 661 SER A CA 1
ATOM 5308 C C . SER A 1 661 ? -4.626 13.056 -8.591 1.00 92.69 661 SER A C 1
ATOM 5310 O O . SER A 1 661 ? -4.070 13.648 -7.664 1.00 92.69 661 SER A O 1
ATOM 5312 N N . PHE A 1 662 ? -4.416 11.766 -8.836 1.00 93.44 662 PHE A N 1
ATOM 5313 C CA . PHE A 1 662 ? -3.565 10.875 -8.053 1.00 93.44 662 PHE A CA 1
ATOM 5314 C C . PHE A 1 662 ? -2.582 10.158 -8.977 1.00 93.44 662 PHE A C 1
ATOM 5316 O O . PHE A 1 662 ? -2.963 9.694 -10.051 1.00 93.44 662 PHE A O 1
ATOM 5323 N N . TYR A 1 663 ? -1.327 10.035 -8.565 1.00 93.81 663 TYR A N 1
ATOM 5324 C CA . TYR A 1 663 ? -0.401 9.096 -9.176 1.00 93.81 663 TYR A CA 1
ATOM 5325 C C . TYR A 1 663 ? -0.702 7.676 -8.697 1.00 93.81 663 TYR A C 1
ATOM 5327 O O . TYR A 1 663 ? -0.872 7.431 -7.500 1.00 93.81 663 TYR A O 1
ATOM 5335 N N . VAL A 1 664 ? -0.695 6.726 -9.630 1.00 94.56 664 VAL A N 1
ATOM 5336 C CA . VAL A 1 664 ? -0.740 5.300 -9.301 1.00 94.56 664 VAL A CA 1
ATOM 5337 C C . VAL A 1 664 ? 0.650 4.858 -8.838 1.00 94.56 664 VAL A C 1
ATOM 5339 O O . VAL A 1 664 ? 1.656 5.136 -9.497 1.00 94.56 664 VAL A O 1
ATOM 5342 N N . ARG A 1 665 ? 0.721 4.176 -7.692 1.00 92.81 665 ARG A N 1
ATOM 5343 C CA . ARG A 1 665 ? 1.964 3.660 -7.108 1.00 92.81 665 ARG A CA 1
ATOM 5344 C C . ARG A 1 665 ? 1.886 2.152 -6.930 1.00 92.81 665 ARG A C 1
ATOM 5346 O O . ARG A 1 665 ? 1.044 1.642 -6.196 1.00 92.81 665 ARG A O 1
ATOM 5353 N N . MET A 1 666 ? 2.792 1.452 -7.607 1.00 92.31 666 MET A N 1
ATOM 5354 C CA . MET A 1 666 ? 2.951 0.002 -7.546 1.00 92.31 666 MET A CA 1
ATOM 5355 C C . MET A 1 666 ? 4.451 -0.302 -7.414 1.00 92.31 666 MET A C 1
ATOM 5357 O O . MET A 1 666 ? 5.201 -0.036 -8.358 1.00 92.31 666 MET A O 1
ATOM 5361 N N . PRO A 1 667 ? 4.921 -0.801 -6.257 1.00 91.12 667 PRO A N 1
ATOM 5362 C CA . PRO A 1 667 ? 6.256 -1.368 -6.105 1.00 91.12 667 PRO A CA 1
ATOM 5363 C C . PRO A 1 667 ? 6.573 -2.433 -7.158 1.00 91.12 667 PRO A C 1
ATOM 5365 O O . PRO A 1 667 ? 5.678 -3.148 -7.616 1.00 91.12 667 PRO A O 1
ATOM 5368 N N . TYR A 1 668 ? 7.854 -2.589 -7.497 1.00 87.88 668 TYR A N 1
ATOM 5369 C CA . TYR A 1 668 ? 8.300 -3.584 -8.477 1.00 87.88 668 TYR A CA 1
ATOM 5370 C C . TYR A 1 668 ? 7.873 -5.005 -8.082 1.00 87.88 668 TYR A C 1
ATOM 5372 O O . TYR A 1 668 ? 7.382 -5.751 -8.927 1.00 87.88 668 TYR A O 1
ATOM 5380 N N . ILE A 1 669 ? 7.960 -5.352 -6.790 1.00 87.06 669 ILE A N 1
ATOM 5381 C CA . ILE A 1 669 ? 7.530 -6.658 -6.264 1.00 87.06 669 ILE A CA 1
ATOM 5382 C C . ILE A 1 669 ? 6.050 -6.966 -6.571 1.00 87.06 669 ILE A C 1
ATOM 5384 O O . ILE A 1 669 ? 5.719 -8.105 -6.888 1.00 87.06 669 ILE A O 1
ATOM 5388 N N . TRP A 1 670 ? 5.159 -5.965 -6.564 1.00 89.81 670 TRP A N 1
ATOM 5389 C CA . TRP A 1 670 ? 3.741 -6.151 -6.909 1.00 89.81 670 TRP A CA 1
ATOM 5390 C C . TRP A 1 670 ? 3.532 -6.364 -8.406 1.00 89.81 670 TRP A C 1
ATOM 5392 O O . TRP A 1 670 ? 2.735 -7.218 -8.792 1.00 89.81 670 TRP A O 1
ATOM 5402 N N . ILE A 1 671 ? 4.263 -5.631 -9.254 1.00 88.06 671 ILE A N 1
ATOM 5403 C CA . ILE A 1 671 ? 4.195 -5.839 -10.706 1.00 88.06 671 ILE A CA 1
ATOM 5404 C C . ILE A 1 671 ? 4.735 -7.233 -11.059 1.00 88.06 671 ILE A C 1
ATOM 5406 O O . ILE A 1 671 ? 4.083 -7.946 -11.816 1.00 88.06 671 ILE A O 1
ATOM 5410 N N . ALA A 1 672 ? 5.834 -7.673 -10.436 1.00 83.62 672 ALA A N 1
ATOM 5411 C CA . ALA A 1 672 ? 6.396 -9.011 -10.625 1.00 83.62 672 ALA A CA 1
ATOM 5412 C C . ALA A 1 672 ? 5.453 -10.150 -10.207 1.00 83.62 672 ALA A C 1
ATOM 5414 O O . ALA A 1 672 ? 5.399 -11.181 -10.881 1.00 83.62 672 ALA A O 1
ATOM 5415 N N . ILE A 1 673 ? 4.660 -9.963 -9.147 1.00 87.12 673 ILE A N 1
ATOM 5416 C CA . ILE A 1 673 ? 3.587 -10.903 -8.796 1.00 87.12 673 ILE A CA 1
ATOM 5417 C C . ILE A 1 673 ? 2.481 -10.873 -9.861 1.00 87.12 673 ILE A C 1
ATOM 5419 O O . ILE A 1 673 ? 2.149 -11.916 -10.424 1.00 87.12 673 ILE A O 1
ATOM 5423 N N . LEU A 1 674 ? 1.932 -9.694 -10.176 1.00 87.38 674 LEU A N 1
ATOM 5424 C CA . LEU A 1 674 ? 0.801 -9.545 -11.102 1.00 87.38 674 LEU A CA 1
ATOM 5425 C C . LEU A 1 674 ? 1.097 -10.102 -12.501 1.00 87.38 674 LEU A C 1
ATOM 5427 O O . LEU A 1 674 ? 0.270 -10.829 -13.049 1.00 87.38 674 LEU A O 1
ATOM 5431 N N . THR A 1 675 ? 2.268 -9.817 -13.077 1.00 81.00 675 THR A N 1
ATOM 5432 C CA . THR A 1 675 ? 2.611 -10.324 -14.414 1.00 81.00 675 THR A CA 1
ATOM 5433 C C . THR A 1 675 ? 2.934 -11.813 -14.419 1.00 81.00 675 THR A C 1
ATOM 5435 O O . THR A 1 675 ? 2.677 -12.455 -15.429 1.00 81.00 675 THR A O 1
ATOM 5438 N N . SER A 1 676 ? 3.400 -12.398 -13.307 1.00 80.50 676 SER A N 1
ATOM 5439 C CA . SER A 1 676 ? 3.667 -13.849 -13.233 1.00 80.50 676 SER A CA 1
ATOM 5440 C C . SER A 1 676 ? 2.415 -14.727 -13.396 1.00 80.50 676 SER A C 1
ATOM 5442 O O . SER A 1 676 ? 2.525 -15.912 -13.704 1.00 80.50 676 SER A O 1
ATOM 5444 N N . PHE A 1 677 ? 1.218 -14.145 -13.259 1.00 82.06 677 PHE A N 1
ATOM 5445 C CA . PHE A 1 677 ? -0.049 -14.805 -13.581 1.00 82.06 677 PHE A CA 1
ATOM 5446 C C . PHE A 1 677 ? -0.554 -14.530 -15.008 1.00 82.06 677 PHE A C 1
ATOM 5448 O O . PHE A 1 677 ? -1.485 -15.202 -15.441 1.00 82.06 677 PHE A O 1
ATOM 5455 N N . ASN A 1 678 ? -0.003 -13.553 -15.738 1.00 73.62 678 ASN A N 1
ATOM 5456 C CA . ASN A 1 678 ? -0.596 -13.029 -16.972 1.00 73.62 678 ASN A CA 1
ATOM 5457 C C . ASN A 1 678 ? 0.357 -13.152 -18.173 1.00 73.62 678 ASN A C 1
ATOM 5459 O O . ASN A 1 678 ? 1.237 -12.317 -18.370 1.00 73.62 678 ASN A O 1
ATOM 5463 N N . LYS A 1 679 ? 0.111 -14.143 -19.041 1.00 64.88 679 LYS A N 1
ATOM 5464 C CA . LYS A 1 679 ? 0.901 -14.374 -20.267 1.00 64.88 679 LYS A CA 1
ATOM 5465 C C . LYS A 1 679 ? 0.868 -13.219 -21.274 1.00 64.88 679 LYS A C 1
ATOM 5467 O O . LYS A 1 679 ? 1.797 -13.075 -22.058 1.00 64.88 679 LYS A O 1
ATOM 5472 N N . SER A 1 680 ? -0.134 -12.340 -21.239 1.00 58.50 680 SER A N 1
ATOM 5473 C CA . SER A 1 680 ? -0.117 -11.116 -22.061 1.00 58.50 680 SER A CA 1
ATOM 5474 C C . SER A 1 680 ? 0.990 -10.140 -21.634 1.00 58.50 680 SER A C 1
ATOM 5476 O O . SER A 1 680 ? 1.336 -9.232 -22.384 1.00 58.50 680 SER A O 1
ATOM 5478 N N . CYS A 1 681 ? 1.575 -10.350 -20.451 1.00 62.31 681 CYS A N 1
ATOM 5479 C CA . CYS A 1 681 ? 2.741 -9.645 -19.936 1.00 62.31 681 CYS A CA 1
ATOM 5480 C C . CYS A 1 681 ? 4.055 -10.433 -20.138 1.00 62.31 681 CYS A C 1
ATOM 5482 O O . CYS A 1 681 ? 5.087 -10.004 -19.628 1.00 62.31 681 CYS A O 1
ATOM 5484 N N . GLU A 1 682 ? 4.067 -11.541 -20.894 1.00 56.50 682 GLU A N 1
ATOM 5485 C CA . GLU A 1 682 ? 5.279 -12.336 -21.188 1.00 56.50 682 GLU A CA 1
ATOM 5486 C C . GLU A 1 682 ? 6.347 -11.492 -21.911 1.00 56.50 682 GLU A C 1
ATOM 5488 O O . GLU A 1 682 ? 7.536 -11.577 -21.609 1.00 56.50 682 GLU A O 1
ATOM 5493 N N . PHE A 1 683 ? 5.928 -10.557 -22.773 1.00 54.59 683 PHE A N 1
ATOM 5494 C CA . PHE A 1 683 ? 6.843 -9.578 -23.375 1.00 54.59 683 PHE A CA 1
ATOM 5495 C C . PHE A 1 683 ? 7.454 -8.610 -22.336 1.00 54.59 683 PHE A C 1
ATOM 5497 O O . PHE A 1 683 ? 8.537 -8.062 -22.536 1.00 54.59 683 PHE A O 1
ATOM 5504 N N . TRP A 1 684 ? 6.776 -8.395 -21.206 1.00 63.22 684 TRP A N 1
ATOM 5505 C CA . TRP A 1 684 ? 7.222 -7.512 -20.126 1.00 63.22 684 TRP A CA 1
ATOM 5506 C C . TRP A 1 684 ? 8.100 -8.243 -19.100 1.00 63.22 684 TRP A C 1
ATOM 5508 O O . TRP A 1 684 ? 8.905 -7.594 -18.434 1.00 63.22 684 TRP A O 1
ATOM 5518 N N . GLU A 1 685 ? 8.022 -9.579 -19.003 1.00 52.28 685 GLU A N 1
ATOM 5519 C CA . GLU A 1 685 ? 8.897 -10.410 -18.152 1.00 52.28 685 GLU A CA 1
ATOM 5520 C C . GLU A 1 685 ? 10.383 -10.101 -18.350 1.00 52.28 685 GLU A C 1
ATOM 5522 O O . GLU A 1 685 ? 11.175 -10.181 -17.415 1.00 52.28 685 GLU A O 1
ATOM 5527 N N . VAL A 1 686 ? 10.755 -9.691 -19.559 1.00 49.09 686 VAL A N 1
ATOM 5528 C CA . VAL A 1 686 ? 12.112 -9.313 -19.971 1.00 49.09 686 VAL A CA 1
ATOM 5529 C C . VAL A 1 686 ? 12.654 -8.074 -19.215 1.00 49.09 686 VAL A C 1
ATOM 5531 O O . VAL A 1 686 ? 13.860 -7.820 -19.242 1.00 49.09 686 VAL A O 1
ATOM 5534 N N . MET A 1 687 ? 11.790 -7.348 -18.490 1.00 55.53 687 MET A N 1
ATOM 5535 C CA . MET A 1 687 ? 12.112 -6.284 -17.518 1.00 55.53 687 MET A CA 1
ATOM 5536 C C . MET A 1 687 ? 11.733 -6.631 -16.064 1.00 55.53 687 MET A C 1
ATOM 5538 O O . MET A 1 687 ? 12.037 -5.849 -15.165 1.00 55.53 687 MET A O 1
ATOM 5542 N N . ILE A 1 688 ? 11.040 -7.754 -15.834 1.00 54.72 688 ILE A N 1
ATOM 5543 C CA . ILE A 1 688 ? 10.324 -8.055 -14.580 1.00 54.72 688 ILE A CA 1
ATOM 5544 C C . ILE A 1 688 ? 10.840 -9.328 -13.876 1.00 54.72 688 ILE A C 1
ATOM 5546 O O . ILE A 1 688 ? 10.692 -9.451 -12.657 1.00 54.72 688 ILE A O 1
ATOM 5550 N N . LYS A 1 689 ? 11.486 -10.254 -14.600 1.00 53.94 689 LYS A N 1
ATOM 5551 C CA . LYS A 1 689 ? 12.022 -11.516 -14.058 1.00 53.94 689 LYS A CA 1
ATOM 5552 C C . LYS A 1 689 ? 12.909 -11.289 -12.832 1.00 53.94 689 LYS A C 1
ATOM 5554 O O . LYS A 1 689 ? 13.790 -10.432 -12.835 1.00 53.94 689 LYS A O 1
ATOM 5559 N N . GLN A 1 690 ? 12.615 -12.051 -11.780 1.00 47.88 690 GLN A N 1
ATOM 5560 C CA . GLN A 1 690 ? 13.269 -11.973 -10.468 1.00 47.88 690 GLN A CA 1
ATOM 5561 C C . GLN A 1 690 ? 14.429 -12.971 -10.345 1.00 47.88 690 GLN A C 1
ATOM 5563 O O . GLN A 1 690 ? 15.337 -12.755 -9.548 1.00 47.88 690 GLN A O 1
ATOM 5568 N N . ASP A 1 691 ? 14.381 -14.047 -11.135 1.00 43.16 691 ASP A N 1
ATOM 5569 C CA . ASP A 1 691 ? 15.290 -15.195 -11.045 1.00 43.16 691 ASP A CA 1
ATOM 5570 C C . ASP A 1 691 ? 16.621 -14.903 -11.761 1.00 43.16 691 ASP A C 1
ATOM 5572 O O . ASP A 1 691 ? 17.695 -15.230 -11.265 1.00 43.16 691 ASP A O 1
ATOM 5576 N N . SER A 1 692 ? 16.568 -14.154 -12.870 1.00 44.28 692 SER A N 1
ATOM 5577 C CA . SER A 1 692 ? 17.677 -13.278 -13.257 1.00 44.28 692 SER A CA 1
ATOM 5578 C C . SER A 1 692 ? 17.757 -12.138 -12.249 1.00 44.28 692 SER A C 1
ATOM 5580 O O . SER A 1 692 ? 16.758 -11.440 -12.055 1.00 44.28 692 SER A O 1
ATOM 5582 N N . HIS A 1 693 ? 18.920 -11.857 -11.665 1.00 44.06 693 HIS A N 1
ATOM 5583 C CA . HIS A 1 693 ? 18.998 -10.661 -10.828 1.00 44.06 693 HIS A CA 1
ATOM 5584 C C . HIS A 1 693 ? 19.101 -9.418 -11.707 1.00 44.06 693 HIS A C 1
ATOM 5586 O O . HIS A 1 693 ? 19.383 -9.441 -12.904 1.00 44.06 693 HIS A O 1
ATOM 5592 N N . VAL A 1 694 ? 19.117 -8.301 -11.004 1.00 45.25 694 VAL A N 1
ATOM 5593 C CA . VAL A 1 694 ? 19.684 -7.013 -11.398 1.00 45.25 694 VAL A CA 1
ATOM 5594 C C . VAL A 1 694 ? 21.206 -7.044 -11.716 1.00 45.25 694 VAL A C 1
ATOM 5596 O O . VAL A 1 694 ? 21.873 -6.020 -11.611 1.00 45.25 694 VAL A O 1
ATOM 5599 N N . PHE A 1 695 ? 21.779 -8.188 -12.118 1.00 51.09 695 PHE A N 1
ATOM 5600 C CA . PHE A 1 695 ? 23.055 -8.278 -12.857 1.00 51.09 695 PHE A CA 1
ATOM 5601 C C . PHE A 1 695 ? 22.820 -8.389 -14.374 1.00 51.09 695 PHE A C 1
ATOM 5603 O O . PHE A 1 695 ? 23.625 -8.920 -15.139 1.00 51.09 695 PHE A O 1
ATOM 5610 N N . TRP A 1 696 ? 21.707 -7.813 -14.816 1.00 41.41 696 TRP A N 1
ATOM 5611 C CA . TRP A 1 696 ? 21.501 -7.307 -16.160 1.00 41.41 696 TRP A CA 1
ATOM 5612 C C . TRP A 1 696 ? 20.816 -5.937 -16.023 1.00 41.41 696 TRP A C 1
ATOM 5614 O O . TRP A 1 696 ? 20.027 -5.728 -15.105 1.00 41.41 696 TRP A O 1
ATOM 5624 N N . GLU A 1 697 ? 21.158 -4.922 -16.804 1.00 49.91 697 GLU A N 1
ATOM 5625 C CA . GLU A 1 697 ? 21.794 -4.917 -18.124 1.00 49.91 697 GLU A CA 1
ATOM 5626 C C . GLU A 1 697 ? 22.591 -3.614 -18.301 1.00 49.91 697 GLU A C 1
ATOM 5628 O O . GLU A 1 697 ? 22.350 -2.655 -17.568 1.00 49.91 697 GLU A O 1
ATOM 5633 N N . SER A 1 698 ? 23.491 -3.532 -19.296 1.00 66.44 698 SER A N 1
ATOM 5634 C CA . SER A 1 698 ? 24.070 -2.230 -19.686 1.00 66.44 698 SER A CA 1
ATOM 5635 C C . SER A 1 698 ? 22.937 -1.223 -19.900 1.00 66.44 698 SER A C 1
ATOM 5637 O O . SER A 1 698 ? 21.923 -1.575 -20.509 1.00 66.44 698 SER A O 1
ATOM 5639 N N . PHE A 1 699 ? 23.102 0.016 -19.424 1.00 76.75 699 PHE A N 1
ATOM 5640 C CA . PHE A 1 699 ? 22.060 1.051 -19.449 1.00 76.75 699 PHE A CA 1
ATOM 5641 C C . PHE A 1 699 ? 21.456 1.265 -20.853 1.00 76.75 699 PHE A C 1
ATOM 5643 O O . PHE A 1 699 ? 20.288 1.638 -20.969 1.00 76.75 699 PHE A O 1
ATOM 5650 N N . GLU A 1 700 ? 22.203 0.945 -21.920 1.00 80.81 700 GLU A N 1
ATOM 5651 C CA . GLU A 1 700 ? 21.691 0.804 -23.291 1.00 80.81 700 GLU A CA 1
ATOM 5652 C C . GLU A 1 700 ? 20.528 -0.202 -23.385 1.00 80.81 700 GLU A C 1
ATOM 5654 O O . GLU A 1 700 ? 19.425 0.153 -23.783 1.00 80.81 700 GLU A O 1
ATOM 5659 N N . PHE A 1 701 ? 20.751 -1.464 -23.012 1.00 78.44 701 PHE A N 1
ATOM 5660 C CA . PHE A 1 701 ? 19.751 -2.534 -23.086 1.00 78.44 701 PHE A CA 1
ATOM 5661 C C . PHE A 1 701 ? 18.547 -2.277 -22.171 1.00 78.44 701 PHE A C 1
ATOM 5663 O O . PHE A 1 701 ? 17.411 -2.478 -22.606 1.00 78.44 701 PHE A O 1
ATOM 5670 N N . PHE A 1 702 ? 18.777 -1.754 -20.960 1.00 80.94 702 PHE A N 1
ATOM 5671 C CA . PHE A 1 702 ? 17.693 -1.297 -20.084 1.00 80.94 702 PHE A CA 1
ATOM 5672 C C . PHE A 1 702 ? 16.801 -0.275 -20.808 1.00 80.94 702 PHE A C 1
ATOM 5674 O O . PHE A 1 702 ? 15.578 -0.404 -20.803 1.00 80.94 702 PHE A O 1
ATOM 5681 N N . ASN A 1 703 ? 17.404 0.691 -21.512 1.00 86.88 703 ASN A N 1
ATOM 5682 C CA . ASN A 1 703 ? 16.663 1.664 -22.312 1.00 86.88 703 ASN A CA 1
ATOM 5683 C C . ASN A 1 703 ? 15.982 1.051 -23.544 1.00 86.88 703 ASN A C 1
ATOM 5685 O O . ASN A 1 703 ? 14.856 1.440 -23.833 1.00 86.88 703 ASN A O 1
ATOM 5689 N N . VAL A 1 704 ? 16.589 0.082 -24.245 1.00 86.81 704 VAL A N 1
ATOM 5690 C CA . VAL A 1 704 ? 15.947 -0.635 -25.372 1.00 86.81 704 VAL A CA 1
ATOM 5691 C C . VAL A 1 704 ? 14.639 -1.274 -24.908 1.00 86.81 704 VAL A C 1
ATOM 5693 O O . VAL A 1 704 ? 13.576 -1.058 -25.498 1.00 86.81 704 VAL A O 1
ATOM 5696 N N . LYS A 1 705 ? 14.707 -2.039 -23.817 1.00 84.12 705 LYS A N 1
ATOM 5697 C CA . LYS A 1 705 ? 13.555 -2.741 -23.254 1.00 84.12 705 LYS A CA 1
ATOM 5698 C C . LYS A 1 705 ? 12.535 -1.778 -22.658 1.00 84.12 705 LYS A C 1
ATOM 5700 O O . LYS A 1 705 ? 11.350 -1.927 -22.945 1.00 84.12 705 LYS A O 1
ATOM 5705 N N . PHE A 1 706 ? 12.972 -0.767 -21.902 1.00 87.75 706 PHE A N 1
ATOM 5706 C CA . PHE A 1 706 ? 12.068 0.238 -21.343 1.00 87.75 706 PHE A CA 1
ATOM 5707 C C . PHE A 1 706 ? 11.346 1.032 -22.436 1.00 87.75 706 PHE A C 1
ATOM 5709 O O . PHE A 1 706 ? 10.142 1.227 -22.327 1.00 87.75 706 PHE A O 1
ATOM 5716 N N . TRP A 1 707 ? 12.022 1.433 -23.518 1.00 91.12 707 TRP A N 1
ATOM 5717 C CA . TRP A 1 707 ? 11.363 2.095 -24.649 1.00 91.12 707 TRP A CA 1
ATOM 5718 C C . TRP A 1 707 ? 10.343 1.194 -25.341 1.00 91.12 707 TRP A C 1
ATOM 5720 O O . TRP A 1 707 ? 9.256 1.656 -25.681 1.00 91.12 707 TRP A O 1
ATOM 5730 N N . THR A 1 708 ? 10.654 -0.094 -25.490 1.00 90.00 708 THR A N 1
ATOM 5731 C CA . THR A 1 708 ? 9.712 -1.065 -26.064 1.00 90.00 708 THR A CA 1
ATOM 5732 C C . THR A 1 708 ? 8.483 -1.215 -25.166 1.00 90.00 708 THR A C 1
ATOM 5734 O O . THR A 1 708 ? 7.364 -1.015 -25.628 1.00 90.00 708 THR A O 1
ATOM 5737 N N . LEU A 1 709 ? 8.691 -1.441 -23.864 1.00 88.19 709 LEU A N 1
ATOM 5738 C CA . LEU A 1 709 ? 7.637 -1.495 -22.849 1.00 88.19 709 LEU A CA 1
ATOM 5739 C C . LEU A 1 709 ? 6.804 -0.202 -22.828 1.00 88.19 709 LEU A C 1
ATOM 5741 O O . LEU A 1 709 ? 5.580 -0.269 -22.813 1.00 88.19 709 LEU A O 1
ATOM 5745 N N . ARG A 1 710 ? 7.441 0.973 -22.885 1.00 90.94 710 ARG A N 1
ATOM 5746 C CA . ARG A 1 710 ? 6.775 2.283 -22.906 1.00 90.94 710 ARG A CA 1
ATOM 5747 C C . ARG A 1 710 ? 5.837 2.415 -24.105 1.00 90.94 710 ARG A C 1
ATOM 5749 O O . ARG A 1 710 ? 4.698 2.828 -23.918 1.00 90.94 710 ARG A O 1
ATOM 5756 N N . LEU A 1 711 ? 6.281 2.026 -25.303 1.00 91.88 711 LEU A N 1
ATOM 5757 C CA . LEU A 1 711 ? 5.442 2.006 -26.507 1.00 91.88 711 LEU A CA 1
ATOM 5758 C C . LEU A 1 711 ? 4.277 1.008 -26.371 1.00 91.88 711 LEU A C 1
ATOM 5760 O O . LEU A 1 711 ? 3.142 1.358 -26.692 1.00 91.88 711 LEU A O 1
ATOM 5764 N N . THR A 1 712 ? 4.520 -0.196 -25.840 1.00 89.38 712 THR A N 1
ATOM 5765 C CA . THR A 1 712 ? 3.473 -1.209 -25.603 1.00 89.38 712 THR A CA 1
ATOM 5766 C C . THR A 1 712 ? 2.410 -0.721 -24.611 1.00 89.38 712 THR A C 1
ATOM 5768 O O . THR A 1 712 ? 1.218 -0.793 -24.902 1.00 89.38 712 THR A O 1
ATOM 5771 N N . LEU A 1 713 ? 2.824 -0.176 -23.462 1.00 89.88 713 LEU A N 1
ATOM 5772 C CA . LEU A 1 713 ? 1.926 0.357 -22.429 1.00 89.88 713 LEU A CA 1
ATOM 5773 C C . LEU A 1 713 ? 1.134 1.569 -22.929 1.00 89.88 713 LEU A C 1
ATOM 5775 O O . LEU A 1 713 ? -0.056 1.685 -22.640 1.00 89.88 713 LEU A O 1
ATOM 5779 N N . LEU A 1 714 ? 1.774 2.449 -23.705 1.00 92.12 714 LEU A N 1
ATOM 5780 C CA . LEU A 1 714 ? 1.102 3.573 -24.347 1.00 92.12 714 LEU A CA 1
ATOM 5781 C C . LEU A 1 714 ? 0.010 3.085 -25.310 1.00 92.12 714 LEU A C 1
ATOM 5783 O O . LEU A 1 714 ? -1.127 3.530 -25.178 1.00 92.12 714 LEU A O 1
ATOM 5787 N N . SER A 1 715 ? 0.304 2.116 -26.189 1.00 90.69 715 SER A N 1
ATOM 5788 C CA . SER A 1 715 ? -0.691 1.557 -27.122 1.00 90.69 715 SER A CA 1
ATOM 5789 C C . SER A 1 715 ? -1.900 0.925 -26.423 1.00 90.69 715 SER A C 1
ATOM 5791 O O . SER A 1 715 ? -2.988 0.926 -27.000 1.00 90.69 715 SER A O 1
ATOM 5793 N N . ILE A 1 716 ? -1.717 0.368 -25.222 1.00 88.06 716 ILE A N 1
ATOM 5794 C CA . ILE A 1 716 ? -2.795 -0.237 -24.421 1.00 88.06 716 ILE A CA 1
ATOM 5795 C C . ILE A 1 716 ? -3.735 0.827 -23.846 1.00 88.06 716 ILE A C 1
ATOM 5797 O O . ILE A 1 716 ? -4.935 0.583 -23.742 1.00 88.06 716 ILE A O 1
ATOM 5801 N N . LEU A 1 717 ? -3.211 2.000 -23.480 1.00 90.00 717 LEU A N 1
ATOM 5802 C CA . LEU A 1 717 ? -4.025 3.114 -22.985 1.00 90.00 717 LEU A CA 1
ATOM 5803 C C . LEU A 1 717 ? -4.685 3.897 -24.127 1.00 90.00 717 LEU A C 1
ATOM 5805 O O . LEU A 1 717 ? -5.854 4.263 -24.027 1.00 90.00 717 LEU A O 1
ATOM 5809 N N . ASN A 1 718 ? -3.941 4.175 -25.201 1.00 86.19 718 ASN A N 1
ATOM 5810 C CA . ASN A 1 718 ? -4.425 4.876 -26.387 1.00 86.19 718 ASN A CA 1
ATOM 5811 C C . ASN A 1 718 ? -3.461 4.665 -27.571 1.00 86.19 718 ASN A C 1
ATOM 5813 O O . ASN A 1 718 ? -2.269 4.938 -27.463 1.00 86.19 718 ASN A O 1
ATOM 5817 N N . LYS A 1 719 ? -3.976 4.256 -28.736 1.00 81.31 719 LYS A N 1
ATOM 5818 C CA . LYS A 1 719 ? -3.160 4.089 -29.954 1.00 81.31 719 LYS A CA 1
ATOM 5819 C C . LYS A 1 719 ? -2.735 5.410 -30.605 1.00 81.31 719 LYS A C 1
ATOM 5821 O O . LYS A 1 719 ? -1.720 5.421 -31.296 1.00 81.31 719 LYS A O 1
ATOM 5826 N N . ASP A 1 720 ? -3.474 6.499 -30.391 1.00 86.88 720 ASP A N 1
ATOM 5827 C CA . ASP A 1 720 ? -3.195 7.823 -30.963 1.00 86.88 720 ASP A CA 1
ATOM 5828 C C . ASP A 1 720 ? -2.523 8.727 -29.910 1.00 86.88 720 ASP A C 1
ATOM 5830 O O . ASP A 1 720 ? -3.177 9.553 -29.263 1.00 86.88 720 ASP A O 1
ATOM 5834 N N . VAL A 1 721 ? -1.213 8.553 -29.712 1.00 87.88 721 VAL A N 1
ATOM 5835 C CA . VAL A 1 721 ? -0.446 9.215 -28.639 1.00 87.88 721 VAL A CA 1
ATOM 5836 C C . VAL A 1 721 ? 0.124 10.559 -29.067 1.00 87.88 721 VAL A C 1
ATOM 5838 O O . VAL A 1 721 ? 0.552 10.733 -30.209 1.00 87.88 721 VAL A O 1
ATOM 5841 N N . THR A 1 722 ? 0.194 11.516 -28.145 1.00 85.50 722 THR A N 1
ATOM 5842 C CA . THR A 1 722 ? 0.886 12.782 -28.409 1.00 85.50 722 THR A CA 1
ATOM 5843 C C . THR A 1 722 ? 2.372 12.681 -28.069 1.00 85.50 722 THR A C 1
ATOM 5845 O O . THR A 1 722 ? 2.819 11.810 -27.318 1.00 85.50 722 THR A O 1
ATOM 5848 N N . ILE A 1 723 ? 3.152 13.644 -28.559 1.00 80.62 723 ILE A N 1
ATOM 5849 C CA . ILE A 1 723 ? 4.552 13.826 -28.157 1.00 80.62 723 ILE A CA 1
ATOM 5850 C C . ILE A 1 723 ? 4.711 14.089 -26.642 1.00 80.62 723 ILE A C 1
ATOM 5852 O O . ILE A 1 723 ? 5.707 13.670 -26.052 1.00 80.62 723 ILE A O 1
ATOM 5856 N N . LYS A 1 724 ? 3.694 14.696 -25.999 1.00 82.00 724 LYS A N 1
ATOM 5857 C CA . LYS A 1 724 ? 3.619 14.911 -24.540 1.00 82.00 724 LYS A CA 1
ATOM 5858 C C . LYS A 1 724 ? 3.516 13.591 -23.776 1.00 82.00 724 LYS A C 1
ATOM 5860 O O . LYS A 1 724 ? 4.081 13.474 -22.695 1.00 82.00 724 LYS A O 1
ATOM 5865 N N . ASP A 1 725 ? 2.845 12.587 -24.337 1.00 86.56 725 ASP A N 1
ATOM 5866 C CA . ASP A 1 725 ? 2.731 11.257 -23.728 1.00 86.56 725 ASP A CA 1
ATOM 5867 C C . ASP A 1 725 ? 4.010 10.442 -23.953 1.00 86.56 725 ASP A C 1
ATOM 5869 O O . ASP A 1 725 ? 4.595 9.903 -23.007 1.00 86.56 725 ASP A O 1
ATOM 5873 N N . LEU A 1 726 ? 4.506 10.437 -25.198 1.00 87.69 726 LEU A N 1
ATOM 5874 C CA . LEU A 1 726 ? 5.711 9.703 -25.586 1.00 87.69 726 LEU A CA 1
ATOM 5875 C C . LEU A 1 726 ? 6.934 10.117 -24.751 1.00 87.69 726 LEU A C 1
ATOM 5877 O O . LEU A 1 726 ? 7.683 9.242 -24.319 1.00 87.69 726 LEU A O 1
ATOM 5881 N N . PHE A 1 727 ? 7.083 11.409 -24.439 1.00 87.19 727 PHE A N 1
ATOM 5882 C CA . PHE A 1 727 ? 8.219 11.954 -23.684 1.00 87.19 727 PHE A CA 1
ATOM 5883 C C . PHE A 1 727 ? 7.883 12.512 -22.291 1.00 87.19 727 PHE A C 1
ATOM 5885 O O . PHE A 1 727 ? 8.725 13.171 -21.681 1.00 87.19 727 PHE A O 1
ATOM 5892 N N . ARG A 1 728 ? 6.694 12.216 -21.740 1.00 88.06 728 ARG A N 1
ATOM 5893 C CA . ARG A 1 728 ? 6.328 12.535 -20.345 1.00 88.06 728 ARG A CA 1
ATOM 5894 C C . ARG A 1 728 ? 7.470 12.195 -19.381 1.00 88.06 728 ARG A C 1
ATOM 5896 O O . ARG A 1 728 ? 7.876 11.034 -19.314 1.00 88.06 728 ARG A O 1
ATOM 5903 N N . GLY A 1 729 ? 7.942 13.210 -18.656 1.00 89.25 729 GLY A N 1
ATOM 5904 C CA . GLY A 1 729 ? 9.043 13.129 -17.692 1.00 89.25 729 GLY A CA 1
ATOM 5905 C C . GLY A 1 729 ? 10.408 13.599 -18.208 1.00 89.25 729 GLY A C 1
ATOM 5906 O O . GLY A 1 729 ? 11.317 13.766 -17.403 1.00 89.25 729 GLY A O 1
ATOM 5907 N N . ALA A 1 730 ? 10.580 13.846 -19.509 1.00 90.44 730 ALA A N 1
ATOM 5908 C CA . ALA A 1 730 ? 11.838 14.340 -20.074 1.00 90.44 730 ALA A CA 1
ATOM 5909 C C . ALA A 1 730 ? 12.054 15.852 -19.851 1.00 90.44 730 ALA A C 1
ATOM 5911 O O . ALA A 1 730 ? 11.109 16.640 -19.866 1.00 90.44 730 ALA A O 1
ATOM 5912 N N . TYR A 1 731 ? 13.315 16.258 -19.688 1.00 88.50 731 TYR A N 1
ATOM 5913 C CA . TYR A 1 731 ? 13.732 17.658 -19.603 1.00 88.50 731 TYR A CA 1
ATOM 5914 C C . TYR A 1 731 ? 13.857 18.282 -21.005 1.00 88.50 731 TYR A C 1
ATOM 5916 O O . TYR A 1 731 ? 14.168 17.582 -21.971 1.00 88.50 731 TYR A O 1
ATOM 5924 N N . GLY A 1 732 ? 13.624 19.597 -21.095 1.00 76.19 732 GLY A N 1
ATOM 5925 C CA . GLY A 1 732 ? 13.591 20.400 -22.327 1.00 76.19 732 GLY A CA 1
ATOM 5926 C C . GLY A 1 732 ? 12.178 20.576 -22.894 1.00 76.19 732 GLY A C 1
ATOM 5927 O O . GLY A 1 732 ? 11.905 21.529 -23.611 1.00 76.19 732 GLY A O 1
ATOM 5928 N N . PHE A 1 733 ? 11.241 19.703 -22.509 1.00 68.44 733 PHE A N 1
ATOM 5929 C CA . PHE A 1 733 ? 9.922 19.603 -23.137 1.00 68.44 733 PHE A CA 1
ATOM 5930 C C . PHE A 1 733 ? 9.103 20.915 -23.149 1.00 68.44 733 PHE A C 1
ATOM 5932 O O . PHE A 1 733 ? 8.346 21.161 -24.086 1.00 68.44 733 PHE A O 1
ATOM 5939 N N . ASN A 1 734 ? 9.245 21.761 -22.125 1.00 56.91 734 ASN A N 1
ATOM 5940 C CA . ASN A 1 734 ? 8.453 22.987 -21.971 1.00 56.91 734 ASN A CA 1
ATOM 5941 C C . ASN A 1 734 ? 8.932 24.168 -22.844 1.00 56.91 734 ASN A C 1
ATOM 5943 O O . ASN A 1 734 ? 8.309 25.223 -22.797 1.00 56.91 734 ASN A O 1
ATOM 5947 N N . GLU A 1 735 ? 10.015 24.017 -23.613 1.00 52.25 735 GLU A N 1
ATOM 5948 C CA . GLU A 1 735 ? 10.703 25.124 -24.304 1.00 52.25 735 GLU A CA 1
ATOM 5949 C C . GLU A 1 735 ? 10.537 25.078 -25.843 1.00 52.25 735 GLU A C 1
ATOM 5951 O O . GLU A 1 735 ? 11.286 25.717 -26.579 1.00 52.25 735 GLU A O 1
ATOM 5956 N N . PHE A 1 736 ? 9.564 24.311 -26.360 1.00 55.62 736 PHE A N 1
ATOM 5957 C CA . PHE A 1 736 ? 9.479 23.963 -27.788 1.00 55.62 736 PHE A CA 1
ATOM 5958 C C . PHE A 1 736 ? 8.248 24.512 -28.537 1.00 55.62 736 PHE A C 1
ATOM 5960 O O . PHE A 1 736 ? 7.249 23.812 -28.716 1.00 55.62 736 PHE A O 1
ATOM 5967 N N . GLU A 1 737 ? 8.386 25.703 -29.134 1.00 47.91 737 GLU A N 1
ATOM 5968 C CA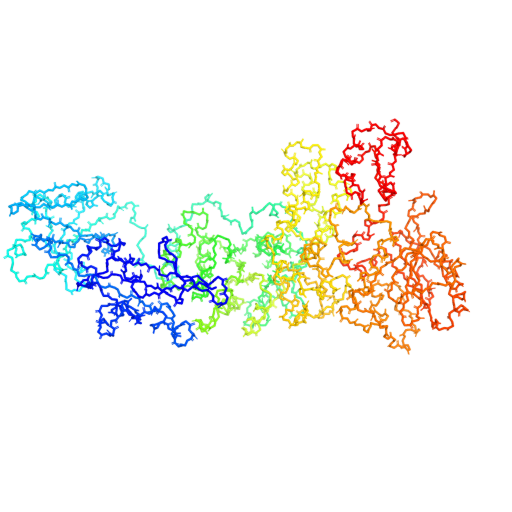 . GLU A 1 737 ? 7.421 26.296 -30.091 1.00 47.91 737 GLU A CA 1
ATOM 5969 C C . GLU A 1 737 ? 7.082 25.364 -31.280 1.00 47.91 737 GLU A C 1
ATOM 5971 O O . GLU A 1 737 ? 5.971 25.381 -31.822 1.00 47.91 737 GLU A O 1
ATOM 5976 N N . PHE A 1 738 ? 8.028 24.499 -31.675 1.00 46.88 738 PHE A N 1
ATOM 5977 C CA . PHE A 1 738 ? 7.839 23.491 -32.729 1.00 46.88 738 PHE A CA 1
ATOM 5978 C C . PHE A 1 738 ? 6.685 22.519 -32.419 1.00 46.88 738 PHE A C 1
ATOM 5980 O O . PHE A 1 738 ? 6.055 21.995 -33.337 1.00 46.88 738 PHE A O 1
ATOM 5987 N N . LEU A 1 739 ? 6.371 22.308 -31.134 1.00 50.53 739 LEU A N 1
ATOM 5988 C CA . LEU A 1 739 ? 5.328 21.386 -30.676 1.00 50.53 739 LEU A CA 1
ATOM 5989 C C . LEU A 1 739 ? 3.975 22.063 -30.417 1.00 50.53 739 LEU A C 1
ATOM 5991 O O . LEU A 1 739 ? 2.973 21.367 -30.266 1.00 50.53 739 LEU A O 1
ATOM 5995 N N . GLU A 1 740 ? 3.914 23.396 -30.383 1.00 48.69 740 GLU A N 1
ATOM 5996 C CA . GLU A 1 740 ? 2.650 24.128 -30.204 1.00 48.69 740 GLU A CA 1
ATOM 5997 C C . GLU A 1 740 ? 1.820 24.181 -31.491 1.00 48.69 740 GLU A C 1
ATOM 5999 O O . GLU A 1 740 ? 0.593 24.223 -31.450 1.00 48.69 740 GLU A O 1
ATOM 6004 N N . ASN A 1 741 ? 2.483 24.120 -32.648 1.00 49.12 741 ASN A N 1
ATOM 6005 C CA . ASN A 1 741 ? 1.846 24.278 -33.953 1.00 49.12 741 ASN A CA 1
ATOM 6006 C C . ASN A 1 741 ? 1.169 23.001 -34.492 1.00 49.12 741 ASN A C 1
ATOM 6008 O O . ASN A 1 741 ? 0.490 23.070 -35.518 1.00 49.12 741 ASN A O 1
ATOM 6012 N N . GLN A 1 742 ? 1.336 21.837 -33.847 1.00 49.69 742 GLN A N 1
ATOM 6013 C CA . GLN A 1 742 ? 0.697 20.583 -34.271 1.00 49.69 742 GLN A CA 1
ATOM 6014 C C . GLN A 1 742 ? 0.315 19.671 -33.094 1.00 49.69 742 GLN A C 1
ATOM 6016 O O . GLN A 1 742 ? 1.178 19.122 -32.412 1.00 49.69 742 GLN A O 1
ATOM 6021 N N . GLU A 1 743 ? -0.981 19.358 -32.962 1.00 53.34 743 GLU A N 1
ATOM 6022 C CA . GLU A 1 743 ? -1.471 18.185 -32.214 1.00 53.34 743 GLU A CA 1
ATOM 6023 C C . GLU A 1 743 ? -1.130 16.870 -32.954 1.00 53.34 743 GLU A C 1
ATOM 6025 O O . GLU A 1 743 ? -2.008 16.076 -33.306 1.00 53.34 743 GLU A O 1
ATOM 6030 N N . TYR A 1 744 ? 0.149 16.637 -33.263 1.00 63.62 744 TYR A N 1
ATOM 6031 C CA . TYR A 1 744 ? 0.557 15.488 -34.066 1.00 63.62 744 TYR A CA 1
ATOM 6032 C C . TYR A 1 744 ? 0.426 14.194 -33.255 1.00 63.62 744 TYR A C 1
ATOM 6034 O O . TYR A 1 744 ? 1.258 13.862 -32.409 1.00 63.62 744 TYR A O 1
ATOM 6042 N N . LYS A 1 745 ? -0.663 13.468 -33.518 1.00 75.69 745 LYS A N 1
ATOM 6043 C CA . LYS A 1 745 ? -0.932 12.147 -32.952 1.00 75.69 745 LYS A CA 1
ATOM 6044 C C . LYS A 1 745 ? -0.108 11.100 -33.698 1.00 75.69 745 LYS A C 1
ATOM 6046 O O . LYS A 1 745 ? -0.302 10.855 -34.892 1.00 75.69 745 LYS A O 1
ATOM 6051 N N . PHE A 1 746 ? 0.832 10.493 -32.988 1.00 83.25 746 PHE A N 1
ATOM 6052 C CA . PHE A 1 746 ? 1.571 9.326 -33.442 1.00 83.25 746 PHE A CA 1
ATOM 6053 C C . PHE A 1 746 ? 0.683 8.097 -33.290 1.00 83.25 746 PHE A C 1
ATOM 6055 O O . PHE A 1 746 ? 0.136 7.863 -32.214 1.00 83.25 746 PHE A O 1
ATOM 6062 N N . LYS A 1 747 ? 0.539 7.316 -34.363 1.00 86.69 747 LYS A N 1
ATOM 6063 C CA . LYS A 1 747 ? -0.301 6.123 -34.342 1.00 86.69 747 LYS A CA 1
ATOM 6064 C C . LYS A 1 747 ? 0.556 4.898 -34.061 1.00 86.69 747 LYS A C 1
ATOM 6066 O O . LYS A 1 747 ? 1.380 4.510 -34.890 1.00 86.69 747 LYS A O 1
ATOM 6071 N N . LEU A 1 748 ? 0.372 4.317 -32.883 1.00 88.62 748 LEU A N 1
ATOM 6072 C CA . LEU A 1 748 ? 1.056 3.101 -32.464 1.00 88.62 748 LEU A CA 1
ATOM 6073 C C . LEU A 1 748 ? 0.438 1.863 -33.130 1.00 88.62 748 LEU A C 1
ATOM 6075 O O . LEU A 1 748 ? -0.747 1.836 -33.476 1.00 88.62 748 LEU A O 1
ATOM 6079 N N . LEU A 1 749 ? 1.269 0.836 -33.311 1.00 88.00 749 LEU A N 1
ATOM 6080 C CA . LEU A 1 749 ? 0.812 -0.511 -33.649 1.00 88.00 749 LEU A CA 1
ATOM 6081 C C . LEU A 1 749 ? 0.253 -1.205 -32.401 1.00 88.00 749 LEU A C 1
ATOM 6083 O O . LEU A 1 749 ? 0.619 -0.849 -31.287 1.00 88.00 749 LEU A O 1
ATOM 6087 N N . ASP A 1 750 ? -0.581 -2.225 -32.602 1.00 85.88 750 ASP A N 1
ATOM 6088 C CA . ASP A 1 750 ? -1.085 -3.098 -31.537 1.00 85.88 750 ASP A CA 1
ATOM 6089 C C . ASP A 1 750 ? 0.021 -3.647 -30.621 1.00 85.88 750 ASP A C 1
ATOM 6091 O O . ASP A 1 750 ? 1.133 -3.938 -31.067 1.00 85.88 750 ASP A O 1
ATOM 6095 N N . GLU A 1 751 ? -0.316 -3.848 -29.342 1.00 82.62 751 GLU A N 1
ATOM 6096 C CA . GLU A 1 751 ? 0.618 -4.228 -28.271 1.00 82.62 751 GLU A CA 1
ATOM 6097 C C . GLU A 1 751 ? 1.463 -5.476 -28.588 1.00 82.62 751 GLU A C 1
ATOM 6099 O O . GLU A 1 751 ? 2.637 -5.531 -28.231 1.00 82.62 751 GLU A O 1
ATOM 6104 N N . SER A 1 752 ? 0.898 -6.428 -29.336 1.00 81.88 752 SER A N 1
ATOM 6105 C CA . SER A 1 752 ? 1.538 -7.669 -29.797 1.00 81.88 752 SER A CA 1
ATOM 6106 C C . SER A 1 752 ? 2.490 -7.512 -30.993 1.00 81.88 752 SER A C 1
ATOM 6108 O O . SER A 1 752 ? 3.212 -8.450 -31.330 1.00 81.88 752 SER A O 1
ATOM 6110 N N . SER A 1 753 ? 2.491 -6.353 -31.659 1.00 85.38 753 SER A N 1
ATOM 6111 C CA . SER A 1 753 ? 3.360 -6.044 -32.808 1.00 85.38 753 SER A CA 1
ATOM 6112 C C . SER A 1 753 ? 4.607 -5.241 -32.422 1.00 85.38 753 SER A C 1
ATOM 6114 O O . SER A 1 753 ? 5.566 -5.180 -33.196 1.00 85.38 753 SER A O 1
ATOM 6116 N N . ILE A 1 754 ? 4.600 -4.623 -31.238 1.00 87.25 754 ILE A N 1
ATOM 6117 C CA . ILE A 1 754 ? 5.706 -3.827 -30.699 1.00 87.25 754 ILE A CA 1
ATOM 6118 C C . ILE A 1 754 ? 6.764 -4.776 -30.124 1.00 87.25 754 ILE A C 1
ATOM 6120 O O . ILE A 1 754 ? 6.458 -5.662 -29.331 1.00 87.25 754 ILE A O 1
ATOM 6124 N N . LYS A 1 755 ? 8.021 -4.608 -30.547 1.00 87.38 755 LYS A N 1
ATOM 6125 C CA . LYS A 1 755 ? 9.145 -5.488 -30.187 1.00 87.38 755 LYS A CA 1
ATOM 6126 C C . LYS A 1 755 ? 10.483 -4.752 -30.259 1.00 87.38 755 LYS A C 1
ATOM 6128 O O . LYS A 1 755 ? 10.543 -3.649 -30.801 1.00 87.38 755 LYS A O 1
ATOM 6133 N N . TYR A 1 756 ? 11.561 -5.385 -29.793 1.00 88.00 756 TYR A N 1
ATOM 6134 C CA . TYR A 1 756 ? 12.927 -4.899 -30.013 1.00 88.00 756 TYR A CA 1
ATOM 6135 C C . TYR A 1 756 ? 13.753 -5.837 -30.899 1.00 88.00 756 TYR A C 1
ATOM 6137 O O . TYR A 1 756 ? 13.405 -7.003 -31.087 1.00 88.00 756 TYR A O 1
ATOM 6145 N N . GLN A 1 757 ? 14.848 -5.318 -31.460 1.00 88.25 757 GLN A N 1
ATOM 6146 C CA . GLN A 1 757 ? 15.795 -6.079 -32.274 1.00 88.25 757 GLN A CA 1
ATOM 6147 C C . GLN A 1 757 ? 17.216 -5.506 -32.151 1.00 88.25 757 GLN A C 1
ATOM 6149 O O . GLN A 1 757 ? 17.414 -4.295 -32.218 1.00 88.25 757 GLN A O 1
ATOM 6154 N N . GLU A 1 758 ? 18.224 -6.371 -32.029 1.00 88.75 758 GLU A N 1
ATOM 6155 C CA . GLU A 1 758 ? 19.636 -5.972 -32.107 1.00 88.75 758 GLU A CA 1
ATOM 6156 C C . GLU A 1 758 ? 20.159 -5.996 -33.550 1.00 88.75 758 GLU A C 1
ATOM 6158 O O . GLU A 1 758 ? 19.979 -6.977 -34.280 1.00 88.75 758 GLU A O 1
ATOM 6163 N N . LEU A 1 759 ? 20.856 -4.933 -33.958 1.00 87.12 759 LEU A N 1
ATOM 6164 C CA . LEU A 1 759 ? 21.511 -4.836 -35.261 1.00 87.12 759 LEU A CA 1
ATOM 6165 C C . LEU A 1 759 ? 22.990 -5.226 -35.164 1.00 87.12 759 LEU A C 1
ATOM 6167 O O . LEU A 1 759 ? 23.778 -4.620 -34.442 1.00 87.12 759 LEU A O 1
ATOM 6171 N N . LYS A 1 760 ? 23.392 -6.211 -35.975 1.00 84.38 760 LYS A N 1
ATOM 6172 C CA . LYS A 1 760 ? 24.781 -6.706 -36.073 1.00 84.38 760 LYS A CA 1
ATOM 6173 C C . LYS A 1 760 ? 25.710 -5.797 -36.901 1.00 84.38 760 LYS A C 1
ATOM 6175 O O . LYS A 1 760 ? 26.830 -6.186 -37.215 1.00 84.38 760 LYS A O 1
ATOM 6180 N N . HIS A 1 761 ? 25.240 -4.615 -37.295 1.00 84.69 761 HIS A N 1
ATOM 6181 C CA . HIS A 1 761 ? 25.927 -3.656 -38.161 1.00 84.69 761 HIS A CA 1
ATOM 6182 C C . HIS A 1 761 ? 25.582 -2.217 -37.726 1.00 84.69 761 HIS A C 1
ATOM 6184 O O . HIS A 1 761 ? 24.679 -2.007 -36.918 1.00 84.69 761 HIS A O 1
ATOM 6190 N N . ARG A 1 762 ? 26.287 -1.211 -38.259 1.00 87.62 762 ARG A N 1
ATOM 6191 C CA . ARG A 1 762 ? 26.052 0.209 -37.932 1.00 87.62 762 ARG A CA 1
ATOM 6192 C C . ARG A 1 762 ? 25.039 0.837 -38.890 1.00 87.62 762 ARG A C 1
ATOM 6194 O O . ARG A 1 762 ? 25.405 1.220 -40.012 1.00 87.62 762 ARG A O 1
ATOM 6201 N N . TYR A 1 763 ? 23.793 0.969 -38.452 1.00 87.12 763 TYR A N 1
ATOM 6202 C CA . TYR A 1 763 ? 22.777 1.746 -39.163 1.00 87.12 763 TYR A CA 1
ATOM 6203 C C . TYR A 1 763 ? 23.016 3.250 -38.919 1.00 87.12 763 TYR A C 1
ATOM 6205 O O . TYR A 1 763 ? 23.303 3.613 -37.776 1.00 87.12 763 TYR A O 1
ATOM 6213 N N . PRO A 1 764 ? 22.950 4.140 -39.934 1.00 83.81 764 PRO A N 1
ATOM 6214 C CA . PRO A 1 764 ? 22.494 3.933 -41.313 1.00 83.81 764 PRO A CA 1
ATOM 6215 C C . PRO A 1 764 ? 23.634 3.819 -42.347 1.00 83.81 764 PRO A C 1
ATOM 6217 O O . PRO A 1 764 ? 23.395 3.951 -43.551 1.00 83.81 764 PRO A O 1
ATOM 6220 N N . HIS A 1 765 ? 24.886 3.665 -41.905 1.00 77.88 765 HIS A N 1
ATOM 6221 C CA . HIS A 1 765 ? 26.056 3.773 -42.784 1.00 77.88 765 HIS A CA 1
ATOM 6222 C C . HIS A 1 765 ? 26.400 2.472 -43.530 1.00 77.88 765 HIS A C 1
ATOM 6224 O O . HIS A 1 765 ? 26.942 2.543 -44.630 1.00 77.88 765 HIS A O 1
ATOM 6230 N N . THR A 1 766 ? 26.117 1.294 -42.951 1.00 70.19 766 THR A N 1
ATOM 6231 C CA . THR A 1 766 ? 26.594 -0.002 -43.496 1.00 70.19 766 THR A CA 1
ATOM 6232 C C . THR A 1 766 ? 25.533 -0.879 -44.165 1.00 70.19 766 THR A C 1
ATOM 6234 O O . THR A 1 766 ? 25.902 -1.704 -44.997 1.00 70.19 766 THR A O 1
ATOM 6237 N N . SER A 1 767 ? 24.240 -0.678 -43.892 1.00 61.44 767 SER A N 1
ATOM 6238 C CA . SER A 1 767 ? 23.145 -1.366 -44.593 1.00 61.44 767 SER A CA 1
ATOM 6239 C C . SER A 1 767 ? 22.416 -0.429 -45.564 1.00 61.44 767 SER A C 1
ATOM 6241 O O . SER A 1 767 ? 22.404 0.789 -45.372 1.00 61.44 767 SER A O 1
ATOM 6243 N N . ARG A 1 768 ? 21.840 -0.992 -46.635 1.00 56.19 768 ARG A N 1
ATOM 6244 C CA . ARG A 1 768 ? 21.085 -0.251 -47.670 1.00 56.19 768 ARG A CA 1
ATOM 6245 C C . ARG A 1 768 ? 19.654 -0.751 -47.894 1.00 56.19 768 ARG A C 1
ATOM 6247 O O . ARG A 1 768 ? 18.826 0.048 -48.313 1.00 56.19 768 ARG A O 1
ATOM 6254 N N . ASN A 1 769 ? 19.365 -2.023 -47.604 1.00 54.75 769 ASN A N 1
ATOM 6255 C CA . ASN A 1 769 ? 18.104 -2.690 -47.956 1.00 54.75 769 ASN A CA 1
ATOM 6256 C C . ASN A 1 769 ? 17.481 -3.396 -46.734 1.00 54.75 769 ASN A C 1
ATOM 6258 O O . ASN A 1 769 ? 17.253 -4.604 -46.764 1.00 54.75 769 ASN A O 1
ATOM 6262 N N . GLU A 1 770 ? 17.228 -2.667 -45.647 1.00 63.66 770 GLU A N 1
ATOM 6263 C CA . GLU A 1 770 ? 16.529 -3.217 -44.478 1.00 63.66 770 GLU A CA 1
ATOM 6264 C C . GLU A 1 770 ? 15.101 -2.688 -44.369 1.00 63.66 770 GLU A C 1
ATOM 6266 O O . GLU A 1 770 ? 14.865 -1.490 -44.226 1.00 63.66 770 GLU A O 1
ATOM 6271 N N . HIS A 1 771 ? 14.141 -3.616 -44.401 1.00 66.81 771 HIS A N 1
ATOM 6272 C CA . HIS A 1 771 ? 12.730 -3.353 -44.128 1.00 66.81 771 HIS A CA 1
ATOM 6273 C C . HIS A 1 771 ? 12.509 -3.197 -42.617 1.00 66.81 771 HIS A C 1
ATOM 6275 O O . HIS A 1 771 ? 11.967 -4.079 -41.946 1.00 66.81 771 HIS A O 1
ATOM 6281 N N . LEU A 1 772 ? 12.976 -2.073 -42.073 1.00 83.25 772 LEU A N 1
ATOM 6282 C CA . LEU A 1 772 ? 12.767 -1.721 -40.673 1.00 83.25 772 LEU A CA 1
ATOM 6283 C C . LEU A 1 772 ? 11.271 -1.509 -40.411 1.00 83.25 772 LEU A C 1
ATOM 6285 O O . LEU A 1 772 ? 10.585 -0.784 -41.130 1.00 83.25 772 LEU A O 1
ATOM 6289 N N . SER A 1 773 ? 10.759 -2.187 -39.389 1.00 84.62 773 SER A N 1
ATOM 6290 C CA . SER A 1 773 ? 9.340 -2.192 -39.042 1.00 84.62 773 SER A CA 1
ATOM 6291 C C . SER A 1 773 ? 8.995 -0.977 -38.167 1.00 84.62 773 SER A C 1
ATOM 6293 O O . SER A 1 773 ? 9.722 -0.704 -37.206 1.00 84.62 773 SER A O 1
ATOM 6295 N N . PRO A 1 774 ? 7.885 -0.260 -38.432 1.00 85.69 774 PRO A N 1
ATOM 6296 C CA . PRO A 1 774 ? 7.392 0.787 -37.537 1.00 85.69 774 PRO A CA 1
ATOM 6297 C C . PRO A 1 774 ? 7.181 0.271 -36.106 1.00 85.69 774 PRO A C 1
ATOM 6299 O O . PRO A 1 774 ? 6.888 -0.906 -35.901 1.00 85.69 774 PRO A O 1
ATOM 6302 N N . CYS A 1 775 ? 7.342 1.152 -35.116 1.00 87.75 775 CYS A N 1
ATOM 6303 C CA . CYS A 1 775 ? 7.245 0.850 -33.679 1.00 87.75 775 CYS A CA 1
ATOM 6304 C C . CYS A 1 775 ? 8.149 -0.296 -33.159 1.00 87.75 775 CYS A C 1
ATOM 6306 O O . CYS A 1 775 ? 8.002 -0.705 -32.010 1.00 87.75 775 CYS A O 1
ATOM 6308 N N . THR A 1 776 ? 9.099 -0.804 -33.955 1.00 91.19 776 THR A N 1
ATOM 6309 C CA . THR A 1 776 ? 10.154 -1.710 -33.473 1.00 91.19 776 THR A CA 1
ATOM 6310 C C . THR A 1 776 ? 11.334 -0.896 -32.943 1.00 91.19 776 THR A C 1
ATOM 6312 O O . THR A 1 776 ? 11.782 0.042 -33.604 1.00 91.19 776 THR A O 1
ATOM 6315 N N . VAL A 1 777 ? 11.837 -1.253 -31.758 1.00 92.69 777 VAL A N 1
ATOM 6316 C CA . VAL A 1 777 ? 12.973 -0.583 -31.105 1.00 92.69 777 VAL A CA 1
ATOM 6317 C C . VAL A 1 777 ? 14.278 -1.285 -31.468 1.00 92.69 777 VAL A C 1
ATOM 6319 O O . VAL A 1 777 ? 14.526 -2.432 -31.099 1.00 92.69 777 VAL A O 1
ATOM 6322 N N . TYR A 1 778 ? 15.136 -0.589 -32.200 1.00 92.75 778 TYR A N 1
ATOM 6323 C CA . TYR A 1 778 ? 16.396 -1.116 -32.700 1.00 92.75 778 TYR A CA 1
ATOM 6324 C C . TYR A 1 778 ? 17.555 -0.719 -31.793 1.00 92.75 778 TYR A C 1
ATOM 6326 O O . TYR A 1 778 ? 17.842 0.466 -31.630 1.00 92.75 778 TYR A O 1
ATOM 6334 N N . LYS A 1 779 ? 18.267 -1.711 -31.251 1.00 91.00 779 LYS A N 1
ATOM 6335 C CA . LYS A 1 779 ? 19.582 -1.501 -30.641 1.00 91.00 779 LYS A CA 1
ATOM 6336 C C . LYS A 1 779 ? 20.643 -1.509 -31.741 1.00 91.00 779 LYS A C 1
ATOM 6338 O O . LYS A 1 779 ? 20.748 -2.481 -32.489 1.00 91.00 779 LYS A O 1
ATOM 6343 N N . ASN A 1 780 ? 21.430 -0.445 -31.841 1.00 90.94 780 ASN A N 1
ATOM 6344 C CA . ASN A 1 780 ? 22.435 -0.286 -32.888 1.00 90.94 780 ASN A CA 1
ATOM 6345 C C . ASN A 1 780 ? 23.786 -0.919 -32.489 1.00 90.94 780 ASN A C 1
ATOM 6347 O O . ASN A 1 780 ? 24.047 -1.210 -31.316 1.00 90.94 780 ASN A O 1
ATOM 6351 N N . CYS A 1 781 ? 24.671 -1.123 -33.466 1.00 85.50 781 CYS A N 1
ATOM 6352 C CA . CYS A 1 781 ? 26.018 -1.644 -33.222 1.00 85.50 781 CYS A CA 1
ATOM 6353 C C . CYS A 1 781 ? 26.973 -0.549 -32.709 1.00 85.50 781 CYS A C 1
ATOM 6355 O O . CYS A 1 781 ? 26.938 0.589 -33.179 1.00 85.50 781 CYS A O 1
ATOM 6357 N N . LYS A 1 782 ? 27.910 -0.908 -31.815 1.00 82.38 782 LYS A N 1
ATOM 6358 C CA . LYS A 1 782 ? 28.893 0.020 -31.218 1.00 82.38 782 LYS A CA 1
ATOM 6359 C C . LYS A 1 782 ? 29.619 0.870 -32.274 1.00 82.38 782 LYS A C 1
ATOM 6361 O O . LYS A 1 782 ? 30.217 0.338 -33.219 1.00 82.38 782 LYS A O 1
ATOM 6366 N N . GLY A 1 783 ? 29.607 2.190 -32.079 1.00 80.62 783 GLY A N 1
ATOM 6367 C CA . GLY A 1 783 ? 30.199 3.175 -32.994 1.00 80.62 783 GLY A CA 1
ATOM 6368 C C . GLY A 1 783 ? 29.299 3.583 -34.168 1.00 80.62 783 GLY A C 1
ATOM 6369 O O . GLY A 1 783 ? 29.805 4.090 -35.167 1.00 80.62 783 GLY A O 1
ATOM 6370 N N . ALA A 1 784 ? 27.995 3.321 -34.085 1.00 88.62 784 ALA A N 1
ATOM 6371 C CA . ALA A 1 784 ? 26.977 3.939 -34.930 1.00 88.62 784 ALA A CA 1
ATOM 6372 C C . ALA A 1 784 ? 26.673 5.392 -34.481 1.00 88.62 784 ALA A C 1
ATOM 6374 O O . ALA A 1 784 ? 27.072 5.784 -33.382 1.00 88.62 784 ALA A O 1
ATOM 6375 N N . PRO A 1 785 ? 25.974 6.211 -35.292 1.00 89.31 785 PRO A N 1
ATOM 6376 C CA . PRO A 1 785 ? 25.640 7.584 -34.913 1.00 89.31 785 PRO A CA 1
ATOM 6377 C C . PRO A 1 785 ? 24.612 7.697 -33.782 1.00 89.31 785 PRO A C 1
ATOM 6379 O O . PRO A 1 785 ? 24.552 8.750 -33.164 1.00 89.31 785 PRO A O 1
ATOM 6382 N N . PHE A 1 786 ? 23.829 6.659 -33.485 1.00 91.88 786 PHE A N 1
ATOM 6383 C CA . PHE A 1 786 ? 22.905 6.612 -32.344 1.00 91.88 786 PHE A CA 1
ATOM 6384 C C . PHE A 1 786 ? 22.789 5.190 -31.796 1.00 91.88 786 PHE A C 1
ATOM 6386 O O . PHE A 1 786 ? 22.812 4.230 -32.571 1.00 91.88 786 PHE A O 1
ATOM 6393 N N . ASP A 1 787 ? 22.681 5.073 -30.473 1.00 91.81 787 ASP A N 1
ATOM 6394 C CA . ASP A 1 787 ? 22.800 3.812 -29.730 1.00 91.81 787 ASP A CA 1
ATOM 6395 C C . ASP A 1 787 ? 21.516 2.962 -29.819 1.00 91.81 787 ASP A C 1
ATOM 6397 O O . ASP A 1 787 ? 21.574 1.735 -29.952 1.00 91.81 787 ASP A O 1
ATOM 6401 N N . ILE A 1 788 ? 20.349 3.617 -29.796 1.00 94.44 788 ILE A N 1
ATOM 6402 C CA . ILE A 1 788 ? 19.015 3.003 -29.902 1.00 94.44 788 ILE A CA 1
ATOM 6403 C C . ILE A 1 788 ? 18.147 3.884 -30.816 1.00 94.44 788 ILE A C 1
ATOM 6405 O O . ILE A 1 788 ? 18.328 5.100 -30.845 1.00 94.44 788 ILE A O 1
ATOM 6409 N N . PHE A 1 789 ? 17.208 3.317 -31.576 1.00 95.25 789 PHE A N 1
ATOM 6410 C CA . PHE A 1 789 ? 16.269 4.112 -32.380 1.00 95.25 789 PHE A CA 1
ATOM 6411 C C . PHE A 1 789 ? 14.967 3.378 -32.730 1.00 95.25 789 PHE A C 1
ATOM 6413 O O . PHE A 1 789 ? 14.904 2.151 -32.689 1.00 95.25 789 PHE A O 1
ATOM 6420 N N . PHE A 1 790 ? 13.932 4.126 -33.115 1.00 94.56 790 PHE A N 1
ATOM 6421 C CA . PHE A 1 790 ? 12.691 3.592 -33.694 1.00 94.56 790 PHE A CA 1
ATOM 6422 C C . PHE A 1 790 ? 12.017 4.603 -34.639 1.00 94.56 790 PHE A C 1
ATOM 6424 O O . PHE A 1 790 ? 12.411 5.769 -34.707 1.00 94.56 790 PHE A O 1
ATOM 6431 N N . PHE A 1 791 ? 10.986 4.157 -35.368 1.00 91.06 791 PHE A N 1
ATOM 6432 C CA . PHE A 1 791 ? 10.187 4.999 -36.269 1.00 91.06 791 PHE A CA 1
ATOM 6433 C C . PHE A 1 791 ? 8.689 4.935 -35.945 1.00 91.06 791 PHE A C 1
ATOM 6435 O O . PHE A 1 791 ? 8.149 3.844 -35.748 1.00 91.06 791 PHE A O 1
ATOM 6442 N N . ILE A 1 792 ? 8.002 6.084 -35.973 1.00 89.12 792 ILE A N 1
ATOM 6443 C CA . ILE A 1 792 ? 6.528 6.177 -35.917 1.00 89.12 792 ILE A CA 1
ATOM 6444 C C . ILE A 1 792 ? 6.066 7.277 -36.883 1.00 89.12 792 ILE A C 1
ATOM 6446 O O . ILE A 1 792 ? 6.662 8.349 -36.910 1.00 89.12 792 ILE A O 1
ATOM 6450 N N . ASN A 1 793 ? 5.021 7.032 -37.685 1.00 85.94 793 ASN A N 1
ATOM 6451 C CA . ASN A 1 793 ? 4.469 7.974 -38.681 1.00 85.94 793 ASN A CA 1
ATOM 6452 C C . ASN A 1 793 ? 5.517 8.627 -39.622 1.00 85.94 793 ASN A C 1
ATOM 6454 O O . ASN A 1 793 ? 5.327 9.760 -40.078 1.00 85.94 793 ASN A O 1
ATOM 6458 N N . ASN A 1 794 ? 6.591 7.887 -39.927 1.00 86.06 794 ASN A N 1
ATOM 6459 C CA . ASN A 1 794 ? 7.794 8.297 -40.664 1.00 86.06 794 ASN A CA 1
ATOM 6460 C C . ASN A 1 794 ? 8.678 9.361 -39.974 1.00 86.06 794 ASN A C 1
ATOM 6462 O O . ASN A 1 794 ? 9.490 9.994 -40.642 1.00 86.06 794 ASN A O 1
ATOM 6466 N N . CYS A 1 795 ? 8.586 9.543 -38.655 1.00 88.69 795 CYS A N 1
ATOM 6467 C CA . CYS A 1 795 ? 9.567 10.306 -37.874 1.00 88.69 795 CYS A CA 1
ATOM 6468 C C . CYS A 1 795 ? 10.613 9.369 -37.244 1.00 88.69 795 CYS A C 1
ATOM 6470 O O . CYS A 1 795 ? 10.264 8.276 -36.791 1.00 88.69 795 CYS A O 1
ATOM 6472 N N . LEU A 1 796 ? 11.883 9.792 -37.216 1.00 91.69 796 LEU A N 1
ATOM 6473 C CA . LEU A 1 796 ? 12.996 9.084 -36.568 1.00 91.69 796 LEU A CA 1
ATOM 6474 C C . LEU A 1 796 ? 13.132 9.516 -35.103 1.00 91.69 796 LEU A C 1
ATOM 6476 O O . LEU A 1 796 ? 13.404 10.679 -34.821 1.00 91.69 796 LEU A O 1
ATOM 6480 N N . PHE A 1 797 ? 13.059 8.569 -34.176 1.00 93.69 797 PHE A N 1
ATOM 6481 C CA . PHE A 1 797 ? 13.406 8.804 -32.777 1.00 93.69 797 PHE A CA 1
ATOM 6482 C C . PHE A 1 797 ? 14.768 8.169 -32.513 1.00 93.69 797 PHE A C 1
ATOM 6484 O O . PHE A 1 797 ? 14.887 6.944 -32.507 1.00 93.69 797 PHE A O 1
ATOM 6491 N N . ALA A 1 798 ? 15.799 9.002 -32.362 1.00 95.31 798 ALA A N 1
ATOM 6492 C CA . ALA A 1 798 ? 17.175 8.580 -32.135 1.00 95.31 798 ALA A CA 1
ATOM 6493 C C . ALA A 1 798 ? 17.561 8.813 -30.670 1.00 95.31 798 ALA A C 1
ATOM 6495 O O . ALA A 1 798 ? 17.429 9.917 -30.143 1.00 95.31 798 ALA A O 1
ATOM 6496 N N . ILE A 1 799 ? 18.044 7.764 -30.014 1.00 95.19 799 ILE A N 1
ATOM 6497 C CA . ILE A 1 799 ? 18.368 7.748 -28.590 1.00 95.19 799 ILE A CA 1
ATOM 6498 C C . ILE A 1 799 ? 19.870 7.509 -28.418 1.00 95.19 799 ILE A C 1
ATOM 6500 O O . ILE A 1 799 ? 20.447 6.589 -29.006 1.00 95.19 799 ILE A O 1
ATOM 6504 N N . GLN A 1 800 ? 20.487 8.328 -27.576 1.00 93.12 800 GLN A N 1
ATOM 6505 C CA . GLN A 1 800 ? 21.870 8.200 -27.132 1.00 93.12 800 GLN A CA 1
ATOM 6506 C C . GLN A 1 800 ? 21.868 7.817 -25.655 1.00 93.12 800 GLN A C 1
ATOM 6508 O O . GLN A 1 800 ? 21.094 8.375 -24.872 1.00 93.12 800 GLN A O 1
ATOM 6513 N N . VAL A 1 801 ? 22.749 6.905 -25.254 1.00 88.69 801 VAL A N 1
ATOM 6514 C CA . VAL A 1 801 ? 22.820 6.436 -23.867 1.00 88.69 801 VAL A CA 1
ATOM 6515 C C . VAL A 1 801 ? 24.225 6.64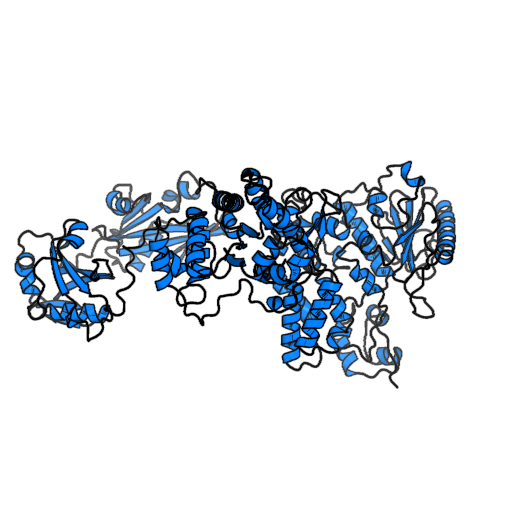9 -23.325 1.00 88.69 801 VAL A C 1
ATOM 6517 O O . VAL A 1 801 ? 25.181 6.009 -23.755 1.00 88.69 801 VAL A O 1
ATOM 6520 N N . LYS A 1 802 ? 24.358 7.579 -22.378 1.00 86.00 802 LYS A N 1
ATOM 6521 C CA . LYS A 1 802 ? 25.625 7.915 -21.721 1.00 86.00 802 LYS A CA 1
ATOM 6522 C C . LYS A 1 802 ? 25.605 7.336 -20.315 1.00 86.00 802 LYS A C 1
ATOM 6524 O O . LYS A 1 802 ? 24.742 7.665 -19.513 1.00 86.00 802 LYS A O 1
ATOM 6529 N N . SER A 1 803 ? 26.515 6.415 -20.027 1.00 74.81 803 SER A N 1
ATOM 6530 C CA . SER A 1 803 ? 26.612 5.817 -18.695 1.00 74.81 803 SER A CA 1
ATOM 6531 C C . SER A 1 803 ? 28.026 5.939 -18.172 1.00 74.81 803 SER A C 1
ATOM 6533 O O . SER A 1 803 ? 28.332 6.882 -17.452 1.00 74.81 803 SER A O 1
ATOM 6535 N N . SER A 1 804 ? 28.902 5.035 -18.595 1.00 68.25 804 SER A N 1
ATOM 6536 C CA . SER A 1 804 ? 30.310 5.009 -18.219 1.00 68.25 804 SER A CA 1
ATOM 6537 C C . SER A 1 804 ? 31.193 5.141 -19.452 1.00 68.25 804 SER A C 1
ATOM 6539 O O . SER A 1 804 ? 30.835 4.734 -20.558 1.00 68.25 804 SER A O 1
ATOM 6541 N N . ASP A 1 805 ? 32.350 5.757 -19.259 1.00 58.88 805 ASP A N 1
ATOM 6542 C CA . ASP A 1 805 ? 33.312 5.997 -20.313 1.00 58.88 805 ASP A CA 1
ATOM 6543 C C . ASP A 1 805 ? 34.000 4.695 -20.727 1.00 58.88 805 ASP A C 1
ATOM 6545 O O . ASP A 1 805 ? 34.549 3.969 -19.900 1.00 58.88 805 ASP A O 1
ATOM 6549 N N . ALA A 1 806 ? 34.019 4.423 -22.031 1.00 52.50 806 ALA A N 1
ATOM 6550 C CA . ALA A 1 806 ? 34.490 3.154 -22.579 1.00 52.50 806 ALA A CA 1
ATOM 6551 C C . ALA A 1 806 ? 36.016 2.930 -22.486 1.00 52.50 806 ALA A C 1
ATOM 6553 O O . ALA A 1 806 ? 36.494 1.911 -22.991 1.00 52.50 806 ALA A O 1
ATOM 6554 N N . THR A 1 807 ? 36.775 3.861 -21.894 1.00 47.88 807 THR A N 1
ATOM 6555 C CA . THR A 1 807 ? 38.225 3.739 -21.658 1.00 47.88 807 THR A CA 1
ATOM 6556 C C . THR A 1 807 ? 38.608 3.764 -20.178 1.00 47.88 807 THR A C 1
ATOM 6558 O O . THR A 1 807 ? 39.597 3.138 -19.804 1.00 47.88 807 THR A O 1
ATOM 6561 N N . THR A 1 808 ? 37.825 4.434 -19.325 1.00 53.47 808 THR A N 1
ATOM 6562 C CA . THR A 1 808 ? 38.106 4.575 -17.880 1.00 53.47 808 THR A CA 1
ATOM 6563 C C . THR A 1 808 ? 37.103 3.860 -16.968 1.00 53.47 808 THR A C 1
ATOM 6565 O O . THR A 1 808 ? 37.334 3.769 -15.762 1.00 53.47 808 THR A O 1
ATOM 6568 N N . ASN A 1 809 ? 35.983 3.371 -17.517 1.00 56.16 809 ASN A N 1
ATOM 6569 C CA . ASN A 1 809 ? 34.811 2.839 -16.807 1.00 56.16 809 ASN A CA 1
ATOM 6570 C C . ASN A 1 809 ? 34.183 3.795 -15.765 1.00 56.16 809 ASN A C 1
ATOM 6572 O O . ASN A 1 809 ? 33.291 3.387 -15.025 1.00 56.16 809 ASN A O 1
ATOM 6576 N N . GLN A 1 810 ? 34.598 5.066 -15.712 1.00 57.84 810 GLN A N 1
ATOM 6577 C CA . GLN A 1 810 ? 34.008 6.077 -14.828 1.00 57.84 810 GLN A CA 1
ATOM 6578 C C . GLN A 1 810 ? 32.691 6.616 -15.407 1.00 57.84 810 GLN A C 1
ATOM 6580 O O . GLN A 1 810 ? 32.567 6.673 -16.632 1.00 57.84 810 GLN A O 1
ATOM 6585 N N . PRO A 1 811 ? 31.719 7.054 -14.583 1.00 65.38 811 PRO A N 1
ATOM 6586 C CA . PRO A 1 811 ? 30.504 7.703 -15.074 1.00 65.38 811 PRO A CA 1
ATOM 6587 C C . PRO A 1 811 ? 30.813 8.917 -15.965 1.00 65.38 811 PRO A C 1
ATOM 6589 O O . PRO A 1 811 ? 31.611 9.779 -15.595 1.00 65.38 811 PRO A O 1
ATOM 6592 N N . GLN A 1 812 ? 30.177 9.013 -17.134 1.00 76.69 812 GLN A N 1
ATOM 6593 C CA . GLN A 1 812 ? 30.334 10.167 -18.020 1.00 76.69 812 GLN A CA 1
ATOM 6594 C C . GLN A 1 812 ? 29.495 11.344 -17.516 1.00 76.69 812 GLN A C 1
ATOM 6596 O O . GLN A 1 812 ? 28.265 11.292 -17.517 1.00 76.69 812 GLN A O 1
ATOM 6601 N N . THR A 1 813 ? 30.165 12.435 -17.137 1.00 85.31 813 THR A N 1
ATOM 6602 C CA . THR A 1 813 ? 29.504 13.708 -16.836 1.00 85.31 813 THR A CA 1
ATOM 6603 C C . THR A 1 813 ? 28.904 14.294 -18.111 1.00 85.31 813 THR A C 1
ATOM 6605 O O . THR A 1 813 ? 29.634 14.754 -18.991 1.00 85.31 813 THR A O 1
ATOM 6608 N N . LEU A 1 814 ? 27.575 14.314 -18.209 1.00 89.75 814 LEU A N 1
ATOM 6609 C CA . LEU A 1 814 ? 26.870 14.951 -19.316 1.00 89.75 814 LEU A CA 1
ATOM 6610 C C . LEU A 1 814 ? 27.153 16.460 -19.302 1.00 89.75 814 LEU A C 1
ATOM 6612 O O . LEU A 1 814 ? 26.968 17.127 -18.287 1.00 89.75 814 LEU A O 1
ATOM 6616 N N . SER A 1 815 ? 27.603 16.997 -20.429 1.00 91.12 815 SER A N 1
ATOM 6617 C CA . SER A 1 815 ? 27.952 18.411 -20.579 1.00 91.12 815 SER A CA 1
ATOM 6618 C C . SER A 1 815 ? 27.357 18.979 -21.857 1.00 91.12 815 SER A C 1
ATOM 6620 O O . SER A 1 815 ? 27.045 18.233 -22.791 1.00 91.12 815 SER A O 1
ATOM 6622 N N . LYS A 1 816 ? 27.255 20.309 -21.926 1.00 91.44 816 LYS A N 1
ATOM 6623 C CA . LYS A 1 816 ? 26.719 21.024 -23.089 1.00 91.44 816 LYS A CA 1
ATOM 6624 C C . LYS A 1 816 ? 27.451 20.668 -24.385 1.00 91.44 816 LYS A C 1
ATOM 6626 O O . LYS A 1 816 ? 26.817 20.481 -25.421 1.00 91.44 816 LYS A O 1
ATOM 6631 N N . LYS A 1 817 ? 28.774 20.468 -24.309 1.00 91.12 817 LYS A N 1
ATOM 6632 C CA . LYS A 1 817 ? 29.569 19.971 -25.438 1.00 91.12 817 LYS A CA 1
ATOM 6633 C C . LYS A 1 817 ? 29.143 18.566 -25.873 1.00 91.12 817 LYS A C 1
ATOM 6635 O O . LYS A 1 817 ? 28.926 18.366 -27.057 1.00 91.12 817 LYS A O 1
ATOM 6640 N N . ILE A 1 818 ? 29.002 17.609 -24.949 1.00 90.38 818 ILE A N 1
ATOM 6641 C CA . ILE A 1 818 ? 28.584 16.239 -25.304 1.00 90.38 818 ILE A CA 1
ATOM 6642 C C . ILE A 1 818 ? 27.212 16.259 -25.986 1.00 90.38 818 ILE A C 1
ATOM 6644 O O . ILE A 1 818 ? 27.014 15.557 -26.970 1.00 90.38 818 ILE A O 1
ATOM 6648 N N . ILE A 1 819 ? 26.283 17.093 -25.516 1.00 92.44 819 ILE A N 1
ATOM 6649 C CA . ILE A 1 819 ? 24.957 17.232 -26.132 1.00 92.44 819 ILE A CA 1
ATOM 6650 C C . ILE A 1 819 ? 25.065 17.805 -27.553 1.00 92.44 819 ILE A C 1
ATOM 6652 O O . ILE A 1 819 ? 24.437 17.267 -28.460 1.00 92.44 819 ILE A O 1
ATOM 6656 N N . GLN A 1 820 ? 25.907 18.820 -27.776 1.00 92.94 820 GLN A N 1
ATOM 6657 C CA . GLN A 1 820 ? 26.173 19.377 -29.109 1.00 92.94 820 GLN A CA 1
ATOM 6658 C C . GLN A 1 820 ? 26.847 18.361 -30.054 1.00 92.94 820 GLN A C 1
ATOM 6660 O O . GLN A 1 820 ? 26.361 18.151 -31.165 1.00 92.94 820 GLN A O 1
ATOM 6665 N N . ASP A 1 821 ? 27.916 17.689 -29.609 1.00 92.69 821 ASP A N 1
ATOM 6666 C CA . ASP A 1 821 ? 28.645 16.671 -30.384 1.00 92.69 821 ASP A CA 1
ATOM 6667 C C . ASP A 1 821 ? 27.696 15.524 -30.810 1.00 92.69 821 ASP A C 1
ATOM 6669 O O . ASP A 1 821 ? 27.726 15.036 -31.944 1.00 92.69 821 ASP A O 1
ATOM 6673 N N . GLU A 1 822 ? 26.809 15.104 -29.902 1.00 94.06 822 GLU A N 1
ATOM 6674 C CA . GLU A 1 822 ? 25.809 14.062 -30.139 1.00 94.06 822 GLU A CA 1
ATOM 6675 C C . GLU A 1 822 ? 24.650 14.543 -31.029 1.00 94.06 822 GLU A C 1
ATOM 6677 O O . GLU A 1 822 ? 24.146 13.766 -31.850 1.00 94.06 822 GLU A O 1
ATOM 6682 N N . TYR A 1 823 ? 24.269 15.820 -30.931 1.00 94.25 823 TYR A N 1
ATOM 6683 C CA . TYR A 1 823 ? 23.291 16.466 -31.805 1.00 94.25 823 TYR A CA 1
ATOM 6684 C C . TYR A 1 823 ? 23.775 16.529 -33.254 1.00 94.25 823 TYR A C 1
ATOM 6686 O O . TYR A 1 823 ? 23.099 16.006 -34.141 1.00 94.25 823 TYR A O 1
ATOM 6694 N N . GLU A 1 824 ? 24.968 17.071 -33.506 1.00 95.00 824 GLU A N 1
ATOM 6695 C CA . GLU A 1 824 ? 25.542 17.182 -34.856 1.00 95.00 824 GLU A CA 1
ATOM 6696 C C . GLU A 1 824 ? 25.746 15.806 -35.513 1.00 95.00 824 GLU A C 1
ATOM 6698 O O . GLU A 1 824 ? 25.410 15.601 -36.685 1.00 95.00 824 GLU A O 1
ATOM 6703 N N . LYS A 1 825 ? 26.224 14.823 -34.736 1.00 94.19 825 LYS A N 1
ATOM 6704 C CA . LYS A 1 825 ? 26.348 13.419 -35.158 1.00 94.19 825 LYS A CA 1
ATOM 6705 C C . LYS A 1 825 ? 24.999 12.830 -35.592 1.00 94.19 825 LYS A C 1
ATOM 6707 O O . LYS A 1 825 ? 24.930 12.144 -36.617 1.00 94.19 825 LYS A O 1
ATOM 6712 N N . THR A 1 826 ? 23.933 13.099 -34.836 1.00 94.31 826 THR A N 1
ATOM 6713 C CA . THR A 1 826 ? 22.587 12.573 -35.119 1.00 94.31 826 THR A CA 1
ATOM 6714 C C . THR A 1 826 ? 21.934 13.300 -36.297 1.00 94.31 826 THR A C 1
ATOM 6716 O O . THR A 1 826 ? 21.402 12.647 -37.193 1.00 94.31 826 THR A O 1
ATOM 6719 N N . GLU A 1 827 ? 22.044 14.629 -36.365 1.00 94.81 827 GLU A N 1
ATOM 6720 C CA . GLU A 1 827 ? 21.504 15.449 -37.456 1.00 94.81 827 GLU A CA 1
ATOM 6721 C C . GLU A 1 827 ? 22.147 15.084 -38.807 1.00 94.81 827 GLU A C 1
ATOM 6723 O O . GLU A 1 827 ? 21.454 14.932 -39.819 1.00 94.81 827 GLU A O 1
ATOM 6728 N N . LYS A 1 828 ? 23.465 14.841 -38.830 1.00 94.50 828 LYS A N 1
ATOM 6729 C CA . LYS A 1 828 ? 24.165 14.329 -40.016 1.00 94.50 828 LYS A CA 1
ATOM 6730 C C . LYS A 1 828 ? 23.624 12.964 -40.455 1.00 94.50 828 LYS A C 1
ATOM 6732 O O . LYS A 1 828 ? 23.365 12.762 -41.642 1.00 94.50 828 LYS A O 1
ATOM 6737 N N . ALA A 1 829 ? 23.424 12.038 -39.516 1.00 92.62 829 ALA A N 1
ATOM 6738 C CA . ALA A 1 829 ? 22.870 10.719 -39.816 1.00 92.62 829 ALA A CA 1
ATOM 6739 C C . ALA A 1 829 ? 21.408 10.790 -40.298 1.00 92.62 829 ALA A C 1
ATOM 6741 O O . ALA A 1 829 ? 21.024 10.034 -41.193 1.00 92.62 829 ALA A O 1
ATOM 6742 N N . TYR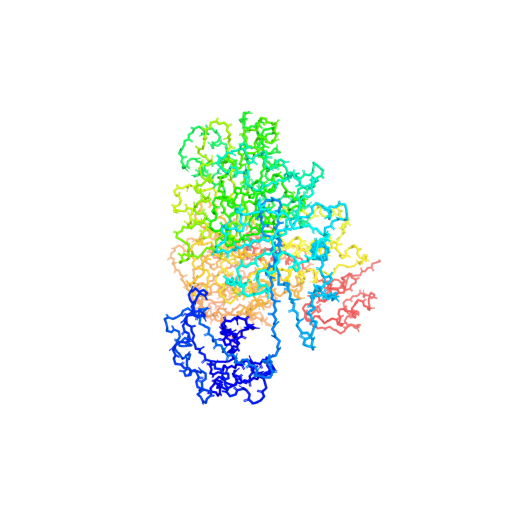 A 1 830 ? 20.616 11.735 -39.779 1.00 92.50 830 TYR A N 1
ATOM 6743 C CA . TYR A 1 830 ? 19.283 12.043 -40.297 1.00 92.50 830 TYR A CA 1
ATOM 6744 C C . TYR A 1 830 ? 19.337 12.577 -41.735 1.00 92.50 830 TYR A C 1
ATOM 6746 O O . TYR A 1 830 ? 18.605 12.083 -42.588 1.00 92.50 830 TYR A O 1
ATOM 6754 N N . LYS A 1 831 ? 20.243 13.513 -42.049 1.00 93.00 831 LYS A N 1
ATOM 6755 C CA . LYS A 1 831 ? 20.438 14.029 -43.418 1.00 93.00 831 LYS A CA 1
ATOM 6756 C C . LYS A 1 831 ? 20.840 12.915 -44.398 1.00 93.00 831 LYS A C 1
ATOM 6758 O O . LYS A 1 831 ? 20.278 12.831 -45.490 1.00 93.00 831 LYS A O 1
ATOM 6763 N N . GLU A 1 832 ? 21.726 12.000 -43.990 1.00 90.12 832 GLU A N 1
ATOM 6764 C CA . GLU A 1 832 ? 22.055 10.786 -44.759 1.00 90.12 832 GLU A CA 1
ATOM 6765 C C . GLU A 1 832 ? 20.856 9.836 -44.945 1.00 90.12 832 GLU A C 1
ATOM 6767 O O . GLU A 1 832 ? 20.786 9.137 -45.958 1.00 90.12 832 GLU A O 1
ATOM 6772 N N . LEU A 1 833 ? 19.927 9.777 -43.985 1.00 89.62 833 LEU A N 1
ATOM 6773 C CA . LEU A 1 833 ? 18.722 8.946 -44.057 1.00 89.62 833 LEU A CA 1
ATOM 6774 C C . LEU A 1 833 ? 17.621 9.568 -44.912 1.00 89.62 833 LEU A C 1
ATOM 6776 O O . LEU A 1 833 ? 17.081 8.881 -45.772 1.00 89.62 833 LEU A O 1
ATOM 6780 N N . LYS A 1 834 ? 17.334 10.861 -44.748 1.00 89.69 834 LYS A N 1
ATOM 6781 C CA . LYS A 1 834 ? 16.351 11.617 -45.540 1.00 89.69 834 LYS A CA 1
ATOM 6782 C C . LYS A 1 834 ? 16.669 11.589 -47.040 1.00 89.69 834 LYS A C 1
ATOM 6784 O O . LYS A 1 834 ? 15.756 11.553 -47.859 1.00 89.69 834 LYS A O 1
ATOM 6789 N N . ALA A 1 835 ? 17.954 11.540 -47.402 1.00 89.00 835 ALA A N 1
ATOM 6790 C CA . ALA A 1 835 ? 18.406 11.365 -48.784 1.00 89.00 835 ALA A CA 1
ATOM 6791 C C . ALA A 1 835 ? 18.184 9.940 -49.345 1.00 89.00 835 ALA A C 1
ATOM 6793 O O . ALA A 1 835 ? 18.071 9.777 -50.558 1.00 89.00 835 ALA A O 1
ATOM 6794 N N . LYS A 1 836 ? 18.125 8.911 -48.485 1.00 85.19 836 LYS A N 1
ATOM 6795 C CA . LYS A 1 836 ? 17.846 7.505 -48.856 1.00 85.19 836 LYS A CA 1
ATOM 6796 C C . LYS A 1 836 ? 16.351 7.168 -48.796 1.00 85.19 836 LYS A C 1
ATOM 6798 O O . LYS A 1 836 ? 15.886 6.328 -49.557 1.00 85.19 836 LYS A O 1
ATOM 6803 N N . ILE A 1 837 ? 15.621 7.808 -47.883 1.00 85.75 837 ILE A N 1
ATOM 6804 C CA . ILE A 1 837 ? 14.208 7.579 -47.563 1.00 85.75 837 ILE A CA 1
ATOM 6805 C C . ILE A 1 837 ? 13.490 8.941 -47.627 1.00 85.75 837 ILE A C 1
ATOM 6807 O O . ILE A 1 837 ? 13.335 9.605 -46.598 1.00 85.75 837 ILE A O 1
ATOM 6811 N N . PRO A 1 838 ? 13.050 9.396 -48.818 1.00 84.94 838 PRO A N 1
ATOM 6812 C CA . PRO A 1 838 ? 12.442 10.722 -48.981 1.00 84.94 838 PRO A CA 1
ATOM 6813 C C . PRO A 1 838 ? 11.172 10.931 -48.143 1.00 84.94 838 PRO A C 1
ATOM 6815 O O . PRO A 1 838 ? 10.874 12.059 -47.746 1.00 84.94 838 PRO A O 1
ATOM 6818 N N . GLU A 1 839 ? 10.454 9.845 -47.839 1.00 86.44 839 GLU A N 1
ATOM 6819 C CA . GLU A 1 839 ? 9.229 9.823 -47.029 1.00 86.44 839 GLU A CA 1
ATOM 6820 C C . GLU A 1 839 ? 9.448 10.079 -45.529 1.00 86.44 839 GLU A C 1
ATOM 6822 O O . GLU A 1 839 ? 8.475 10.305 -44.805 1.00 86.44 839 GLU A O 1
ATOM 6827 N N . LEU A 1 840 ? 10.696 10.025 -45.049 1.00 87.44 840 LEU A N 1
ATOM 6828 C CA . LEU A 1 840 ? 11.053 10.314 -43.660 1.00 87.44 840 LEU A CA 1
ATOM 6829 C C . LEU A 1 840 ? 10.752 11.793 -43.369 1.00 87.44 840 LEU A C 1
ATOM 6831 O O . LEU A 1 840 ? 11.278 12.660 -44.059 1.00 87.44 840 LEU A O 1
ATOM 6835 N N . LYS A 1 841 ? 9.878 12.106 -42.413 1.00 86.38 841 LYS A N 1
ATOM 6836 C CA . LYS A 1 841 ? 9.385 13.476 -42.187 1.00 86.38 841 LYS A CA 1
ATOM 6837 C C . LYS A 1 841 ? 10.382 14.331 -41.417 1.00 86.38 841 LYS A C 1
ATOM 6839 O O . LYS A 1 841 ? 10.877 15.310 -41.965 1.00 86.38 841 LYS A O 1
ATOM 6844 N N . ASP A 1 842 ? 10.662 13.907 -40.188 1.00 88.38 842 ASP A N 1
ATOM 6845 C CA . ASP A 1 842 ? 11.414 14.635 -39.166 1.00 88.38 842 ASP A CA 1
ATOM 6846 C C . ASP A 1 842 ? 12.164 13.670 -38.239 1.00 88.38 842 ASP A C 1
ATOM 6848 O O . ASP A 1 842 ? 12.066 12.443 -38.368 1.00 88.38 842 ASP A O 1
ATOM 6852 N N . TRP A 1 843 ? 12.918 14.223 -37.289 1.00 90.94 843 TRP A N 1
ATOM 6853 C CA . TRP A 1 843 ? 13.667 13.465 -36.292 1.00 90.94 843 TRP A CA 1
ATOM 6854 C C . TRP A 1 843 ? 13.693 14.152 -34.925 1.00 90.94 843 TRP A C 1
ATOM 6856 O O . TRP A 1 843 ? 13.571 15.373 -34.828 1.00 90.94 843 TRP A O 1
ATOM 6866 N N . MET A 1 844 ? 13.914 13.363 -33.876 1.00 90.62 844 MET A N 1
ATOM 6867 C CA . MET A 1 844 ? 14.212 13.843 -32.526 1.00 90.62 844 MET A CA 1
ATOM 6868 C C . MET A 1 844 ? 15.434 13.135 -31.950 1.00 90.62 844 MET A C 1
ATOM 6870 O O . MET A 1 844 ? 15.669 11.955 -32.231 1.00 90.62 844 MET A O 1
ATOM 6874 N N . LEU A 1 845 ? 16.157 13.857 -31.097 1.00 93.44 845 LEU A N 1
ATOM 6875 C CA . LEU A 1 845 ? 17.220 13.342 -30.249 1.00 93.44 845 LEU A CA 1
ATOM 6876 C C . LEU A 1 845 ? 16.713 13.163 -28.815 1.00 93.44 845 LEU A C 1
ATOM 6878 O O . LEU A 1 845 ? 16.091 14.058 -28.246 1.00 93.44 845 LEU A O 1
ATOM 6882 N N . PHE A 1 846 ? 17.031 12.021 -28.217 1.00 93.62 846 PHE A N 1
ATOM 6883 C CA . PHE A 1 846 ? 16.776 11.727 -26.813 1.00 93.62 846 PHE A CA 1
ATOM 6884 C C . PHE A 1 846 ? 18.071 11.265 -26.141 1.00 93.62 846 PHE A C 1
ATOM 6886 O O . PHE A 1 846 ? 18.696 10.311 -26.601 1.00 93.62 846 PHE A O 1
ATOM 6893 N N . ILE A 1 847 ? 18.497 11.929 -25.069 1.00 93.38 847 ILE A N 1
ATOM 6894 C CA . ILE A 1 847 ? 19.745 11.608 -24.365 1.00 93.38 847 ILE A CA 1
ATOM 6895 C C . ILE A 1 847 ? 19.416 11.080 -22.970 1.00 93.38 847 ILE A C 1
ATOM 6897 O O . ILE A 1 847 ? 18.951 11.823 -22.105 1.00 93.38 847 ILE A O 1
ATOM 6901 N N . CYS A 1 848 ? 19.703 9.801 -22.741 1.00 90.94 848 CYS A N 1
ATOM 6902 C CA . CYS A 1 848 ? 19.650 9.183 -21.420 1.00 90.94 848 CYS A CA 1
ATOM 6903 C C . CYS A 1 848 ? 21.027 9.265 -20.757 1.00 90.94 848 CYS A C 1
ATOM 6905 O O . CYS A 1 848 ? 22.009 8.810 -21.345 1.00 90.94 848 CYS A O 1
ATOM 6907 N N . THR A 1 849 ? 21.103 9.743 -19.513 1.00 87.50 849 THR A N 1
ATOM 6908 C CA . THR A 1 849 ? 22.289 9.577 -18.661 1.00 87.50 849 THR A CA 1
ATOM 6909 C C . THR A 1 849 ? 21.952 9.045 -17.271 1.00 87.50 849 THR A C 1
ATOM 6911 O O . THR A 1 849 ? 20.983 9.487 -16.658 1.00 87.50 849 THR A O 1
ATOM 6914 N N . ASN A 1 850 ? 22.750 8.102 -16.762 1.00 81.06 850 ASN A N 1
ATOM 6915 C CA . ASN A 1 850 ? 22.783 7.761 -15.331 1.00 81.06 850 ASN A CA 1
ATOM 6916 C C . ASN A 1 850 ? 23.994 8.379 -14.603 1.00 81.06 850 ASN A C 1
ATOM 6918 O O . ASN A 1 850 ? 24.011 8.404 -13.375 1.00 81.06 850 ASN A O 1
ATOM 6922 N N . GLY A 1 851 ? 24.943 8.962 -15.346 1.00 79.00 851 GLY A N 1
ATOM 6923 C CA . GLY A 1 851 ? 26.030 9.770 -14.800 1.00 79.00 851 GLY A CA 1
ATOM 6924 C C . GLY A 1 851 ? 25.589 11.179 -14.360 1.00 79.00 851 GLY A C 1
ATOM 6925 O O . GLY A 1 851 ? 24.446 11.592 -14.591 1.00 79.00 851 GLY A O 1
ATOM 6926 N N . PRO A 1 852 ? 26.497 11.946 -13.726 1.00 82.62 852 PRO A N 1
ATOM 6927 C CA . PRO A 1 852 ? 26.250 13.336 -13.340 1.00 82.62 852 PRO A CA 1
ATOM 6928 C C . PRO A 1 852 ? 26.118 14.259 -14.566 1.00 82.62 852 PRO A C 1
ATOM 6930 O O . PRO A 1 852 ? 26.349 13.848 -15.703 1.00 82.62 852 PRO A O 1
ATOM 6933 N N . LYS A 1 853 ? 25.788 15.537 -14.341 1.00 89.44 853 LYS A N 1
ATOM 6934 C CA . LYS A 1 853 ? 25.834 16.588 -15.372 1.00 89.44 853 LYS A CA 1
ATOM 6935 C C . LYS A 1 853 ? 26.629 17.807 -14.898 1.00 89.44 853 LYS A C 1
ATOM 6937 O O . LYS A 1 853 ? 26.703 18.042 -13.694 1.00 89.44 853 LYS A O 1
ATOM 6942 N N . THR A 1 854 ? 27.168 18.602 -15.821 1.00 90.31 854 THR A N 1
ATOM 6943 C CA . THR A 1 854 ? 27.622 19.970 -15.515 1.00 90.31 854 THR A CA 1
ATOM 6944 C C . THR A 1 854 ? 26.419 20.895 -15.300 1.00 90.31 854 THR A C 1
ATOM 6946 O O . THR A 1 854 ? 25.293 20.563 -15.687 1.00 90.31 854 THR A O 1
ATOM 6949 N N . GLU A 1 855 ? 26.608 22.047 -14.654 1.00 88.56 855 GLU A N 1
ATOM 6950 C CA . GLU A 1 855 ? 25.512 22.994 -14.389 1.00 88.56 855 GLU A CA 1
ATOM 6951 C C . GLU A 1 855 ? 24.887 23.489 -15.703 1.00 88.56 855 GLU A C 1
ATOM 6953 O O . GLU A 1 855 ? 23.694 23.265 -15.919 1.00 88.56 855 GLU A O 1
ATOM 6958 N N . ASP A 1 856 ? 25.728 23.972 -16.622 1.00 90.31 856 ASP A N 1
ATOM 6959 C CA . ASP A 1 856 ? 25.403 24.484 -17.965 1.00 90.31 856 ASP A CA 1
ATOM 6960 C C . ASP A 1 856 ? 24.864 23.435 -18.955 1.00 90.31 856 ASP A C 1
ATOM 6962 O O . ASP A 1 856 ? 24.436 23.781 -20.055 1.00 90.31 856 ASP A O 1
ATOM 6966 N N . ALA A 1 857 ? 24.907 22.142 -18.606 1.00 87.75 857 ALA A N 1
ATOM 6967 C CA . ALA A 1 857 ? 24.618 21.050 -19.539 1.00 87.75 857 ALA A CA 1
ATOM 6968 C C . ALA A 1 857 ? 23.234 21.137 -20.198 1.00 87.75 857 ALA A C 1
ATOM 6970 O O . ALA A 1 857 ? 23.032 20.561 -21.258 1.00 87.75 857 ALA A O 1
ATOM 6971 N N . LEU A 1 858 ? 22.277 21.807 -19.558 1.00 88.88 858 LEU A N 1
ATOM 6972 C CA . LEU A 1 858 ? 20.891 21.884 -20.015 1.00 88.88 858 LEU A CA 1
ATOM 6973 C C . LEU A 1 858 ? 20.538 23.249 -20.628 1.00 88.88 858 LEU A C 1
ATOM 6975 O O . LEU A 1 858 ? 19.415 23.438 -21.082 1.00 88.88 858 LEU A O 1
ATOM 6979 N N . ASP A 1 859 ? 21.485 24.186 -20.670 1.00 85.62 859 ASP A N 1
ATOM 6980 C CA . ASP A 1 859 ? 21.239 25.544 -21.140 1.00 85.62 859 ASP A CA 1
ATOM 6981 C C . ASP A 1 859 ? 21.107 25.562 -22.669 1.00 85.62 859 ASP A C 1
ATOM 6983 O O . ASP A 1 859 ? 22.067 25.225 -23.368 1.00 85.62 859 ASP A O 1
ATOM 6987 N N . LEU A 1 860 ? 19.994 26.078 -23.200 1.00 78.44 860 LEU A N 1
ATOM 6988 C CA . LEU A 1 860 ? 19.762 26.257 -24.645 1.00 78.44 860 LEU A CA 1
ATOM 6989 C C . LEU A 1 860 ? 19.828 24.934 -25.441 1.00 78.44 860 LEU A C 1
ATOM 6991 O O . LEU A 1 860 ? 20.601 24.810 -26.395 1.00 78.44 860 LEU A O 1
ATOM 6995 N N . LEU A 1 861 ? 19.017 23.946 -25.047 1.00 85.12 861 LEU A N 1
ATOM 6996 C CA . LEU A 1 861 ? 18.805 22.725 -25.835 1.00 85.12 861 LEU A CA 1
ATOM 6997 C C . LEU A 1 861 ? 18.165 23.042 -27.200 1.00 85.12 861 LEU A C 1
ATOM 6999 O O . LEU A 1 861 ? 17.393 23.988 -27.350 1.00 85.12 861 LEU A O 1
ATOM 7003 N N . GLN A 1 862 ? 18.475 22.229 -28.210 1.00 84.88 862 GLN A N 1
ATOM 7004 C CA . GLN A 1 862 ? 17.892 22.355 -29.547 1.00 84.88 862 GLN A CA 1
ATOM 7005 C C . GLN A 1 862 ? 16.415 21.917 -29.543 1.00 84.88 862 GLN A C 1
ATOM 7007 O O . GLN A 1 862 ? 16.025 21.036 -28.779 1.00 84.88 862 GLN A O 1
ATOM 7012 N N . SER A 1 863 ? 15.597 22.480 -30.440 1.00 78.56 863 SER A N 1
ATOM 7013 C CA . SER A 1 863 ? 14.122 22.367 -30.441 1.00 78.56 863 SER A CA 1
ATOM 7014 C C . SER A 1 863 ? 13.535 20.957 -30.633 1.00 78.56 863 SER A C 1
ATOM 7016 O O . SER A 1 863 ? 12.322 20.770 -30.544 1.00 78.56 863 SER A O 1
ATOM 7018 N N . ASN A 1 864 ? 14.378 19.962 -30.901 1.00 85.56 864 ASN A N 1
ATOM 7019 C CA . ASN A 1 864 ? 14.040 18.544 -31.009 1.00 85.56 864 ASN A CA 1
ATOM 7020 C C . ASN A 1 864 ? 14.990 17.642 -30.182 1.00 85.56 864 ASN A C 1
ATOM 7022 O O . ASN A 1 864 ? 15.124 16.455 -30.490 1.00 85.56 864 ASN A O 1
ATOM 7026 N N . CYS A 1 865 ? 15.650 18.189 -29.152 1.00 90.44 865 CYS A N 1
ATOM 7027 C CA . CYS A 1 865 ? 16.604 17.501 -28.276 1.00 90.44 865 CYS A CA 1
ATOM 7028 C C . CYS A 1 865 ? 16.092 17.426 -26.825 1.00 90.44 865 CYS A C 1
ATOM 7030 O O . CYS A 1 865 ? 15.924 18.441 -26.157 1.00 90.44 865 CYS A O 1
ATOM 7032 N N . LEU A 1 866 ? 15.856 16.212 -26.325 1.00 91.56 866 LEU A N 1
ATOM 7033 C CA . LEU A 1 866 ? 15.311 15.936 -24.990 1.00 91.56 866 LEU A CA 1
ATOM 7034 C C . LEU A 1 866 ? 16.317 15.181 -24.113 1.00 91.56 866 LEU A C 1
ATOM 7036 O O . LEU A 1 866 ? 17.075 14.347 -24.611 1.00 91.56 866 LEU A O 1
ATOM 7040 N N . VAL A 1 867 ? 16.282 15.413 -22.795 1.00 92.50 867 VAL A N 1
ATOM 7041 C CA . VAL A 1 867 ? 17.236 14.807 -21.843 1.00 92.50 867 VAL A CA 1
ATOM 7042 C C . VAL A 1 867 ? 16.530 14.115 -20.669 1.00 92.50 867 VAL A C 1
ATOM 7044 O O . VAL A 1 867 ? 15.617 14.664 -20.049 1.00 92.50 867 VAL A O 1
ATOM 7047 N N . VAL A 1 868 ? 16.996 12.919 -20.305 1.00 91.94 868 VAL A N 1
ATOM 7048 C CA . VAL A 1 868 ? 16.662 12.244 -19.041 1.00 91.94 868 VAL A CA 1
ATOM 7049 C C . VAL A 1 868 ? 17.946 11.940 -18.279 1.00 91.94 868 VAL A C 1
ATOM 7051 O O . VAL A 1 868 ? 18.841 11.264 -18.781 1.00 91.94 868 VAL A O 1
ATOM 7054 N N . TYR A 1 869 ? 18.021 12.447 -17.053 1.00 89.94 869 TYR A N 1
ATOM 7055 C CA . TYR A 1 869 ? 19.141 12.320 -16.127 1.00 89.94 869 TYR A CA 1
ATOM 7056 C C . TYR A 1 869 ? 18.621 11.948 -14.732 1.00 89.94 869 TYR A C 1
ATOM 7058 O O . TYR A 1 869 ? 17.419 11.989 -14.476 1.00 89.94 869 TYR A O 1
ATOM 7066 N N . LYS A 1 870 ? 19.511 11.576 -13.806 1.00 86.19 870 LYS A N 1
ATOM 7067 C CA . LYS A 1 870 ? 19.145 10.930 -12.528 1.00 86.19 870 LYS A CA 1
ATOM 7068 C C . LYS A 1 870 ? 18.038 11.634 -11.714 1.00 86.19 870 LYS A C 1
ATOM 7070 O O . LYS A 1 870 ? 17.295 10.963 -11.007 1.00 86.19 870 LYS A O 1
ATOM 7075 N N . ALA A 1 871 ? 17.872 12.956 -11.842 1.00 88.56 871 ALA A N 1
ATOM 7076 C CA . ALA A 1 871 ? 16.817 13.706 -11.152 1.00 88.56 871 ALA A CA 1
ATOM 7077 C C . ALA A 1 871 ? 15.392 13.439 -11.685 1.00 88.56 871 ALA A C 1
ATOM 7079 O O . ALA A 1 871 ? 14.476 13.308 -10.878 1.00 88.56 871 ALA A O 1
ATOM 7080 N N . ASN A 1 872 ? 15.192 13.319 -13.006 1.00 90.12 872 ASN A N 1
ATOM 7081 C CA . ASN A 1 872 ? 13.873 13.081 -13.621 1.00 90.12 872 ASN A CA 1
ATOM 7082 C C . ASN A 1 872 ? 13.599 11.597 -13.946 1.00 90.12 872 ASN A C 1
ATOM 7084 O O . ASN A 1 872 ? 12.645 11.263 -14.651 1.00 90.12 872 ASN A O 1
ATOM 7088 N N . PHE A 1 873 ? 14.391 10.674 -13.385 1.00 89.94 873 PHE A N 1
ATOM 7089 C CA . PHE A 1 873 ? 14.176 9.229 -13.531 1.00 89.94 873 PHE A CA 1
ATOM 7090 C C . PHE A 1 873 ? 12.807 8.772 -13.003 1.00 89.94 873 PHE A C 1
ATOM 7092 O O . PHE A 1 873 ? 12.193 7.898 -13.610 1.00 89.94 873 PHE A O 1
ATOM 7099 N N . LYS A 1 874 ? 12.299 9.364 -11.913 1.00 89.50 874 LYS A N 1
ATOM 7100 C CA . LYS A 1 874 ? 10.960 9.049 -11.373 1.00 89.50 874 LYS A CA 1
ATOM 7101 C C . LYS A 1 874 ? 9.826 9.511 -12.282 1.00 89.50 874 LYS A C 1
ATOM 7103 O O . LYS A 1 874 ? 8.793 8.848 -12.335 1.00 89.50 874 LYS A O 1
ATOM 7108 N N . ASP A 1 875 ? 10.031 10.598 -13.017 1.00 89.88 875 ASP A N 1
ATOM 7109 C CA . ASP A 1 875 ? 9.016 11.154 -13.906 1.00 89.88 875 ASP A CA 1
ATOM 7110 C C . ASP A 1 875 ? 8.968 10.433 -15.253 1.00 89.88 875 ASP A C 1
ATOM 7112 O O . ASP A 1 875 ? 7.884 10.262 -15.810 1.00 89.88 875 ASP A O 1
ATOM 7116 N N . PHE A 1 876 ? 10.124 9.983 -15.758 1.00 92.12 876 PHE A N 1
ATOM 7117 C CA . PHE A 1 876 ? 10.227 9.281 -17.039 1.00 92.12 876 PHE A CA 1
ATOM 7118 C C . PHE A 1 876 ? 10.091 7.752 -16.927 1.00 92.12 876 PHE A C 1
ATOM 7120 O O . PHE A 1 876 ? 9.311 7.168 -17.679 1.00 92.12 876 PHE A O 1
ATOM 7127 N N . TYR A 1 877 ? 10.808 7.095 -16.005 1.00 88.81 877 TYR A N 1
ATOM 7128 C CA . TYR A 1 877 ? 10.725 5.636 -15.801 1.00 88.81 877 TYR A CA 1
ATOM 7129 C C . TYR A 1 877 ? 9.592 5.218 -14.845 1.00 88.81 877 TYR A C 1
ATOM 7131 O O . TYR A 1 877 ? 9.338 4.027 -14.664 1.00 88.81 877 TYR A O 1
ATOM 7139 N N . GLY A 1 878 ? 8.927 6.187 -14.212 1.00 89.62 878 GLY A N 1
ATOM 7140 C CA . GLY A 1 878 ? 7.916 5.941 -13.191 1.00 89.62 878 GLY A CA 1
ATOM 7141 C C . GLY A 1 878 ? 8.499 5.467 -11.859 1.00 89.62 878 GLY A C 1
ATOM 7142 O O . GLY A 1 878 ? 9.655 5.050 -11.749 1.00 89.62 878 GLY A O 1
ATOM 7143 N N . TYR A 1 879 ? 7.660 5.499 -10.822 1.00 87.31 879 TYR A N 1
ATOM 7144 C CA . TYR A 1 879 ? 8.030 5.093 -9.460 1.00 87.31 879 TYR A CA 1
ATOM 7145 C C . TYR A 1 879 ? 8.560 3.649 -9.387 1.00 87.31 879 TYR A C 1
ATOM 7147 O O . TYR A 1 879 ? 9.426 3.350 -8.571 1.00 87.31 879 TYR A O 1
ATOM 7155 N N . THR A 1 880 ? 8.052 2.756 -10.243 1.00 86.06 880 THR A N 1
ATOM 7156 C CA . THR A 1 880 ? 8.394 1.326 -10.237 1.00 86.06 880 THR A CA 1
ATOM 7157 C C . THR A 1 880 ? 9.787 1.029 -10.805 1.00 86.06 880 THR A C 1
ATOM 7159 O O . THR A 1 880 ? 10.439 0.103 -10.330 1.00 86.06 880 THR A O 1
ATOM 7162 N N . TYR A 1 881 ? 10.253 1.781 -11.812 1.00 85.19 881 TYR A N 1
ATOM 7163 C CA . TYR A 1 881 ? 11.509 1.479 -12.520 1.00 85.19 881 TYR A CA 1
ATOM 7164 C C . TYR A 1 881 ? 12.611 2.527 -12.347 1.00 85.19 881 TYR A C 1
ATOM 7166 O O . TYR A 1 881 ? 13.735 2.265 -12.775 1.00 85.19 881 TYR A O 1
ATOM 7174 N N . SER A 1 882 ? 12.361 3.672 -11.699 1.00 86.38 882 SER A N 1
ATOM 7175 C CA . SER A 1 882 ? 13.411 4.683 -11.492 1.00 86.38 882 SER A CA 1
ATOM 7176 C C . SER A 1 882 ? 14.631 4.111 -10.764 1.00 86.38 882 SER A C 1
ATOM 7178 O O . SER A 1 882 ? 15.758 4.349 -11.180 1.00 86.38 882 SER A O 1
ATOM 7180 N N . SER A 1 883 ? 14.422 3.280 -9.740 1.00 79.00 883 SER A N 1
ATOM 7181 C CA . SER A 1 883 ? 15.511 2.629 -9.007 1.00 79.00 883 SER A CA 1
ATOM 7182 C C . SER A 1 883 ? 16.199 1.523 -9.808 1.00 79.00 883 SER A C 1
ATOM 7184 O O . SER A 1 883 ? 17.409 1.363 -9.700 1.00 79.00 883 SER A O 1
ATOM 7186 N N . ARG A 1 884 ? 15.476 0.785 -10.663 1.00 78.12 884 ARG A N 1
ATOM 7187 C CA . ARG A 1 884 ? 16.084 -0.140 -11.638 1.00 78.12 884 ARG A CA 1
ATOM 7188 C C . ARG A 1 884 ? 16.997 0.616 -12.613 1.00 78.12 884 ARG A C 1
ATOM 7190 O O . ARG A 1 884 ? 18.096 0.141 -12.892 1.00 78.12 884 ARG A O 1
ATOM 7197 N N . ALA A 1 885 ? 16.594 1.810 -13.053 1.00 79.56 885 ALA A N 1
ATOM 7198 C CA . ALA A 1 885 ? 17.436 2.696 -13.855 1.00 79.56 885 ALA A CA 1
ATOM 7199 C C . ALA A 1 885 ? 18.661 3.201 -13.064 1.00 79.56 885 ALA A C 1
ATOM 7201 O O . ALA A 1 885 ? 19.765 3.198 -13.604 1.00 79.56 885 ALA A O 1
ATOM 7202 N N . GLU A 1 886 ? 18.512 3.561 -11.784 1.00 76.06 886 GLU A N 1
ATOM 7203 C CA . GLU A 1 886 ? 19.643 3.917 -10.906 1.00 76.06 886 GLU A CA 1
ATOM 7204 C C . GLU A 1 886 ? 20.613 2.734 -10.710 1.00 76.06 886 GLU A C 1
ATOM 7206 O O . GLU A 1 886 ? 21.812 2.884 -10.916 1.00 76.06 886 GLU A O 1
ATOM 7211 N N . PHE A 1 887 ? 20.130 1.525 -10.406 1.00 67.94 887 PHE A N 1
ATOM 7212 C CA . PHE A 1 887 ? 20.992 0.349 -10.202 1.00 67.94 887 PHE A CA 1
ATOM 7213 C C . PHE A 1 887 ? 21.662 -0.187 -11.480 1.00 67.94 887 PHE A C 1
ATOM 7215 O O . PHE A 1 887 ? 22.577 -1.005 -11.362 1.00 67.94 887 PHE A O 1
ATOM 7222 N N . SER A 1 888 ? 21.268 0.288 -12.669 1.00 60.75 888 SER A N 1
ATOM 7223 C CA . SER A 1 888 ? 21.986 0.041 -13.935 1.00 60.75 888 SER A CA 1
ATOM 7224 C C . SER A 1 888 ? 23.299 0.835 -14.069 1.00 60.75 888 SER A C 1
ATOM 7226 O O . SER A 1 888 ? 24.093 0.576 -14.971 1.00 60.75 888 SER A O 1
ATOM 7228 N N . GLU A 1 889 ? 23.550 1.792 -13.168 1.00 50.16 889 GLU A N 1
ATOM 7229 C CA . GLU A 1 889 ? 24.837 2.491 -13.019 1.00 50.16 889 GLU A CA 1
ATOM 7230 C C . GLU A 1 889 ? 25.945 1.548 -12.524 1.00 50.16 889 GLU A C 1
ATOM 7232 O O . GLU A 1 889 ? 27.114 1.720 -12.870 1.00 50.16 889 GLU A O 1
ATOM 7237 N N . ALA A 1 890 ? 25.575 0.505 -11.770 1.00 50.75 890 ALA A N 1
ATOM 7238 C CA . ALA A 1 890 ? 26.482 -0.547 -11.327 1.00 50.75 890 ALA A CA 1
ATOM 7239 C C . ALA A 1 890 ? 26.826 -1.485 -12.495 1.00 50.75 890 ALA A C 1
ATOM 7241 O O . ALA A 1 890 ? 26.305 -2.597 -12.602 1.00 50.75 890 ALA A O 1
ATOM 7242 N N . ASN A 1 891 ? 27.739 -1.031 -13.358 1.00 49.81 891 ASN A N 1
ATOM 7243 C CA . ASN A 1 891 ? 28.270 -1.749 -14.524 1.00 49.81 891 ASN A CA 1
ATOM 7244 C C . ASN A 1 891 ? 29.222 -2.907 -14.122 1.00 49.81 891 ASN A C 1
ATOM 7246 O O . ASN A 1 891 ? 30.195 -3.236 -14.807 1.00 49.81 891 ASN A O 1
ATOM 7250 N N . ASP A 1 892 ? 28.953 -3.519 -12.968 1.00 54.19 892 ASP A N 1
ATOM 7251 C CA . ASP A 1 892 ? 29.696 -4.628 -12.402 1.00 54.19 892 ASP A CA 1
ATOM 7252 C C . ASP A 1 892 ? 29.357 -5.922 -13.136 1.00 54.19 892 ASP A C 1
ATOM 7254 O O . ASP A 1 892 ? 28.473 -6.689 -12.751 1.00 54.19 892 ASP A O 1
ATOM 7258 N N . LYS A 1 893 ? 30.186 -6.217 -14.144 1.00 67.94 893 LYS A N 1
ATOM 7259 C CA . LYS A 1 893 ? 30.637 -7.595 -14.356 1.00 67.94 893 LYS A CA 1
ATOM 7260 C C . LYS A 1 893 ? 30.954 -8.211 -12.984 1.00 67.94 893 LYS A C 1
ATOM 7262 O O . LYS A 1 893 ? 31.769 -7.642 -12.251 1.00 67.94 893 LYS A O 1
ATOM 7267 N N . LEU A 1 894 ? 30.358 -9.351 -12.657 1.00 72.81 894 LEU A N 1
ATOM 7268 C CA . LEU A 1 894 ? 30.634 -10.068 -11.413 1.00 72.81 894 LEU A CA 1
ATOM 7269 C C . LEU A 1 894 ? 32.055 -10.628 -11.431 1.00 72.81 894 LEU A C 1
ATOM 7271 O O . LEU A 1 894 ? 32.477 -11.213 -12.424 1.00 72.81 894 LEU A O 1
ATOM 7275 N N . ASP A 1 895 ? 32.806 -10.441 -10.348 1.00 78.81 895 ASP A N 1
ATOM 7276 C CA . ASP A 1 895 ? 34.145 -11.016 -10.235 1.00 78.81 895 ASP A CA 1
ATOM 7277 C C . ASP A 1 895 ? 34.064 -12.506 -9.875 1.00 78.81 895 ASP A C 1
ATOM 7279 O O . ASP A 1 895 ? 33.647 -12.870 -8.772 1.00 78.81 895 ASP A O 1
ATOM 7283 N N . ALA A 1 896 ? 34.519 -13.366 -10.787 1.00 85.38 896 ALA A N 1
ATOM 7284 C CA . ALA A 1 896 ? 34.545 -14.813 -10.600 1.00 85.38 896 ALA A CA 1
ATOM 7285 C C . ALA A 1 896 ? 35.493 -15.287 -9.484 1.00 85.38 896 ALA A C 1
ATOM 7287 O O . ALA A 1 896 ? 35.487 -16.478 -9.191 1.00 85.38 896 ALA A O 1
ATOM 7288 N N . ASN A 1 897 ? 36.269 -14.399 -8.847 1.00 84.00 897 ASN A N 1
ATOM 7289 C CA . ASN A 1 897 ? 37.075 -14.689 -7.655 1.00 84.00 897 ASN A CA 1
ATOM 7290 C C . ASN A 1 897 ? 36.418 -14.284 -6.318 1.00 84.00 897 ASN A C 1
ATOM 7292 O O . ASN A 1 897 ? 36.939 -14.658 -5.260 1.00 84.00 897 ASN A O 1
ATOM 7296 N N . THR A 1 898 ? 35.316 -13.522 -6.321 1.00 76.56 898 THR A N 1
ATOM 7297 C CA . THR A 1 898 ? 34.686 -13.003 -5.084 1.00 76.56 898 THR A CA 1
ATOM 7298 C C . THR A 1 898 ? 33.174 -13.150 -5.008 1.00 76.56 898 THR A C 1
ATOM 7300 O O . THR A 1 898 ? 32.680 -13.377 -3.907 1.00 76.56 898 THR A O 1
ATOM 7303 N N . ALA A 1 899 ? 32.447 -13.077 -6.127 1.00 76.88 899 ALA A N 1
ATOM 7304 C CA . ALA A 1 899 ? 30.995 -13.258 -6.154 1.00 76.88 899 ALA A CA 1
ATOM 7305 C C . ALA A 1 899 ? 30.599 -14.587 -5.491 1.00 76.88 899 ALA A C 1
ATOM 7307 O O . ALA A 1 899 ? 31.204 -15.619 -5.788 1.00 76.88 899 ALA A O 1
ATOM 7308 N N . SER A 1 900 ? 29.600 -14.601 -4.613 1.00 71.62 900 SER A N 1
ATOM 7309 C CA . SER A 1 900 ? 29.054 -15.855 -4.077 1.00 71.62 900 SER A CA 1
ATOM 7310 C C . SER A 1 900 ? 28.512 -16.762 -5.195 1.00 71.62 900 SER A C 1
ATOM 7312 O O . SER A 1 900 ? 28.246 -16.309 -6.308 1.00 71.62 900 SER A O 1
ATOM 7314 N N . GLU A 1 901 ? 28.326 -18.056 -4.913 1.00 75.19 901 GLU A N 1
ATOM 7315 C CA . GLU A 1 901 ? 27.737 -18.977 -5.898 1.00 75.19 901 GLU A CA 1
ATOM 7316 C C . GLU A 1 901 ? 26.353 -18.492 -6.348 1.00 75.19 901 GLU A C 1
ATOM 7318 O O . GLU A 1 901 ? 26.057 -18.454 -7.538 1.00 75.19 901 GLU A O 1
ATOM 7323 N N . TYR A 1 902 ? 25.547 -18.023 -5.392 1.00 66.88 902 TYR A N 1
ATOM 7324 C CA . TYR A 1 902 ? 24.274 -17.360 -5.644 1.00 66.88 902 TYR A CA 1
ATOM 7325 C C . TYR A 1 902 ? 24.448 -16.170 -6.588 1.00 66.88 902 TYR A C 1
ATOM 7327 O O . TYR A 1 902 ? 23.794 -16.124 -7.625 1.00 66.88 902 TYR A O 1
ATOM 7335 N N . GLU A 1 903 ? 25.368 -15.241 -6.304 1.00 68.88 903 GLU A N 1
ATOM 7336 C CA . GLU A 1 903 ? 25.651 -14.107 -7.196 1.00 68.88 903 GLU A CA 1
ATOM 7337 C C . GLU A 1 903 ? 26.015 -14.535 -8.620 1.00 68.88 903 GLU A C 1
ATOM 7339 O O . GLU A 1 903 ? 25.572 -13.877 -9.553 1.00 68.88 903 GLU A O 1
ATOM 7344 N N . LEU A 1 904 ? 26.691 -15.665 -8.832 1.00 74.12 904 LEU A N 1
ATOM 7345 C CA . LEU A 1 904 ? 26.895 -16.197 -10.183 1.00 74.12 904 LEU A CA 1
ATOM 7346 C C . LEU A 1 904 ? 25.607 -16.739 -10.823 1.00 74.12 904 LEU A C 1
ATOM 7348 O O . LEU A 1 904 ? 25.349 -16.421 -11.984 1.00 74.12 904 LEU A O 1
ATOM 7352 N N . ARG A 1 905 ? 24.788 -17.508 -10.086 1.00 71.00 905 ARG A N 1
ATOM 7353 C CA . ARG A 1 905 ? 23.497 -18.052 -10.566 1.00 71.00 905 ARG A CA 1
ATOM 7354 C C . ARG A 1 905 ? 22.562 -16.958 -11.095 1.00 71.00 905 ARG A C 1
ATOM 7356 O O . ARG A 1 905 ? 21.840 -17.200 -12.053 1.00 71.00 905 ARG A O 1
ATOM 7363 N N . THR A 1 906 ? 22.608 -15.751 -10.519 1.00 62.66 906 THR A N 1
ATOM 7364 C CA . THR A 1 906 ? 21.765 -14.623 -10.972 1.00 62.66 906 THR A CA 1
ATOM 7365 C C . THR A 1 906 ? 22.058 -14.166 -12.427 1.00 62.66 906 THR A C 1
ATOM 7367 O O . THR A 1 906 ? 21.255 -13.415 -13.000 1.00 62.66 906 THR A O 1
ATOM 7370 N N . VAL A 1 907 ? 23.198 -14.547 -13.026 1.00 67.31 907 VAL A N 1
ATOM 7371 C CA . VAL A 1 907 ? 23.597 -14.136 -14.384 1.00 67.31 907 VAL A CA 1
ATOM 7372 C C . VAL A 1 907 ? 22.744 -14.853 -15.433 1.00 67.31 907 VAL A C 1
ATOM 7374 O O . VAL A 1 907 ? 22.679 -16.073 -15.482 1.00 67.31 907 VAL A O 1
ATOM 7377 N N . GLU A 1 908 ? 22.121 -14.096 -16.335 1.00 63.72 908 GLU A N 1
ATOM 7378 C CA . GLU A 1 908 ? 21.354 -14.659 -17.456 1.00 63.72 908 GLU A CA 1
ATOM 7379 C C . GLU A 1 908 ? 22.191 -15.646 -18.295 1.00 63.72 908 GLU A C 1
ATOM 7381 O O . GLU A 1 908 ? 23.312 -15.334 -18.707 1.00 63.72 908 GLU A O 1
ATOM 7386 N N . MET A 1 909 ? 21.612 -16.812 -18.597 1.00 70.94 909 MET A N 1
ATOM 7387 C CA . MET A 1 909 ? 22.285 -17.949 -19.243 1.00 70.94 909 MET A CA 1
ATOM 7388 C C . MET A 1 909 ? 23.459 -18.546 -18.437 1.00 70.94 909 MET A C 1
ATOM 7390 O O . MET A 1 909 ? 24.324 -19.205 -19.018 1.00 70.94 909 MET A O 1
ATOM 7394 N N . MET A 1 910 ? 23.502 -18.327 -17.119 1.00 76.38 910 MET A N 1
ATOM 7395 C CA . MET A 1 910 ? 24.266 -19.151 -16.183 1.00 76.38 910 MET A CA 1
ATOM 7396 C C . MET A 1 910 ? 23.387 -20.300 -15.687 1.00 76.38 910 MET A C 1
ATOM 7398 O O . MET A 1 910 ? 22.260 -20.078 -15.250 1.00 76.38 910 MET A O 1
ATOM 7402 N N . GLU A 1 911 ? 23.908 -21.520 -15.731 1.00 79.56 911 GLU A N 1
ATOM 7403 C CA . GLU A 1 911 ? 23.247 -22.692 -15.157 1.00 79.56 911 GLU A CA 1
ATOM 7404 C C . GLU A 1 911 ? 23.749 -22.926 -13.722 1.00 79.56 911 GLU A C 1
ATOM 7406 O O . GLU A 1 911 ? 24.853 -22.509 -13.359 1.00 79.56 911 GLU A O 1
ATOM 7411 N N . GLU A 1 912 ? 22.942 -23.584 -12.885 1.00 79.56 912 GLU A N 1
ATOM 7412 C CA . GLU A 1 912 ? 23.287 -23.864 -11.481 1.00 79.56 912 GLU A CA 1
ATOM 7413 C C . GLU A 1 912 ? 24.604 -24.647 -11.359 1.00 79.56 912 GLU A C 1
ATOM 7415 O O . GLU A 1 912 ? 25.480 -24.268 -10.579 1.00 79.56 912 GLU A O 1
ATOM 7420 N N . GLU A 1 913 ? 24.781 -25.673 -12.195 1.00 85.69 913 GLU A N 1
ATOM 7421 C CA . GLU A 1 913 ? 26.015 -26.460 -12.261 1.00 85.69 913 GLU A CA 1
ATOM 7422 C C . GLU A 1 913 ? 27.221 -25.593 -12.652 1.00 85.69 913 GLU A C 1
ATOM 7424 O O . GLU A 1 913 ? 28.286 -25.716 -12.047 1.00 85.69 913 GLU A O 1
ATOM 7429 N N . THR A 1 914 ? 27.055 -24.661 -13.598 1.00 87.69 914 THR A N 1
ATOM 7430 C CA . THR A 1 914 ? 28.118 -23.732 -14.003 1.00 87.69 914 THR A CA 1
ATOM 7431 C C . THR A 1 914 ? 28.500 -22.783 -12.871 1.00 87.69 914 THR A C 1
ATOM 7433 O O . THR A 1 914 ? 29.683 -22.609 -12.593 1.00 87.69 914 THR A O 1
ATOM 7436 N N . ALA A 1 915 ? 27.526 -22.186 -12.179 1.00 85.31 915 ALA A N 1
ATOM 7437 C CA . ALA A 1 915 ? 27.791 -21.297 -11.049 1.00 85.31 915 ALA A CA 1
ATOM 7438 C C . ALA A 1 915 ? 28.547 -22.018 -9.917 1.00 85.31 915 ALA A C 1
ATOM 7440 O O . ALA A 1 915 ? 29.526 -21.486 -9.382 1.00 85.31 915 ALA A O 1
ATOM 7441 N N . HIS A 1 916 ? 28.140 -23.252 -9.607 1.00 87.75 916 HIS A N 1
ATOM 7442 C CA . HIS A 1 916 ? 28.815 -24.120 -8.645 1.00 87.75 916 HIS A CA 1
ATOM 7443 C C . HIS A 1 916 ? 30.235 -24.501 -9.107 1.00 87.75 916 HIS A C 1
ATOM 7445 O O . HIS A 1 916 ? 31.191 -24.418 -8.331 1.00 87.75 916 HIS A O 1
ATOM 7451 N N . GLU A 1 917 ? 30.417 -24.831 -10.391 1.00 91.31 917 GLU A N 1
ATOM 7452 C CA . GLU A 1 917 ? 31.725 -25.129 -10.983 1.00 91.31 917 GLU A CA 1
ATOM 7453 C C . GLU A 1 917 ? 32.687 -23.929 -10.913 1.00 91.31 917 GLU A C 1
ATOM 7455 O O . GLU A 1 917 ? 33.857 -24.108 -10.558 1.00 91.31 917 GLU A O 1
ATOM 7460 N N . ILE A 1 918 ? 32.199 -22.705 -11.166 1.00 90.75 918 ILE A N 1
ATOM 7461 C CA . ILE A 1 918 ? 32.992 -21.477 -11.001 1.00 90.75 918 ILE A CA 1
ATOM 7462 C C . ILE A 1 918 ? 33.410 -21.296 -9.537 1.00 90.75 918 ILE A C 1
ATOM 7464 O O . ILE A 1 918 ? 34.545 -20.915 -9.268 1.00 90.75 918 ILE A O 1
ATOM 7468 N N . CYS A 1 919 ? 32.533 -21.557 -8.564 1.00 89.19 919 CYS A N 1
ATOM 7469 C CA . CYS A 1 919 ? 32.920 -21.472 -7.154 1.00 89.19 919 CYS A CA 1
ATOM 7470 C C . CYS A 1 919 ? 33.985 -22.511 -6.772 1.00 89.19 919 CYS A C 1
ATOM 7472 O O . CYS A 1 919 ? 34.960 -22.169 -6.101 1.00 89.19 919 CYS A O 1
ATOM 7474 N N . ASN A 1 920 ? 33.840 -23.752 -7.240 1.00 90.94 920 ASN A N 1
ATOM 7475 C CA . ASN A 1 920 ? 34.732 -24.858 -6.885 1.00 90.94 920 ASN A CA 1
ATOM 7476 C C . ASN A 1 920 ? 36.126 -24.780 -7.536 1.00 90.94 920 ASN A C 1
ATOM 7478 O O . ASN A 1 920 ? 37.081 -25.312 -6.972 1.00 90.94 920 ASN A O 1
ATOM 7482 N N . LYS A 1 921 ? 36.269 -24.144 -8.710 1.00 91.50 921 LYS A N 1
ATOM 7483 C CA . LYS A 1 921 ? 37.542 -24.078 -9.465 1.00 91.50 921 LYS A CA 1
ATOM 7484 C C . LYS A 1 921 ? 38.338 -22.771 -9.273 1.00 91.50 921 LYS A C 1
ATOM 7486 O O . LYS A 1 921 ? 39.316 -22.547 -9.991 1.00 91.50 921 LYS A O 1
ATOM 7491 N N . ARG A 1 922 ? 37.957 -21.930 -8.303 1.00 89.19 922 ARG A N 1
ATOM 7492 C CA . ARG A 1 922 ? 38.698 -20.719 -7.890 1.00 89.19 922 ARG A CA 1
ATOM 7493 C C . ARG A 1 922 ? 40.084 -21.042 -7.316 1.00 89.19 922 ARG A C 1
ATOM 7495 O O . ARG A 1 922 ? 40.289 -22.093 -6.724 1.00 89.19 922 ARG A O 1
ATOM 7502 N N . LEU A 1 923 ? 41.059 -20.135 -7.386 1.00 90.38 923 LEU A N 1
ATOM 7503 C CA . LEU A 1 923 ? 41.019 -18.801 -8.003 1.00 90.38 923 LEU A CA 1
ATOM 7504 C C . LEU A 1 923 ? 41.409 -18.837 -9.494 1.00 90.38 923 LEU A C 1
ATOM 7506 O O . LEU A 1 923 ? 42.118 -19.735 -9.958 1.00 90.38 923 LEU A O 1
ATOM 7510 N N . TYR A 1 924 ? 40.962 -17.816 -10.219 1.00 92.06 924 TYR A N 1
ATOM 7511 C CA . TYR A 1 924 ? 41.287 -17.548 -11.617 1.00 92.06 924 TYR A CA 1
ATOM 7512 C C . TYR A 1 924 ? 42.304 -16.412 -11.735 1.00 92.06 924 TYR A C 1
ATOM 7514 O O . TYR A 1 924 ? 42.274 -15.452 -10.959 1.00 92.06 924 TYR A O 1
ATOM 7522 N N . ASN A 1 925 ? 43.196 -16.513 -12.717 1.00 87.94 925 ASN A N 1
ATOM 7523 C CA . ASN A 1 925 ? 44.236 -15.518 -12.988 1.00 87.94 925 ASN A CA 1
ATOM 7524 C C . ASN A 1 925 ? 43.739 -14.332 -13.827 1.00 87.94 925 ASN A C 1
ATOM 7526 O O . ASN A 1 925 ? 44.215 -13.210 -13.628 1.00 87.94 925 ASN A O 1
ATOM 7530 N N . ASP A 1 926 ? 42.829 -14.622 -14.755 1.00 89.69 926 ASP A N 1
ATOM 7531 C CA . ASP A 1 926 ? 42.233 -13.761 -15.779 1.00 89.69 926 ASP A CA 1
ATOM 7532 C C . ASP A 1 926 ? 41.002 -14.479 -16.383 1.00 89.69 926 ASP A C 1
ATOM 7534 O O . ASP A 1 926 ? 40.713 -15.634 -16.043 1.00 89.69 926 ASP A O 1
ATOM 7538 N N . GLU A 1 927 ? 40.235 -13.799 -17.244 1.00 89.56 927 GLU A N 1
ATOM 7539 C CA . GLU A 1 927 ? 39.061 -14.386 -17.902 1.00 89.56 927 GLU A CA 1
ATOM 7540 C C . GLU A 1 927 ? 39.370 -15.613 -18.786 1.00 89.56 927 GLU A C 1
ATOM 7542 O O . GLU A 1 927 ? 38.520 -16.499 -18.884 1.00 89.56 927 GLU A O 1
ATOM 7547 N N . ASP A 1 928 ? 40.553 -15.713 -19.398 1.00 89.50 928 ASP A N 1
ATOM 7548 C CA . ASP A 1 928 ? 40.901 -16.859 -20.253 1.00 89.50 928 ASP A CA 1
ATOM 7549 C C . ASP A 1 928 ? 41.173 -18.120 -19.412 1.00 89.50 928 ASP A C 1
ATOM 7551 O O . ASP A 1 928 ? 40.695 -19.208 -19.747 1.00 89.50 928 ASP A O 1
ATOM 7555 N N . ASP A 1 929 ? 41.844 -17.977 -18.264 1.00 90.25 929 ASP A N 1
ATOM 7556 C CA . ASP A 1 929 ? 41.993 -19.037 -17.259 1.00 90.25 929 ASP A CA 1
ATOM 7557 C C . ASP A 1 929 ? 40.618 -19.545 -16.774 1.00 90.25 929 ASP A C 1
ATOM 7559 O O . ASP A 1 929 ? 40.387 -20.756 -16.727 1.00 90.25 929 ASP A O 1
ATOM 7563 N N . LEU A 1 930 ? 39.662 -18.641 -16.516 1.00 92.19 930 LEU A N 1
ATOM 7564 C CA . LEU A 1 930 ? 38.268 -18.994 -16.207 1.00 92.19 930 LEU A CA 1
ATOM 7565 C C . LEU A 1 930 ? 37.602 -19.794 -17.339 1.00 92.19 930 LEU A C 1
ATOM 7567 O O . LEU A 1 930 ? 37.100 -20.891 -17.088 1.00 92.19 930 LEU A O 1
ATOM 7571 N N . TYR A 1 931 ? 37.613 -19.289 -18.576 1.00 91.31 931 TYR A N 1
ATOM 7572 C CA . TYR A 1 931 ? 36.941 -19.947 -19.706 1.00 91.31 931 TYR A CA 1
ATOM 7573 C C . TYR A 1 931 ? 37.633 -21.241 -20.166 1.00 91.31 931 TYR A C 1
ATOM 7575 O O . TYR A 1 931 ? 37.011 -22.049 -20.854 1.00 91.31 931 TYR A O 1
ATOM 7583 N N . SER A 1 932 ? 38.893 -21.465 -19.778 1.00 90.56 932 SER A N 1
ATOM 7584 C CA . SER A 1 932 ? 39.585 -22.748 -19.963 1.00 90.56 932 SER A CA 1
ATOM 7585 C C . SER A 1 932 ? 39.168 -23.811 -18.935 1.00 90.56 932 SER A C 1
ATOM 7587 O O . SER A 1 932 ? 39.213 -25.008 -19.223 1.00 90.56 932 SER A O 1
ATOM 7589 N N . LYS A 1 933 ? 38.750 -23.377 -17.736 1.00 90.12 933 LYS A N 1
ATOM 7590 C CA . LYS A 1 933 ? 38.390 -24.235 -16.596 1.00 90.12 933 LYS A CA 1
ATOM 7591 C C . LYS A 1 933 ? 36.892 -24.523 -16.494 1.00 90.12 933 LYS A C 1
ATOM 7593 O O . LYS A 1 933 ? 36.539 -25.535 -15.888 1.00 90.12 933 LYS A O 1
ATOM 7598 N N . VAL A 1 934 ? 36.034 -23.649 -17.020 1.00 91.50 934 VAL A N 1
ATOM 7599 C CA . VAL A 1 934 ? 34.570 -23.690 -16.860 1.00 91.50 934 VAL A CA 1
ATOM 7600 C C . VAL A 1 934 ? 33.882 -23.507 -18.212 1.00 91.50 934 VAL A C 1
ATOM 7602 O O . VAL A 1 934 ? 34.177 -22.559 -18.944 1.00 91.50 934 VAL A O 1
ATOM 7605 N N . SER A 1 935 ? 32.916 -24.373 -18.528 1.00 87.56 935 SER A N 1
ATOM 7606 C CA . SER A 1 935 ? 32.061 -24.195 -19.709 1.00 87.56 935 SER A CA 1
ATOM 7607 C C . SER A 1 935 ? 30.977 -23.150 -19.431 1.00 87.56 935 SER A C 1
ATOM 7609 O O . SER A 1 935 ? 30.174 -23.323 -18.523 1.00 87.56 935 SER A O 1
ATOM 7611 N N . MET A 1 936 ? 30.936 -22.061 -20.205 1.00 84.19 936 MET A N 1
ATOM 7612 C CA . MET A 1 936 ? 29.986 -20.954 -20.017 1.00 84.19 936 MET A CA 1
ATOM 7613 C C . MET A 1 936 ? 29.368 -20.484 -21.335 1.00 84.19 936 MET A C 1
ATOM 7615 O O . MET A 1 936 ? 30.048 -20.397 -22.361 1.00 84.19 936 MET A O 1
ATOM 7619 N N . ASN A 1 937 ? 28.104 -20.060 -21.273 1.00 83.94 937 ASN A N 1
ATOM 7620 C CA . ASN A 1 937 ? 27.408 -19.391 -22.369 1.00 83.94 937 ASN A CA 1
ATOM 7621 C C . ASN A 1 937 ? 28.052 -18.023 -22.700 1.00 83.94 937 ASN A C 1
ATOM 7623 O O . ASN A 1 937 ? 28.355 -17.229 -21.808 1.00 83.94 937 ASN A O 1
ATOM 7627 N N . GLU A 1 938 ? 28.203 -17.701 -23.989 1.00 76.00 938 GLU A N 1
ATOM 7628 C CA . GLU A 1 938 ? 28.749 -16.422 -24.486 1.00 76.00 938 GLU A CA 1
ATOM 7629 C C . GLU A 1 938 ? 27.993 -15.170 -23.996 1.00 76.00 938 GLU A C 1
ATOM 7631 O O . GLU A 1 938 ? 28.539 -14.064 -23.983 1.00 76.00 938 GLU A O 1
ATOM 7636 N N . GLN A 1 939 ? 26.729 -15.309 -23.592 1.00 67.88 939 GLN A N 1
ATOM 7637 C CA . GLN A 1 939 ? 25.946 -14.237 -22.976 1.00 67.88 939 GLN A CA 1
ATOM 7638 C C . GLN A 1 939 ? 26.343 -14.012 -21.508 1.00 67.88 939 GLN A C 1
ATOM 7640 O O . GLN A 1 939 ? 26.514 -12.861 -21.101 1.00 67.88 939 GLN A O 1
ATOM 7645 N N . ALA A 1 940 ? 26.606 -15.089 -20.762 1.00 73.00 940 ALA A N 1
ATOM 7646 C CA . ALA A 1 940 ? 27.091 -15.039 -19.384 1.00 73.00 940 ALA A CA 1
ATOM 7647 C C . ALA A 1 940 ? 28.546 -14.533 -19.295 1.00 73.00 940 ALA A C 1
ATOM 7649 O O . ALA A 1 940 ? 28.847 -13.683 -18.456 1.00 73.00 940 ALA A O 1
ATOM 7650 N N . LYS A 1 941 ? 29.436 -14.949 -20.217 1.00 81.19 941 LYS A N 1
ATOM 7651 C CA . LYS A 1 941 ? 30.840 -14.472 -20.290 1.00 81.19 941 LYS A CA 1
ATOM 7652 C C . LYS A 1 941 ? 30.953 -12.943 -20.336 1.00 81.19 941 LYS A C 1
ATOM 7654 O O . LYS A 1 941 ? 31.824 -12.347 -19.707 1.00 81.19 941 LYS A O 1
ATOM 7659 N N . LYS A 1 942 ? 30.028 -12.269 -21.028 1.00 72.38 942 LYS A N 1
ATOM 7660 C CA . LYS A 1 942 ? 29.995 -10.795 -21.119 1.00 72.38 942 LYS A CA 1
ATOM 7661 C C . LYS A 1 942 ? 29.760 -10.106 -19.769 1.00 72.38 942 LYS A C 1
ATOM 7663 O O . LYS A 1 942 ? 30.097 -8.930 -19.644 1.00 72.38 942 LYS A O 1
ATOM 7668 N N . ARG A 1 943 ? 29.196 -10.809 -18.779 1.00 72.00 943 ARG A N 1
ATOM 7669 C CA . ARG A 1 943 ? 28.778 -10.270 -17.472 1.00 72.00 943 ARG A CA 1
ATOM 7670 C C . ARG A 1 943 ? 29.653 -10.730 -16.303 1.00 72.00 943 ARG A C 1
ATOM 7672 O O . ARG A 1 943 ? 29.321 -10.453 -15.155 1.00 72.00 943 ARG A O 1
ATOM 7679 N N . ILE A 1 944 ? 30.792 -11.363 -16.584 1.00 76.00 944 ILE A N 1
ATOM 7680 C CA . ILE A 1 944 ? 31.780 -11.768 -15.579 1.00 76.00 944 ILE A CA 1
ATOM 7681 C C . ILE A 1 944 ? 33.156 -11.166 -15.891 1.00 76.00 944 ILE A C 1
ATOM 7683 O O . ILE A 1 944 ? 33.517 -10.980 -17.054 1.00 76.00 944 ILE A O 1
ATOM 7687 N N . LYS A 1 945 ? 33.896 -10.806 -14.838 1.00 83.56 945 LYS A N 1
ATOM 7688 C CA . LYS A 1 945 ? 35.309 -10.390 -14.840 1.00 83.56 945 LYS A CA 1
ATOM 7689 C C . LYS A 1 945 ? 36.123 -11.345 -13.972 1.00 83.56 945 LYS A C 1
ATOM 7691 O O . LYS A 1 945 ? 35.556 -12.065 -13.152 1.00 83.56 945 LYS A O 1
ATOM 7696 N N . VAL A 1 946 ? 37.444 -11.287 -14.089 1.00 84.75 946 VAL A N 1
ATOM 7697 C CA . VAL A 1 946 ? 38.350 -11.882 -13.103 1.00 84.75 946 VAL A CA 1
ATOM 7698 C C . VAL A 1 946 ? 39.218 -10.778 -12.513 1.00 84.75 946 VAL A C 1
ATOM 7700 O O . VAL A 1 946 ? 40.073 -10.209 -13.187 1.00 84.75 946 VAL A O 1
ATOM 7703 N N . VAL A 1 947 ? 38.990 -10.446 -11.242 1.00 81.88 947 VAL A N 1
ATOM 7704 C CA . VAL A 1 947 ? 39.848 -9.515 -10.504 1.00 81.88 947 VAL A CA 1
ATOM 7705 C C . VAL A 1 947 ? 40.970 -10.313 -9.858 1.00 81.88 947 VAL A C 1
ATOM 7707 O O . VAL A 1 947 ? 40.750 -11.200 -9.029 1.00 81.88 947 VAL A O 1
ATOM 7710 N N . LYS A 1 948 ? 42.201 -9.987 -10.246 1.00 74.75 948 LYS A N 1
ATOM 7711 C CA . LYS A 1 948 ? 43.402 -10.608 -9.697 1.00 74.75 948 LYS A CA 1
ATOM 7712 C C . LYS A 1 948 ? 43.616 -10.124 -8.262 1.00 74.75 948 LYS A C 1
ATOM 7714 O O . LYS A 1 948 ? 43.806 -8.931 -8.033 1.00 74.75 948 LYS A O 1
ATOM 7719 N N . LYS A 1 949 ? 43.565 -11.046 -7.299 1.00 60.38 949 LYS A N 1
ATOM 7720 C CA . LYS A 1 949 ? 43.998 -10.782 -5.921 1.00 60.38 949 LYS A CA 1
ATOM 7721 C C . LYS A 1 949 ? 45.521 -10.904 -5.845 1.00 60.38 949 LYS A C 1
ATOM 7723 O O . LYS A 1 949 ? 46.080 -11.841 -6.415 1.00 60.38 949 LYS A O 1
ATOM 7728 N N . ASN A 1 950 ? 46.143 -9.948 -5.157 1.00 45.78 950 ASN A N 1
ATOM 7729 C CA . ASN A 1 950 ? 47.545 -9.999 -4.729 1.00 45.78 950 ASN A CA 1
ATOM 7730 C C . ASN A 1 950 ? 47.659 -10.725 -3.381 1.00 45.78 950 ASN A C 1
ATOM 7732 O O . ASN A 1 950 ? 46.670 -10.648 -2.615 1.00 45.78 950 ASN A O 1
#

pLDDT: mean 79.54, std 14.4, range [29.78, 97.12]

Radius of gyration: 39.41 Å; chains: 1; bounding box: 103×88×101 Å

Secondary structure (DSSP, 8-state):
-EEEEEEEEEETT--EEEEEEEEEEEEETTEEEEEETTEEEETTT-BHHHHHHHHHHHHT--TTTGGG-EEEEEE-SSTTHHHH-TTS----TTSBTHHHHHHHHTT-S--GGGEEEEEEEPPPGGGTT---EEEEEEEEETT--EEEEEEEEEEEETTTEEEEEETTEEEETTT-BHHHHHHHHHHHHT--TTTGGG-EEEEEE-SSTTHHHH-TTS-B--TTSBGGGGSHHHHTT-S--GGGEEEEEEEPPPGGG-S--GGG--TT-HHHHHHHHHHHPPPTTPPPPPS--SGGGSSPP-S-HHHHHHHHTB-SSSB-HHHHHHTTT---TTTSPEEEEE--TTS-HHHHHHHHHHHHHHHGGGT---HHHHHHHHHSEEEEEEESSTTS---HHHHHHTHHHHHHHHHIIIIITTSS--HHHHHHHH-TT----HHHHHHHHHHHS-S---EEEEEEE-THHHHHT--TTT-SS-HHHHHHHHHHHHTT--SS-EEEEEEEES-SHHHHHHHHHTS--EEEPP-PPPPHHHHHHHHHHHHHHHT-GGGGGSHHHHHHHHHTTT-HHHHHHHHHHHHHHHTTT-SS--HHHHHHHHHHHHHHHS-HHHHTTT-HHHHHHHHTT--B-TTSB-STTS--BHHHHHHTTS-EEEEPTTSS-EEEE--HHHHHHHHHT-GGGHHHHHHH-SSS-S----HHHHHHHHHHHHHHHHHHH-SEE-HHHHTTT-BTGGG-GGGTS----EEPPPTTT--EEE-SS-TTTS-S---PPTT-EEEPPTTSS-SEEEEETTEEEEEEEE-B-TTT-SBP-B-HHHHHHHHHHHHHHHHHHHTT-TT---EEEEEEESS-B-GGGGTT--TTEEEE-TTTHHHHSHHHHHHHHHHTT----EETTTS-HHHHHTSTT--HHHHHHHHHTPPPSSHHHHHHHS---HHHHTTEE-PPP-

Organism: NCBI:txid588596